Protein AF-0000000085735497 (afdb_homodimer)

Secondary structure (DSSP, 8-state):
-------------------------SS--PPPHHHHH--TTSPPPHHHHHH-HHHHHHSEE--HHHHHHHTTTT-GGGEEEEETTEEEEEEEE-TTTSTTPPPEEEEEEE--TTSSS-HHHHHHHHHHHHH---TTBPPEEEEEEETTEEEEEEE--TT-BHHHHHH-TTS----HHHHHHHHHHHHHHHHHHHTSSSPEE-S---GGGEEE-TT--EEE---TT-EE--SSTT-EE-SEEEEETTT--HHHHHH-EE-HHHHHHHHHHHHHHHHH---SS-SSSSTTS--HHHHHGGGTT-HHHHHHHS-GGGTT-S-HHHHHHHHHHHHHHT-SSGGGSPPHHHHHHHHHHHHTS--------------------------------------------------------TTGGGSGGGTTS-------------/-------------------------SS--PPPHHHHH--TTSPPPHHHHHH-HHHHHHSEE--HHHHHHHHTTT-GGGEEEEETTEEEEEEEE-TTTSTTPPPEEEEEEE--TTSSS-HHHHHHHHHHHHH---TTBPPEEEEEEETTEEEEEEE--TT-BHHHHHH-TTS----HHHHHHHHHHHHHHHHHHHTSSSPEE-S---GGGEEE-TT--EEE---TT-EE--SSTT-EE-SEEEEETTT--HHHHHH-EE-HHHHHHHHHHHHHHHHH---SS---S-TT---HHHHHGGGTT-HHHHHHHS-GGGTT-S-HHHHHHHHHHHHHHT-SSGGGSPPHHHHHHHHHHHHTS-----------------------------------------------------TTTTSGGGSGGGGGG-S-----------

Radius of gyration: 36.53 Å; Cα contacts (8 Å, |Δi|>4): 1317; chains: 2; bounding box: 145×147×109 Å

InterPro domains:
  IPR000719 Protein kinase domain [PS50011] (74-355)
  IPR001245 Serine-threonine/tyrosine-protein kinase, catalytic domain [PF07714] (79-351)
  IPR008271 Serine/threonine-protein kinase, active site [PS00108] (200-212)
  IPR011009 Protein kinase-like domain superfamily [SSF56112] (59-374)
  IPR050823 Plant Serine/Threonine-Protein Kinase [PTHR45621] (53-353)

Structure (mmCIF, N/CA/C/O backbone):
data_AF-0000000085735497-model_v1
#
loop_
_entity.id
_entity.type
_entity.pdbx_description
1 polymer 'non-specific serine/threonine protein kinase'
#
loop_
_atom_site.group_PDB
_atom_site.id
_atom_site.type_symbol
_atom_site.label_atom_id
_atom_site.label_alt_id
_atom_site.label_comp_id
_atom_site.label_asym_id
_atom_site.label_entity_id
_atom_site.label_seq_id
_atom_site.pdbx_PDB_ins_code
_atom_site.Cartn_x
_atom_site.Cartn_y
_atom_site.Cartn_z
_atom_site.occupancy
_atom_site.B_iso_or_equiv
_atom_site.auth_seq_id
_atom_site.auth_comp_id
_atom_site.auth_asym_id
_atom_site.auth_atom_id
_atom_site.pdbx_PDB_model_num
ATOM 1 N N . MET A 1 1 ? 8.148 77.188 30.281 1 22.62 1 MET A N 1
ATOM 2 C CA . MET A 1 1 ? 8.797 76 30.891 1 22.62 1 MET A CA 1
ATOM 3 C C . MET A 1 1 ? 7.996 74.75 30.625 1 22.62 1 MET A C 1
ATOM 5 O O . MET A 1 1 ? 8.141 73.75 31.328 1 22.62 1 MET A O 1
ATOM 9 N N . SER A 1 2 ? 7.098 74.625 29.688 1 28.14 2 SER A N 1
ATOM 10 C CA . SER A 1 2 ? 6.02 73.688 29.484 1 28.14 2 SER A CA 1
ATOM 11 C C . SER A 1 2 ? 6.57 72.312 29.109 1 28.14 2 SER A C 1
ATOM 13 O O . SER A 1 2 ? 7.285 72.188 28.125 1 28.14 2 SER A O 1
ATOM 15 N N . ILE A 1 3 ? 6.781 71.312 30.094 1 26.95 3 ILE A N 1
ATOM 16 C CA . ILE A 1 3 ? 7.461 70.062 30.234 1 26.95 3 ILE A CA 1
ATOM 17 C C . ILE A 1 3 ? 6.703 69 29.453 1 26.95 3 ILE A C 1
ATOM 19 O O . ILE A 1 3 ? 5.535 68.688 29.75 1 26.95 3 ILE A O 1
ATOM 23 N N . SER A 1 4 ? 6.922 68.812 28.141 1 26.97 4 SER A N 1
ATOM 24 C CA . SER A 1 4 ? 6.367 67.875 27.172 1 26.97 4 SER A CA 1
ATOM 25 C C . SER A 1 4 ? 6.543 66.438 27.609 1 26.97 4 SER A C 1
ATOM 27 O O . SER A 1 4 ? 7.672 65.938 27.797 1 26.97 4 SER A O 1
ATOM 29 N N . CYS A 1 5 ? 5.629 65.812 28.453 1 24.7 5 CYS A N 1
ATOM 30 C CA . CYS A 1 5 ? 5.617 64.5 29.141 1 24.7 5 CYS A CA 1
ATOM 31 C C . CYS A 1 5 ? 5.625 63.375 28.141 1 24.7 5 CYS A C 1
ATOM 33 O O . CYS A 1 5 ? 4.723 63.25 27.297 1 24.7 5 CYS A O 1
ATOM 35 N N . LYS A 1 6 ? 6.801 62.75 27.734 1 25.42 6 LYS A N 1
ATOM 36 C CA . LYS A 1 6 ? 7.262 61.625 26.906 1 25.42 6 LYS A CA 1
ATOM 37 C C . LYS A 1 6 ? 6.613 60.312 27.344 1 25.42 6 LYS A C 1
ATOM 39 O O . LYS A 1 6 ? 6.984 59.75 28.375 1 25.42 6 LYS A O 1
ATOM 44 N N . CYS A 1 7 ? 5.27 60.094 27.234 1 24.64 7 CYS A N 1
ATOM 45 C CA . CYS A 1 7 ? 4.598 58.875 27.719 1 24.64 7 CYS A CA 1
ATOM 46 C C . CYS A 1 7 ? 5.191 57.625 27.094 1 24.64 7 CYS A C 1
ATOM 48 O O . CYS A 1 7 ? 5.164 57.469 25.875 1 24.64 7 CYS A O 1
ATOM 50 N N . LEU A 1 8 ? 6.273 57.031 27.578 1 24.16 8 LEU A N 1
ATOM 51 C CA . LEU A 1 8 ? 6.98 55.781 27.297 1 24.16 8 LEU A CA 1
ATOM 52 C C . LEU A 1 8 ? 6.047 54.594 27.406 1 24.16 8 LEU A C 1
ATOM 54 O O . LEU A 1 8 ? 5.621 54.219 28.5 1 24.16 8 LEU A O 1
ATOM 58 N N . LEU A 1 9 ? 4.996 54.438 26.625 1 25.08 9 LEU A N 1
ATOM 59 C CA . LEU A 1 9 ? 4.125 53.281 26.844 1 25.08 9 LEU A CA 1
ATOM 60 C C . LEU A 1 9 ? 4.902 52 26.703 1 25.08 9 LEU A C 1
ATOM 62 O O . LEU A 1 9 ? 5.578 51.75 25.703 1 25.08 9 LEU A O 1
ATOM 66 N N . PRO A 1 10 ? 5.355 51.375 27.812 1 27.66 10 PRO A N 1
ATOM 67 C CA . PRO A 1 10 ? 6.109 50.125 27.859 1 27.66 10 PRO A CA 1
ATOM 68 C C . PRO A 1 10 ? 5.414 48.969 27.125 1 27.66 10 PRO A C 1
ATOM 70 O O . PRO A 1 10 ? 4.184 48.875 27.141 1 27.66 10 PRO A O 1
ATOM 73 N N . ASN A 1 11 ? 5.867 48.625 25.891 1 24.64 11 ASN A N 1
ATOM 74 C CA . ASN A 1 11 ? 5.473 47.531 25 1 24.64 11 ASN A CA 1
ATOM 75 C C . ASN A 1 11 ? 5.422 46.219 25.75 1 24.64 11 ASN A C 1
ATOM 77 O O . ASN A 1 11 ? 6.445 45.531 25.922 1 24.64 11 ASN A O 1
ATOM 81 N N . CYS A 1 12 ? 4.711 46 26.859 1 26.11 12 CYS A N 1
ATOM 82 C CA . CYS A 1 12 ? 4.605 44.781 27.641 1 26.11 12 CYS A CA 1
ATOM 83 C C . CYS A 1 12 ? 4.16 43.594 26.766 1 26.11 12 CYS A C 1
ATOM 85 O O . CYS A 1 12 ? 2.971 43.438 26.5 1 26.11 12 CYS A O 1
ATOM 87 N N . PHE A 1 13 ? 4.844 43.281 25.656 1 25.61 13 PHE A N 1
ATOM 88 C CA . PHE A 1 13 ? 4.508 42.062 24.969 1 25.61 13 PHE A CA 1
ATOM 89 C C . PHE A 1 13 ? 4.398 40.906 25.938 1 25.61 13 PHE A C 1
ATOM 91 O O . PHE A 1 13 ? 5.41 40.406 26.453 1 25.61 13 PHE A O 1
ATOM 98 N N . LYS A 1 14 ? 3.396 40.844 26.766 1 28.33 14 LYS A N 1
ATOM 99 C CA . LYS A 1 14 ? 3.121 39.719 27.672 1 28.33 14 LYS A CA 1
ATOM 100 C C . LYS A 1 14 ? 3.256 38.375 26.953 1 28.33 14 LYS A C 1
ATOM 102 O O . LYS A 1 14 ? 2.684 38.188 25.875 1 28.33 14 LYS A O 1
ATOM 107 N N . ALA A 1 15 ? 4.352 37.656 27.203 1 28.88 15 ALA A N 1
ATOM 108 C CA . ALA A 1 15 ? 4.594 36.25 26.891 1 28.88 15 ALA A CA 1
ATOM 109 C C . ALA A 1 15 ? 3.342 35.406 27.125 1 28.88 15 ALA A C 1
ATOM 111 O O . ALA A 1 15 ? 2.729 35.5 28.203 1 28.88 15 ALA A O 1
ATOM 112 N N . VAL A 1 16 ? 2.555 35.219 26.141 1 31.81 16 VAL A N 1
ATOM 113 C CA . VAL A 1 16 ? 1.426 34.281 26.281 1 31.81 16 VAL A CA 1
ATOM 114 C C . VAL A 1 16 ? 1.835 33.094 27.109 1 31.81 16 VAL A C 1
ATOM 116 O O . VAL A 1 16 ? 2.908 32.5 26.906 1 31.81 16 VAL A O 1
ATOM 119 N N . PRO A 1 17 ? 1.271 32.969 28.344 1 30.78 17 PRO A N 1
ATOM 120 C CA . PRO A 1 17 ? 1.571 31.797 29.188 1 30.78 17 PRO A CA 1
ATOM 121 C C . PRO A 1 17 ? 1.695 30.5 28.406 1 30.78 17 PRO A C 1
ATOM 123 O O . PRO A 1 17 ? 1.127 30.375 27.312 1 30.78 17 PRO A O 1
ATOM 126 N N . ASP A 1 18 ? 2.746 29.75 28.703 1 32.81 18 ASP A N 1
ATOM 127 C CA . ASP A 1 18 ? 3.064 28.375 28.312 1 32.81 18 ASP A CA 1
ATOM 128 C C . ASP A 1 18 ? 1.812 27.5 28.297 1 32.81 18 ASP A C 1
ATOM 130 O O . ASP A 1 18 ? 1.091 27.422 29.297 1 32.81 18 ASP A O 1
ATOM 134 N N . LEU A 1 19 ? 1.158 27.406 27.219 1 33.16 19 LEU A N 1
ATOM 135 C CA . LEU A 1 19 ? 0.039 26.484 27.031 1 33.16 19 LEU A CA 1
ATOM 136 C C . LEU A 1 19 ? 0.189 25.25 27.938 1 33.16 19 LEU A C 1
ATOM 138 O O . LEU A 1 19 ? 1.308 24.859 28.281 1 33.16 19 LEU A O 1
ATOM 142 N N . GLU A 1 20 ? -0.94 24.844 28.578 1 34.88 20 GLU A N 1
ATOM 143 C CA . GLU A 1 20 ? -1.168 23.688 29.438 1 34.88 20 GLU A CA 1
ATOM 144 C C . GLU A 1 20 ? -0.369 22.484 28.969 1 34.88 20 GLU A C 1
ATOM 146 O O . GLU A 1 20 ? -0.238 22.25 27.766 1 34.88 20 GLU A O 1
ATOM 151 N N . SER A 1 21 ? 0.643 22.141 29.703 1 36.41 21 SER A N 1
ATOM 152 C CA . SER A 1 21 ? 1.336 20.859 29.578 1 36.41 21 SER A CA 1
ATOM 153 C C . SER A 1 21 ? 0.394 19.766 29.094 1 36.41 21 SER A C 1
ATOM 155 O O . SER A 1 21 ? -0.81 19.812 29.359 1 36.41 21 SER A O 1
ATOM 157 N N . PRO A 1 22 ? 0.778 19.094 28.031 1 42.41 22 PRO A N 1
ATOM 158 C CA . PRO A 1 22 ? -0.065 17.969 27.641 1 42.41 22 PRO A CA 1
ATOM 159 C C . PRO A 1 22 ? -0.629 17.203 28.844 1 42.41 22 PRO A C 1
ATOM 161 O O . PRO A 1 22 ? 0.085 16.969 29.828 1 42.41 22 PRO A O 1
ATOM 164 N N . ILE A 1 23 ? -1.75 17.438 29.359 1 35.06 23 ILE A N 1
ATOM 165 C CA . ILE A 1 23 ? -2.391 16.578 30.344 1 35.06 23 ILE A CA 1
ATOM 166 C C . ILE A 1 23 ? -2.072 15.109 30.047 1 35.06 23 ILE A C 1
ATOM 168 O O . ILE A 1 23 ? -2.539 14.562 29.047 1 35.06 23 ILE A O 1
ATOM 172 N N . ARG A 1 24 ? -0.855 14.719 30.234 1 39.06 24 ARG A N 1
ATOM 173 C CA . ARG A 1 24 ? -0.714 13.266 30.281 1 39.06 24 ARG A CA 1
ATOM 174 C C . ARG A 1 24 ? -1.653 12.664 31.328 1 39.06 24 ARG A C 1
ATOM 176 O O . ARG A 1 24 ? -1.491 12.898 32.531 1 39.06 24 ARG A O 1
ATOM 183 N N . ASP A 1 25 ? -2.881 12.602 31.125 1 37.56 25 ASP A N 1
ATOM 184 C CA . ASP A 1 25 ? -3.635 11.82 32.094 1 37.56 25 ASP A CA 1
ATOM 185 C C . ASP A 1 25 ? -2.816 10.641 32.625 1 37.56 25 ASP A C 1
ATOM 187 O O . ASP A 1 25 ? -2.146 9.961 31.828 1 37.56 25 ASP A O 1
ATOM 191 N N . SER A 1 26 ? -2.492 10.438 33.844 1 40.56 26 SER A N 1
ATOM 192 C CA . SER A 1 26 ? -1.723 9.484 34.625 1 40.56 26 SER A CA 1
ATOM 193 C C . SER A 1 26 ? -1.737 8.094 34 1 40.56 26 SER A C 1
ATOM 195 O O . SER A 1 26 ? -0.694 7.586 33.594 1 40.56 26 SER A O 1
ATOM 197 N N . GLY A 1 27 ? -2.215 6.934 34.812 1 42.62 27 GLY A N 1
ATOM 198 C CA . GLY A 1 27 ? -1.994 5.504 34.969 1 42.62 27 GLY A CA 1
ATOM 199 C C . GLY A 1 27 ? -2.561 4.68 33.844 1 42.62 27 GLY A C 1
ATOM 200 O O . GLY A 1 27 ? -2.633 3.451 33.938 1 42.62 27 GLY A O 1
ATOM 201 N N . HIS A 1 28 ? -3.367 5.266 33 1 52.88 28 HIS A N 1
ATOM 202 C CA . HIS A 1 28 ? -4.066 4.301 32.156 1 52.88 28 HIS A CA 1
ATOM 203 C C . HIS A 1 28 ? -3.262 3.982 30.891 1 52.88 28 HIS A C 1
ATOM 205 O O . HIS A 1 28 ? -2.771 4.891 30.219 1 52.88 28 HIS A O 1
ATOM 211 N N . GLN A 1 29 ? -2.791 2.844 30.797 1 64.38 29 GLN A N 1
ATOM 212 C CA . GLN A 1 29 ? -2.146 2.281 29.609 1 64.38 29 GLN A CA 1
ATOM 213 C C . GLN A 1 29 ? -2.984 2.525 28.359 1 64.38 29 GLN A C 1
ATOM 215 O O . GLN A 1 29 ? -4.184 2.234 28.344 1 64.38 29 GLN A O 1
ATOM 220 N N . ARG A 1 30 ? -2.467 3.361 27.438 1 76.81 30 ARG A N 1
ATOM 221 C CA . ARG A 1 30 ? -3.135 3.625 26.172 1 76.81 30 ARG A CA 1
ATOM 222 C C . ARG A 1 30 ? -3.568 2.326 25.5 1 76.81 30 ARG A C 1
ATOM 224 O O . ARG A 1 30 ? -2.842 1.33 25.531 1 76.81 30 ARG A O 1
ATOM 231 N N . LEU A 1 31 ? -4.746 2.422 24.984 1 78.56 31 LEU A N 1
ATOM 232 C CA . LEU A 1 31 ? -5.227 1.303 24.172 1 78.56 31 LEU A CA 1
ATOM 233 C C . LEU A 1 31 ? -4.477 1.228 22.859 1 78.56 31 LEU A C 1
ATOM 235 O O . LEU A 1 31 ? -4.367 2.227 22.141 1 78.56 31 LEU A O 1
ATOM 239 N N . ALA A 1 32 ? -3.885 0.082 22.625 1 77.5 32 ALA A N 1
ATOM 240 C CA . ALA A 1 32 ? -3.17 -0.107 21.359 1 77.5 32 ALA A CA 1
ATOM 241 C C . ALA A 1 32 ? -4.141 -0.366 20.203 1 77.5 32 ALA A C 1
ATOM 243 O O . ALA A 1 32 ? -5.215 -0.937 20.422 1 77.5 32 ALA A O 1
ATOM 244 N N . ILE A 1 33 ? -3.771 0.075 19.078 1 75.06 33 ILE A N 1
ATOM 245 C CA . ILE A 1 33 ? -4.57 -0.156 17.875 1 75.06 33 ILE A CA 1
ATOM 246 C C . ILE A 1 33 ? -4.754 -1.656 17.656 1 75.06 33 ILE A C 1
ATOM 248 O O . ILE A 1 33 ? -5.848 -2.111 17.312 1 75.06 33 ILE A O 1
ATOM 252 N N . ALA A 1 34 ? -3.656 -2.357 17.828 1 68.06 34 ALA A N 1
ATOM 253 C CA . ALA A 1 34 ? -3.637 -3.801 17.594 1 68.06 34 ALA A CA 1
ATOM 254 C C . ALA A 1 34 ? -4.645 -4.512 18.5 1 68.06 34 ALA A C 1
ATOM 256 O O . ALA A 1 34 ? -5.156 -5.578 18.141 1 68.06 34 ALA A O 1
ATOM 257 N N . ASP A 1 35 ? -4.91 -3.949 19.625 1 64.5 35 ASP A N 1
ATOM 258 C CA . ASP A 1 35 ? -5.82 -4.562 20.594 1 64.5 35 ASP A CA 1
ATOM 259 C C . ASP A 1 35 ? -7.25 -4.574 20.062 1 64.5 35 ASP A C 1
ATOM 261 O O . ASP A 1 35 ? -8.062 -5.398 20.484 1 64.5 35 ASP A O 1
ATOM 265 N N . LEU A 1 36 ? -7.508 -3.762 19.203 1 61.97 36 LEU A N 1
ATOM 266 C CA . LEU A 1 36 ? -8.883 -3.607 18.75 1 61.97 36 LEU A CA 1
ATOM 267 C C . LEU A 1 36 ? -9.094 -4.309 17.406 1 61.97 36 LEU A C 1
ATOM 269 O O . LEU A 1 36 ? -10.227 -4.66 17.062 1 61.97 36 LEU A O 1
ATOM 273 N N . ILE A 1 37 ? -8.055 -4.551 16.609 1 57.88 37 ILE A N 1
ATOM 274 C CA . ILE A 1 37 ? -8.203 -5.043 15.25 1 57.88 37 ILE A CA 1
ATOM 275 C C . ILE A 1 37 ? -8 -6.555 15.219 1 57.88 37 ILE A C 1
ATOM 277 O O . ILE A 1 37 ? -8.57 -7.25 14.375 1 57.88 37 ILE A O 1
ATOM 281 N N . SER A 1 38 ? -7.254 -7.227 16.016 1 49.88 38 SER A N 1
ATOM 282 C CA . SER A 1 38 ? -6.605 -8.516 15.812 1 49.88 38 SER A CA 1
ATOM 283 C C . SER A 1 38 ? -7.625 -9.648 15.797 1 49.88 38 SER A C 1
ATOM 285 O O . SER A 1 38 ? -7.305 -10.773 15.406 1 49.88 38 SER A O 1
ATOM 287 N N . ASP A 1 39 ? -8.797 -9.648 16.562 1 44.53 39 ASP A N 1
ATOM 288 C CA . ASP A 1 39 ? -9.375 -10.977 16.719 1 44.53 39 ASP A CA 1
ATOM 289 C C . ASP A 1 39 ? -10.422 -11.25 15.633 1 44.53 39 ASP A C 1
ATOM 291 O O . ASP A 1 39 ? -11.508 -10.672 15.648 1 44.53 39 ASP A O 1
ATOM 295 N N . PRO A 1 40 ? -9.961 -11.82 14.391 1 46.88 40 PRO A N 1
ATOM 296 C CA . PRO A 1 40 ? -10.953 -12.164 13.375 1 46.88 40 PRO A CA 1
ATOM 297 C C . PRO A 1 40 ? -12.211 -12.797 13.977 1 46.88 40 PRO A C 1
ATOM 299 O O . PRO A 1 40 ? -13.305 -12.656 13.422 1 46.88 40 PRO A O 1
ATOM 302 N N . GLY A 1 41 ? -12.117 -13.516 15.047 1 43.97 41 GLY A N 1
ATOM 303 C CA . GLY A 1 41 ? -13.227 -14.242 15.648 1 43.97 41 GLY A CA 1
ATOM 304 C C . GLY A 1 41 ? -14.164 -13.352 16.438 1 43.97 41 GLY A C 1
ATOM 305 O O . GLY A 1 41 ? -15.289 -13.75 16.766 1 43.97 41 GLY A O 1
ATOM 306 N N . SER A 1 42 ? -13.633 -12.188 16.812 1 48.81 42 SER A N 1
ATOM 307 C CA . SER A 1 42 ? -14.5 -11.312 17.609 1 48.81 42 SER A CA 1
ATOM 308 C C . SER A 1 42 ? -14.328 -9.852 17.203 1 48.81 42 SER A C 1
ATOM 310 O O . SER A 1 42 ? -13.617 -9.102 17.859 1 48.81 42 SER A O 1
ATOM 312 N N . PRO A 1 43 ? -14.906 -9.617 15.977 1 56.72 43 PRO A N 1
ATOM 313 C CA . PRO A 1 43 ? -14.789 -8.234 15.508 1 56.72 43 PRO A CA 1
ATOM 314 C C . PRO A 1 43 ? -15.367 -7.219 16.484 1 56.72 43 PRO A C 1
ATOM 316 O O . PRO A 1 43 ? -16.328 -7.527 17.188 1 56.72 43 PRO A O 1
ATOM 319 N N . LEU A 1 44 ? -14.609 -6.168 16.797 1 64.25 44 LEU A N 1
ATOM 320 C CA . LEU A 1 44 ? -15.07 -5.055 17.625 1 64.25 44 LEU A CA 1
ATOM 321 C C . LEU A 1 44 ? -16.406 -4.508 17.109 1 64.25 44 LEU A C 1
ATOM 323 O O . LEU A 1 44 ? -16.594 -4.387 15.906 1 64.25 44 LEU A O 1
ATOM 327 N N . SER A 1 45 ? -17.406 -4.504 18 1 65.19 45 SER A N 1
ATOM 328 C CA . SER A 1 45 ? -18.703 -3.932 17.641 1 65.19 45 SER A CA 1
ATOM 329 C C . SER A 1 45 ? -18.75 -2.443 17.969 1 65.19 45 SER A C 1
ATOM 331 O O . SER A 1 45 ? -17.891 -1.929 18.688 1 65.19 45 SER A O 1
ATOM 333 N N . ALA A 1 46 ? -19.656 -1.799 17.391 1 67.56 46 ALA A N 1
ATOM 334 C CA . ALA A 1 46 ? -19.906 -0.393 17.703 1 67.56 46 ALA A CA 1
ATOM 335 C C . ALA A 1 46 ? -20.141 -0.195 19.203 1 67.56 46 ALA A C 1
ATOM 337 O O . ALA A 1 46 ? -19.688 0.795 19.781 1 67.56 46 ALA A O 1
ATOM 338 N N . ALA A 1 47 ? -20.797 -1.132 19.766 1 67.12 47 ALA A N 1
ATOM 339 C CA . ALA A 1 47 ? -21.109 -1.066 21.188 1 67.12 47 ALA A CA 1
ATOM 340 C C . ALA A 1 47 ? -19.844 -1.182 22.031 1 67.12 47 ALA A C 1
ATOM 342 O O . ALA A 1 47 ? -19.719 -0.517 23.062 1 67.12 47 ALA A O 1
ATOM 343 N N . ASP A 1 48 ? -18.969 -1.945 21.562 1 72.19 48 ASP A N 1
ATOM 344 C CA . ASP A 1 48 ? -17.703 -2.105 22.266 1 72.19 48 ASP A CA 1
ATOM 345 C C . ASP A 1 48 ? -16.922 -0.8 22.281 1 72.19 48 ASP A C 1
ATOM 347 O O . ASP A 1 48 ? -16.297 -0.446 23.281 1 72.19 48 ASP A O 1
ATOM 351 N N . LEU A 1 49 ? -17.047 -0.163 21.25 1 75.94 49 LEU A N 1
ATOM 352 C CA . LEU A 1 49 ? -16.281 1.072 21.094 1 75.94 49 LEU A CA 1
ATOM 353 C C . LEU A 1 49 ? -16.859 2.182 21.969 1 75.94 49 LEU A C 1
ATOM 355 O O . LEU A 1 49 ? -16.125 2.902 22.641 1 75.94 49 LEU A O 1
ATOM 359 N N . SER A 1 50 ? -18.188 2.27 21.938 1 72.94 50 SER A N 1
ATOM 360 C CA . SER A 1 50 ? -18.844 3.338 22.688 1 72.94 50 SER A CA 1
ATOM 361 C C . SER A 1 50 ? -18.766 3.086 24.188 1 72.94 50 SER A C 1
ATOM 363 O O . SER A 1 50 ? -18.797 4.027 24.984 1 72.94 50 SER A O 1
ATOM 365 N N . SER A 1 51 ? -18.594 1.823 24.516 1 70.62 51 SER A N 1
ATOM 366 C CA . SER A 1 51 ? -18.609 1.47 25.922 1 70.62 51 SER A CA 1
ATOM 367 C C . SER A 1 51 ? -17.203 1.548 26.516 1 70.62 51 SER A C 1
ATOM 369 O O . SER A 1 51 ? -17.047 1.52 27.75 1 70.62 51 SER A O 1
ATOM 371 N N . ASN A 1 52 ? -16.375 1.634 25.531 1 71.5 52 ASN A N 1
ATOM 372 C CA . ASN A 1 52 ? -15.008 1.78 26.031 1 71.5 52 ASN A CA 1
ATOM 373 C C . ASN A 1 52 ? -14.812 3.119 26.734 1 71.5 52 ASN A C 1
ATOM 375 O O . ASN A 1 52 ? -15.078 4.176 26.172 1 71.5 52 ASN A O 1
ATOM 379 N N . SER A 1 53 ? -14.438 3.119 27.906 1 68.69 53 SER A N 1
ATOM 380 C CA . SER A 1 53 ? -14.398 4.293 28.766 1 68.69 53 SER A CA 1
ATOM 381 C C . SER A 1 53 ? -13.492 5.375 28.188 1 68.69 53 SER A C 1
ATOM 383 O O . SER A 1 53 ? -13.797 6.566 28.297 1 68.69 53 SER A O 1
ATOM 385 N N . VAL A 1 54 ? -12.375 4.891 27.656 1 71.38 54 VAL A N 1
ATOM 386 C CA . VAL A 1 54 ? -11.414 5.871 27.172 1 71.38 54 VAL A CA 1
ATOM 387 C C . VAL A 1 54 ? -11.945 6.535 25.906 1 71.38 54 VAL A C 1
ATOM 389 O O . VAL A 1 54 ? -11.914 7.762 25.781 1 71.38 54 VAL A O 1
ATOM 392 N N . ILE A 1 55 ? -12.469 5.746 25.031 1 74.75 55 ILE A N 1
ATOM 393 C CA . ILE A 1 55 ? -12.945 6.262 23.75 1 74.75 55 ILE A CA 1
ATOM 394 C C . ILE A 1 55 ? -14.289 6.965 23.953 1 74.75 55 ILE A C 1
ATOM 396 O O . ILE A 1 55 ? -14.484 8.086 23.469 1 74.75 55 ILE A O 1
ATOM 400 N N . GLY A 1 56 ? -15.18 6.406 24.719 1 71.12 56 GLY A N 1
ATOM 401 C CA . GLY A 1 56 ? -16.531 6.902 24.891 1 71.12 56 GLY A CA 1
ATOM 402 C C . GLY A 1 56 ? -16.594 8.227 25.641 1 71.12 56 GLY A C 1
ATOM 403 O O . GLY A 1 56 ? -17.484 9.031 25.406 1 71.12 56 GLY A O 1
ATOM 404 N N . SER A 1 57 ? -15.656 8.414 26.406 1 74.94 57 SER A N 1
ATOM 405 C CA . SER A 1 57 ? -15.703 9.633 27.219 1 74.94 57 SER A CA 1
ATOM 406 C C . SER A 1 57 ? -15.156 10.828 26.453 1 74.94 57 SER A C 1
ATOM 408 O O . SER A 1 57 ? -15.445 11.977 26.812 1 74.94 57 SER A O 1
ATOM 410 N N . ASN A 1 58 ? -14.523 10.602 25.422 1 84.38 58 ASN A N 1
ATOM 411 C CA . ASN A 1 58 ? -13.781 11.688 24.797 1 84.38 58 ASN A CA 1
ATOM 412 C C . ASN A 1 58 ? -14.375 12.062 23.438 1 84.38 58 ASN A C 1
ATOM 414 O O . ASN A 1 58 ? -14.023 13.094 22.859 1 84.38 58 ASN A O 1
ATOM 418 N N . LEU A 1 59 ? -15.289 11.258 23.016 1 92.44 59 LEU A N 1
ATOM 419 C CA . LEU A 1 59 ? -15.812 11.5 21.672 1 92.44 59 LEU A CA 1
ATOM 420 C C . LEU A 1 59 ? -17.328 11.438 21.656 1 92.44 59 LEU A C 1
ATOM 422 O O . LEU A 1 59 ? -17.938 10.68 22.422 1 92.44 59 LEU A O 1
ATOM 426 N N . HIS A 1 60 ? -17.938 12.25 20.875 1 93.38 60 HIS A N 1
ATOM 427 C CA . HIS A 1 60 ? -19.375 12.18 20.641 1 93.38 60 HIS A CA 1
ATOM 428 C C . HIS A 1 60 ? -19.703 11.117 19.594 1 93.38 60 HIS A C 1
ATOM 430 O O . HIS A 1 60 ? -19.016 11 18.578 1 93.38 60 HIS A O 1
ATOM 436 N N . VAL A 1 61 ? -20.703 10.344 19.875 1 93.12 61 VAL A N 1
ATOM 437 C CA . VAL A 1 61 ? -21.188 9.375 18.906 1 93.12 61 VAL A CA 1
ATOM 438 C C . VAL A 1 61 ? -22.359 9.969 18.125 1 93.12 61 VAL A C 1
ATOM 440 O O . VAL A 1 61 ? -23.453 10.148 18.672 1 93.12 61 VAL A O 1
ATOM 443 N N . PHE A 1 62 ? -22.188 10.242 16.891 1 94.81 62 PHE A N 1
ATOM 444 C CA . PHE A 1 62 ? -23.219 10.844 16.047 1 94.81 62 PHE A CA 1
ATOM 445 C C . PHE A 1 62 ? -24.016 9.773 15.312 1 94.81 62 PHE A C 1
ATOM 447 O O . PHE A 1 62 ? -23.484 8.711 14.977 1 94.81 62 PHE A O 1
ATOM 454 N N . SER A 1 63 ? -25.25 10.055 15.039 1 94 63 SER A N 1
ATOM 455 C CA . SER A 1 63 ? -26.031 9.266 14.086 1 94 63 SER A CA 1
ATOM 456 C C . SER A 1 63 ? -25.812 9.758 12.656 1 94 63 SER A C 1
ATOM 458 O O . SER A 1 63 ? -25.375 10.891 12.438 1 94 63 SER A O 1
ATOM 460 N N . LEU A 1 64 ? -26.125 8.891 11.758 1 93.94 64 LEU A N 1
ATOM 461 C CA . LEU A 1 64 ? -26.031 9.289 10.359 1 93.94 64 LEU A CA 1
ATOM 462 C C . LEU A 1 64 ? -26.984 10.453 10.062 1 93.94 64 LEU A C 1
ATOM 464 O O . LEU A 1 64 ? -26.641 11.367 9.312 1 93.94 64 LEU A O 1
ATOM 468 N N . ALA A 1 65 ? -28.156 10.398 10.625 1 94.56 65 ALA A N 1
ATOM 469 C CA . ALA A 1 65 ? -29.172 11.445 10.422 1 94.56 65 ALA A CA 1
ATOM 470 C C . ALA A 1 65 ? -28.656 12.797 10.898 1 94.56 65 ALA A C 1
ATOM 472 O O . ALA A 1 65 ? -28.859 13.82 10.234 1 94.56 65 ALA A O 1
ATOM 473 N N . GLU A 1 66 ? -28.016 12.82 12.031 1 95.12 66 GLU A N 1
ATOM 474 C CA . GLU A 1 66 ? -27.422 14.055 12.547 1 95.12 66 GLU A CA 1
ATOM 475 C C . GLU A 1 66 ? -26.391 14.617 11.586 1 95.12 66 GLU A C 1
ATOM 477 O O . GLU A 1 66 ? -26.375 15.82 11.312 1 95.12 66 GLU A O 1
ATOM 482 N N . LEU A 1 67 ? -25.531 13.742 11.047 1 96.06 67 LEU A N 1
ATOM 483 C CA . LEU A 1 67 ? -24.438 14.203 10.188 1 96.06 67 LEU A CA 1
ATOM 484 C C . LEU A 1 67 ? -24.969 14.648 8.828 1 96.06 67 LEU A C 1
ATOM 486 O O . LEU A 1 67 ? -24.406 15.555 8.211 1 96.06 67 LEU A O 1
ATOM 490 N N . ARG A 1 68 ? -26.047 14.039 8.367 1 95 68 ARG A N 1
ATOM 491 C CA . ARG A 1 68 ? -26.719 14.516 7.16 1 95 68 ARG A CA 1
ATOM 492 C C . ARG A 1 68 ? -27.203 15.945 7.328 1 95 68 ARG A C 1
ATOM 494 O O . ARG A 1 68 ? -27.016 16.781 6.434 1 95 68 ARG A O 1
ATOM 501 N N . THR A 1 69 ? -27.766 16.188 8.445 1 95.12 69 THR A N 1
ATOM 502 C CA . THR A 1 69 ? -28.25 17.531 8.742 1 95.12 69 THR A CA 1
ATOM 503 C C . THR A 1 69 ? -27.078 18.516 8.844 1 95.12 69 THR A C 1
ATOM 505 O O . THR A 1 69 ? -27.125 19.594 8.266 1 95.12 69 THR A O 1
ATOM 508 N N . ILE A 1 70 ? -26.078 18.141 9.57 1 95.62 70 ILE A N 1
ATOM 509 C CA . ILE A 1 70 ? -24.906 18.969 9.828 1 95.62 70 ILE A CA 1
ATOM 510 C C . ILE A 1 70 ? -24.234 19.344 8.516 1 95.62 70 ILE A C 1
ATOM 512 O O . ILE A 1 70 ? -23.781 20.484 8.344 1 95.62 70 ILE A O 1
ATOM 516 N N . THR A 1 71 ? -24.188 18.438 7.484 1 96.19 71 THR A N 1
ATOM 517 C CA . THR A 1 71 ? -23.438 18.641 6.254 1 96.19 71 THR A CA 1
ATOM 518 C C . THR A 1 71 ? -24.344 19.094 5.117 1 96.19 71 THR A C 1
ATOM 520 O O . THR A 1 71 ? -23.906 19.234 3.977 1 96.19 71 THR A O 1
ATOM 523 N N . GLY A 1 72 ? -25.625 19.297 5.363 1 95.12 72 GLY A N 1
A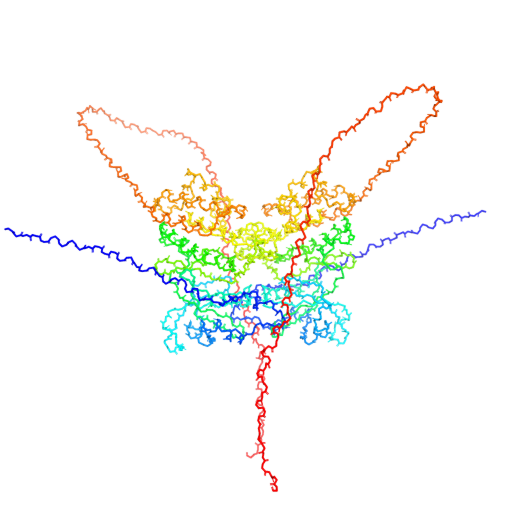TOM 524 C CA . GLY A 1 72 ? -26.547 19.547 4.273 1 95.12 72 GLY A CA 1
ATOM 525 C C . GLY A 1 72 ? -26.703 18.359 3.334 1 95.12 72 GLY A C 1
ATOM 526 O O . GLY A 1 72 ? -26.578 18.516 2.117 1 95.12 72 GLY A O 1
ATOM 527 N N . ASP A 1 73 ? -26.844 17.234 3.918 1 95.06 73 ASP A N 1
ATOM 528 C CA . ASP A 1 73 ? -27.047 15.969 3.221 1 95.06 73 ASP A CA 1
ATOM 529 C C . ASP A 1 73 ? -25.859 15.633 2.332 1 95.06 73 ASP A C 1
ATOM 531 O O . ASP A 1 73 ? -26.031 15.219 1.182 1 95.06 73 ASP A O 1
ATOM 535 N N . PHE A 1 74 ? -24.75 15.914 2.914 1 93.25 74 PHE A N 1
ATOM 536 C CA . PHE A 1 74 ? -23.5 15.617 2.203 1 93.25 74 PHE A CA 1
ATOM 537 C C . PHE A 1 74 ? -23.516 16.234 0.812 1 93.25 74 PHE A C 1
ATOM 539 O O . PHE A 1 74 ? -23.156 15.578 -0.167 1 93.25 74 PHE A O 1
ATOM 546 N N . SER A 1 75 ? -23.875 17.438 0.734 1 92.94 75 SER A N 1
ATOM 547 C CA . SER A 1 75 ? -23.938 18.188 -0.513 1 92.94 75 SER A CA 1
ATOM 548 C C . SER A 1 75 ? -22.562 18.359 -1.138 1 92.94 75 SER A C 1
ATOM 550 O O . SER A 1 75 ? -21.609 18.703 -0.445 1 92.94 75 SER A O 1
ATOM 552 N N . PRO A 1 76 ? -22.469 18.188 -2.443 1 90.75 76 PRO A N 1
ATOM 553 C CA . PRO A 1 76 ? -21.188 18.438 -3.137 1 90.75 76 PRO A CA 1
ATOM 554 C C . PRO A 1 76 ? -20.688 19.875 -2.947 1 90.75 76 PRO A C 1
ATOM 556 O O . PRO A 1 76 ? -19.484 20.109 -2.994 1 90.75 76 PRO A O 1
ATOM 559 N N . ALA A 1 77 ? -21.531 20.781 -2.715 1 93.31 77 ALA A N 1
ATOM 560 C CA . ALA A 1 77 ? -21.156 22.188 -2.514 1 93.31 77 ALA A CA 1
ATOM 561 C C . ALA A 1 77 ? -20.328 22.359 -1.247 1 93.31 77 ALA A C 1
ATOM 563 O O . ALA A 1 77 ? -19.609 23.344 -1.099 1 93.31 77 ALA A O 1
ATOM 564 N N . ASN A 1 78 ? -20.359 21.422 -0.379 1 94.44 78 ASN A N 1
ATOM 565 C CA . ASN A 1 78 ? -19.688 21.531 0.908 1 94.44 78 ASN A CA 1
ATOM 566 C C . ASN A 1 78 ? -18.422 20.672 0.959 1 94.44 78 ASN A C 1
ATOM 568 O O . ASN A 1 78 ? -17.828 20.484 2.023 1 94.44 78 ASN A O 1
ATOM 572 N N . ILE A 1 79 ? -18 20.188 -0.162 1 92.94 79 ILE A N 1
ATOM 573 C CA . ILE A 1 79 ? -16.812 19.328 -0.192 1 92.94 79 ILE A CA 1
ATOM 574 C C . ILE A 1 79 ? -15.562 20.172 0.028 1 92.94 79 ILE A C 1
ATOM 576 O O . ILE A 1 79 ? -15.344 21.172 -0.667 1 92.94 79 ILE A O 1
ATOM 580 N N . LEU A 1 80 ? -14.789 19.828 1.039 1 91.25 80 LEU A N 1
ATOM 581 C CA . LEU A 1 80 ? -13.523 20.469 1.352 1 91.25 80 LEU A CA 1
ATOM 582 C C . LEU A 1 80 ? -12.375 19.828 0.577 1 91.25 80 LEU A C 1
ATOM 584 O O . LEU A 1 80 ? -11.375 20.484 0.284 1 91.25 80 LEU A O 1
ATOM 588 N N . GLY A 1 81 ? -12.477 18.562 0.324 1 84.81 81 GLY A N 1
ATOM 589 C CA . GLY A 1 81 ? -11.461 17.797 -0.372 1 84.81 81 GLY A CA 1
ATOM 590 C C . GLY A 1 81 ? -11.844 16.328 -0.561 1 84.81 81 GLY A C 1
ATOM 591 O O . GLY A 1 81 ? -12.781 15.852 0.063 1 84.81 81 GLY A O 1
ATOM 592 N N . GLU A 1 82 ? -11.18 15.734 -1.578 1 77.44 82 GLU A N 1
ATOM 593 C CA . GLU A 1 82 ? -11.375 14.312 -1.84 1 77.44 82 GLU A CA 1
ATOM 594 C C . GLU A 1 82 ? -10.039 13.586 -1.975 1 77.44 82 GLU A C 1
ATOM 596 O O . GLU A 1 82 ? -9.141 14.055 -2.676 1 77.44 82 GLU A O 1
ATOM 601 N N . GLY A 1 83 ? -9.812 12.742 -1.011 1 65.06 83 GLY A N 1
ATOM 602 C CA . GLY A 1 83 ? -8.617 11.914 -1.135 1 65.06 83 GLY A CA 1
ATOM 603 C C . GLY A 1 83 ? -8.93 10.438 -1.278 1 65.06 83 GLY A C 1
ATOM 604 O O . GLY A 1 83 ? -10.039 10.062 -1.649 1 65.06 83 GLY A O 1
ATOM 605 N N . GLY A 1 84 ? -7.934 9.586 -1.198 1 61.69 84 GLY A N 1
ATOM 606 C CA . GLY A 1 84 ? -8.047 8.141 -1.35 1 61.69 84 GLY A CA 1
ATOM 607 C C . GLY A 1 84 ? -9 7.512 -0.357 1 61.69 84 GLY A C 1
ATOM 608 O O . GLY A 1 84 ? -9.461 6.387 -0.56 1 61.69 84 GLY A O 1
ATOM 609 N N . PHE A 1 85 ? -9.383 8.305 0.655 1 65.75 85 PHE A N 1
ATOM 610 C CA . PHE A 1 85 ? -10.172 7.684 1.708 1 65.75 85 PHE A CA 1
ATOM 611 C C . PHE A 1 85 ? -11.625 8.148 1.637 1 65.75 85 PHE A C 1
ATOM 613 O O . PHE A 1 85 ? -12.477 7.652 2.381 1 65.75 85 PHE A O 1
ATOM 620 N N . GLY A 1 86 ? -11.898 9.078 0.787 1 74.62 86 GLY A N 1
ATOM 621 C CA . GLY A 1 86 ? -13.266 9.57 0.633 1 74.62 86 GLY A CA 1
ATOM 622 C C . GLY A 1 86 ? -13.375 11.078 0.782 1 74.62 86 GLY A C 1
ATOM 623 O O . GLY A 1 86 ? -12.383 11.75 1.088 1 74.62 86 GLY A O 1
ATOM 624 N N . PRO A 1 87 ? -14.508 11.523 0.637 1 87.31 87 PRO A N 1
ATOM 625 C CA . PRO A 1 87 ? -14.711 12.977 0.674 1 87.31 87 PRO A CA 1
ATOM 626 C C . PRO A 1 87 ? -14.805 13.523 2.096 1 87.31 87 PRO A C 1
ATOM 628 O O . PRO A 1 87 ? -15.188 12.789 3.018 1 87.31 87 PRO A O 1
ATOM 631 N N . VAL A 1 88 ? -14.414 14.75 2.221 1 93.88 88 VAL A N 1
ATOM 632 C CA . VAL A 1 88 ? -14.562 15.5 3.465 1 93.88 88 VAL A CA 1
ATOM 633 C C . VAL A 1 88 ? -15.5 16.688 3.248 1 93.88 88 VAL A C 1
ATOM 635 O O . VAL A 1 88 ? -15.312 17.469 2.316 1 93.88 88 VAL A O 1
ATOM 638 N N . TYR A 1 89 ? -16.516 16.828 4.105 1 95.44 89 TYR A N 1
ATOM 639 C CA . TYR A 1 89 ? -17.531 17.875 3.967 1 95.44 89 TYR A CA 1
ATOM 640 C C . TYR A 1 89 ? -17.406 18.906 5.082 1 95.44 89 TYR A C 1
ATOM 642 O O . TYR A 1 89 ? -17.172 18.547 6.238 1 95.44 89 TYR A O 1
ATOM 650 N N . LYS A 1 90 ? -17.594 20.109 4.668 1 97.19 90 LYS A N 1
ATOM 651 C CA . LYS A 1 90 ? -17.797 21.141 5.688 1 97.19 90 LYS A CA 1
ATOM 652 C C . LYS A 1 90 ? -19.188 21.047 6.293 1 97.19 90 LYS A C 1
ATOM 654 O O . LYS A 1 90 ? -20.172 20.828 5.574 1 97.19 90 LYS A O 1
ATOM 659 N N . GLY A 1 91 ? -19.266 21.094 7.57 1 97 91 GLY A N 1
ATOM 660 C CA . GLY A 1 91 ? -20.531 21.109 8.297 1 97 91 GLY A CA 1
ATOM 661 C C . GLY A 1 91 ? -20.562 22.125 9.414 1 97 91 GLY A C 1
ATOM 662 O O . GLY A 1 91 ? -19.578 22.859 9.625 1 97 91 GLY A O 1
ATOM 663 N N . PHE A 1 92 ? -21.734 22.172 10.039 1 96.88 92 PHE A N 1
ATOM 664 C CA . PHE A 1 92 ? -21.906 23.078 11.172 1 96.88 92 PHE A CA 1
ATOM 665 C C . PHE A 1 92 ? -22.734 22.438 12.273 1 96.88 92 PHE A C 1
ATOM 667 O O . PHE A 1 92 ? -23.844 21.969 12.023 1 96.88 92 PHE A O 1
ATOM 674 N N . VAL A 1 93 ? -22.141 22.391 13.422 1 95.06 93 VAL A N 1
ATOM 675 C CA . VAL A 1 93 ? -22.844 21.891 14.602 1 95.06 93 VAL A CA 1
ATOM 676 C C . VAL A 1 93 ? -23.516 23.047 15.32 1 95.06 93 VAL A C 1
ATOM 678 O O . VAL A 1 93 ? -22.891 24.078 15.578 1 95.06 93 VAL A O 1
ATOM 681 N N . THR A 1 94 ? -24.781 22.844 15.594 1 93.31 94 THR A N 1
ATOM 682 C CA . THR A 1 94 ? -25.531 23.844 16.359 1 93.31 94 THR A CA 1
ATOM 683 C C . THR A 1 94 ? -25.578 23.469 17.828 1 93.31 94 THR A C 1
ATOM 685 O O . THR A 1 94 ? -25.266 22.328 18.203 1 93.31 94 THR A O 1
ATOM 688 N N . ASP A 1 95 ? -25.969 24.406 18.672 1 89.62 95 ASP A N 1
ATOM 689 C CA . ASP A 1 95 ? -26.016 24.188 20.109 1 89.62 95 ASP A CA 1
ATOM 690 C C . ASP A 1 95 ? -27.047 23.125 20.484 1 89.62 95 ASP A C 1
ATOM 692 O O . ASP A 1 95 ? -26.922 22.453 21.5 1 89.62 95 ASP A O 1
ATOM 696 N N . ASP A 1 96 ? -28 22.906 19.656 1 85.56 96 ASP A N 1
ATOM 697 C CA . ASP A 1 96 ? -29.094 21.984 19.969 1 85.56 96 ASP A CA 1
ATOM 698 C C . ASP A 1 96 ? -28.812 20.594 19.406 1 85.56 96 ASP A C 1
ATOM 700 O O . ASP A 1 96 ? -29.609 19.672 19.625 1 85.56 96 ASP A O 1
ATOM 704 N N . CYS A 1 97 ? -27.688 20.469 18.797 1 84.94 97 CYS A N 1
ATOM 705 C CA . CYS A 1 97 ? -27.406 19.188 18.141 1 84.94 97 CYS A CA 1
ATOM 706 C C . CYS A 1 97 ? -27.172 18.094 19.188 1 84.94 97 CYS A C 1
ATOM 708 O O . CYS A 1 97 ? -27.734 17 19.062 1 84.94 97 CYS A O 1
ATOM 710 N N . ARG A 1 98 ? -26.297 18.359 20.141 1 83.38 98 ARG A N 1
ATOM 711 C CA . ARG A 1 98 ? -25.938 17.391 21.172 1 83.38 98 ARG A CA 1
ATOM 712 C C . ARG A 1 98 ? -25.5 18.094 22.453 1 83.38 98 ARG A C 1
ATOM 714 O O . ARG A 1 98 ? -24.844 19.141 22.406 1 83.38 98 ARG A O 1
ATOM 721 N N . PRO A 1 99 ? -25.938 17.453 23.531 1 84.44 99 PRO A N 1
ATOM 722 C CA . PRO A 1 99 ? -25.484 18.047 24.797 1 84.44 99 PRO A CA 1
ATOM 723 C C . PRO A 1 99 ? -23.969 18.109 24.922 1 84.44 99 PRO A C 1
ATOM 725 O O . PRO A 1 99 ? -23.281 17.141 24.562 1 84.44 99 PRO A O 1
ATOM 728 N N . GLY A 1 100 ? -23.438 19.188 25.266 1 84.31 100 GLY A N 1
ATOM 729 C CA . GLY A 1 100 ? -22.016 19.312 25.547 1 84.31 100 GLY A CA 1
ATOM 730 C C . GLY A 1 100 ? -21.219 19.766 24.328 1 84.31 100 GLY A C 1
ATOM 731 O O . GLY A 1 100 ? -20.016 20.016 24.438 1 84.31 100 GLY A O 1
ATOM 732 N N . LEU A 1 101 ? -21.922 19.812 23.25 1 89.12 101 LEU A N 1
ATOM 733 C CA . LEU A 1 101 ? -21.219 20.234 22.047 1 89.12 101 LEU A CA 1
ATOM 734 C C . LEU A 1 101 ? -21.547 21.688 21.703 1 89.12 101 LEU A C 1
ATOM 736 O O . LEU A 1 101 ? -22.719 22.047 21.562 1 89.12 101 LEU A O 1
ATOM 740 N N . VAL A 1 102 ? -20.531 22.516 21.625 1 91.06 102 VAL A N 1
ATOM 741 C CA . VAL A 1 102 ? -20.703 23.938 21.328 1 91.06 102 VAL A CA 1
ATOM 742 C C . VAL A 1 102 ? -20.828 24.125 19.812 1 91.06 102 VAL A C 1
ATOM 744 O O . VAL A 1 102 ? -20.219 23.406 19.031 1 91.06 102 VAL A O 1
ATOM 747 N N . ALA A 1 103 ? -21.594 25.172 19.438 1 94.75 103 ALA A N 1
ATOM 748 C CA . ALA A 1 103 ? -21.766 25.484 18.031 1 94.75 103 ALA A CA 1
ATOM 749 C C . ALA A 1 103 ? -20.438 25.828 17.359 1 94.75 103 ALA A C 1
ATOM 751 O O . ALA A 1 103 ? -19.672 26.641 17.891 1 94.75 103 ALA A O 1
ATOM 752 N N . GLN A 1 104 ? -20.141 25.266 16.281 1 96.31 104 GLN A N 1
ATOM 753 C CA . GLN A 1 104 ? -18.875 25.453 15.602 1 96.31 104 GLN A CA 1
ATOM 754 C C . GLN A 1 104 ? -18.875 24.812 14.219 1 96.31 104 GLN A C 1
ATOM 756 O O . GLN A 1 104 ? -19.641 23.875 13.969 1 96.31 104 GLN A O 1
ATOM 761 N N . PRO A 1 105 ? -18.078 25.375 13.32 1 97.12 105 PRO A N 1
ATOM 762 C CA . PRO A 1 105 ? -17.859 24.641 12.07 1 97.12 105 PRO A CA 1
ATOM 763 C C . PRO A 1 105 ? -17.094 23.328 12.273 1 97.12 105 PRO A C 1
ATOM 765 O O . PRO A 1 105 ? -16.219 23.25 13.148 1 97.12 105 PRO A O 1
ATOM 768 N N . VAL A 1 106 ? -17.438 22.328 11.453 1 97.75 106 VAL A N 1
ATOM 769 C CA . VAL A 1 106 ? -16.766 21.031 11.562 1 97.75 106 VAL A CA 1
ATOM 770 C C . VAL A 1 106 ? -16.438 20.5 10.172 1 97.75 106 VAL A C 1
ATOM 772 O O . VAL A 1 106 ? -16.938 21.016 9.172 1 97.75 106 VAL A O 1
ATOM 775 N N . ALA A 1 107 ? -15.516 19.578 10.078 1 97.38 107 ALA A N 1
ATOM 776 C CA . ALA A 1 107 ? -15.219 18.781 8.891 1 97.38 107 ALA A CA 1
ATOM 777 C C . ALA A 1 107 ? -15.641 17.328 9.086 1 97.38 107 ALA A C 1
ATOM 779 O O . ALA A 1 107 ? -15.234 16.688 10.055 1 97.38 107 ALA A O 1
ATOM 780 N N . VAL A 1 108 ? -16.438 16.828 8.164 1 96.5 108 VAL A N 1
ATOM 781 C CA . VAL A 1 108 ? -16.953 15.469 8.258 1 96.5 108 VAL A CA 1
ATOM 782 C C . VAL A 1 108 ? -16.359 14.617 7.141 1 96.5 108 VAL A C 1
ATOM 784 O O . VAL A 1 108 ? -16.594 14.875 5.957 1 96.5 108 VAL A O 1
ATOM 787 N N . LYS A 1 109 ? -15.562 13.617 7.547 1 92.81 109 LYS A N 1
ATOM 788 C CA . LYS A 1 109 ? -14.953 12.695 6.59 1 92.81 109 LYS A CA 1
ATOM 789 C C . LYS A 1 109 ? -15.789 11.422 6.445 1 92.81 109 LYS A C 1
ATOM 791 O O . LYS A 1 109 ? -16.047 10.734 7.434 1 92.81 109 LYS A O 1
ATOM 796 N N . ALA A 1 110 ? -16.219 11.219 5.25 1 87.38 110 ALA A N 1
ATOM 797 C CA . ALA A 1 110 ? -16.938 9.984 4.953 1 87.38 110 ALA A CA 1
ATOM 798 C C . ALA A 1 110 ? -16 8.938 4.352 1 87.38 110 ALA A C 1
ATOM 800 O O . ALA A 1 110 ? -15.453 9.141 3.266 1 87.38 110 ALA A O 1
ATOM 801 N N . LEU A 1 111 ? -15.828 7.844 5.086 1 77.12 111 LEU A N 1
ATOM 802 C CA . LEU A 1 111 ? -14.914 6.828 4.57 1 77.12 111 LEU A CA 1
ATOM 803 C C . LEU A 1 111 ? -15.602 5.965 3.518 1 77.12 111 LEU A C 1
ATOM 805 O O . LEU A 1 111 ? -16.781 5.625 3.66 1 77.12 111 LEU A O 1
ATOM 809 N N . ASP A 1 112 ? -14.898 5.863 2.502 1 62.16 112 ASP A N 1
ATOM 810 C CA . ASP A 1 112 ? -15.375 4.961 1.457 1 62.16 112 ASP A CA 1
ATOM 811 C C . ASP A 1 112 ? -15.117 3.502 1.833 1 62.16 112 ASP A C 1
ATOM 813 O O . ASP A 1 112 ? -14 3.006 1.68 1 62.16 112 ASP A O 1
ATOM 817 N N . LEU A 1 113 ? -16.156 2.92 2.482 1 56.12 113 LEU A N 1
ATOM 818 C CA . LEU A 1 113 ? -15.969 1.544 2.93 1 56.12 113 LEU A CA 1
ATOM 819 C C . LEU A 1 113 ? -15.641 0.629 1.755 1 56.12 113 LEU A C 1
ATOM 821 O O . LEU A 1 113 ? -15.078 -0.45 1.942 1 56.12 113 LEU A O 1
ATOM 825 N N . GLU A 1 114 ? -16.141 1.172 0.652 1 51.53 114 GLU A N 1
ATOM 826 C CA . GLU A 1 114 ? -15.898 0.382 -0.55 1 51.53 114 GLU A CA 1
ATOM 827 C C . GLU A 1 114 ? -14.469 0.577 -1.057 1 51.53 114 GLU A C 1
ATOM 829 O O . GLU A 1 114 ? -14.023 -0.132 -1.962 1 51.53 114 GLU A O 1
ATOM 834 N N . GLY A 1 115 ? -13.836 1.561 -0.396 1 53.59 115 GLY A N 1
ATOM 835 C CA . GLY A 1 115 ? -12.484 1.835 -0.854 1 53.59 115 GLY A CA 1
ATOM 836 C C . GLY A 1 115 ? -11.43 1.039 -0.108 1 53.59 115 GLY A C 1
ATOM 837 O O . GLY A 1 115 ? -11.727 0.002 0.487 1 53.59 115 GLY A O 1
ATOM 838 N N . PHE A 1 116 ? -10.109 1.343 -0.43 1 49.06 116 PHE A N 1
ATOM 839 C CA . PHE A 1 116 ? -8.93 0.675 0.104 1 49.06 116 PHE A CA 1
ATOM 840 C C . PHE A 1 116 ? -8.828 0.877 1.611 1 49.06 116 PHE A C 1
ATOM 842 O O . PHE A 1 116 ? -8.094 0.162 2.291 1 49.06 116 PHE A O 1
ATOM 849 N N . GLN A 1 117 ? -9.469 1.984 2.055 1 55.5 117 GLN A N 1
ATOM 850 C CA . GLN A 1 117 ? -9.398 2.312 3.475 1 55.5 117 GLN A CA 1
ATOM 851 C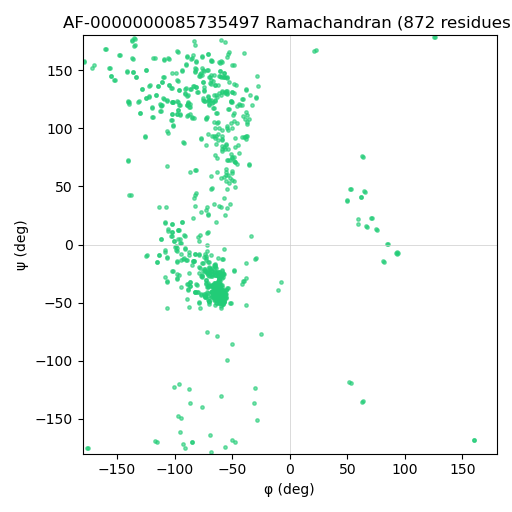 C . GLN A 1 117 ? -10.727 2.006 4.172 1 55.5 117 GLN A C 1
ATOM 853 O O . GLN A 1 117 ? -11.75 2.625 3.869 1 55.5 117 GLN A O 1
ATOM 858 N N . GLY A 1 118 ? -10.773 0.833 4.762 1 67.38 118 GLY A N 1
ATOM 859 C CA . GLY A 1 118 ? -12 0.298 5.328 1 67.38 118 GLY A CA 1
ATOM 860 C C . GLY A 1 118 ? -12.156 0.589 6.809 1 67.38 118 GLY A C 1
ATOM 861 O O . GLY A 1 118 ? -11.781 1.668 7.277 1 67.38 118 GLY A O 1
ATOM 862 N N . HIS A 1 119 ? -12.688 -0.088 7.449 1 73 119 HIS A N 1
ATOM 863 C CA . HIS A 1 119 ? -13.094 -0.088 8.852 1 73 119 HIS A CA 1
ATOM 864 C C . HIS A 1 119 ? -11.891 -0.011 9.773 1 73 119 HIS A C 1
ATOM 866 O O . HIS A 1 119 ? -11.914 0.71 10.773 1 73 119 HIS A O 1
ATOM 872 N N . ARG A 1 120 ? -10.828 -0.558 9.336 1 76.69 120 ARG A N 1
ATOM 873 C CA . ARG A 1 120 ? -9.633 -0.586 10.172 1 76.69 120 ARG A CA 1
ATOM 874 C C . ARG A 1 120 ? -8.992 0.793 10.258 1 76.69 120 ARG A C 1
ATOM 876 O O . ARG A 1 120 ? -8.531 1.208 11.32 1 76.69 120 ARG A O 1
ATOM 883 N N . GLU A 1 121 ? -8.883 1.418 9.141 1 82.5 121 GLU A N 1
ATOM 884 C CA . GLU A 1 121 ? -8.305 2.758 9.117 1 82.5 121 GLU A CA 1
ATOM 885 C C . GLU A 1 121 ? -9.156 3.742 9.914 1 82.5 121 GLU A C 1
ATOM 887 O O . GLU A 1 121 ? -8.633 4.629 10.594 1 82.5 121 GLU A O 1
ATOM 892 N N . TRP A 1 122 ? -10.43 3.541 9.781 1 85.31 122 TRP A N 1
ATOM 893 C CA . TRP A 1 122 ? -11.367 4.352 10.555 1 85.31 122 TRP A CA 1
ATOM 894 C C . TRP A 1 122 ? -11.164 4.141 12.047 1 85.31 122 TRP A C 1
ATOM 896 O O . TRP A 1 122 ? -11.062 5.105 12.812 1 85.31 122 TRP A O 1
ATOM 906 N N . LEU A 1 123 ? -11.078 2.916 12.406 1 83.5 123 LEU A N 1
ATOM 907 C CA . LEU A 1 123 ? -10.914 2.561 13.812 1 83.5 123 LEU A CA 1
ATOM 908 C C . LEU A 1 123 ? -9.586 3.086 14.352 1 83.5 123 LEU A C 1
ATOM 910 O O . LEU A 1 123 ? -9.516 3.547 15.492 1 83.5 123 LEU A O 1
ATOM 914 N N . ALA A 1 124 ? -8.586 3.006 13.562 1 85.12 124 ALA A N 1
ATOM 915 C CA . ALA A 1 124 ? -7.281 3.52 13.977 1 85.12 124 ALA A CA 1
ATOM 916 C C . ALA A 1 124 ? -7.359 5.008 14.312 1 85.12 124 ALA A C 1
ATOM 918 O O . ALA A 1 124 ? -6.805 5.449 15.32 1 85.12 124 ALA A O 1
ATOM 919 N N . GLU A 1 125 ? -8.008 5.719 13.477 1 89.75 125 GLU A N 1
ATOM 920 C CA . GLU A 1 125 ? -8.164 7.152 13.711 1 89.75 125 GLU A CA 1
ATOM 921 C C . GLU A 1 125 ? -8.938 7.418 15 1 89.75 125 GLU A C 1
ATOM 923 O O . GLU A 1 125 ? -8.531 8.258 15.805 1 89.75 125 GLU A O 1
ATOM 928 N N . VAL A 1 126 ? -9.969 6.684 15.203 1 90.38 126 VAL A N 1
ATOM 929 C CA . VAL A 1 126 ? -10.797 6.863 16.391 1 90.38 126 VAL A CA 1
ATOM 930 C C . VAL A 1 126 ? -9.984 6.559 17.641 1 90.38 126 VAL A C 1
ATOM 932 O O . VAL A 1 126 ? -9.984 7.336 18.594 1 90.38 126 VAL A O 1
ATOM 935 N N . VAL A 1 127 ? -9.281 5.531 17.609 1 87.56 127 VAL A N 1
ATOM 936 C CA . VAL A 1 127 ? -8.539 5.07 18.781 1 87.56 127 VAL A CA 1
ATOM 937 C C . VAL A 1 127 ? -7.426 6.062 19.109 1 87.56 127 VAL A C 1
ATOM 939 O O . VAL A 1 127 ? -7.262 6.453 20.266 1 87.56 127 VAL A O 1
ATOM 942 N N . ILE A 1 128 ? -6.738 6.492 18.172 1 90.62 128 ILE A N 1
ATOM 943 C CA . ILE A 1 128 ? -5.586 7.359 18.391 1 90.62 128 ILE A CA 1
ATOM 944 C C . ILE A 1 128 ? -6.059 8.734 18.844 1 90.62 128 ILE A C 1
ATOM 946 O O . ILE A 1 128 ? -5.602 9.242 19.875 1 90.62 128 ILE A O 1
ATOM 950 N N . LEU A 1 129 ? -6.988 9.281 18.188 1 93.81 129 LEU A N 1
ATOM 951 C CA . LEU A 1 129 ? -7.344 10.68 18.422 1 93.81 129 LEU A CA 1
ATOM 952 C C . LEU A 1 129 ? -8.297 10.797 19.609 1 93.81 129 LEU A C 1
ATOM 954 O O . LEU A 1 129 ? -8.5 11.898 20.125 1 93.81 129 LEU A O 1
ATOM 958 N N . SER A 1 130 ? -8.875 9.688 20.047 1 92.31 130 SER A N 1
ATOM 959 C CA . SER A 1 130 ? -9.664 9.734 21.266 1 92.31 130 SER A CA 1
ATOM 960 C C . SER A 1 130 ? -8.766 9.844 22.5 1 92.31 130 SER A C 1
ATOM 962 O O . SER A 1 130 ? -9.195 10.328 23.547 1 92.31 130 SER A O 1
ATOM 964 N N . GLN A 1 131 ? -7.562 9.422 22.344 1 90.38 131 GLN A N 1
ATOM 965 C CA . GLN A 1 131 ? -6.691 9.312 23.5 1 90.38 131 GLN A CA 1
ATOM 966 C C . GLN A 1 131 ? -5.637 10.422 23.5 1 90.38 131 GLN A C 1
ATOM 968 O O . GLN A 1 131 ? -5.172 10.836 24.562 1 90.38 131 GLN A O 1
ATOM 973 N N . LEU A 1 132 ? -5.254 10.812 22.391 1 93.06 132 LEU A N 1
ATOM 974 C CA . LEU A 1 132 ? -4.133 11.742 22.312 1 93.06 132 LEU A CA 1
ATOM 975 C C . LEU A 1 132 ? -4.613 13.141 21.938 1 93.06 132 LEU A C 1
ATOM 977 O O . LEU A 1 132 ? -5.293 13.312 20.922 1 93.06 132 LEU A O 1
ATOM 981 N N . LYS A 1 133 ? -4.254 14.055 22.797 1 94.38 133 LYS A N 1
ATOM 982 C CA . LYS A 1 133 ? -4.547 15.461 22.547 1 94.38 133 LYS A CA 1
ATOM 983 C C . LYS A 1 133 ? -3.27 16.297 22.547 1 94.38 133 LYS A C 1
ATOM 985 O O . LYS A 1 133 ? -2.438 16.172 23.438 1 94.38 133 LYS A O 1
ATOM 990 N N . HIS A 1 134 ? -3.1 17.031 21.531 1 96.88 134 HIS A N 1
ATOM 991 C CA . HIS A 1 134 ? -1.943 17.891 21.344 1 96.88 134 HIS A CA 1
ATOM 992 C C . HIS A 1 134 ? -2.273 19.047 20.406 1 96.88 134 HIS A C 1
ATOM 994 O O . HIS A 1 134 ? -3.047 18.891 19.453 1 96.88 134 HIS A O 1
ATOM 1000 N N . PRO A 1 135 ? -1.706 20.219 20.625 1 97.94 135 PRO A N 1
ATOM 1001 C CA . PRO A 1 135 ? -2.014 21.391 19.797 1 97.94 135 PRO A CA 1
ATOM 1002 C C . PRO A 1 135 ? -1.701 21.156 18.312 1 97.94 135 PRO A C 1
ATOM 1004 O O . PRO A 1 135 ? -2.225 21.859 17.453 1 97.94 135 PRO A O 1
ATOM 1007 N N . HIS A 1 136 ? -0.845 20.25 18 1 98.75 136 HIS A N 1
ATOM 1008 C CA . HIS A 1 136 ? -0.444 20.016 16.625 1 98.75 136 HIS A CA 1
ATOM 1009 C C . HIS A 1 136 ? -1.024 18.703 16.094 1 98.75 136 HIS A C 1
ATOM 1011 O O . HIS A 1 136 ? -0.521 18.156 15.109 1 98.75 136 HIS A O 1
ATOM 1017 N N . LEU A 1 137 ? -2.037 18.156 16.703 1 98.44 137 LEU A N 1
ATOM 1018 C CA . LEU A 1 137 ? -2.898 17.094 16.188 1 98.44 137 LEU A CA 1
ATOM 1019 C C . LEU A 1 137 ? -4.32 17.609 15.984 1 98.44 137 LEU A C 1
ATOM 1021 O O . LEU A 1 137 ? -4.848 18.344 16.812 1 98.44 137 LEU A O 1
ATOM 1025 N N . VAL A 1 138 ? -4.859 17.25 14.906 1 98.25 138 VAL A N 1
ATOM 1026 C CA . VAL A 1 138 ? -6.238 17.641 14.648 1 98.25 138 VAL A CA 1
ATOM 1027 C C . VAL A 1 138 ? -7.156 17.078 15.727 1 98.25 138 VAL A C 1
ATOM 1029 O O . VAL A 1 138 ? -6.965 15.953 16.188 1 98.25 138 VAL A O 1
ATOM 1032 N N . LYS A 1 139 ? -8.102 17.828 16.047 1 96.94 139 LYS A N 1
ATOM 1033 C CA . LYS A 1 139 ? -9.039 17.391 17.078 1 96.94 139 LYS A CA 1
ATOM 1034 C C . LYS A 1 139 ? -10.188 16.594 16.484 1 96.94 139 LYS A C 1
ATOM 1036 O O . LYS A 1 139 ? -10.891 17.062 15.586 1 96.94 139 LYS A O 1
ATOM 1041 N N . LEU A 1 140 ? -10.336 15.406 16.938 1 96.81 140 LEU A N 1
ATOM 1042 C CA . LEU A 1 140 ? -11.5 14.602 16.609 1 96.81 140 LEU A CA 1
ATOM 1043 C C . LEU A 1 140 ? -12.641 14.875 17.578 1 96.81 140 LEU A C 1
ATOM 1045 O O . LEU A 1 140 ? -12.5 14.672 18.797 1 96.81 140 LEU A O 1
ATOM 1049 N N . ILE A 1 141 ? -13.719 15.297 17.062 1 96.44 141 ILE A N 1
ATOM 1050 C CA . ILE A 1 141 ? -14.867 15.672 17.891 1 96.44 141 ILE A CA 1
ATOM 1051 C C . ILE A 1 141 ? -15.75 14.453 18.141 1 96.44 141 ILE A C 1
ATOM 1053 O O . ILE A 1 141 ? -16.281 14.281 19.234 1 96.44 141 ILE A O 1
ATOM 1057 N N . GLY A 1 142 ? -15.875 13.648 17.094 1 95.62 142 GLY A N 1
ATOM 1058 C CA . GLY A 1 142 ? -16.719 12.469 17.219 1 95.62 142 GLY A CA 1
ATOM 1059 C C . GLY A 1 142 ? -16.688 11.586 15.992 1 95.62 142 GLY A C 1
ATOM 1060 O O . GLY A 1 142 ? -15.844 11.773 15.109 1 95.62 142 GLY A O 1
ATOM 1061 N N . TYR A 1 143 ? -17.562 10.516 16.047 1 94.56 143 TYR A N 1
ATOM 1062 C CA . TYR A 1 143 ? -17.625 9.57 14.945 1 94.56 143 TYR A CA 1
ATOM 1063 C C . TYR A 1 143 ? -19.031 9.008 14.781 1 94.56 143 TYR A C 1
ATOM 1065 O O . TYR A 1 143 ? -19.891 9.234 15.625 1 94.56 143 TYR A O 1
ATOM 1073 N N . CYS A 1 144 ? -19.219 8.453 13.625 1 93.25 144 CYS A N 1
ATOM 1074 C CA . CYS A 1 144 ? -20.453 7.73 13.328 1 93.25 144 CYS A CA 1
ATOM 1075 C C . CYS A 1 144 ? -20.156 6.309 12.867 1 93.25 144 CYS A C 1
ATOM 1077 O O . CYS A 1 144 ? -19.297 6.098 12.008 1 93.25 144 CYS A O 1
ATOM 1079 N N . TRP A 1 145 ? -20.734 5.367 13.492 1 87.88 145 TRP A N 1
ATOM 1080 C CA . TRP A 1 145 ? -20.688 3.959 13.109 1 87.88 145 TRP A CA 1
ATOM 1081 C C . TRP A 1 145 ? -22.109 3.387 12.969 1 87.88 145 TRP A C 1
ATOM 1083 O O . TRP A 1 145 ? -22.672 2.873 13.945 1 87.88 145 TRP A O 1
ATOM 1093 N N . GLU A 1 146 ? -22.656 3.408 11.789 1 83.81 146 GLU A N 1
ATOM 1094 C CA . GLU A 1 146 ? -24 2.912 11.508 1 83.81 146 GLU A CA 1
ATOM 1095 C C . GLU A 1 146 ? -24.031 2.152 10.188 1 83.81 146 GLU A C 1
ATOM 1097 O O . GLU A 1 146 ? -23.672 2.697 9.141 1 83.81 146 GLU A O 1
ATOM 1102 N N . ASP A 1 147 ? -24.453 0.902 10.258 1 75.81 147 ASP A N 1
ATOM 1103 C CA . ASP A 1 147 ? -24.516 0.067 9.062 1 75.81 147 ASP A CA 1
ATOM 1104 C C . ASP A 1 147 ? -23.188 0.089 8.312 1 75.81 147 ASP A C 1
ATOM 1106 O O . ASP A 1 147 ? -22.125 -0.174 8.898 1 75.81 147 ASP A O 1
ATOM 1110 N N . GLU A 1 148 ? -23.203 0.568 7.074 1 72.88 148 GLU A N 1
ATOM 1111 C CA . GLU A 1 148 ? -22 0.575 6.27 1 72.88 148 GLU A CA 1
ATOM 1112 C C . GLU A 1 148 ? -21.297 1.933 6.328 1 72.88 148 GLU A C 1
ATOM 1114 O O . GLU A 1 148 ? -20.266 2.137 5.684 1 72.88 148 GLU A O 1
ATOM 1119 N N . HIS A 1 149 ? -21.875 2.75 7.156 1 80.44 149 HIS A N 1
ATOM 1120 C CA . HIS A 1 149 ? -21.328 4.105 7.188 1 80.44 149 HIS A CA 1
ATOM 1121 C C . HIS A 1 149 ? -20.359 4.285 8.336 1 80.44 149 HIS A C 1
ATOM 1123 O O . HIS A 1 149 ? -20.672 3.961 9.484 1 80.44 149 HIS A O 1
ATOM 1129 N N . ARG A 1 150 ? -19.156 4.684 7.996 1 86.56 150 ARG A N 1
ATOM 1130 C CA . ARG A 1 150 ? -18.109 5.082 8.93 1 86.56 150 ARG A CA 1
ATOM 1131 C C . ARG A 1 150 ? -17.688 6.527 8.695 1 86.56 150 ARG A C 1
ATOM 1133 O O . ARG A 1 150 ? -17.062 6.844 7.676 1 86.56 150 ARG A O 1
ATOM 1140 N N . LEU A 1 151 ? -1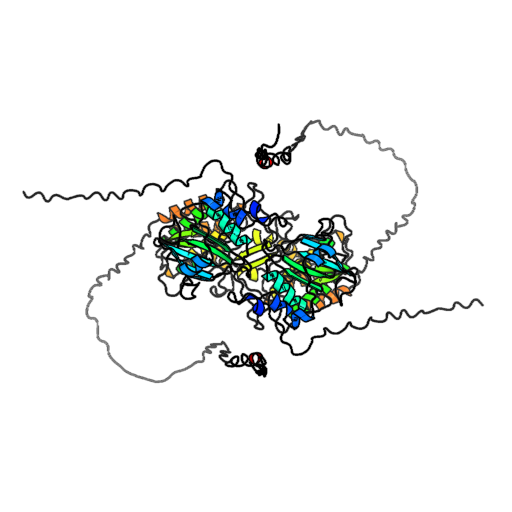8.031 7.379 9.602 1 92.31 151 LEU A N 1
ATOM 1141 C CA . LEU A 1 151 ? -17.734 8.797 9.43 1 92.31 151 LEU A CA 1
ATOM 1142 C C . LEU A 1 151 ? -16.938 9.336 10.617 1 92.31 151 LEU A C 1
ATOM 1144 O O . LEU A 1 151 ? -17.078 8.828 11.734 1 92.31 151 LEU A O 1
ATOM 1148 N N . LEU A 1 152 ? -16.125 10.32 10.367 1 94.75 152 LEU A N 1
ATOM 1149 C CA . LEU A 1 152 ? -15.344 11.023 11.383 1 94.75 152 LEU A CA 1
ATOM 1150 C C . LEU A 1 152 ? -15.664 12.516 11.375 1 94.75 152 LEU A C 1
ATOM 1152 O O . LEU A 1 152 ? -15.82 13.117 10.312 1 94.75 152 LEU A O 1
ATOM 1156 N N . VAL A 1 153 ? -15.82 13.078 12.5 1 96.75 153 VAL A N 1
ATOM 1157 C CA . VAL A 1 153 ? -16.109 14.5 12.648 1 96.75 153 VAL A CA 1
ATOM 1158 C C . VAL A 1 153 ? -14.906 15.203 13.297 1 96.75 153 VAL A C 1
ATOM 1160 O O . VAL A 1 153 ? -14.578 14.945 14.453 1 96.75 153 VAL A O 1
ATOM 1163 N N . TYR A 1 154 ? -14.344 16.172 12.578 1 97.31 154 TYR A N 1
ATOM 1164 C CA . TYR A 1 154 ? -13.156 16.891 13.031 1 97.31 154 TYR A CA 1
ATOM 1165 C C . TYR A 1 154 ? -13.445 18.359 13.227 1 97.31 154 TYR A C 1
ATOM 1167 O O . TYR A 1 154 ? -14.445 18.875 12.711 1 97.31 154 TYR A O 1
ATOM 1175 N N . GLU A 1 155 ? -12.594 19 13.992 1 97.5 155 GLU A N 1
ATOM 1176 C CA . GLU A 1 155 ? -12.57 20.469 13.93 1 97.5 155 GLU A CA 1
ATOM 1177 C C . GLU A 1 155 ? -12.297 20.953 12.508 1 97.5 155 GLU A C 1
ATOM 1179 O O . GLU A 1 155 ? -11.617 20.266 11.734 1 97.5 155 GLU A O 1
ATOM 1184 N N . TYR A 1 156 ? -12.844 22.047 12.195 1 97.62 156 TYR A N 1
ATOM 1185 C CA . TYR A 1 156 ? -12.625 22.656 10.883 1 97.62 156 TYR A CA 1
ATOM 1186 C C . TYR A 1 156 ? -11.406 23.562 10.898 1 97.62 156 TYR A C 1
ATOM 1188 O O . TYR A 1 156 ? -11.297 24.438 11.758 1 97.62 156 TYR A O 1
ATOM 1196 N N . LEU A 1 157 ? -10.531 23.406 10.016 1 97.5 157 LEU A N 1
ATOM 1197 C CA . LEU A 1 157 ? -9.352 24.25 9.859 1 97.5 157 LEU A CA 1
ATOM 1198 C C . LEU A 1 157 ? -9.445 25.062 8.57 1 97.5 157 LEU A C 1
ATOM 1200 O O . LEU A 1 157 ? -9.375 24.516 7.473 1 97.5 157 LEU A O 1
ATOM 1204 N N . PRO A 1 158 ? -9.453 26.312 8.594 1 95.75 158 PRO A N 1
ATOM 1205 C CA . PRO A 1 158 ? -9.891 27.156 7.488 1 95.75 158 PRO A CA 1
ATOM 1206 C C . PRO A 1 158 ? -8.859 27.25 6.363 1 95.75 158 PRO A C 1
ATOM 1208 O O . PRO A 1 158 ? -9.219 27.516 5.215 1 95.75 158 PRO A O 1
ATOM 1211 N N . ARG A 1 159 ? -7.578 27.094 6.637 1 94.62 159 ARG A N 1
ATOM 1212 C CA . ARG A 1 159 ? -6.582 27.266 5.586 1 94.62 159 ARG A CA 1
ATOM 1213 C C . ARG A 1 159 ? -6.285 25.938 4.895 1 94.62 159 ARG A C 1
ATOM 1215 O O . ARG A 1 159 ? -5.324 25.828 4.129 1 94.62 159 ARG A O 1
ATOM 1222 N N . ARG A 1 160 ? -7.023 24.891 5.195 1 92.75 160 ARG A N 1
ATOM 1223 C CA . ARG A 1 160 ? -6.945 23.578 4.559 1 92.75 160 ARG A CA 1
ATOM 1224 C C . ARG A 1 160 ? -5.582 22.938 4.797 1 92.75 160 ARG A C 1
ATOM 1226 O O . ARG A 1 160 ? -5.082 22.938 5.922 1 92.75 160 ARG A O 1
ATOM 1233 N N . SER A 1 161 ? -4.984 22.375 3.736 1 95.31 161 SER A N 1
ATOM 1234 C CA . SER A 1 161 ? -3.764 21.609 3.943 1 95.31 161 SER A CA 1
ATOM 1235 C C . SER A 1 161 ? -2.537 22.375 3.459 1 95.31 161 SER A C 1
ATOM 1237 O O . SER A 1 161 ? -2.658 23.328 2.682 1 95.31 161 SER A O 1
ATOM 1239 N N . LEU A 1 162 ? -1.365 21.984 3.949 1 97.5 162 LEU A N 1
ATOM 1240 C CA . LEU A 1 162 ? -0.104 22.516 3.432 1 97.5 162 LEU A CA 1
ATOM 1241 C C . LEU A 1 162 ? -0.006 22.297 1.925 1 97.5 162 LEU A C 1
ATOM 1243 O O . LEU A 1 162 ? 0.494 23.156 1.2 1 97.5 162 LEU A O 1
ATOM 1247 N N . GLU A 1 163 ? -0.464 21.141 1.462 1 94.75 163 GLU A N 1
ATOM 1248 C CA . GLU A 1 163 ? -0.451 20.859 0.03 1 94.75 163 GLU A CA 1
ATOM 1249 C C . GLU A 1 163 ? -1.183 21.953 -0.754 1 94.75 163 GLU A C 1
ATOM 1251 O O . GLU A 1 163 ? -0.668 22.453 -1.754 1 94.75 163 GLU A O 1
ATOM 1256 N N . THR A 1 164 ? -2.314 22.328 -0.273 1 91.81 164 THR A N 1
ATOM 1257 C CA . THR A 1 164 ? -3.125 23.344 -0.94 1 91.81 164 THR A CA 1
ATOM 1258 C C . THR A 1 164 ? -2.428 24.703 -0.912 1 91.81 164 THR A C 1
ATOM 1260 O O . THR A 1 164 ? -2.434 25.438 -1.907 1 91.81 164 THR A O 1
ATOM 1263 N N . GLN A 1 165 ? -1.825 25.047 0.211 1 94.25 165 GLN A N 1
ATOM 1264 C CA . GLN A 1 165 ? -1.194 26.344 0.391 1 94.25 165 GLN A CA 1
ATOM 1265 C C . GLN A 1 165 ? 0.105 26.453 -0.404 1 94.25 165 GLN A C 1
ATOM 1267 O O . GLN A 1 165 ? 0.43 27.5 -0.943 1 94.25 165 GLN A O 1
ATOM 1272 N N . LEU A 1 166 ? 0.783 25.391 -0.529 1 95.25 166 LEU A N 1
ATOM 1273 C CA . LEU A 1 166 ? 2.127 25.406 -1.094 1 95.25 166 LEU A CA 1
ATOM 1274 C C . LEU A 1 166 ? 2.082 25.297 -2.613 1 95.25 166 LEU A C 1
ATOM 1276 O O . LEU A 1 166 ? 2.881 25.922 -3.311 1 95.25 166 LEU A O 1
ATOM 1280 N N . PHE A 1 167 ? 1.138 24.531 -3.205 1 91.5 167 PHE A N 1
ATOM 1281 C CA . PHE A 1 167 ? 1.214 24.188 -4.621 1 91.5 167 PHE A CA 1
ATOM 1282 C C . PHE A 1 167 ? 0.099 24.875 -5.402 1 91.5 167 PHE A C 1
ATOM 1284 O O . PHE A 1 167 ? -0.021 24.688 -6.613 1 91.5 167 PHE A O 1
ATOM 1291 N N . ARG A 1 168 ? -0.624 25.656 -4.816 1 81.31 168 ARG A N 1
ATOM 1292 C CA . ARG A 1 168 ? -1.675 26.391 -5.527 1 81.31 168 ARG A CA 1
ATOM 1293 C C . ARG A 1 168 ? -1.083 27.344 -6.555 1 81.31 168 ARG A C 1
ATOM 1295 O O . ARG A 1 168 ? -0.164 28.109 -6.246 1 81.31 168 ARG A O 1
ATOM 1302 N N . LYS A 1 169 ? -1.399 27.297 -7.77 1 66.88 169 LYS A N 1
ATOM 1303 C CA . LYS A 1 169 ? -0.854 28.047 -8.898 1 66.88 169 LYS A CA 1
ATOM 1304 C C . LYS A 1 169 ? -1.159 29.547 -8.758 1 66.88 169 LYS A C 1
ATOM 1306 O O . LYS A 1 169 ? -0.306 30.391 -9.047 1 66.88 169 LYS A O 1
ATOM 1311 N N . TYR A 1 170 ? -2.404 29.828 -8.391 1 64.56 170 TYR A N 1
ATOM 1312 C CA . TYR A 1 170 ? -2.803 31.234 -8.523 1 64.56 170 TYR A CA 1
ATOM 1313 C C . TYR A 1 170 ? -2.785 31.938 -7.176 1 64.56 170 TYR A C 1
ATOM 1315 O O . TYR A 1 170 ? -3.33 33.031 -7.039 1 64.56 170 TYR A O 1
ATOM 1323 N N . SER A 1 171 ? -2.113 31.312 -6.285 1 65.69 171 SER A N 1
ATOM 1324 C CA . SER A 1 171 ? -2.105 31.969 -4.977 1 65.69 171 SER A CA 1
ATOM 1325 C C . SER A 1 171 ? -0.736 32.562 -4.656 1 65.69 171 SER A C 1
ATOM 1327 O O . SER A 1 171 ? 0.235 32.312 -5.375 1 65.69 171 SER A O 1
ATOM 1329 N N . THR A 1 172 ? -0.838 33.5 -3.734 1 78.94 172 THR A N 1
ATOM 1330 C CA . THR A 1 172 ? 0.364 34.094 -3.162 1 78.94 172 THR A CA 1
ATOM 1331 C C . THR A 1 172 ? 1.285 33.031 -2.6 1 78.94 172 THR A C 1
ATOM 1333 O O . THR A 1 172 ? 0.817 32.031 -2.047 1 78.94 172 THR A O 1
ATOM 1336 N N . CYS A 1 173 ? 2.49 33.125 -2.941 1 88.62 173 CYS A N 1
ATOM 1337 C CA . CYS A 1 173 ? 3.539 32.219 -2.461 1 88.62 173 CYS A CA 1
ATOM 1338 C C . CYS A 1 173 ? 3.564 32.188 -0.938 1 88.62 173 CYS A C 1
ATOM 1340 O O . CYS A 1 173 ? 3.465 33.219 -0.282 1 88.62 173 CYS A O 1
ATOM 1342 N N . LEU A 1 174 ? 3.572 31.062 -0.364 1 94.75 174 LEU A N 1
ATOM 1343 C CA . LEU A 1 174 ? 3.752 30.906 1.075 1 94.75 174 LEU A CA 1
ATOM 1344 C C . LEU A 1 174 ? 5.125 31.391 1.513 1 94.75 174 LEU A C 1
ATOM 1346 O O . LEU A 1 174 ? 6.148 30.844 1.104 1 94.75 174 LEU A O 1
ATOM 1350 N N . PRO A 1 175 ? 5.18 32.469 2.287 1 94.5 175 PRO A N 1
ATOM 1351 C CA . PRO A 1 175 ? 6.473 33.031 2.66 1 94.5 175 PRO A CA 1
ATOM 1352 C C . PRO A 1 175 ? 7.367 32.062 3.408 1 94.5 175 PRO A C 1
ATOM 1354 O O . PRO A 1 175 ? 6.863 31.156 4.094 1 94.5 175 PRO A O 1
ATOM 1357 N N . TRP A 1 176 ? 8.625 32.312 3.361 1 95.81 176 TRP A N 1
ATOM 1358 C CA . TRP A 1 176 ? 9.625 31.406 3.898 1 95.81 176 TRP A CA 1
ATOM 1359 C C . TRP A 1 176 ? 9.398 31.156 5.387 1 95.81 176 TRP A C 1
ATOM 1361 O O . TRP A 1 176 ? 9.32 30 5.828 1 95.81 176 TRP A O 1
ATOM 1371 N N . LEU A 1 177 ? 9.258 32.188 6.133 1 96.44 177 LEU A N 1
ATOM 1372 C CA . LEU A 1 177 ? 9.125 32.031 7.578 1 96.44 177 LEU A CA 1
ATOM 1373 C C . LEU A 1 177 ? 7.836 31.297 7.926 1 96.44 177 LEU A C 1
ATOM 1375 O O . LEU A 1 177 ? 7.789 30.547 8.898 1 96.44 177 LEU A O 1
ATOM 1379 N N . THR A 1 178 ? 6.797 31.516 7.148 1 97.06 178 THR A N 1
ATOM 1380 C CA . THR A 1 178 ? 5.555 30.781 7.344 1 97.06 178 THR A CA 1
ATOM 1381 C C . THR A 1 178 ? 5.758 29.281 7.066 1 97.06 178 THR A C 1
ATOM 1383 O O . THR A 1 178 ? 5.246 28.438 7.797 1 97.06 178 THR A O 1
ATOM 1386 N N . ARG A 1 179 ? 6.527 28.984 6.004 1 97.94 179 ARG A N 1
ATOM 1387 C CA . ARG A 1 179 ? 6.871 27.594 5.699 1 97.94 179 ARG A CA 1
ATOM 1388 C C . ARG A 1 179 ? 7.566 26.938 6.883 1 97.94 179 ARG A C 1
ATOM 1390 O O . ARG A 1 179 ? 7.223 25.812 7.262 1 97.94 179 ARG A O 1
ATOM 1397 N N . ILE A 1 180 ? 8.516 27.656 7.434 1 98.38 180 ILE A N 1
ATOM 1398 C CA . ILE A 1 180 ? 9.289 27.109 8.539 1 98.38 180 ILE A CA 1
ATOM 1399 C C . ILE A 1 180 ? 8.398 26.938 9.766 1 98.38 180 ILE A C 1
ATOM 1401 O O . ILE A 1 180 ? 8.477 25.938 10.477 1 98.38 180 ILE A O 1
ATOM 1405 N N . LYS A 1 181 ? 7.559 27.891 10.008 1 98.31 181 LYS A N 1
ATOM 1406 C CA . LYS A 1 181 ? 6.621 27.812 11.125 1 98.31 181 LYS A CA 1
ATOM 1407 C C . LYS A 1 181 ? 5.746 26.562 11.008 1 98.31 181 LYS A C 1
ATOM 1409 O O . LYS A 1 181 ? 5.551 25.844 11.992 1 98.31 181 LYS A O 1
ATOM 1414 N N . ILE A 1 182 ? 5.238 26.312 9.859 1 98.75 182 ILE A N 1
ATOM 1415 C CA . ILE A 1 182 ? 4.41 25.141 9.594 1 98.75 182 ILE A CA 1
ATOM 1416 C C . ILE A 1 182 ? 5.219 23.875 9.844 1 98.75 182 ILE A C 1
ATOM 1418 O O . ILE A 1 182 ? 4.742 22.938 10.492 1 98.75 182 ILE A O 1
ATOM 1422 N N . ALA A 1 183 ? 6.441 23.844 9.344 1 98.88 183 ALA A N 1
ATOM 1423 C CA . ALA A 1 183 ? 7.312 22.688 9.531 1 98.88 183 ALA A CA 1
ATOM 1424 C C . ALA A 1 183 ? 7.562 22.422 11.008 1 98.88 183 ALA A C 1
ATOM 1426 O O . ALA A 1 183 ? 7.582 21.266 11.445 1 98.88 183 ALA A O 1
ATOM 1427 N N . VAL A 1 184 ? 7.77 23.469 11.773 1 98.88 184 VAL A N 1
ATOM 1428 C CA . VAL A 1 184 ? 7.992 23.328 13.211 1 98.88 184 VAL A CA 1
ATOM 1429 C C . VAL A 1 184 ? 6.77 22.688 13.867 1 98.88 184 VAL A C 1
ATOM 1431 O O . VAL A 1 184 ? 6.906 21.734 14.641 1 98.88 184 VAL A O 1
ATOM 1434 N N . GLY A 1 185 ? 5.617 23.203 13.594 1 98.88 185 GLY A N 1
ATOM 1435 C CA . GLY A 1 185 ? 4.402 22.641 14.148 1 98.88 185 GLY A CA 1
ATOM 1436 C C . GLY A 1 185 ? 4.219 21.172 13.797 1 98.88 185 GLY A C 1
ATOM 1437 O O . GLY A 1 185 ? 3.91 20.359 14.672 1 98.88 185 GLY A O 1
ATOM 1438 N N . ALA A 1 186 ? 4.41 20.828 12.508 1 98.94 186 ALA A N 1
ATOM 1439 C CA . ALA A 1 186 ? 4.293 19.438 12.07 1 98.94 186 ALA A CA 1
ATOM 1440 C C . ALA A 1 186 ? 5.312 18.547 12.773 1 98.94 186 ALA A C 1
ATOM 1442 O O . ALA A 1 186 ? 4.992 17.438 13.18 1 98.94 186 ALA A O 1
ATOM 1443 N N . ALA A 1 187 ? 6.523 19.078 12.898 1 98.94 187 ALA A N 1
ATOM 1444 C CA . ALA A 1 187 ? 7.574 18.328 13.586 1 98.94 187 ALA A CA 1
ATOM 1445 C C . ALA A 1 187 ? 7.203 18.078 15.047 1 98.94 187 ALA A C 1
ATOM 1447 O O . ALA A 1 187 ? 7.441 16.984 15.57 1 98.94 187 ALA A O 1
ATOM 1448 N N . LYS A 1 188 ? 6.676 19.078 15.68 1 98.88 188 LYS A N 1
ATOM 1449 C CA . LYS A 1 188 ? 6.254 18.922 17.078 1 98.88 188 LYS A CA 1
ATOM 1450 C C . LYS A 1 188 ? 5.18 17.844 17.203 1 98.88 188 LYS A C 1
ATOM 1452 O O . LYS A 1 188 ? 5.195 17.062 18.156 1 98.88 188 LYS A O 1
ATOM 1457 N N . GLY A 1 189 ? 4.234 17.828 16.281 1 98.81 189 GLY A N 1
ATOM 1458 C CA . GLY A 1 189 ? 3.234 16.781 16.266 1 98.81 189 GLY A CA 1
ATOM 1459 C C . GLY A 1 189 ? 3.832 15.391 16.172 1 98.81 189 GLY A C 1
ATOM 1460 O O . GLY A 1 189 ? 3.475 14.492 16.938 1 98.81 189 GLY A O 1
ATOM 1461 N N . LEU A 1 190 ? 4.738 15.219 15.227 1 98.69 190 LEU A N 1
ATOM 1462 C CA . LEU A 1 190 ? 5.383 13.922 15.047 1 98.69 190 LEU A CA 1
ATOM 1463 C C . LEU A 1 190 ? 6.223 13.555 16.266 1 98.69 190 LEU A C 1
ATOM 1465 O O . LEU A 1 190 ? 6.254 12.398 16.688 1 98.69 190 LEU A O 1
ATOM 1469 N N . ALA A 1 191 ? 6.941 14.562 16.797 1 98.75 191 ALA A N 1
ATOM 1470 C CA . ALA A 1 191 ? 7.754 14.32 17.984 1 98.75 191 ALA A CA 1
ATOM 1471 C C . ALA A 1 191 ? 6.898 13.82 19.141 1 98.75 191 ALA A C 1
ATOM 1473 O O . ALA A 1 191 ? 7.301 12.914 19.875 1 98.75 191 ALA A O 1
ATOM 1474 N N . PHE A 1 192 ? 5.785 14.391 19.344 1 98.25 192 PHE A N 1
ATOM 1475 C CA . PHE A 1 192 ? 4.848 13.969 20.375 1 98.25 192 PHE A CA 1
ATOM 1476 C C . PHE A 1 192 ? 4.445 12.516 20.188 1 98.25 192 PHE A C 1
ATOM 1478 O O . PHE A 1 192 ? 4.488 11.727 21.141 1 98.25 192 PHE A O 1
ATOM 1485 N N . LEU A 1 193 ? 4.062 12.133 18.969 1 97.19 193 LEU A N 1
ATOM 1486 C CA . LEU A 1 193 ? 3.66 10.766 18.672 1 97.19 193 LEU A CA 1
ATOM 1487 C C . LEU A 1 193 ? 4.805 9.789 18.922 1 97.19 193 LEU A C 1
ATOM 1489 O O . LEU A 1 193 ? 4.598 8.727 19.516 1 97.19 193 LEU A O 1
ATOM 1493 N N . HIS A 1 194 ? 5.992 10.164 18.484 1 96.75 194 HIS A N 1
ATOM 1494 C CA . HIS A 1 194 ? 7.168 9.312 18.609 1 96.75 194 HIS A CA 1
ATOM 1495 C C . HIS A 1 194 ? 7.598 9.18 20.062 1 96.75 194 HIS A C 1
ATOM 1497 O O . HIS A 1 194 ? 8.328 8.258 20.422 1 96.75 194 HIS A O 1
ATOM 1503 N N . GLY A 1 195 ? 7.172 10.133 20.859 1 94.69 195 GLY A N 1
ATOM 1504 C CA . GLY A 1 195 ? 7.602 10.188 22.25 1 94.69 195 GLY A CA 1
ATOM 1505 C C . GLY A 1 195 ? 6.676 9.43 23.188 1 94.69 195 GLY A C 1
ATOM 1506 O O . GLY A 1 195 ? 6.961 9.305 24.375 1 94.69 195 GLY A O 1
ATOM 1507 N N . GLU A 1 196 ? 5.617 8.883 22.688 1 91.62 196 GLU A N 1
ATOM 1508 C CA . GLU A 1 196 ? 4.73 8.062 23.516 1 91.62 196 GLU A CA 1
ATOM 1509 C C . GLU A 1 196 ? 5.461 6.844 24.062 1 91.62 196 GLU A C 1
ATOM 1511 O O . GLU A 1 196 ? 6.484 6.426 23.516 1 91.62 196 GLU A O 1
ATOM 1516 N N . GLU A 1 197 ? 4.969 6.266 25.172 1 87.44 197 GLU A N 1
ATOM 1517 C CA . GLU A 1 197 ? 5.574 5.059 25.734 1 87.44 197 GLU A CA 1
ATOM 1518 C C . GLU A 1 197 ? 5.723 3.975 24.672 1 87.44 197 GLU A C 1
ATOM 1520 O O . GLU A 1 197 ? 6.793 3.385 24.531 1 87.44 197 GLU A O 1
ATOM 1525 N N . GLU A 1 198 ? 4.656 3.783 24.047 1 87.38 198 GLU A N 1
ATOM 1526 C CA . GLU A 1 198 ? 4.715 3.053 22.797 1 87.38 198 GLU A CA 1
ATOM 1527 C C . GLU A 1 198 ? 4.617 4 21.594 1 87.38 198 GLU A C 1
ATOM 1529 O O . GLU A 1 198 ? 3.543 4.527 21.312 1 87.38 198 GLU A O 1
ATOM 1534 N N . PRO A 1 199 ? 5.715 4.145 20.984 1 92.94 199 PRO A N 1
ATOM 1535 C CA . PRO A 1 199 ? 5.719 5.133 19.891 1 92.94 199 PRO A CA 1
ATOM 1536 C C . PRO A 1 199 ? 4.664 4.844 18.828 1 92.94 199 PRO A C 1
ATOM 1538 O O . PRO A 1 199 ? 4.363 3.682 18.547 1 92.94 199 PRO A O 1
ATOM 1541 N N . ILE A 1 200 ? 4.129 5.848 18.328 1 94.25 200 ILE A N 1
ATOM 1542 C CA . ILE A 1 200 ? 3.195 5.73 17.203 1 94.25 200 ILE A CA 1
ATOM 1543 C C . ILE A 1 200 ? 3.9 6.094 15.906 1 94.25 200 ILE A C 1
ATOM 1545 O O . ILE A 1 200 ? 4.48 7.18 15.789 1 94.25 200 ILE A O 1
ATOM 1549 N N . ILE A 1 201 ? 3.904 5.188 14.984 1 95.38 201 ILE A N 1
ATOM 1550 C CA . ILE A 1 201 ? 4.398 5.453 13.641 1 95.38 201 ILE A CA 1
ATOM 1551 C C . ILE A 1 201 ? 3.258 5.965 12.758 1 95.38 201 ILE A C 1
ATOM 1553 O O . ILE A 1 201 ? 2.258 5.27 12.562 1 95.38 201 ILE A O 1
ATOM 1557 N N . TYR A 1 202 ? 3.379 7.121 12.227 1 96.19 202 TYR A N 1
ATOM 1558 C CA . TYR A 1 202 ? 2.324 7.82 11.5 1 96.19 202 TYR A CA 1
ATOM 1559 C C . TYR A 1 202 ? 2.049 7.148 10.164 1 96.19 202 TYR A C 1
ATOM 1561 O O . TYR A 1 202 ? 0.891 6.953 9.781 1 96.19 202 TYR A O 1
ATOM 1569 N N . ARG A 1 203 ? 3.117 6.844 9.352 1 94.06 203 ARG A N 1
ATOM 1570 C CA . ARG A 1 203 ? 3.17 5.984 8.172 1 94.06 203 ARG A CA 1
ATOM 1571 C C . ARG A 1 203 ? 2.678 6.727 6.934 1 94.06 203 ARG A C 1
ATOM 1573 O O . ARG A 1 203 ? 2.869 6.262 5.809 1 94.06 203 ARG A O 1
ATOM 1580 N N . ASP A 1 204 ? 2.027 7.824 7.047 1 94 204 ASP A N 1
ATOM 1581 C CA . ASP A 1 204 ? 1.54 8.531 5.867 1 94 204 ASP A CA 1
ATOM 1582 C C . ASP A 1 204 ? 1.751 10.039 6.004 1 94 204 ASP A C 1
ATOM 1584 O O . ASP A 1 204 ? 0.833 10.82 5.758 1 94 204 ASP A O 1
ATOM 1588 N N . PHE A 1 205 ? 2.898 10.422 6.496 1 97.56 205 PHE A N 1
ATOM 1589 C CA . PHE A 1 205 ? 3.236 11.836 6.621 1 97.56 205 PHE A CA 1
ATOM 1590 C C . PHE A 1 205 ? 3.463 12.453 5.246 1 97.56 205 PHE A C 1
ATOM 1592 O O . PHE A 1 205 ? 4.301 11.984 4.477 1 97.56 205 PHE A O 1
ATOM 1599 N N . LYS A 1 206 ? 2.709 13.445 4.902 1 96.81 206 LYS A N 1
ATOM 1600 C CA . LYS A 1 206 ? 2.777 14.172 3.633 1 96.81 206 LYS A CA 1
ATOM 1601 C C . LYS A 1 206 ? 2.115 15.539 3.744 1 96.81 206 LYS A C 1
ATOM 1603 O O . LYS A 1 206 ? 1.419 15.82 4.723 1 96.81 206 LYS A O 1
ATOM 1608 N N . ALA A 1 207 ? 2.291 16.391 2.787 1 96.88 207 ALA A N 1
ATOM 1609 C CA . ALA A 1 207 ? 1.81 17.766 2.814 1 96.88 207 ALA A CA 1
ATOM 1610 C C . ALA A 1 207 ? 0.287 17.812 2.896 1 96.88 207 ALA A C 1
ATOM 1612 O O . ALA A 1 207 ? -0.279 18.703 3.545 1 96.88 207 ALA A O 1
ATOM 1613 N N . ALA A 1 208 ? -0.388 16.844 2.299 1 94.81 208 ALA A N 1
ATOM 1614 C CA . ALA A 1 208 ? -1.848 16.828 2.244 1 94.81 208 ALA A CA 1
ATOM 1615 C C . ALA A 1 208 ? -2.445 16.547 3.619 1 94.81 208 ALA A C 1
ATOM 1617 O O . ALA A 1 208 ? -3.604 16.891 3.881 1 94.81 208 ALA A O 1
ATOM 1618 N N . ASN A 1 209 ? -1.63 15.977 4.531 1 95.69 209 ASN A N 1
ATOM 1619 C CA . ASN A 1 209 ? -2.135 15.586 5.84 1 95.69 209 ASN A CA 1
ATOM 1620 C C . ASN A 1 209 ? -1.729 16.578 6.922 1 95.69 209 ASN A C 1
ATOM 1622 O O . ASN A 1 209 ? -1.9 16.312 8.117 1 95.69 209 ASN A O 1
ATOM 1626 N N . ILE A 1 210 ? -1.143 17.672 6.52 1 98.25 210 ILE A N 1
ATOM 1627 C CA . ILE A 1 210 ? -0.843 18.797 7.41 1 98.25 210 ILE A CA 1
ATOM 1628 C C . ILE A 1 210 ? -1.876 19.891 7.211 1 98.25 210 ILE A C 1
ATOM 1630 O O . ILE A 1 210 ? -1.776 20.688 6.27 1 98.25 210 ILE A O 1
ATOM 1634 N N . LEU A 1 211 ? -2.807 19.969 8.141 1 97.88 211 LEU A N 1
ATOM 1635 C CA . LEU A 1 211 ? -3.857 20.969 8.062 1 97.88 211 LEU A CA 1
ATOM 1636 C C . LEU A 1 211 ? -3.439 22.25 8.781 1 97.88 211 LEU A C 1
ATOM 1638 O O . LEU A 1 211 ? -2.59 22.219 9.672 1 97.88 211 LEU A O 1
ATOM 1642 N N . LEU A 1 212 ? -4.039 23.344 8.352 1 98.31 212 LEU A N 1
ATOM 1643 C CA . LEU A 1 212 ? -3.607 24.641 8.867 1 98.31 212 LEU A CA 1
ATOM 1644 C C . LEU A 1 212 ? -4.797 25.453 9.383 1 98.31 212 LEU A C 1
ATOM 1646 O O . LEU A 1 212 ? -5.824 25.531 8.711 1 98.31 212 LEU A O 1
ATOM 1650 N N . ASP A 1 213 ? -4.625 26.016 10.547 1 97.75 213 ASP A N 1
ATOM 1651 C CA . ASP A 1 213 ? -5.645 26.938 11.031 1 97.75 213 ASP A CA 1
ATOM 1652 C C . ASP A 1 213 ? -5.418 28.344 10.484 1 97.75 213 ASP A C 1
ATOM 1654 O O . ASP A 1 213 ? -4.598 28.547 9.586 1 97.75 213 ASP A O 1
ATOM 1658 N N . SER A 1 214 ? -6.133 29.297 11 1 97.06 214 SER A N 1
ATOM 1659 C CA . SER A 1 214 ? -6.113 30.656 10.477 1 97.06 214 SER A CA 1
ATOM 1660 C C . SER A 1 214 ? -4.742 31.297 10.656 1 97.06 214 SER A C 1
ATOM 1662 O O . SER A 1 214 ? -4.348 32.156 9.867 1 97.06 214 SER A O 1
ATOM 1664 N N . ASP A 1 215 ? -3.953 30.875 11.633 1 97.38 215 ASP A N 1
ATOM 1665 C CA . ASP A 1 215 ? -2.645 31.453 11.922 1 97.38 215 ASP A CA 1
ATOM 1666 C C . ASP A 1 215 ? -1.522 30.562 11.391 1 97.38 215 ASP A C 1
ATOM 1668 O O . ASP A 1 215 ? -0.375 30.672 11.828 1 97.38 215 ASP A O 1
ATOM 1672 N N . TYR A 1 216 ? -1.828 29.578 10.609 1 97.5 216 TYR A N 1
ATOM 1673 C CA . TYR A 1 216 ? -0.892 28.672 9.953 1 97.5 216 TYR A CA 1
ATOM 1674 C C . TYR A 1 216 ? -0.25 27.734 10.961 1 97.5 216 TYR A C 1
ATOM 1676 O O . TYR A 1 216 ? 0.867 27.25 10.75 1 97.5 216 TYR A O 1
ATOM 1684 N N . VAL A 1 217 ? -0.991 27.594 12.07 1 98.31 217 VAL A N 1
ATOM 1685 C CA . VAL A 1 217 ? -0.561 26.531 12.984 1 98.31 217 VAL A CA 1
ATOM 1686 C C . VAL A 1 217 ? -0.86 25.172 12.367 1 98.31 217 VAL A C 1
ATOM 1688 O O . VAL A 1 217 ? -1.999 24.891 11.984 1 98.31 217 VAL A O 1
ATOM 1691 N N . ALA A 1 218 ? 0.139 24.312 12.305 1 98.81 218 ALA A N 1
ATOM 1692 C CA . ALA A 1 218 ? 0.017 23.016 11.648 1 98.81 218 ALA A CA 1
ATOM 1693 C C . ALA A 1 218 ? -0.591 21.984 12.594 1 98.81 218 ALA A C 1
ATOM 1695 O O . ALA A 1 218 ? -0.225 21.922 13.773 1 98.81 218 ALA A O 1
ATOM 1696 N N . LYS A 1 219 ? -1.514 21.203 12.086 1 98.75 219 LYS A N 1
ATOM 1697 C CA . LYS A 1 219 ? -2.09 20.078 12.805 1 98.75 219 LYS A CA 1
ATOM 1698 C C . LYS A 1 219 ? -2.084 18.812 11.938 1 98.75 219 LYS A C 1
ATOM 1700 O O . LYS A 1 219 ? -2.574 18.828 10.805 1 98.75 219 LYS A O 1
ATOM 1705 N N . LEU A 1 220 ? -1.472 17.766 12.422 1 98.5 220 LEU A N 1
ATOM 1706 C CA . LEU A 1 220 ? -1.433 16.5 11.703 1 98.5 220 LEU A CA 1
ATOM 1707 C C . LEU A 1 220 ? -2.812 15.852 11.672 1 98.5 220 LEU A C 1
ATOM 1709 O O . LEU A 1 220 ? -3.541 15.883 12.672 1 98.5 220 LEU A O 1
ATOM 1713 N N . SER A 1 221 ? -3.16 15.289 10.516 1 96 221 SER A N 1
ATOM 1714 C CA . SER A 1 221 ? -4.453 14.648 10.312 1 96 221 SER A CA 1
ATOM 1715 C C . SER A 1 221 ? -4.305 13.312 9.594 1 96 221 SER A C 1
ATOM 1717 O O . SER A 1 221 ? -3.199 12.93 9.203 1 96 221 SER A O 1
ATOM 1719 N N . ASP A 1 222 ? -5.387 12.531 9.5 1 91.31 222 ASP A N 1
ATOM 1720 C CA . ASP A 1 222 ? -5.488 11.273 8.781 1 91.31 222 ASP A CA 1
ATOM 1721 C C . ASP A 1 222 ? -4.555 10.219 9.367 1 91.31 222 ASP A C 1
ATOM 1723 O O . ASP A 1 222 ? -3.559 9.844 8.75 1 91.31 222 ASP A O 1
ATOM 1727 N N . PHE A 1 223 ? -4.926 9.688 10.469 1 92.81 223 PHE A N 1
ATOM 1728 C CA . PHE A 1 223 ? -4.145 8.703 11.211 1 92.81 223 PHE A CA 1
ATOM 1729 C C . PHE A 1 223 ? -4.551 7.289 10.82 1 92.81 223 PHE A C 1
ATOM 1731 O O . PHE A 1 223 ? -4.301 6.34 11.57 1 92.81 223 PHE A O 1
ATOM 1738 N N . GLY A 1 224 ? -5.152 7.16 9.719 1 87.44 224 GLY A N 1
ATOM 1739 C CA . GLY A 1 224 ? -5.703 5.883 9.297 1 87.44 224 GLY A CA 1
ATOM 1740 C C . GLY A 1 224 ? -4.648 4.805 9.133 1 87.44 224 GLY A C 1
ATOM 1741 O O . GLY A 1 224 ? -4.926 3.621 9.344 1 87.44 224 GLY A O 1
ATOM 1742 N N . LEU A 1 225 ? -3.463 5.117 8.781 1 88.94 225 LEU A N 1
ATOM 1743 C CA . LEU A 1 225 ? -2.41 4.137 8.539 1 88.94 225 LEU A CA 1
ATOM 1744 C C . LEU A 1 225 ? -1.494 4.012 9.75 1 88.94 225 LEU A C 1
ATOM 1746 O O . LEU A 1 225 ? -0.575 3.191 9.758 1 88.94 225 LEU A O 1
ATOM 1750 N N . ALA A 1 226 ? -1.761 4.797 10.766 1 91.94 226 ALA A N 1
ATOM 1751 C CA . ALA A 1 226 ? -0.885 4.82 11.93 1 91.94 226 ALA A CA 1
ATOM 1752 C C . ALA A 1 226 ? -0.813 3.449 12.594 1 91.94 226 ALA A C 1
ATOM 1754 O O . ALA A 1 226 ? -1.768 2.67 12.531 1 91.94 226 ALA A O 1
ATOM 1755 N N . LYS A 1 227 ? 0.315 3.184 13.18 1 89.12 227 LYS A N 1
ATOM 1756 C CA . LYS A 1 227 ? 0.559 1.906 13.844 1 89.12 227 LYS A CA 1
ATOM 1757 C C . LYS A 1 227 ? 1.356 2.098 15.125 1 89.12 227 LYS A C 1
ATOM 1759 O O . LYS A 1 227 ? 2.178 3.012 15.227 1 89.12 227 LYS A O 1
ATOM 1764 N N . ASP A 1 228 ? 1.059 1.188 16.062 1 88.19 228 ASP A N 1
ATOM 1765 C CA . ASP A 1 228 ? 1.858 1.175 17.297 1 88.19 228 ASP A CA 1
ATOM 1766 C C . ASP A 1 228 ? 3.232 0.556 17.047 1 88.19 228 ASP A C 1
ATOM 1768 O O . ASP A 1 228 ? 3.338 -0.503 16.422 1 88.19 228 ASP A O 1
ATOM 1772 N N . GLY A 1 229 ? 4.188 1.304 17.375 1 83.69 229 GLY A N 1
ATOM 1773 C CA . GLY A 1 229 ? 5.527 0.739 17.328 1 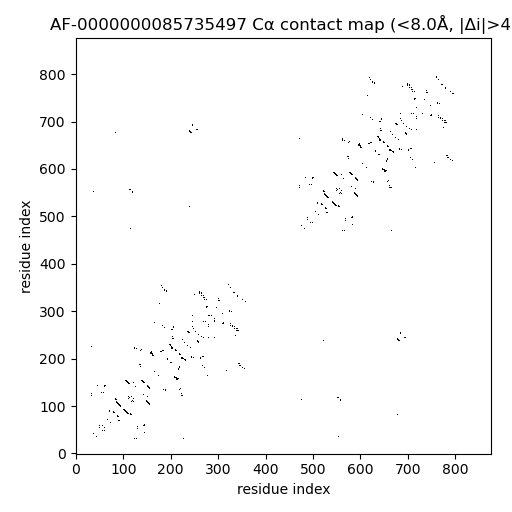83.69 229 GLY A CA 1
ATOM 1774 C C . GLY A 1 229 ? 5.812 -0.224 18.469 1 83.69 229 GLY A C 1
ATOM 1775 O O . GLY A 1 229 ? 5.043 -0.308 19.422 1 83.69 229 GLY A O 1
ATOM 1776 N N . SER A 1 230 ? 6.738 -1.258 18.125 1 71.81 230 SER A N 1
ATOM 1777 C CA . SER A 1 230 ? 7.16 -2.143 19.203 1 71.81 230 SER A CA 1
ATOM 1778 C C . SER A 1 230 ? 8.109 -1.43 20.156 1 71.81 230 SER A C 1
ATOM 1780 O O . SER A 1 230 ? 8.852 -0.536 19.75 1 71.81 230 SER A O 1
ATOM 1782 N N . GLY A 1 231 ? 7.676 -1.086 21.406 1 58.53 231 GLY A N 1
ATOM 1783 C CA . GLY A 1 231 ? 8.609 -0.519 22.375 1 58.53 231 GLY A CA 1
ATOM 1784 C C . GLY A 1 231 ? 10.039 -0.993 22.172 1 58.53 231 GLY A C 1
ATOM 1785 O O . GLY A 1 231 ? 10.961 -0.475 22.797 1 58.53 231 GLY A O 1
ATOM 1786 N N . ARG A 1 232 ? 10.156 -2.064 21.281 1 54.09 232 ARG A N 1
ATOM 1787 C CA . ARG A 1 232 ? 11.492 -2.629 21.125 1 54.09 232 ARG A CA 1
ATOM 1788 C C . ARG A 1 232 ? 12.18 -2.057 19.891 1 54.09 232 ARG A C 1
ATOM 1790 O O . ARG A 1 232 ? 11.516 -1.569 18.969 1 54.09 232 ARG A O 1
ATOM 1797 N N . ASP A 1 233 ? 13.391 -1.821 20 1 52.75 233 ASP A N 1
ATOM 1798 C CA . ASP A 1 233 ? 14.258 -1.229 18.984 1 52.75 233 ASP A CA 1
ATOM 1799 C C . ASP A 1 233 ? 14.078 -1.919 17.641 1 52.75 233 ASP A C 1
ATOM 1801 O O . ASP A 1 233 ? 14.438 -1.363 16.594 1 52.75 233 ASP A O 1
ATOM 1805 N N . GLU A 1 234 ? 13.602 -3.113 17.641 1 59.62 234 GLU A N 1
ATOM 1806 C CA . GLU A 1 234 ? 13.648 -3.869 16.391 1 59.62 234 GLU A CA 1
ATOM 1807 C C . GLU A 1 234 ? 12.469 -3.5 15.484 1 59.62 234 GLU A C 1
ATOM 1809 O O . GLU A 1 234 ? 12.43 -3.902 14.32 1 59.62 234 GLU A O 1
ATOM 1814 N N . GLY A 1 235 ? 12.141 -2.354 15.352 1 66.19 235 GLY A N 1
ATOM 1815 C CA . GLY A 1 235 ? 11.102 -1.893 14.445 1 66.19 235 GLY A CA 1
ATOM 1816 C C . GLY A 1 235 ? 10.102 -2.977 14.078 1 66.19 235 GLY A C 1
ATOM 1817 O O . GLY A 1 235 ? 10.219 -4.113 14.539 1 66.19 235 GLY A O 1
ATOM 1818 N N . LEU A 1 236 ? 8.938 -2.727 13.469 1 80.5 236 LEU A N 1
ATOM 1819 C CA . LEU A 1 236 ? 7.918 -3.609 12.906 1 80.5 236 LEU A CA 1
ATOM 1820 C C . LEU A 1 236 ? 8.25 -3.98 11.469 1 80.5 236 LEU A C 1
ATOM 1822 O O . LEU A 1 236 ? 8.852 -3.188 10.742 1 80.5 236 LEU A O 1
ATOM 1826 N N . VAL A 1 237 ? 8.125 -5.246 11.156 1 78.5 237 VAL A N 1
ATOM 1827 C CA . VAL A 1 237 ? 8.281 -5.625 9.75 1 78.5 237 VAL A CA 1
ATOM 1828 C C . VAL A 1 237 ? 6.906 -5.871 9.133 1 78.5 237 VAL A C 1
ATOM 1830 O O . VAL A 1 237 ? 6.195 -6.797 9.531 1 78.5 237 VAL A O 1
ATOM 1833 N N . ALA A 1 238 ? 6.543 -4.992 8.219 1 81.88 238 ALA A N 1
ATOM 1834 C CA . ALA A 1 238 ? 5.277 -5.121 7.504 1 81.88 238 ALA A CA 1
ATOM 1835 C C . ALA A 1 238 ? 5.449 -5.945 6.23 1 81.88 238 ALA A C 1
ATOM 1837 O O . ALA A 1 238 ? 6.414 -5.754 5.484 1 81.88 238 ALA A O 1
ATOM 1838 N N . THR A 1 239 ? 4.582 -6.832 6.008 1 80.94 239 THR A N 1
ATOM 1839 C CA . THR A 1 239 ? 4.594 -7.582 4.754 1 80.94 239 THR A CA 1
ATOM 1840 C C . THR A 1 239 ? 3.955 -6.77 3.633 1 80.94 239 THR A C 1
ATOM 1842 O O . THR A 1 239 ? 4.465 -6.742 2.512 1 80.94 239 THR A O 1
ATOM 1845 N N . ARG A 1 240 ? 2.904 -6.117 3.971 1 84.56 240 ARG A N 1
ATOM 1846 C CA . ARG A 1 240 ? 2.215 -5.254 3.02 1 84.56 240 ARG A CA 1
ATOM 1847 C C . ARG A 1 240 ? 2.654 -3.801 3.182 1 84.56 240 ARG A C 1
ATOM 1849 O O . ARG A 1 240 ? 2.693 -3.281 4.297 1 84.56 240 ARG A O 1
ATOM 1856 N N . ILE A 1 241 ? 2.939 -3.205 2.096 1 88.44 241 ILE A N 1
ATOM 1857 C CA . ILE A 1 241 ? 3.34 -1.803 2.113 1 88.44 241 ILE A CA 1
ATOM 1858 C C . ILE A 1 241 ? 2.172 -0.926 1.67 1 88.44 241 ILE A C 1
ATOM 1860 O O . ILE A 1 241 ? 1.431 -1.286 0.752 1 88.44 241 ILE A O 1
ATOM 1864 N N . MET A 1 242 ? 2.023 0.122 2.451 1 87.69 242 MET A N 1
ATOM 1865 C CA . MET A 1 242 ? 1.005 1.129 2.164 1 87.69 242 MET A CA 1
ATOM 1866 C C . MET A 1 242 ? 1.566 2.535 2.336 1 87.69 242 MET A C 1
ATOM 1868 O O . MET A 1 242 ? 2.426 2.766 3.189 1 87.69 242 MET A O 1
ATOM 1872 N N . GLY A 1 243 ? 1.061 3.459 1.565 1 89.62 243 GLY A N 1
ATOM 1873 C CA . GLY A 1 243 ? 1.464 4.852 1.676 1 89.62 243 GLY A CA 1
ATOM 1874 C C . GLY A 1 243 ? 1.154 5.664 0.431 1 89.62 243 GLY A C 1
ATOM 1875 O O . GLY A 1 243 ? 0.354 5.242 -0.407 1 89.62 243 GLY A O 1
ATOM 1876 N N . THR A 1 244 ? 1.697 6.789 0.428 1 92.31 244 THR A N 1
ATOM 1877 C CA . THR A 1 244 ? 1.512 7.676 -0.712 1 92.31 244 THR A CA 1
ATOM 1878 C C . THR A 1 244 ? 2.768 7.719 -1.576 1 92.31 244 THR A C 1
ATOM 1880 O O . THR A 1 244 ? 3.885 7.785 -1.056 1 92.31 244 THR A O 1
ATOM 1883 N N . LYS A 1 245 ? 2.584 7.68 -2.855 1 90.31 245 LYS A N 1
ATOM 1884 C CA . LYS A 1 245 ? 3.695 7.73 -3.803 1 90.31 245 LYS A CA 1
ATOM 1885 C C . LYS A 1 245 ? 4.629 8.898 -3.492 1 90.31 245 LYS A C 1
ATOM 1887 O O . LYS A 1 245 ? 4.172 10 -3.199 1 90.31 245 LYS A O 1
ATOM 1892 N N . GLY A 1 246 ? 5.922 8.633 -3.43 1 93.19 246 GLY A N 1
ATOM 1893 C CA . GLY A 1 246 ? 6.938 9.672 -3.328 1 93.19 246 GLY A CA 1
ATOM 1894 C C . GLY A 1 246 ? 7.328 9.977 -1.897 1 93.19 246 GLY A C 1
ATOM 1895 O O . GLY A 1 246 ? 8.297 10.711 -1.659 1 93.19 246 GLY A O 1
ATOM 1896 N N . TYR A 1 247 ? 6.648 9.406 -0.971 1 96.44 247 TYR A N 1
ATOM 1897 C CA . TYR A 1 247 ? 6.906 9.781 0.415 1 96.44 247 TYR A CA 1
ATOM 1898 C C . TYR A 1 247 ? 7.461 8.602 1.204 1 96.44 247 TYR A C 1
ATOM 1900 O O . TYR A 1 247 ? 7.977 8.773 2.311 1 96.44 247 TYR A O 1
ATOM 1908 N N . ALA A 1 248 ? 7.344 7.395 0.677 1 94.75 248 ALA A N 1
ATOM 1909 C CA . ALA A 1 248 ? 7.656 6.191 1.442 1 94.75 248 ALA A CA 1
ATOM 1910 C C . ALA A 1 248 ? 9.164 6.012 1.586 1 94.75 248 ALA A C 1
ATOM 1912 O O . ALA A 1 248 ? 9.914 6.207 0.626 1 94.75 248 ALA A O 1
ATOM 1913 N N . ALA A 1 249 ? 9.586 5.586 2.793 1 95.69 249 ALA A N 1
ATOM 1914 C CA . ALA A 1 249 ? 10.992 5.332 3.072 1 95.69 249 ALA A CA 1
ATOM 1915 C C . ALA A 1 249 ? 11.492 4.102 2.322 1 95.69 249 ALA A C 1
ATOM 1917 O O . ALA A 1 249 ? 10.773 3.105 2.207 1 95.69 249 ALA A O 1
ATOM 1918 N N . PRO A 1 250 ? 12.742 4.137 1.874 1 92.88 250 PRO A N 1
ATOM 1919 C CA . PRO A 1 250 ? 13.273 3.025 1.083 1 92.88 250 PRO A CA 1
ATOM 1920 C C . PRO A 1 250 ? 13.289 1.704 1.85 1 92.88 250 PRO A C 1
ATOM 1922 O O . PRO A 1 250 ? 12.961 0.656 1.285 1 92.88 250 PRO A O 1
ATOM 1925 N N . GLU A 1 251 ? 13.688 1.688 3.16 1 92.12 251 GLU A N 1
ATOM 1926 C CA . GLU A 1 251 ? 13.742 0.45 3.93 1 92.12 251 GLU A CA 1
ATOM 1927 C C . GLU A 1 251 ? 12.352 -0.15 4.109 1 92.12 251 GLU A C 1
ATOM 1929 O O . GLU A 1 251 ? 12.195 -1.372 4.156 1 92.12 251 GLU A O 1
ATOM 1934 N N . TYR A 1 252 ? 11.367 0.685 4.215 1 92.62 252 TYR A N 1
ATOM 1935 C CA . TYR A 1 252 ? 9.977 0.244 4.332 1 92.62 252 TYR A CA 1
ATOM 1936 C C . TYR A 1 252 ? 9.523 -0.45 3.055 1 92.62 252 TYR A C 1
ATOM 1938 O O . TYR A 1 252 ? 8.938 -1.538 3.105 1 92.62 252 TYR A O 1
ATOM 1946 N N . VAL A 1 253 ? 9.828 0.088 1.942 1 92.38 253 VAL A N 1
ATOM 1947 C CA . VAL A 1 253 ? 9.406 -0.413 0.639 1 92.38 253 VAL A CA 1
ATOM 1948 C C . VAL A 1 253 ? 10.148 -1.707 0.316 1 92.38 253 VAL A C 1
ATOM 1950 O O . VAL A 1 253 ? 9.547 -2.668 -0.172 1 92.38 253 VAL A O 1
ATOM 1953 N N . LYS A 1 254 ? 11.383 -1.751 0.603 1 90 254 LYS A N 1
ATOM 1954 C CA . LYS A 1 254 ? 12.242 -2.852 0.175 1 90 254 LYS A CA 1
ATOM 1955 C C . LYS A 1 254 ? 12.117 -4.047 1.114 1 90 254 LYS A C 1
ATOM 1957 O O . LYS A 1 254 ? 12.086 -5.195 0.666 1 90 254 LYS A O 1
ATOM 1962 N N . SER A 1 255 ? 12.047 -3.732 2.465 1 88.75 255 SER A N 1
ATOM 1963 C CA . SER A 1 255 ? 12.125 -4.828 3.422 1 88.75 255 SER A CA 1
ATOM 1964 C C . SER A 1 255 ? 10.922 -4.84 4.359 1 88.75 255 SER A C 1
ATOM 1966 O O . SER A 1 255 ? 10.766 -5.758 5.164 1 88.75 255 SER A O 1
ATOM 1968 N N . GLY A 1 256 ? 10.156 -3.836 4.301 1 89.69 256 GLY A N 1
ATOM 1969 C CA . GLY A 1 256 ? 9 -3.766 5.184 1 89.69 256 GLY A CA 1
ATOM 1970 C C . GLY A 1 256 ? 9.328 -3.217 6.559 1 89.69 256 GLY A C 1
ATOM 1971 O O . GLY A 1 256 ? 8.461 -3.129 7.422 1 89.69 256 GLY A O 1
ATOM 1972 N N . GLN A 1 257 ? 10.609 -2.861 6.781 1 89.62 257 GLN A N 1
ATOM 1973 C CA . GLN A 1 257 ? 11 -2.32 8.078 1 89.62 257 GLN A CA 1
ATOM 1974 C C . GLN A 1 257 ? 10.344 -0.965 8.328 1 89.62 257 GLN A C 1
ATOM 1976 O O . GLN A 1 257 ? 10.562 -0.013 7.578 1 89.62 257 GLN A O 1
ATOM 1981 N N . LEU A 1 258 ? 9.555 -0.952 9.328 1 91.88 258 LEU A N 1
ATOM 1982 C CA . LEU A 1 258 ? 8.805 0.251 9.68 1 91.88 258 LEU A CA 1
ATOM 1983 C C . LEU A 1 258 ? 9.164 0.72 11.086 1 91.88 258 LEU A C 1
ATOM 1985 O O . LEU A 1 258 ? 9.008 -0.025 12.055 1 91.88 258 LEU A O 1
ATOM 1989 N N . THR A 1 259 ? 9.727 1.901 11.258 1 93.69 259 THR A N 1
ATOM 1990 C CA . THR A 1 259 ? 10.078 2.551 12.516 1 93.69 259 THR A CA 1
ATOM 1991 C C . THR A 1 259 ? 9.688 4.027 12.484 1 93.69 259 THR A C 1
ATOM 1993 O O . THR A 1 259 ? 9.203 4.527 11.469 1 93.69 259 THR A O 1
ATOM 1996 N N . THR A 1 260 ? 9.883 4.684 13.602 1 96.25 2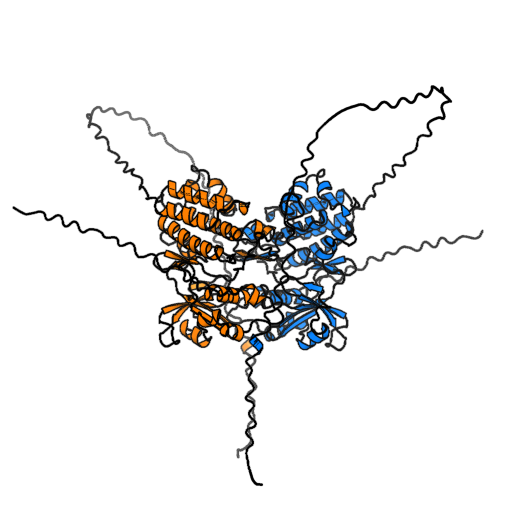60 THR A N 1
ATOM 1997 C CA . THR A 1 260 ? 9.656 6.125 13.656 1 96.25 260 THR A CA 1
ATOM 1998 C C . THR A 1 260 ? 10.531 6.844 12.633 1 96.25 260 THR A C 1
ATOM 2000 O O . THR A 1 260 ? 10.18 7.926 12.156 1 96.25 260 THR A O 1
ATOM 2003 N N . LYS A 1 261 ? 11.648 6.211 12.266 1 97.25 261 LYS A N 1
ATOM 2004 C CA . LYS A 1 261 ? 12.57 6.816 11.312 1 97.25 261 LYS A CA 1
ATOM 2005 C C . LYS A 1 261 ? 11.961 6.84 9.906 1 97.25 261 LYS A C 1
ATOM 2007 O O . LYS A 1 261 ? 12.391 7.617 9.055 1 97.25 261 LYS A O 1
ATOM 2012 N N . SER A 1 262 ? 11.023 5.938 9.641 1 96.75 262 SER A N 1
ATOM 2013 C CA . SER A 1 262 ? 10.297 5.988 8.375 1 96.75 262 SER A CA 1
ATOM 2014 C C . SER A 1 262 ? 9.516 7.289 8.242 1 96.75 262 SER A C 1
ATOM 2016 O O . SER A 1 262 ? 9.469 7.887 7.164 1 96.75 262 SER A O 1
ATOM 2018 N N . ASP A 1 263 ? 8.945 7.773 9.359 1 98.19 263 ASP A N 1
ATOM 2019 C CA . ASP A 1 263 ? 8.266 9.062 9.383 1 98.19 263 ASP A CA 1
ATOM 2020 C C . ASP A 1 263 ? 9.242 10.203 9.141 1 98.19 263 ASP A C 1
ATOM 2022 O O . ASP A 1 263 ? 8.906 11.195 8.484 1 98.19 263 ASP A O 1
ATOM 2026 N N . VAL A 1 264 ? 10.43 10.016 9.703 1 98.81 264 VAL A N 1
ATOM 2027 C CA . VAL A 1 264 ? 11.445 11.055 9.555 1 98.81 264 VAL A CA 1
ATOM 2028 C C . VAL A 1 264 ? 11.812 11.219 8.086 1 98.81 264 VAL A C 1
ATOM 2030 O O . VAL A 1 264 ? 12 12.336 7.602 1 98.81 264 VAL A O 1
ATOM 2033 N N . TYR A 1 265 ? 11.914 10.117 7.402 1 98.5 265 TYR A N 1
ATOM 2034 C CA . TYR A 1 265 ? 12.164 10.188 5.969 1 98.5 265 TYR A CA 1
ATOM 2035 C C . TYR A 1 265 ? 11.07 10.977 5.262 1 98.5 265 TYR A C 1
ATOM 2037 O O . TYR A 1 265 ? 11.359 11.883 4.48 1 98.5 265 TYR A O 1
ATOM 2045 N N . SER A 1 266 ? 9.805 10.625 5.516 1 98.56 266 SER A N 1
ATOM 2046 C CA . SER A 1 266 ? 8.68 11.32 4.898 1 98.56 266 SER A CA 1
ATOM 2047 C C . SER A 1 266 ? 8.711 12.812 5.215 1 98.56 266 SER A C 1
ATOM 2049 O O . SER A 1 266 ? 8.375 13.641 4.363 1 98.56 266 SER A O 1
ATOM 2051 N N . PHE A 1 267 ? 9.078 13.141 6.469 1 98.88 267 PHE A N 1
ATOM 2052 C CA . PHE A 1 267 ? 9.227 14.547 6.848 1 98.88 267 PHE A CA 1
ATOM 2053 C C . PHE A 1 267 ? 10.273 15.234 5.977 1 98.88 267 PHE A C 1
ATOM 2055 O O . PHE A 1 267 ? 10.078 16.375 5.559 1 98.88 267 PHE A O 1
ATOM 2062 N N . GLY A 1 268 ? 11.383 14.516 5.723 1 98.81 268 GLY A N 1
ATOM 2063 C CA . GLY A 1 268 ? 12.406 15.039 4.832 1 98.81 268 GLY A CA 1
ATOM 2064 C C . GLY A 1 268 ? 11.883 15.359 3.445 1 98.81 268 GLY A C 1
ATOM 2065 O O . GLY A 1 268 ? 12.273 16.359 2.844 1 98.81 268 GLY A O 1
ATOM 2066 N N . VAL A 1 269 ? 11.008 14.523 2.941 1 98.19 269 VAL A N 1
ATOM 2067 C CA . VAL A 1 269 ? 10.398 14.758 1.64 1 98.19 269 VAL A CA 1
ATOM 2068 C C . VAL A 1 269 ? 9.578 16.047 1.683 1 98.19 269 VAL A C 1
ATOM 2070 O O . VAL A 1 269 ? 9.656 16.875 0.768 1 98.19 269 VAL A O 1
ATOM 2073 N N . VAL A 1 270 ? 8.844 16.266 2.725 1 98.69 270 VAL A N 1
ATOM 2074 C CA . VAL A 1 270 ? 8.031 17.469 2.869 1 98.69 270 VAL A CA 1
ATOM 2075 C C . VAL A 1 270 ? 8.945 18.688 2.971 1 98.69 270 VAL A C 1
ATOM 2077 O O . VAL A 1 270 ? 8.633 19.75 2.42 1 98.69 270 VAL A O 1
ATOM 2080 N N . LEU A 1 271 ? 10.07 18.531 3.717 1 98.75 271 LEU A N 1
ATOM 2081 C CA . LEU A 1 271 ? 11.016 19.641 3.762 1 98.75 271 LEU A CA 1
ATOM 2082 C C . LEU A 1 271 ? 11.477 20.016 2.357 1 98.75 271 LEU A C 1
ATOM 2084 O O . LEU A 1 271 ? 11.602 21.203 2.037 1 98.75 271 LEU A O 1
ATOM 2088 N N . LEU A 1 272 ? 11.734 19.031 1.525 1 97.25 272 LEU A N 1
ATOM 2089 C CA . LEU A 1 272 ? 12.133 19.297 0.147 1 97.25 272 LEU A CA 1
ATOM 2090 C C . LEU A 1 272 ? 11.039 20.062 -0.591 1 97.25 272 LEU A C 1
ATOM 2092 O O . LEU A 1 272 ? 11.328 20.969 -1.367 1 97.25 272 LEU A O 1
ATOM 2096 N N . GLU A 1 273 ? 9.852 19.672 -0.351 1 97.12 273 GLU A N 1
ATOM 2097 C CA . GLU A 1 273 ? 8.734 20.391 -0.97 1 97.12 273 GLU A CA 1
ATOM 2098 C C . GLU A 1 273 ? 8.695 21.844 -0.517 1 97.12 273 GLU A C 1
ATOM 2100 O O . GLU A 1 273 ? 8.43 22.75 -1.321 1 97.12 273 GLU A O 1
ATOM 2105 N N . LEU A 1 274 ? 8.961 22.062 0.749 1 97.88 274 LEU A N 1
ATOM 2106 C CA . LEU A 1 274 ? 8.945 23.406 1.306 1 97.88 274 LEU A CA 1
ATOM 2107 C C . LEU A 1 274 ? 10.078 24.25 0.725 1 97.88 274 LEU A C 1
ATOM 2109 O O . LEU A 1 274 ? 9.906 25.453 0.504 1 97.88 274 LEU A O 1
ATOM 2113 N N . ILE A 1 275 ? 11.219 23.656 0.486 1 96.56 275 ILE A N 1
ATOM 2114 C CA . ILE A 1 275 ? 12.398 24.328 -0.029 1 96.56 275 ILE A CA 1
ATOM 2115 C C . ILE A 1 275 ? 12.211 24.641 -1.511 1 96.56 275 ILE A C 1
ATOM 2117 O O . ILE A 1 275 ? 12.469 25.766 -1.951 1 96.56 275 ILE A O 1
ATOM 2121 N N . THR A 1 276 ? 11.664 23.672 -2.254 1 94.88 276 THR A N 1
ATOM 2122 C CA . THR A 1 276 ? 11.688 23.766 -3.709 1 94.88 276 THR A CA 1
ATOM 2123 C C . THR A 1 276 ? 10.375 24.312 -4.242 1 94.88 276 THR A C 1
ATOM 2125 O O . THR A 1 276 ? 10.312 24.812 -5.363 1 94.88 276 THR A O 1
ATOM 2128 N N . GLY A 1 277 ? 9.289 24.125 -3.469 1 93.81 277 GLY A N 1
ATOM 2129 C CA . GLY A 1 277 ? 7.965 24.469 -3.969 1 93.81 277 GLY A CA 1
ATOM 2130 C C . GLY A 1 277 ? 7.43 23.453 -4.969 1 93.81 277 GLY A C 1
ATOM 2131 O O . GLY A 1 277 ? 6.43 23.719 -5.645 1 93.81 277 GLY A O 1
ATOM 2132 N N . CYS A 1 278 ? 8.125 22.281 -5.043 1 92 278 CYS A N 1
ATOM 2133 C CA . CYS A 1 278 ? 7.738 21.25 -5.988 1 92 278 CYS A CA 1
ATOM 2134 C C . CYS A 1 278 ? 7.129 20.047 -5.266 1 92 278 CYS A C 1
ATOM 2136 O O . CYS A 1 278 ? 7.59 19.672 -4.188 1 92 278 CYS A O 1
ATOM 2138 N N . ARG A 1 279 ? 6.121 19.469 -5.973 1 92.19 279 ARG A N 1
ATOM 2139 C CA . ARG A 1 279 ? 5.516 18.266 -5.41 1 92.19 279 ARG A CA 1
ATOM 2140 C C . ARG A 1 279 ? 6.461 17.078 -5.512 1 92.19 279 ARG A C 1
ATOM 2142 O O . ARG A 1 279 ? 7.211 16.953 -6.484 1 92.19 279 ARG A O 1
ATOM 2149 N N . SER A 1 280 ? 6.355 16.156 -4.582 1 89.31 280 SER A N 1
ATOM 2150 C CA . SER A 1 280 ? 7.219 14.977 -4.547 1 89.31 280 SER A CA 1
ATOM 2151 C C . SER A 1 280 ? 7.023 14.117 -5.789 1 89.31 280 SER A C 1
ATOM 2153 O O . SER A 1 280 ? 7.988 13.578 -6.336 1 89.31 280 SER A O 1
ATOM 2155 N N . ALA A 1 281 ? 5.738 13.805 -6.18 1 74.75 281 ALA A N 1
ATOM 2156 C CA . ALA A 1 281 ? 5.469 12.805 -7.207 1 74.75 281 ALA A CA 1
ATOM 2157 C C . ALA A 1 281 ? 5.238 13.469 -8.562 1 74.75 281 ALA A C 1
ATOM 2159 O O . ALA A 1 281 ? 4.98 12.781 -9.555 1 74.75 281 ALA A O 1
ATOM 2160 N N . ASP A 1 282 ? 5.223 14.75 -8.719 1 66.19 282 ASP A N 1
ATOM 2161 C CA . ASP A 1 282 ? 4.93 15.352 -10.016 1 66.19 282 ASP A CA 1
ATOM 2162 C C . ASP A 1 282 ? 6.008 15.016 -11.039 1 66.19 282 ASP A C 1
ATOM 2164 O O . ASP A 1 282 ? 7.203 15.109 -10.75 1 66.19 282 ASP A O 1
ATOM 2168 N N . LYS A 1 283 ? 5.703 13.953 -11.969 1 55.25 283 LYS A N 1
ATOM 2169 C CA . LYS A 1 283 ? 6.59 13.602 -13.078 1 55.25 283 LYS A CA 1
ATOM 2170 C C . LYS A 1 283 ? 7.219 14.852 -13.688 1 55.25 283 LYS A C 1
ATOM 2172 O O . LYS A 1 283 ? 8.359 14.812 -14.156 1 55.25 283 LYS A O 1
ATOM 2177 N N . TRP A 1 284 ? 6.23 15.812 -14.031 1 44.53 284 TRP A N 1
ATOM 2178 C CA . TRP A 1 284 ? 6.539 16.812 -15.047 1 44.53 284 TRP A CA 1
ATOM 2179 C C . TRP A 1 284 ? 7.77 17.625 -14.656 1 44.53 284 TRP A C 1
ATOM 2181 O O . TRP A 1 284 ? 8.375 18.281 -15.5 1 44.53 284 TRP A O 1
ATOM 2191 N N . SER A 1 285 ? 7.668 17.969 -13.422 1 45.53 285 SER A N 1
ATOM 2192 C CA . SER A 1 285 ? 8.336 19.266 -13.367 1 45.53 285 SER A CA 1
ATOM 2193 C C . SER A 1 285 ? 9.789 19.156 -13.836 1 45.53 285 SER A C 1
ATOM 2195 O O . SER A 1 285 ? 10.336 20.109 -14.391 1 45.53 285 SER A O 1
ATOM 2197 N N . LEU A 1 286 ? 10.445 18.078 -13.203 1 47.12 286 LEU A N 1
ATOM 2198 C CA . LEU A 1 286 ? 11.859 18.312 -13.477 1 47.12 286 LEU A CA 1
ATOM 2199 C C . LEU A 1 286 ? 12.289 17.656 -14.781 1 47.12 286 LEU A C 1
ATOM 2201 O O . LEU A 1 286 ? 11.711 16.656 -15.188 1 47.12 286 LEU A O 1
ATOM 2205 N N . SER A 1 287 ? 12.555 18.297 -15.703 1 46.88 287 SER A N 1
ATOM 2206 C CA . SER A 1 287 ? 13.016 18.016 -17.062 1 46.88 287 SER A CA 1
ATOM 2207 C C . SER A 1 287 ? 13.406 16.547 -17.203 1 46.88 287 SER A C 1
ATOM 2209 O O . SER A 1 287 ? 13.203 15.938 -18.25 1 46.88 287 SER A O 1
ATOM 2211 N N . ASN A 1 288 ? 14.023 15.953 -16.25 1 48.19 288 ASN A N 1
ATOM 2212 C CA . ASN A 1 288 ? 14.711 14.68 -16.438 1 48.19 288 ASN A CA 1
ATOM 2213 C C . ASN A 1 288 ? 13.961 13.531 -15.773 1 48.19 288 ASN A C 1
ATOM 2215 O O . ASN A 1 288 ? 14.539 12.477 -15.508 1 48.19 288 ASN A O 1
ATOM 2219 N N . LYS A 1 289 ? 12.477 13.477 -15.648 1 55.72 289 LYS A N 1
ATOM 2220 C CA . LYS A 1 289 ? 11.695 12.297 -15.297 1 55.72 289 LYS A CA 1
ATOM 2221 C C . LYS A 1 289 ? 12.102 11.75 -13.93 1 55.72 289 LYS A C 1
ATOM 2223 O O . LYS A 1 289 ? 12.062 10.539 -13.703 1 55.72 289 LYS A O 1
ATOM 2228 N N . GLN A 1 290 ? 12.781 12.57 -13.148 1 66.19 290 GLN A N 1
ATOM 2229 C CA . GLN A 1 290 ? 13.203 12.094 -11.836 1 66.19 290 GLN A CA 1
ATOM 2230 C C . GLN A 1 290 ? 12.25 12.578 -10.75 1 66.19 290 GLN A C 1
ATOM 2232 O O . GLN A 1 290 ? 11.602 13.617 -10.898 1 66.19 290 GLN A O 1
ATOM 2237 N N . ASP A 1 291 ? 12.094 11.766 -9.727 1 82.88 291 ASP A N 1
ATOM 2238 C CA . ASP A 1 291 ? 11.336 12.164 -8.539 1 82.88 291 ASP A CA 1
ATOM 2239 C C . ASP A 1 291 ? 12.07 13.25 -7.762 1 82.88 291 ASP A C 1
ATOM 2241 O O . ASP A 1 291 ? 13.273 13.461 -7.957 1 82.88 291 ASP A O 1
ATOM 2245 N N . LEU A 1 292 ? 11.43 14 -6.988 1 91.56 292 LEU A N 1
ATOM 2246 C CA . LEU A 1 292 ? 11.93 15.18 -6.281 1 91.56 292 LEU A CA 1
ATOM 2247 C C . LEU A 1 292 ? 13.156 14.828 -5.445 1 91.56 292 LEU A C 1
ATOM 2249 O O . LEU A 1 292 ? 14.148 15.562 -5.461 1 91.56 292 LEU A O 1
ATOM 2253 N N . VAL A 1 293 ? 13.125 13.695 -4.762 1 93.38 293 VAL A N 1
ATOM 2254 C CA . VAL A 1 293 ? 14.219 13.312 -3.875 1 93.38 293 VAL A CA 1
ATOM 2255 C C . VAL A 1 293 ? 15.492 13.07 -4.691 1 93.38 293 VAL A C 1
ATOM 2257 O O . VAL A 1 293 ? 16.562 13.578 -4.355 1 93.38 293 VAL A O 1
ATOM 2260 N N . SER A 1 294 ? 15.383 12.336 -5.742 1 88.56 294 SER A N 1
ATOM 2261 C CA . SER A 1 294 ? 16.531 12.023 -6.594 1 88.56 294 SER A CA 1
ATOM 2262 C C . SER A 1 294 ? 17.109 13.297 -7.203 1 88.56 294 SER A C 1
ATOM 2264 O O . SER A 1 294 ? 18.328 13.406 -7.367 1 88.56 294 SER A O 1
ATOM 2266 N N . TRP A 1 295 ? 16.328 14.18 -7.5 1 89 295 TRP A N 1
ATOM 2267 C CA . TRP A 1 295 ? 16.766 15.414 -8.148 1 89 295 TRP A CA 1
ATOM 2268 C C . TRP A 1 295 ? 17.391 16.375 -7.137 1 89 295 TRP A C 1
ATOM 2270 O O . TRP A 1 295 ? 18.5 16.875 -7.352 1 89 295 TRP A O 1
ATOM 2280 N N . ALA A 1 296 ? 16.75 16.641 -6.039 1 93.25 296 ALA A N 1
ATOM 2281 C CA . ALA A 1 296 ? 17.094 17.75 -5.16 1 93.25 296 ALA A CA 1
ATOM 2282 C C . ALA A 1 296 ? 18.125 17.328 -4.117 1 93.25 296 ALA A C 1
ATOM 2284 O O . ALA A 1 296 ? 18.953 18.141 -3.703 1 93.25 296 ALA A O 1
ATOM 2285 N N . LYS A 1 297 ? 18.078 16.125 -3.674 1 93.31 297 LYS A N 1
ATOM 2286 C CA . LYS A 1 297 ? 18.875 15.68 -2.531 1 93.31 297 LYS A CA 1
ATOM 2287 C C . LYS A 1 297 ? 20.359 15.906 -2.779 1 93.31 297 LYS A C 1
ATOM 2289 O O . LYS A 1 297 ? 21.062 16.422 -1.913 1 93.31 297 LYS A O 1
ATOM 2294 N N . PRO A 1 298 ? 20.875 15.625 -3.969 1 91.81 298 PRO A N 1
ATOM 2295 C CA . PRO A 1 298 ? 22.312 15.805 -4.195 1 91.81 298 PRO A CA 1
ATOM 2296 C C . PRO A 1 298 ? 22.75 17.266 -4.098 1 91.81 298 PRO A C 1
ATOM 2298 O O . PRO A 1 298 ? 23.938 17.547 -3.902 1 91.81 298 PRO A O 1
ATOM 2301 N N . MET A 1 299 ? 21.891 18.141 -4.184 1 93.75 299 MET A N 1
ATOM 2302 C CA . MET A 1 299 ? 22.234 19.562 -4.242 1 93.75 299 MET A CA 1
ATOM 2303 C C . MET A 1 299 ? 22.109 20.219 -2.869 1 93.75 299 MET A C 1
ATOM 2305 O O . MET A 1 299 ? 22.531 21.359 -2.684 1 93.75 299 MET A O 1
ATOM 2309 N N . LEU A 1 300 ? 21.641 19.516 -1.903 1 94.75 300 LEU A N 1
ATOM 2310 C CA . LEU A 1 300 ? 21.266 20.125 -0.628 1 94.75 300 LEU A CA 1
ATOM 2311 C C . LEU A 1 300 ? 22.5 20.453 0.203 1 94.75 300 LEU A C 1
ATOM 2313 O O . LEU A 1 300 ? 22.469 21.375 1.031 1 94.75 300 LEU A O 1
ATOM 2317 N N . LYS A 1 301 ? 23.531 19.75 -0.018 1 90 301 LYS A N 1
ATOM 2318 C CA . LYS A 1 301 ? 24.719 19.953 0.813 1 90 301 LYS A CA 1
ATOM 2319 C C . LYS A 1 301 ? 25.672 20.969 0.172 1 90 301 LYS A C 1
ATOM 2321 O O . LYS A 1 301 ? 26.641 21.391 0.794 1 90 301 LYS A O 1
ATOM 2326 N N . ASP A 1 302 ? 25.438 21.281 -1.03 1 89.81 302 ASP A N 1
ATOM 2327 C CA . ASP A 1 302 ? 26.266 22.25 -1.747 1 89.81 302 ASP A CA 1
ATOM 2328 C C . ASP A 1 302 ? 25.625 23.625 -1.742 1 89.81 302 ASP A C 1
ATOM 2330 O O . ASP A 1 302 ? 24.656 23.875 -2.471 1 89.81 302 ASP A O 1
ATOM 2334 N N . SER A 1 303 ? 26.219 24.547 -1.073 1 83.56 303 SER A N 1
ATOM 2335 C CA . SER A 1 303 ? 25.672 25.891 -0.912 1 83.56 303 SER A CA 1
ATOM 2336 C C . SER A 1 303 ? 25.531 26.594 -2.256 1 83.56 303 SER A C 1
ATOM 2338 O O . SER A 1 303 ? 24.625 27.391 -2.457 1 83.56 303 SER A O 1
ATOM 2340 N N . ARG A 1 304 ? 26.422 26.297 -3.123 1 85.06 304 ARG A N 1
ATOM 2341 C CA . ARG A 1 304 ? 26.391 26.953 -4.43 1 85.06 304 ARG A CA 1
ATOM 2342 C C . ARG A 1 304 ? 25.234 26.438 -5.273 1 85.06 304 ARG A C 1
ATOM 2344 O O . ARG A 1 304 ? 24.734 27.141 -6.156 1 85.06 304 ARG A O 1
ATOM 2351 N N . LYS A 1 305 ? 24.828 25.281 -4.961 1 92.19 305 LYS A N 1
ATOM 2352 C CA . LYS A 1 305 ? 23.781 24.656 -5.77 1 92.19 305 LYS A CA 1
ATOM 2353 C C . LYS A 1 305 ? 22.406 24.844 -5.125 1 92.19 305 LYS A C 1
ATOM 2355 O O . LYS A 1 305 ? 21.375 24.625 -5.77 1 92.19 305 LYS A O 1
ATOM 2360 N N . LEU A 1 306 ? 22.391 25.25 -3.877 1 92.38 306 LEU A N 1
ATOM 2361 C CA . LEU A 1 306 ? 21.141 25.375 -3.145 1 92.38 306 LEU A CA 1
ATOM 2362 C C . LEU A 1 306 ? 20.219 26.391 -3.814 1 92.38 306 LEU A C 1
ATOM 2364 O O . LEU A 1 306 ? 19 26.188 -3.875 1 92.38 306 LEU A O 1
ATOM 2368 N N . ASP A 1 307 ? 20.734 27.391 -4.375 1 89.06 307 ASP A N 1
ATOM 2369 C CA . ASP A 1 307 ? 19.953 28.438 -5.039 1 89.06 307 ASP A CA 1
ATOM 2370 C C . ASP A 1 307 ? 19.156 27.875 -6.215 1 89.06 307 ASP A C 1
ATOM 2372 O O . ASP A 1 307 ? 18.078 28.359 -6.547 1 89.06 307 ASP A O 1
ATOM 2376 N N . ARG A 1 308 ? 19.719 26.797 -6.742 1 90.25 308 ARG A N 1
ATOM 2377 C CA . ARG A 1 308 ? 19.109 26.188 -7.918 1 90.25 308 ARG A CA 1
ATOM 2378 C C . ARG A 1 308 ? 17.844 25.422 -7.535 1 90.25 308 ARG A C 1
ATOM 2380 O O . ARG A 1 308 ? 16.969 25.188 -8.375 1 90.25 308 ARG A O 1
ATOM 2387 N N . VAL A 1 309 ? 17.797 25.078 -6.254 1 93.38 309 VAL A N 1
ATOM 2388 C CA . VAL A 1 309 ? 16.688 24.203 -5.887 1 93.38 309 VAL A CA 1
ATOM 2389 C C . VAL A 1 309 ? 15.641 25 -5.102 1 93.38 309 VAL A C 1
ATOM 2391 O O . VAL A 1 309 ? 14.5 24.562 -4.953 1 93.38 309 VAL A O 1
ATOM 2394 N N . MET A 1 310 ? 15.977 26.25 -4.66 1 95.06 310 MET A N 1
ATOM 2395 C CA . MET A 1 310 ? 15.031 27.062 -3.895 1 95.06 310 MET A CA 1
ATOM 2396 C C . MET A 1 310 ? 13.844 27.469 -4.758 1 95.06 310 MET A C 1
ATOM 2398 O O . MET A 1 310 ? 14.008 27.766 -5.945 1 95.06 310 MET A O 1
ATOM 2402 N N . ASP A 1 311 ? 12.703 27.453 -4.184 1 94.06 311 ASP A N 1
ATOM 2403 C CA . ASP A 1 311 ? 11.508 27.953 -4.855 1 94.06 311 ASP A CA 1
ATOM 2404 C C . ASP A 1 311 ? 11.719 29.359 -5.387 1 94.06 311 ASP A C 1
ATOM 2406 O O . ASP A 1 311 ? 11.883 30.312 -4.609 1 94.06 311 ASP A O 1
ATOM 2410 N N . PRO A 1 312 ? 11.672 29.547 -6.648 1 92.75 312 PRO A N 1
ATOM 2411 C CA . PRO A 1 312 ? 11.906 30.891 -7.195 1 92.75 312 PRO A CA 1
ATOM 2412 C C . PRO A 1 312 ? 10.836 31.891 -6.77 1 92.75 312 PRO A C 1
ATOM 2414 O O . PRO A 1 312 ? 11.094 33.094 -6.738 1 92.75 312 PRO A O 1
ATOM 2417 N N . ARG A 1 313 ? 9.742 31.484 -6.367 1 92.62 313 ARG A N 1
ATOM 2418 C CA . ARG A 1 313 ? 8.656 32.375 -5.969 1 92.62 313 ARG A CA 1
ATOM 2419 C C . ARG A 1 313 ? 8.984 33.094 -4.664 1 92.62 313 ARG A C 1
ATOM 2421 O O . ARG A 1 313 ? 8.344 34.094 -4.316 1 92.62 313 ARG A O 1
ATOM 2428 N N . LEU A 1 314 ? 10.008 32.562 -3.98 1 93.44 314 LEU A N 1
ATOM 2429 C CA . LEU A 1 314 ? 10.414 33.188 -2.729 1 93.44 314 LEU A CA 1
ATOM 2430 C C . LEU A 1 314 ? 11.203 34.469 -2.994 1 93.44 314 LEU A C 1
ATOM 2432 O O . LEU A 1 314 ? 11.406 35.281 -2.086 1 93.44 314 LEU A O 1
ATOM 2436 N N . GLU A 1 315 ? 11.656 34.656 -4.145 1 90.94 315 GLU A N 1
ATOM 2437 C CA . GLU A 1 315 ? 12.359 35.875 -4.57 1 90.94 315 GLU A CA 1
ATOM 2438 C C . GLU A 1 315 ? 13.469 36.25 -3.588 1 90.94 315 GLU A C 1
ATOM 2440 O O . GLU A 1 315 ? 13.57 37.406 -3.164 1 90.94 315 GLU A O 1
ATOM 2445 N N . PHE A 1 316 ? 14.094 35.281 -3.104 1 88.06 316 PHE A N 1
ATOM 2446 C CA . PHE A 1 316 ? 15.258 35.406 -2.236 1 88.06 316 PHE A CA 1
ATOM 2447 C C . PHE A 1 316 ? 14.875 36.031 -0.904 1 88.06 316 PHE A C 1
ATOM 2449 O O . PHE A 1 316 ? 15.734 36.531 -0.179 1 88.06 316 PHE A O 1
ATOM 2456 N N . GLU A 1 317 ? 13.594 36.031 -0.679 1 90.38 317 GLU A N 1
ATOM 2457 C CA . GLU A 1 317 ? 13.125 36.531 0.608 1 90.38 317 GLU A CA 1
ATOM 2458 C C . GLU A 1 317 ? 13.234 35.469 1.693 1 90.38 317 GLU A C 1
ATOM 2460 O O . GLU A 1 317 ? 12.234 35.094 2.299 1 90.38 317 GLU A O 1
ATOM 2465 N N . TYR A 1 318 ? 14.453 35.031 2.029 1 92.31 318 TYR A N 1
ATOM 2466 C CA . TYR A 1 318 ? 14.789 34.062 3.082 1 92.31 318 TYR A CA 1
ATOM 2467 C C . TYR A 1 318 ? 16.234 34.25 3.539 1 92.31 318 TYR A C 1
ATOM 2469 O O . TYR A 1 318 ? 17.047 34.812 2.82 1 92.31 318 TYR A O 1
ATOM 2477 N N . SER A 1 319 ? 16.453 33.906 4.727 1 91.31 319 SER A N 1
ATOM 2478 C CA . SER A 1 319 ? 17.828 33.906 5.219 1 91.31 319 SER A CA 1
ATOM 2479 C C . SER A 1 319 ? 18.641 32.781 4.57 1 91.31 319 SER A C 1
ATOM 2481 O O . SER A 1 319 ? 18.281 31.609 4.664 1 91.31 319 SER A O 1
ATOM 2483 N N . PHE A 1 320 ? 19.703 33.125 3.977 1 90.88 320 PHE A N 1
ATOM 2484 C CA . PHE A 1 320 ? 20.562 32.125 3.332 1 90.88 320 PHE A CA 1
ATOM 2485 C C . PHE A 1 320 ? 21.047 31.109 4.34 1 90.88 320 PHE A C 1
ATOM 2487 O O . PHE A 1 320 ? 21.078 29.906 4.043 1 90.88 320 PHE A O 1
ATOM 2494 N N . ARG A 1 321 ? 21.406 31.625 5.461 1 93.12 321 ARG A N 1
ATOM 2495 C CA . ARG A 1 321 ? 21.844 30.719 6.516 1 93.12 321 ARG A CA 1
ATOM 2496 C C . ARG A 1 321 ? 20.703 29.766 6.91 1 93.12 321 ARG A C 1
ATOM 2498 O O . ARG A 1 321 ? 20.938 28.578 7.109 1 93.12 321 ARG A O 1
ATOM 2505 N N . GLY A 1 322 ? 19.531 30.344 7.02 1 95.19 322 GLY A N 1
ATOM 2506 C CA . GLY A 1 322 ? 18.375 29.516 7.34 1 95.19 322 GLY A CA 1
ATOM 2507 C C . GLY A 1 322 ? 18.078 28.469 6.289 1 95.19 322 GLY A C 1
ATOM 2508 O O . GLY A 1 322 ? 17.812 27.312 6.621 1 95.19 322 GLY A O 1
ATOM 2509 N N . ALA A 1 323 ? 18.172 28.891 5.07 1 95.81 323 ALA A N 1
ATOM 2510 C CA . ALA A 1 323 ? 17.938 27.969 3.961 1 95.81 323 ALA A CA 1
ATOM 2511 C C . ALA A 1 323 ? 18.953 26.812 3.984 1 95.81 323 ALA A C 1
ATOM 2513 O O . ALA A 1 323 ? 18.594 25.656 3.766 1 95.81 323 ALA A O 1
ATOM 2514 N N . LYS A 1 324 ? 20.156 27.125 4.277 1 96.25 324 LYS A N 1
ATOM 2515 C CA . LYS A 1 324 ? 21.219 26.125 4.355 1 96.25 324 LYS A CA 1
ATOM 2516 C C . LYS A 1 324 ? 20.938 25.125 5.484 1 96.25 324 LYS A C 1
ATOM 2518 O O . LYS A 1 324 ? 21.156 23.922 5.32 1 96.25 324 LYS A O 1
ATOM 2523 N N . MET A 1 325 ? 20.516 25.656 6.586 1 97 325 MET A N 1
ATOM 2524 C CA . MET A 1 325 ? 20.219 24.812 7.734 1 97 325 MET A CA 1
ATOM 2525 C C . MET A 1 325 ? 19.094 23.828 7.418 1 97 325 MET A C 1
ATOM 2527 O O . MET A 1 325 ? 19.188 22.641 7.73 1 97 325 MET A O 1
ATOM 2531 N N . VAL A 1 326 ? 18.062 24.344 6.785 1 98.19 326 VAL A N 1
ATOM 2532 C CA . VAL A 1 326 ? 16.922 23.516 6.449 1 98.19 326 VAL A CA 1
ATOM 2533 C C . VAL A 1 326 ? 17.312 22.484 5.402 1 98.19 326 VAL A C 1
ATOM 2535 O O . VAL A 1 326 ? 16.906 21.312 5.48 1 98.19 326 VAL A O 1
ATOM 2538 N N . ALA A 1 327 ? 18.109 22.891 4.449 1 98.19 327 ALA A N 1
ATOM 2539 C CA . ALA A 1 327 ? 18.594 21.969 3.416 1 98.19 327 ALA A CA 1
ATOM 2540 C C . ALA A 1 327 ? 19.422 20.844 4.027 1 98.19 327 ALA A C 1
ATOM 2542 O O . ALA A 1 327 ? 19.25 19.672 3.668 1 98.19 327 ALA A O 1
ATOM 2543 N N . ALA A 1 328 ? 20.266 21.203 4.922 1 97.75 328 ALA A N 1
ATOM 2544 C CA . ALA A 1 328 ? 21.078 20.203 5.594 1 97.75 328 ALA A CA 1
ATOM 2545 C C . ALA A 1 328 ? 20.219 19.234 6.398 1 97.75 328 ALA A C 1
ATOM 2547 O O . ALA A 1 328 ? 20.484 18.031 6.426 1 97.75 328 ALA A O 1
ATOM 2548 N N . LEU A 1 329 ? 19.297 19.797 7.07 1 98.56 329 LEU A N 1
ATOM 2549 C CA . LEU A 1 329 ? 18.375 18.969 7.844 1 98.56 329 LEU A CA 1
ATOM 2550 C C . LEU A 1 329 ? 17.625 18 6.938 1 98.56 329 LEU A C 1
ATOM 2552 O O . LEU A 1 329 ? 17.516 16.812 7.25 1 98.56 329 LEU A O 1
ATOM 2556 N N . ALA A 1 330 ? 17.094 18.484 5.805 1 98.69 330 ALA A N 1
ATOM 2557 C CA . ALA A 1 330 ? 16.391 17.641 4.84 1 98.69 330 ALA A CA 1
ATOM 2558 C C . ALA A 1 330 ? 17.297 16.5 4.355 1 98.69 330 ALA A C 1
ATOM 2560 O O . ALA A 1 330 ? 16.875 15.352 4.273 1 98.69 330 ALA A O 1
ATOM 2561 N N . HIS A 1 331 ? 18.5 16.828 4.09 1 98.38 331 HIS A N 1
ATOM 2562 C CA . HIS A 1 331 ? 19.469 15.828 3.629 1 98.38 331 HIS A CA 1
ATOM 2563 C C . HIS A 1 331 ? 19.641 14.711 4.652 1 98.38 331 HIS A C 1
ATOM 2565 O O . HIS A 1 331 ? 19.688 13.539 4.285 1 98.38 331 HIS A O 1
ATOM 2571 N N . ARG A 1 332 ? 19.719 15.086 5.895 1 98.44 332 ARG A N 1
ATOM 2572 C CA . ARG A 1 332 ? 19.891 14.102 6.961 1 98.44 332 ARG A CA 1
ATOM 2573 C C . ARG A 1 332 ? 18.641 13.242 7.121 1 98.44 332 ARG A C 1
ATOM 2575 O O . ARG A 1 332 ? 18.734 12.031 7.32 1 98.44 332 ARG A O 1
ATOM 2582 N N . CYS A 1 333 ? 17.5 13.852 7.039 1 98.81 333 CYS A N 1
ATOM 2583 C CA . CYS A 1 333 ? 16.234 13.125 7.156 1 98.81 333 CYS A CA 1
ATOM 2584 C C . CYS A 1 333 ? 16.109 12.094 6.039 1 98.81 333 CYS A C 1
ATOM 2586 O O . CYS A 1 333 ? 15.5 11.039 6.234 1 98.81 333 CYS A O 1
ATOM 2588 N N . LEU A 1 334 ? 16.703 12.367 4.906 1 98.25 334 LEU A N 1
ATOM 2589 C CA . LEU A 1 334 ? 16.516 11.555 3.709 1 98.25 334 LEU A CA 1
ATOM 2590 C C . LEU A 1 334 ? 17.656 10.547 3.555 1 98.25 334 LEU A C 1
ATOM 2592 O O . LEU A 1 334 ? 17.828 9.953 2.484 1 98.25 334 LEU A O 1
ATOM 2596 N N . SER A 1 335 ? 18.406 10.422 4.594 1 97.38 335 SER A N 1
ATOM 2597 C CA . SER A 1 335 ? 19.469 9.422 4.559 1 97.38 335 SER A CA 1
ATOM 2598 C C . SER A 1 335 ? 18.906 8.039 4.215 1 97.38 335 SER A C 1
ATOM 2600 O O . SER A 1 335 ? 17.844 7.66 4.688 1 97.38 335 SER A O 1
ATOM 2602 N N . HIS A 1 336 ? 19.672 7.281 3.477 1 92.75 336 HIS A N 1
ATOM 2603 C CA . HIS A 1 336 ? 19.281 5.922 3.123 1 92.75 336 HIS A CA 1
ATOM 2604 C C . HIS A 1 336 ? 19.266 5.016 4.348 1 92.75 336 HIS A C 1
ATOM 2606 O O . HIS A 1 336 ? 18.453 4.102 4.441 1 92.75 336 HIS A O 1
ATOM 2612 N N . CYS A 1 337 ? 20.172 5.277 5.223 1 93.25 337 CYS A N 1
ATOM 2613 C CA . CYS A 1 337 ? 20.234 4.523 6.469 1 93.25 337 CYS A CA 1
ATOM 2614 C C . CYS A 1 337 ? 19.328 5.137 7.527 1 93.25 337 CYS A C 1
ATOM 2616 O O . CYS A 1 337 ? 19.578 6.258 7.984 1 93.25 337 CYS A O 1
ATOM 2618 N N . PRO A 1 338 ? 18.375 4.426 7.965 1 94.62 338 PRO A N 1
ATOM 2619 C CA . PRO A 1 338 ? 17.422 4.98 8.93 1 94.62 338 PRO A CA 1
ATOM 2620 C C . PRO A 1 338 ? 18.094 5.418 10.234 1 94.62 338 PRO A C 1
ATOM 2622 O O . PRO A 1 338 ? 17.703 6.426 10.828 1 94.62 338 PRO A O 1
ATOM 2625 N N . LYS A 1 339 ? 19.109 4.773 10.703 1 93.38 339 LYS A N 1
ATOM 2626 C CA . LYS A 1 339 ? 19.766 5.062 11.977 1 93.38 339 LYS A CA 1
ATOM 2627 C C . LYS A 1 339 ? 20.469 6.414 11.938 1 93.38 339 LYS A C 1
ATOM 2629 O O . LYS A 1 339 ? 20.734 7.02 12.977 1 93.38 339 LYS A O 1
ATOM 2634 N N . SER A 1 340 ? 20.828 6.816 10.75 1 97 340 SER A N 1
ATOM 2635 C CA . SER A 1 340 ? 21.531 8.078 10.578 1 97 340 SER A CA 1
ATOM 2636 C C . SER A 1 340 ? 20.562 9.258 10.555 1 97 340 SER A C 1
ATOM 2638 O O . SER A 1 340 ? 20.984 10.414 10.578 1 97 340 SER A O 1
ATOM 2640 N N . ARG A 1 341 ? 19.328 9.016 10.531 1 98.31 341 ARG A N 1
ATOM 2641 C CA . ARG A 1 341 ? 18.328 10.086 10.516 1 98.31 341 ARG A CA 1
ATOM 2642 C C . ARG A 1 341 ? 18.141 10.672 11.906 1 98.31 341 ARG A C 1
ATOM 2644 O O . ARG A 1 341 ? 18.25 9.961 12.906 1 98.31 341 ARG A O 1
ATOM 2651 N N . PRO A 1 342 ? 17.891 11.938 12.031 1 98.69 342 PRO A N 1
ATOM 2652 C CA . PRO A 1 342 ? 17.703 12.555 13.344 1 98.69 342 PRO A CA 1
ATOM 2653 C C . PRO A 1 342 ? 16.375 12.148 14 1 98.69 342 PRO A C 1
ATOM 2655 O O . PRO A 1 342 ? 15.508 11.586 13.336 1 98.69 342 PRO A O 1
ATOM 2658 N N . THR A 1 343 ? 16.312 12.391 15.273 1 98.31 343 THR A N 1
ATOM 2659 C CA . THR A 1 343 ? 15.023 12.289 15.953 1 98.31 343 THR A CA 1
ATOM 2660 C C . THR A 1 343 ? 14.148 13.5 15.641 1 98.31 343 THR A C 1
ATOM 2662 O O . THR A 1 343 ? 14.664 14.555 15.266 1 98.31 343 THR A O 1
ATOM 2665 N N . MET A 1 344 ? 12.891 13.352 15.875 1 98.62 344 MET A N 1
ATOM 2666 C CA . MET A 1 344 ? 12.016 14.492 15.602 1 98.62 344 MET A CA 1
ATOM 2667 C C . MET A 1 344 ? 12.25 15.609 16.609 1 98.62 344 MET A C 1
ATOM 2669 O O . MET A 1 344 ? 12.086 16.781 16.297 1 98.62 344 MET A O 1
ATOM 2673 N N . ASN A 1 345 ? 12.695 15.297 17.797 1 98.56 345 ASN A N 1
ATOM 2674 C CA . ASN A 1 345 ? 13.062 16.328 18.75 1 98.56 345 ASN A CA 1
ATOM 2675 C C . ASN A 1 345 ? 14.203 17.203 18.234 1 98.56 345 ASN A C 1
ATOM 2677 O O . ASN A 1 345 ? 14.18 18.422 18.375 1 98.56 345 ASN A O 1
ATOM 2681 N N . HIS A 1 346 ? 15.164 16.5 17.656 1 98.69 346 HIS A N 1
ATOM 2682 C CA . HIS A 1 346 ? 16.266 17.234 17.062 1 98.69 346 HIS A CA 1
ATOM 2683 C C . HIS A 1 346 ? 15.789 18.109 15.898 1 98.69 346 HIS A C 1
ATOM 2685 O O . HIS A 1 346 ? 16.25 19.234 15.727 1 98.69 346 HIS A O 1
ATOM 2691 N N . VAL A 1 347 ? 14.898 17.594 15.109 1 98.88 347 VAL A N 1
ATOM 2692 C CA . VAL A 1 347 ? 14.328 18.328 13.984 1 98.88 347 VAL A CA 1
ATOM 2693 C C . VAL A 1 347 ? 13.633 19.594 14.492 1 98.88 347 VAL A C 1
ATOM 2695 O O . VAL A 1 347 ? 13.836 20.672 13.938 1 98.88 347 VAL A O 1
ATOM 2698 N N . VAL A 1 348 ? 12.852 19.5 15.547 1 98.88 348 VAL A N 1
ATOM 2699 C CA . VAL A 1 348 ? 12.133 20.641 16.125 1 98.88 348 VAL A CA 1
ATOM 2700 C C . VAL A 1 348 ? 13.125 21.719 16.547 1 98.88 348 VAL A C 1
ATOM 2702 O O . VAL A 1 348 ? 12.977 22.891 16.188 1 98.88 348 VAL A O 1
ATOM 2705 N N . LYS A 1 349 ? 14.148 21.312 17.234 1 98.69 349 LYS A N 1
ATOM 2706 C CA . LYS A 1 349 ? 15.141 22.266 17.734 1 98.69 349 LYS A CA 1
ATOM 2707 C C . LYS A 1 349 ? 15.82 23 16.578 1 98.69 349 LYS A C 1
ATOM 2709 O O . LYS A 1 349 ? 15.984 24.234 16.641 1 98.69 349 LYS A O 1
ATOM 2714 N N . THR A 1 350 ? 16.188 22.266 15.578 1 98.5 350 THR A N 1
ATOM 2715 C CA . THR A 1 350 ? 16.859 22.859 14.43 1 98.5 350 THR A CA 1
ATOM 2716 C C . THR A 1 350 ? 15.953 23.859 13.719 1 98.5 350 THR A C 1
ATOM 2718 O O . THR A 1 350 ? 16.375 24.969 13.391 1 98.5 350 THR A O 1
ATOM 2721 N N . LEU A 1 351 ? 14.75 23.531 13.516 1 98.56 351 LEU A N 1
ATOM 2722 C CA . LEU A 1 351 ? 13.828 24.391 12.781 1 98.56 351 LEU A CA 1
ATOM 2723 C C . LEU A 1 351 ? 13.469 25.609 13.609 1 98.56 351 LEU A C 1
ATOM 2725 O O . LEU A 1 351 ? 13.289 26.703 13.062 1 98.56 351 LEU A O 1
ATOM 2729 N N . GLU A 1 352 ? 13.336 25.469 14.906 1 98.19 352 GLU A N 1
ATOM 2730 C CA . GLU A 1 352 ? 13.07 26.625 15.773 1 98.19 352 GLU A CA 1
ATOM 2731 C C . GLU A 1 352 ? 14.203 27.641 15.688 1 98.19 352 GLU A C 1
ATOM 2733 O O . GLU A 1 352 ? 13.953 28.844 15.711 1 98.19 352 GLU A O 1
ATOM 2738 N N . ALA A 1 353 ? 15.383 27.141 15.586 1 97.56 353 ALA A N 1
ATOM 2739 C CA . ALA A 1 353 ? 16.531 28.031 15.445 1 97.56 353 ALA A CA 1
ATOM 2740 C C . ALA A 1 353 ? 16.453 28.828 14.141 1 97.56 353 ALA A C 1
ATOM 2742 O O . ALA A 1 353 ? 16.875 29.984 14.078 1 97.56 353 ALA A O 1
ATOM 2743 N N . VAL A 1 354 ? 15.945 28.203 13.141 1 96.94 354 VAL A N 1
ATOM 2744 C CA . VAL A 1 354 ? 15.82 28.859 11.844 1 96.94 354 VAL A CA 1
ATOM 2745 C C . VAL A 1 354 ? 14.797 30 11.938 1 96.94 354 VAL A C 1
ATOM 2747 O O . VAL A 1 354 ? 14.953 31.031 11.289 1 96.94 354 VAL A O 1
ATOM 2750 N N . LEU A 1 355 ? 13.758 29.875 12.703 1 95.06 355 LEU A N 1
ATOM 2751 C CA . LEU A 1 355 ? 12.727 30.891 12.867 1 95.06 355 LEU A CA 1
ATOM 2752 C C . LEU A 1 355 ? 13.312 32.156 13.445 1 95.06 355 LEU A C 1
ATOM 2754 O O . LEU A 1 355 ? 12.82 33.281 13.172 1 95.06 355 LEU A O 1
ATOM 2758 N N . ASP A 1 356 ? 14.375 32.062 14.109 1 91.31 356 ASP A N 1
ATOM 2759 C CA . ASP A 1 356 ? 14.992 33.188 14.781 1 91.31 356 ASP A CA 1
ATOM 2760 C C . ASP A 1 356 ? 15.945 33.938 13.844 1 91.31 356 ASP A C 1
ATOM 2762 O O . ASP A 1 356 ? 16.453 35 14.18 1 91.31 356 ASP A O 1
ATOM 2766 N N . LEU A 1 357 ? 16.156 33.312 12.703 1 87.19 357 LEU A N 1
ATOM 2767 C CA . LEU A 1 357 ? 17.109 33.938 11.781 1 87.19 357 LEU A CA 1
ATOM 2768 C C . LEU A 1 357 ? 16.422 35 10.93 1 87.19 357 LEU A C 1
ATOM 2770 O O . LEU A 1 357 ? 15.336 34.75 10.398 1 87.19 357 LEU A O 1
ATOM 2774 N N . LYS A 1 358 ? 16.734 36.219 11.211 1 67.94 358 LYS A N 1
ATOM 2775 C CA . LYS A 1 358 ? 16.156 37.406 10.547 1 67.94 358 LYS A CA 1
ATOM 2776 C C . LYS A 1 358 ? 16.531 37.438 9.07 1 67.94 358 LYS A C 1
ATOM 2778 O O . LYS A 1 358 ? 17.609 36.938 8.688 1 67.94 358 LYS A O 1
ATOM 2783 N N . ILE A 1 359 ? 15.516 37.594 8.234 1 65.88 359 ILE A N 1
ATOM 2784 C CA . ILE A 1 359 ? 15.75 37.844 6.82 1 65.88 359 ILE A CA 1
ATOM 2785 C C . ILE A 1 359 ? 16.578 39.125 6.656 1 65.88 359 ILE A C 1
ATOM 2787 O O . ILE A 1 359 ? 16.203 40.188 7.156 1 65.88 359 ILE A O 1
ATOM 2791 N N . ILE A 1 360 ? 17.844 39.062 6.625 1 53.47 360 ILE A N 1
ATOM 2792 C CA . ILE A 1 360 ? 18.578 40.281 6.348 1 53.47 360 ILE A CA 1
ATOM 2793 C C . ILE A 1 360 ? 18.281 40.75 4.934 1 53.47 360 ILE A C 1
ATOM 2795 O O . ILE A 1 360 ? 18.578 40.062 3.957 1 53.47 360 ILE A O 1
ATOM 2799 N N . PRO A 1 361 ? 17.312 41.594 4.887 1 53.09 361 PRO A N 1
ATOM 2800 C CA . PRO A 1 361 ? 17.094 42.125 3.535 1 53.09 361 PRO A CA 1
ATOM 2801 C C . PRO A 1 361 ? 18.391 42.5 2.826 1 53.09 361 PRO A C 1
ATOM 2803 O O . PRO A 1 361 ? 19.359 42.875 3.48 1 53.09 361 PRO A O 1
ATOM 2806 N N . PRO A 1 362 ? 18.609 41.938 1.792 1 46.5 362 PRO A N 1
ATOM 2807 C CA . PRO A 1 362 ? 19.797 42.469 1.117 1 46.5 362 PRO A CA 1
ATOM 2808 C C . PRO A 1 362 ? 19.953 43.969 1.269 1 46.5 362 PRO A C 1
ATOM 2810 O O . PRO A 1 362 ? 18.953 44.719 1.228 1 46.5 362 PRO A O 1
ATOM 2813 N N . ILE A 1 363 ? 20.828 44.5 2.094 1 41.09 363 ILE A N 1
ATOM 2814 C CA . ILE A 1 363 ? 21.172 45.906 2.232 1 41.09 363 ILE A CA 1
ATOM 2815 C C . ILE A 1 363 ? 21.172 46.562 0.861 1 41.09 363 ILE A C 1
ATOM 2817 O O . ILE A 1 363 ? 21.219 47.812 0.763 1 41.09 363 ILE A O 1
ATOM 2821 N N . ALA A 1 364 ? 21.453 45.844 -0.154 1 40.03 364 ALA A N 1
ATOM 2822 C CA . ALA A 1 364 ? 22.312 46.625 -1.052 1 40.03 364 ALA A CA 1
ATOM 2823 C C . ALA A 1 364 ? 21.531 47.781 -1.685 1 40.03 364 ALA A C 1
ATOM 2825 O O . ALA A 1 364 ? 20.641 47.562 -2.518 1 40.03 364 ALA A O 1
ATOM 2826 N N . PRO A 1 365 ? 20.938 48.719 -1.028 1 39.59 365 PRO A N 1
ATOM 2827 C CA . PRO A 1 365 ? 20.578 49.781 -1.977 1 39.59 365 PRO A CA 1
ATOM 2828 C C . PRO A 1 365 ? 21.75 50.219 -2.85 1 39.59 365 PRO A C 1
ATOM 2830 O O . PRO A 1 365 ? 22.781 50.656 -2.334 1 39.59 365 PRO A O 1
ATOM 2833 N N . PHE A 1 366 ? 22.109 49.375 -3.846 1 36.69 366 PHE A N 1
ATOM 2834 C CA . PHE A 1 366 ? 23.125 49.969 -4.715 1 36.69 366 PHE A CA 1
ATOM 2835 C C . PHE A 1 366 ? 22.719 51.375 -5.121 1 36.69 366 PHE A C 1
ATOM 2837 O O . PHE A 1 366 ? 21.734 51.562 -5.836 1 36.69 366 PHE A O 1
ATOM 2844 N N . VAL A 1 367 ? 22.844 52.25 -4.273 1 38.41 367 VAL A N 1
ATOM 2845 C CA . VAL A 1 367 ? 22.719 53.656 -4.641 1 38.41 367 VAL A CA 1
ATOM 2846 C C . VAL A 1 367 ? 23.719 54 -5.746 1 38.41 367 VAL A C 1
ATOM 2848 O O . VAL A 1 367 ? 24.922 53.906 -5.551 1 38.41 367 VAL A O 1
ATOM 2851 N N . TYR A 1 368 ? 23.359 53.688 -7.02 1 35.25 368 TYR A N 1
ATOM 2852 C CA . TYR A 1 368 ? 24.141 54.156 -8.141 1 35.25 368 TYR A CA 1
ATOM 2853 C C . TYR A 1 368 ? 24.438 55.656 -7.992 1 35.25 368 TYR A C 1
ATOM 2855 O O . TYR A 1 368 ? 23.516 56.469 -8.031 1 35.25 368 TYR A O 1
ATOM 2863 N N . ILE A 1 369 ? 25.406 55.938 -7.285 1 35.78 369 ILE A N 1
ATOM 2864 C CA . ILE A 1 369 ? 25.859 57.344 -7.234 1 35.78 369 ILE A CA 1
ATOM 2865 C C . ILE A 1 369 ? 26.359 57.781 -8.609 1 35.78 369 ILE A C 1
ATOM 2867 O O . ILE A 1 369 ? 27.328 57.219 -9.133 1 35.78 369 ILE A O 1
ATOM 2871 N N . VAL A 1 370 ? 25.5 58.25 -9.477 1 34.19 370 VAL A N 1
ATOM 2872 C CA . VAL A 1 370 ? 25.859 58.812 -10.766 1 34.19 370 VAL A CA 1
ATOM 2873 C C . VAL A 1 370 ? 27 59.812 -10.586 1 34.19 370 VAL A C 1
ATOM 2875 O O . VAL A 1 370 ? 26.859 60.812 -9.859 1 34.19 370 VAL A O 1
ATOM 2878 N N . PRO A 1 371 ? 28.172 59.281 -10.719 1 30.75 371 PRO A N 1
ATOM 2879 C CA . PRO A 1 371 ? 29.25 60.25 -10.578 1 30.75 371 PRO A CA 1
ATOM 2880 C C . PRO A 1 371 ? 28.984 61.531 -11.367 1 30.75 371 PRO A C 1
ATOM 2882 O O . PRO A 1 371 ? 28.375 61.5 -12.43 1 30.75 371 PRO A O 1
ATOM 2885 N N . SER A 1 372 ? 28.906 62.594 -10.727 1 30.39 372 SER A N 1
ATOM 2886 C CA . SER A 1 372 ? 28.766 63.906 -11.32 1 30.39 372 SER A CA 1
ATOM 2887 C C . SER A 1 372 ? 29.844 64.188 -12.367 1 30.39 372 SER A C 1
ATOM 2889 O O . SER A 1 372 ? 30.984 64.438 -12.031 1 30.39 372 SER A O 1
ATOM 2891 N N . ASP A 1 373 ? 30.016 63.188 -13.453 1 26.53 373 ASP A N 1
ATOM 2892 C CA . ASP A 1 373 ? 31 63.5 -14.484 1 26.53 373 ASP A CA 1
ATOM 2893 C C . ASP A 1 373 ? 30.922 65 -14.898 1 26.53 373 ASP A C 1
ATOM 2895 O O . ASP A 1 373 ? 29.828 65.562 -15 1 26.53 373 ASP A O 1
ATOM 2899 N N . HIS A 1 374 ? 32.031 65.625 -14.805 1 27.81 374 HIS A N 1
ATOM 2900 C CA . HIS A 1 374 ? 32.469 66.938 -15.219 1 27.81 374 HIS A CA 1
ATOM 2901 C C . HIS A 1 374 ? 32.094 67.25 -16.672 1 27.81 374 HIS A C 1
ATOM 2903 O O . HIS A 1 374 ? 32.125 66.312 -17.5 1 27.81 374 HIS A O 1
ATOM 2909 N N . ILE A 1 375 ? 31.5 68.375 -16.953 1 25.58 375 ILE A N 1
ATOM 2910 C CA . ILE A 1 375 ? 30.922 69.062 -18.125 1 25.58 375 ILE A CA 1
ATOM 2911 C C . ILE A 1 375 ? 32 69.25 -19.188 1 25.58 375 ILE A C 1
ATOM 2913 O O . ILE A 1 375 ? 31.875 70.062 -20.062 1 25.58 375 ILE A O 1
ATOM 2917 N N . GLU A 1 376 ? 32.969 68.312 -19.281 1 22.81 376 GLU A N 1
ATOM 2918 C CA . GLU A 1 376 ? 33.938 68.938 -20.172 1 22.81 376 GLU A CA 1
ATOM 2919 C C . GLU A 1 376 ? 33.25 69.375 -21.484 1 22.81 376 GLU A C 1
ATOM 2921 O O . GLU A 1 376 ? 32.25 68.75 -21.875 1 22.81 376 GLU A O 1
ATOM 2926 N N . GLY A 1 377 ? 33.969 70.312 -22.172 1 21.66 377 GLY A N 1
ATOM 2927 C CA . GLY A 1 377 ? 33.688 71.312 -23.203 1 21.66 377 GLY A CA 1
ATOM 2928 C C . GLY A 1 377 ? 33.344 70.688 -24.531 1 21.66 377 GLY A C 1
ATOM 2929 O O . GLY A 1 377 ? 33.469 69.5 -24.734 1 21.66 377 GLY A O 1
ATOM 2930 N N . PRO A 1 378 ? 33.094 71.5 -25.594 1 23.11 378 PRO A N 1
ATOM 2931 C CA . PRO A 1 378 ? 32.219 71.625 -26.766 1 23.11 378 PRO A CA 1
ATOM 2932 C C . PRO A 1 378 ? 32.75 70.812 -27.953 1 23.11 378 PRO A C 1
ATOM 2934 O O . PRO A 1 378 ? 32.156 70.875 -29.047 1 23.11 378 PRO A O 1
ATOM 2937 N N . ASN A 1 379 ? 33.594 69.75 -27.781 1 18.67 379 ASN A N 1
ATOM 2938 C CA . ASN A 1 379 ? 34.312 69.688 -29.047 1 18.67 379 ASN A CA 1
ATOM 2939 C C . ASN A 1 379 ? 33.375 69.562 -30.234 1 18.67 379 ASN A C 1
ATOM 2941 O O . ASN A 1 379 ? 32.219 69.125 -30.078 1 18.67 379 ASN A O 1
ATOM 2945 N N . SER A 1 380 ? 34.062 69.375 -31.484 1 19.55 380 SER A N 1
ATOM 2946 C CA . SER A 1 380 ? 33.969 69.75 -32.906 1 19.55 380 SER A CA 1
ATOM 2947 C C . SER A 1 380 ? 32.969 68.812 -33.625 1 19.55 380 SER A C 1
ATOM 2949 O O . SER A 1 380 ? 32.781 67.688 -33.25 1 19.55 380 SER A O 1
ATOM 2951 N N . THR A 1 381 ? 32.375 69.25 -34.812 1 17.67 381 THR A N 1
ATOM 2952 C CA . THR A 1 381 ? 31.141 69.312 -35.625 1 17.67 381 THR A CA 1
ATOM 2953 C C . THR A 1 381 ? 31.094 68.188 -36.625 1 17.67 381 THR A C 1
ATOM 2955 O O . THR A 1 381 ? 30.078 67.938 -37.281 1 17.67 381 THR A O 1
ATOM 2958 N N . GLU A 1 382 ? 32.125 67.375 -36.844 1 17.06 382 GLU A N 1
ATOM 2959 C CA . GLU A 1 382 ? 32.188 67.125 -38.281 1 17.06 382 GLU A CA 1
ATOM 2960 C C . GLU A 1 382 ? 31 66.312 -38.75 1 17.06 382 GLU A C 1
ATOM 2962 O O . GLU A 1 382 ? 30.484 65.5 -37.969 1 17.06 382 GLU A O 1
ATOM 2967 N N . LYS A 1 383 ? 30.703 66.438 -40.188 1 17.05 383 LYS A N 1
ATOM 2968 C CA . LYS A 1 383 ? 29.625 66.438 -41.156 1 17.05 383 LYS A CA 1
ATOM 2969 C C . LYS A 1 383 ? 28.984 65.062 -41.312 1 17.05 383 LYS A C 1
ATOM 2971 O O . LYS A 1 383 ? 29.578 64.062 -40.969 1 17.05 383 LYS A O 1
ATOM 2976 N N . MET A 1 384 ? 28.188 64.875 -42.469 1 16.16 384 MET A N 1
ATOM 2977 C CA . MET A 1 384 ? 26.844 64.5 -42.906 1 16.16 384 MET A CA 1
ATOM 2978 C C . MET A 1 384 ? 26.812 63.125 -43.5 1 16.16 384 MET A C 1
ATOM 2980 O O . MET A 1 384 ? 25.844 62.375 -43.344 1 16.16 384 MET A O 1
ATOM 2984 N N . HIS A 1 385 ? 27.578 62.719 -44.5 1 17.42 385 HIS A N 1
ATOM 2985 C CA . HIS A 1 385 ? 26.875 62.344 -45.719 1 17.42 385 HIS A CA 1
ATOM 2986 C C . HIS A 1 385 ? 26.312 60.906 -45.625 1 17.42 385 HIS A C 1
ATOM 2988 O O . HIS A 1 385 ? 26.812 60.094 -44.844 1 17.42 385 HIS A O 1
ATOM 2994 N N . GLY A 1 386 ? 25.172 60.562 -46.5 1 16.11 386 GLY A N 1
ATOM 2995 C CA . GLY A 1 386 ? 23.953 59.812 -46.656 1 16.11 386 GLY A CA 1
ATOM 2996 C C . GLY A 1 386 ? 24.172 58.406 -47.188 1 16.11 386 GLY A C 1
ATOM 2997 O O . GLY A 1 386 ? 23.266 57.562 -47.188 1 16.11 386 GLY A O 1
ATOM 2998 N N . ASP A 1 387 ? 25.188 58.062 -47.875 1 16.05 387 ASP A N 1
ATOM 2999 C CA . ASP A 1 387 ? 24.797 57.25 -49 1 16.05 387 ASP A CA 1
ATOM 3000 C C . ASP A 1 387 ? 24.406 55.812 -48.594 1 16.05 387 ASP A C 1
ATOM 3002 O O . ASP A 1 387 ? 25 55.25 -47.656 1 16.05 387 ASP A O 1
ATOM 3006 N N . LYS A 1 388 ? 23.312 55.312 -49.156 1 15.63 388 LYS A N 1
ATOM 3007 C CA . LYS A 1 388 ? 22.266 54.281 -49.031 1 15.63 388 LYS A CA 1
ATOM 3008 C C . LYS A 1 388 ? 22.812 52.906 -49.406 1 15.63 388 LYS A C 1
ATOM 3010 O O . LYS A 1 388 ? 22.062 51.938 -49.375 1 15.63 388 LYS A O 1
ATOM 3015 N N . ARG A 1 389 ? 23.844 52.781 -50.156 1 15.35 389 ARG A N 1
ATOM 3016 C CA . ARG A 1 389 ? 23.625 51.656 -51.094 1 15.35 389 ARG A CA 1
ATOM 3017 C C . ARG A 1 389 ? 23.25 50.375 -50.312 1 15.35 389 ARG A C 1
ATOM 3019 O O . ARG A 1 389 ? 23.562 50.25 -49.125 1 15.35 389 ARG A O 1
ATOM 3026 N N . LYS A 1 390 ? 22.688 49.344 -51 1 15.58 390 LYS A N 1
ATOM 3027 C CA . LYS A 1 390 ? 21.703 48.281 -51.188 1 15.58 390 LYS A CA 1
ATOM 3028 C C . LYS A 1 390 ? 22.234 46.938 -50.688 1 15.58 390 LYS A C 1
ATOM 3030 O O . LYS A 1 390 ? 21.469 46.031 -50.375 1 15.58 390 LYS A O 1
ATOM 3035 N N . LYS A 1 391 ? 23.625 46.688 -50.906 1 15.29 391 LYS A N 1
ATOM 3036 C CA . LYS A 1 391 ? 23.766 45.406 -51.531 1 15.29 391 LYS A CA 1
ATOM 3037 C C . LYS A 1 391 ? 23.266 44.281 -50.625 1 15.29 391 LYS A C 1
ATOM 3039 O O . LYS A 1 391 ? 22.484 43.438 -51.062 1 15.29 391 LYS A O 1
ATOM 3044 N N . GLU A 1 392 ? 24.172 43.906 -49.594 1 14.45 392 GLU A N 1
ATOM 3045 C CA . GLU A 1 392 ? 24.672 42.531 -49.812 1 14.45 392 GLU A CA 1
ATOM 3046 C C . GLU A 1 392 ? 23.656 41.5 -49.438 1 14.45 392 GLU A C 1
ATOM 3048 O O . GLU A 1 392 ? 22.656 41.812 -48.781 1 14.45 392 GLU A O 1
ATOM 3053 N N . ASN A 1 393 ? 24.297 40.438 -48.781 1 15.08 393 ASN A N 1
ATOM 3054 C CA . ASN A 1 393 ? 24.406 39 -49 1 15.08 393 ASN A CA 1
ATOM 3055 C C . ASN A 1 393 ? 23.266 38.25 -48.344 1 15.08 393 ASN A C 1
ATOM 3057 O O . ASN A 1 393 ? 22.5 38.812 -47.562 1 15.08 393 ASN A O 1
ATOM 3061 N N . GLN A 1 394 ? 23.703 37.281 -47.469 1 14.98 394 GLN A N 1
ATOM 3062 C CA . GLN A 1 394 ? 23.719 35.844 -47.562 1 14.98 394 GLN A CA 1
ATOM 3063 C C . GLN A 1 394 ? 22.562 35.219 -46.781 1 14.98 394 GLN A C 1
ATOM 3065 O O . GLN A 1 394 ? 21.719 35.938 -46.219 1 14.98 394 GLN A O 1
ATOM 3070 N N . GLU A 1 395 ? 22.938 34.312 -45.812 1 15.5 395 GLU A N 1
ATOM 3071 C CA . GLU A 1 395 ? 22.781 32.875 -45.75 1 15.5 395 GLU A CA 1
ATOM 3072 C C . GLU A 1 395 ? 21.531 32.5 -44.969 1 15.5 395 GLU A C 1
ATOM 3074 O O . GLU A 1 395 ? 20.938 33.312 -44.281 1 15.5 395 GLU A O 1
ATOM 3079 N N . ASN A 1 396 ? 21.531 31.219 -44.531 1 16.16 396 ASN A N 1
ATOM 3080 C CA . ASN A 1 396 ? 20.891 29.922 -44.594 1 16.16 396 ASN A CA 1
ATOM 3081 C C . ASN A 1 396 ? 20.125 29.578 -43.312 1 16.16 396 ASN A C 1
ATOM 3083 O O . ASN A 1 396 ? 19.359 28.609 -43.281 1 16.16 396 ASN A O 1
ATOM 3087 N N . GLY A 1 397 ? 20.594 30.156 -42.188 1 15.32 397 GLY A N 1
ATOM 3088 C CA . GLY A 1 397 ? 20.516 29.109 -41.188 1 15.32 397 GLY A CA 1
ATOM 3089 C C . GLY A 1 397 ? 19.109 28.609 -40.938 1 15.32 397 GLY A C 1
ATOM 3090 O O . GLY A 1 397 ? 18.141 29.344 -41.125 1 15.32 397 GLY A O 1
ATOM 3091 N N . CYS A 1 398 ? 19.031 27.219 -40.656 1 17.45 398 CYS A N 1
ATOM 3092 C CA . CYS A 1 398 ? 18.156 26.047 -40.656 1 17.45 398 CYS A CA 1
ATOM 3093 C C . CYS A 1 398 ? 17.312 26.016 -39.375 1 17.45 398 CYS A C 1
ATOM 3095 O O . CYS A 1 398 ? 17.812 25.688 -38.312 1 17.45 398 CYS A O 1
ATOM 3097 N N . SER A 1 399 ? 16.844 27.078 -38.938 1 16.59 399 SER A N 1
ATOM 3098 C CA . SER A 1 399 ? 16.156 26.781 -37.656 1 16.59 399 SER A CA 1
ATOM 3099 C C . SER A 1 399 ? 15.203 25.609 -37.812 1 16.59 399 SER A C 1
ATOM 3101 O O . SER A 1 399 ? 14.289 25.641 -38.625 1 16.59 399 SER A O 1
ATOM 3103 N N . PHE A 1 400 ? 15.711 24.453 -37.344 1 16.88 400 PHE A N 1
ATOM 3104 C CA . PHE A 1 400 ? 15.07 23.156 -37.281 1 16.88 400 PHE A CA 1
ATOM 3105 C C . PHE A 1 400 ? 13.867 23.172 -36.344 1 16.88 400 PHE A C 1
ATOM 3107 O O . PHE A 1 400 ? 13.336 22.125 -35.969 1 16.88 400 PHE A O 1
ATOM 3114 N N . GLY A 1 401 ? 13.32 24.234 -36.031 1 16.25 401 GLY A N 1
ATOM 3115 C CA . GLY A 1 401 ? 12.352 23.969 -34.969 1 16.25 401 GLY A CA 1
ATOM 3116 C C . GLY A 1 401 ? 11.406 22.828 -35.312 1 16.25 401 GLY A C 1
ATOM 3117 O O . GLY A 1 401 ? 10.711 22.859 -36.312 1 16.25 401 GLY A O 1
ATOM 3118 N N . ILE A 1 402 ? 11.664 21.672 -34.688 1 16.08 402 ILE A N 1
ATOM 3119 C CA . ILE A 1 402 ? 11.117 20.312 -34.781 1 16.08 402 ILE A CA 1
ATOM 3120 C C . ILE A 1 402 ? 9.609 20.359 -34.594 1 16.08 402 ILE A C 1
ATOM 3122 O O . ILE A 1 402 ? 8.852 19.828 -35.406 1 16.08 402 ILE A O 1
ATOM 3126 N N . GLU A 1 403 ? 9.18 20.031 -33.312 1 16.5 403 GLU A N 1
ATOM 3127 C CA . GLU A 1 403 ? 8.453 18.828 -32.938 1 16.5 403 GLU A CA 1
ATOM 3128 C C . GLU A 1 403 ? 6.961 18.969 -33.219 1 16.5 403 GLU A C 1
ATOM 3130 O O . GLU A 1 403 ? 6.438 20.078 -33.281 1 16.5 403 GLU A O 1
ATOM 3135 N N . GLY A 1 404 ? 6.066 17.703 -33.062 1 15.64 404 GLY A N 1
ATOM 3136 C CA . GLY A 1 404 ? 4.969 16.969 -33.688 1 15.64 404 GLY A CA 1
ATOM 3137 C C . GLY A 1 404 ? 3.605 17.484 -33.25 1 15.64 404 GLY A C 1
ATOM 3138 O O . GLY A 1 404 ? 3.506 18.406 -32.438 1 15.64 404 GLY A O 1
ATOM 3139 N N . SER A 1 405 ? 2.566 16.375 -32.906 1 16 405 SER A N 1
ATOM 3140 C CA . SER A 1 405 ? 1.29 15.906 -33.438 1 16 405 SER A CA 1
ATOM 3141 C C . SER A 1 405 ? 0.117 16.531 -32.688 1 16 405 SER A C 1
ATOM 3143 O O . SER A 1 405 ? 0.307 17.188 -31.672 1 16 405 SER A O 1
ATOM 3145 N N . PHE A 1 406 ? -0.883 15.484 -31.938 1 16.16 406 PHE A N 1
ATOM 3146 C CA . PHE A 1 406 ? -2.221 15.031 -32.312 1 16.16 406 PHE A CA 1
ATOM 3147 C C . PHE A 1 406 ? -3.271 15.664 -31.406 1 16.16 406 PHE A C 1
ATOM 3149 O O . PHE A 1 406 ? -3.303 15.398 -30.203 1 16.16 406 PHE A O 1
ATOM 3156 N N . THR A 1 407 ? -3.541 16.781 -31.391 1 17.36 407 THR A N 1
ATOM 3157 C CA . THR A 1 407 ? -4.586 17.328 -30.531 1 17.36 407 THR A CA 1
ATOM 3158 C C . THR A 1 407 ? -5.906 16.594 -30.75 1 17.36 407 THR A C 1
ATOM 3160 O O . THR A 1 407 ? -6.953 17.031 -30.266 1 17.36 407 THR A O 1
ATOM 3163 N N . TYR A 1 408 ? -6.055 15.141 -30.781 1 15.73 408 TYR A N 1
ATOM 3164 C CA . TYR A 1 408 ? -7.367 14.727 -31.266 1 15.73 408 TYR A CA 1
ATOM 3165 C C . TYR A 1 408 ? -8.461 15.125 -30.281 1 15.73 408 TYR A C 1
ATOM 3167 O O . TYR A 1 408 ? -8.391 14.781 -29.094 1 15.73 408 TYR A O 1
ATOM 3175 N N . SER A 1 409 ? -9.102 16.156 -30.328 1 17.58 409 SER A N 1
ATOM 3176 C CA . SER A 1 409 ? -10.234 16.672 -29.562 1 17.58 409 SER A CA 1
ATOM 3177 C C . SER A 1 409 ? -11.43 15.727 -29.625 1 17.58 409 SER A C 1
ATOM 3179 O O . SER A 1 409 ? -12.477 16 -29.047 1 17.58 409 SER A O 1
ATOM 3181 N N . ASP A 1 410 ? -11.578 14.531 -30.359 1 16.47 410 ASP A N 1
ATOM 3182 C CA . ASP A 1 410 ? -12.875 14.375 -31 1 16.47 410 ASP A CA 1
ATOM 3183 C C . ASP A 1 410 ? -13.977 14.086 -29.984 1 16.47 410 ASP A C 1
ATOM 3185 O O . ASP A 1 410 ? -15.062 14.648 -30.062 1 16.47 410 ASP A O 1
ATOM 3189 N N . THR A 1 411 ? -14.133 12.789 -29.359 1 17.42 411 THR A N 1
ATOM 3190 C CA . THR A 1 411 ? -15.297 11.938 -29.594 1 17.42 411 THR A CA 1
ATOM 3191 C C . THR A 1 411 ? -16.453 12.336 -28.688 1 17.42 411 THR A C 1
ATOM 3193 O O . THR A 1 411 ? -16.297 12.391 -27.453 1 17.42 411 THR A O 1
ATOM 3196 N N . SER A 1 412 ? -17.594 12.961 -29.094 1 19 412 SER A N 1
ATOM 3197 C CA . SER A 1 412 ? -19 13.352 -28.922 1 19 412 SER A CA 1
ATOM 3198 C C . SER A 1 412 ? -19.828 12.195 -28.359 1 19 412 SER A C 1
ATOM 3200 O O . SER A 1 412 ? -20.953 12.398 -27.891 1 19 412 SER A O 1
ATOM 3202 N N . LEU A 1 413 ? -19.609 10.844 -28.641 1 18.03 413 LEU A N 1
ATOM 3203 C CA . LEU A 1 413 ? -20.703 9.938 -28.922 1 18.03 413 LEU A CA 1
ATOM 3204 C C . LEU A 1 413 ? -21.406 9.5 -27.641 1 18.03 413 LEU A C 1
ATOM 3206 O O . LEU A 1 413 ? -22.547 9.016 -27.688 1 18.03 413 LEU A O 1
ATOM 3210 N N . TYR A 1 414 ? -20.953 9.453 -26.438 1 17.7 414 TYR A N 1
ATOM 3211 C CA . TYR A 1 414 ? -21.5 8.383 -25.625 1 17.7 414 TYR A CA 1
ATOM 3212 C C . TYR A 1 414 ? -22.859 8.773 -25.047 1 17.7 414 TYR A C 1
ATOM 3214 O O . TYR A 1 414 ? -22.953 9.188 -23.891 1 17.7 414 TYR A O 1
ATOM 3222 N N . VAL A 1 415 ? -23.734 9.578 -25.734 1 20 415 VAL A N 1
ATOM 3223 C CA . VAL A 1 415 ? -25.016 10.055 -25.25 1 20 415 VAL A CA 1
ATOM 3224 C C . VAL A 1 415 ? -25.922 8.859 -24.938 1 20 415 VAL A C 1
ATOM 3226 O O . VAL A 1 415 ? -26.594 8.836 -23.906 1 20 415 VAL A O 1
ATOM 3229 N N . ALA A 1 416 ? -26.172 7.906 -25.875 1 19.94 416 ALA A N 1
ATOM 3230 C CA . ALA A 1 416 ? -27.5 7.383 -26.188 1 19.94 416 ALA A CA 1
ATOM 3231 C C . ALA A 1 416 ? -27.906 6.309 -25.188 1 19.94 416 ALA A C 1
ATOM 3233 O O . ALA A 1 416 ? -29.109 6.047 -25 1 19.94 416 ALA A O 1
ATOM 3234 N N . PHE A 1 417 ? -27.109 5.484 -24.641 1 19.52 417 PHE A N 1
ATOM 3235 C CA . PHE A 1 417 ? -27.562 4.121 -24.406 1 19.52 417 PHE A CA 1
ATOM 3236 C C . PHE A 1 417 ? -28.438 4.047 -23.156 1 19.52 417 PHE A C 1
ATOM 3238 O O . PHE A 1 417 ? -28.922 2.973 -22.797 1 19.52 417 PHE A O 1
ATOM 3245 N N . ARG A 1 418 ? -28.812 5.098 -22.516 1 20.61 418 ARG A N 1
ATOM 3246 C CA . ARG A 1 418 ? -29.578 4.922 -21.297 1 20.61 418 ARG A CA 1
ATOM 3247 C C . ARG A 1 418 ? -30.969 4.344 -21.594 1 20.61 418 ARG A C 1
ATOM 3249 O O . ARG A 1 418 ? -31.75 4.109 -20.688 1 20.61 418 ARG A O 1
ATOM 3256 N N . LYS A 1 419 ? -31.438 4.469 -22.828 1 22.61 419 LYS A N 1
ATOM 3257 C CA . LYS A 1 419 ? -32.875 4.367 -22.984 1 22.61 419 LYS A CA 1
ATOM 3258 C C . LYS A 1 419 ? -33.375 2.969 -22.625 1 22.61 419 LYS A C 1
ATOM 3260 O O . LYS A 1 419 ? -34.438 2.818 -22 1 22.61 419 LYS A O 1
ATOM 3265 N N . GLU A 1 420 ? -32.781 1.921 -23.203 1 22.72 420 GLU A N 1
ATOM 3266 C CA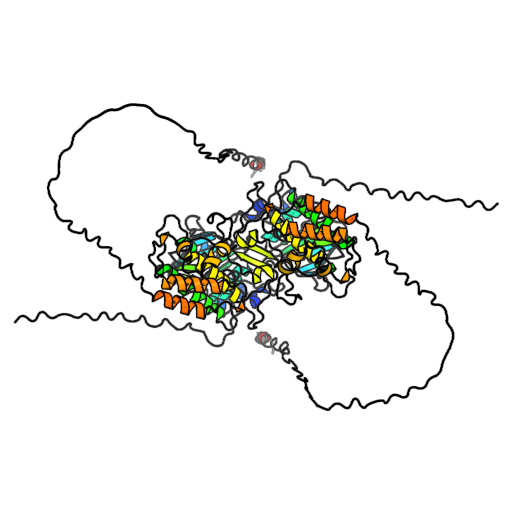 . GLU A 1 420 ? -33.656 0.782 -23.5 1 22.72 420 GLU A CA 1
ATOM 3267 C C . GLU A 1 420 ? -34.062 0.055 -22.219 1 22.72 420 GLU A C 1
ATOM 3269 O O . GLU A 1 420 ? -35.125 -0.59 -22.188 1 22.72 420 GLU A O 1
ATOM 3274 N N . LEU A 1 421 ? -33.219 -0.059 -21.266 1 21.56 421 LEU A N 1
ATOM 3275 C CA . LEU A 1 421 ? -33.688 -1.179 -20.453 1 21.56 421 LEU A CA 1
ATOM 3276 C C . LEU A 1 421 ? -34.938 -0.809 -19.672 1 21.56 421 LEU A C 1
ATOM 3278 O O . LEU A 1 421 ? -35.344 -1.554 -18.781 1 21.56 421 LEU A O 1
ATOM 3282 N N . LYS A 1 422 ? -35.438 0.449 -19.797 1 23.3 422 LYS A N 1
ATOM 3283 C CA . LYS A 1 422 ? -36.656 0.799 -19.078 1 23.3 422 LYS A CA 1
ATOM 3284 C C . LYS A 1 422 ? -37.844 -0.019 -19.578 1 23.3 422 LYS A C 1
ATOM 3286 O O . LYS A 1 422 ? -38.938 0.137 -19.078 1 23.3 422 LYS A O 1
ATOM 3291 N N . CYS A 1 423 ? -37.844 -0.505 -20.828 1 22.14 423 CYS A N 1
ATOM 3292 C CA . CYS A 1 423 ? -39.188 -0.654 -21.391 1 22.14 423 CYS A CA 1
ATOM 3293 C C . CYS A 1 423 ? -39.969 -1.721 -20.641 1 22.14 423 CYS A C 1
ATOM 3295 O O . CYS A 1 423 ? -41.219 -1.797 -20.766 1 22.14 423 CYS A O 1
ATOM 3297 N N . GLY A 1 424 ? -39.469 -2.865 -20.266 1 20.02 424 GLY A N 1
ATOM 3298 C CA . GLY A 1 424 ? -40.406 -3.959 -20.281 1 20.02 424 GLY A CA 1
ATOM 3299 C C . GLY A 1 424 ? -41.438 -3.875 -19.156 1 20.02 424 GLY A C 1
ATOM 3300 O O . GLY A 1 424 ? -42.094 -4.859 -18.844 1 20.02 424 GLY A O 1
ATOM 3301 N N . ALA A 1 425 ? -41.344 -2.924 -18.219 1 20.55 425 ALA A N 1
ATOM 3302 C CA . ALA A 1 425 ? -42.406 -3.035 -17.219 1 20.55 425 ALA A CA 1
ATOM 3303 C C . ALA A 1 425 ? -43.781 -2.773 -17.844 1 20.55 425 ALA A C 1
ATOM 3305 O O . ALA A 1 425 ? -44.062 -1.649 -18.25 1 20.55 425 ALA A O 1
ATOM 3306 N N . ASN A 1 426 ? -44.406 -3.84 -18.641 1 18.33 426 ASN A N 1
ATOM 3307 C CA . ASN A 1 426 ? -45.719 -3.975 -19.25 1 18.33 426 ASN A CA 1
ATOM 3308 C C . ASN A 1 426 ? -46.812 -3.424 -18.328 1 18.33 426 ASN A C 1
ATOM 3310 O O . ASN A 1 426 ? -46.594 -3.279 -17.125 1 18.33 426 ASN A O 1
ATOM 3314 N N . LYS A 1 427 ? -48.031 -3.209 -18.984 1 21.92 427 LYS A N 1
ATOM 3315 C CA . LYS A 1 427 ? -49.438 -2.822 -19.078 1 21.92 427 LYS A CA 1
ATOM 3316 C C . LYS A 1 427 ? -50.312 -3.654 -18.141 1 21.92 427 LYS A C 1
ATOM 3318 O O . LYS A 1 427 ? -51.5 -3.359 -17.953 1 21.92 427 LYS A O 1
ATOM 3323 N N . HIS A 1 428 ? -50 -4.938 -17.75 1 18.75 428 HIS A N 1
ATOM 3324 C CA . HIS A 1 428 ? -51.219 -5.762 -17.578 1 18.75 428 HIS A CA 1
ATOM 3325 C C . HIS A 1 428 ? -52 -5.348 -16.344 1 18.75 428 HIS A C 1
ATOM 3327 O O . HIS A 1 428 ? -51.906 -6 -15.297 1 18.75 428 HIS A O 1
ATOM 3333 N N . LYS A 1 429 ? -52.031 -4.105 -15.914 1 20.48 429 LYS A N 1
ATOM 3334 C CA . LYS A 1 429 ? -52.938 -3.984 -14.781 1 20.48 429 LYS A CA 1
ATOM 3335 C C . LYS A 1 429 ? -54.375 -4.215 -15.211 1 20.48 429 LYS A C 1
ATOM 3337 O O . LYS A 1 429 ? -55.031 -3.299 -15.703 1 20.48 429 LYS A O 1
ATOM 3342 N N . GLU A 1 430 ? -54.719 -5.316 -16 1 18.84 430 GLU A N 1
ATOM 3343 C CA . GLU A 1 430 ? -56.125 -5.539 -16.297 1 18.84 430 GLU A CA 1
ATOM 3344 C C . GLU A 1 430 ? -56.969 -5.508 -15.031 1 18.84 430 GLU A C 1
ATOM 3346 O O . GLU A 1 430 ? -56.562 -6 -13.984 1 18.84 430 GLU A O 1
ATOM 3351 N N . GLN A 1 431 ? -57.969 -4.562 -15.07 1 20.14 431 GLN A N 1
ATOM 3352 C CA . GLN A 1 431 ? -59.156 -4.23 -14.289 1 20.14 431 GLN A CA 1
ATOM 3353 C C . GLN A 1 431 ? -60.031 -5.461 -14.07 1 20.14 431 GLN A C 1
ATOM 3355 O O . GLN A 1 431 ? -60.594 -6.004 -15.031 1 20.14 431 GLN A O 1
ATOM 3360 N N . ARG A 1 432 ? -59.656 -6.543 -13.391 1 18.44 432 ARG A N 1
ATOM 3361 C CA . ARG A 1 432 ? -60.719 -7.543 -13.141 1 18.44 432 ARG A CA 1
ATOM 3362 C C . ARG A 1 432 ? -61.938 -6.918 -12.484 1 18.44 432 ARG A C 1
ATOM 3364 O O . ARG A 1 432 ? -61.844 -6.371 -11.383 1 18.44 432 ARG A O 1
ATOM 3371 N N . ARG A 1 433 ? -62.875 -6.27 -13.289 1 19.52 433 ARG A N 1
ATOM 3372 C CA . ARG A 1 433 ? -64.25 -5.918 -12.969 1 19.52 433 ARG A CA 1
ATOM 3373 C C . ARG A 1 433 ? -65 -7.109 -12.367 1 19.52 433 ARG A C 1
ATOM 3375 O O . ARG A 1 433 ? -65.188 -8.117 -13.047 1 19.52 433 ARG A O 1
ATOM 3382 N N . VAL A 1 434 ? -64.688 -7.504 -11.109 1 19.03 434 VAL A N 1
ATOM 3383 C CA . VAL A 1 434 ? -65.688 -8.383 -10.484 1 19.03 434 VAL A CA 1
ATOM 3384 C C . VAL A 1 434 ? -67.062 -7.75 -10.555 1 19.03 434 VAL A C 1
ATOM 3386 O O . VAL A 1 434 ? -67.188 -6.523 -10.523 1 19.03 434 VAL A O 1
ATOM 3389 N N . ASN A 1 435 ? -68.375 -8.422 -10.852 1 20.05 435 ASN A N 1
ATOM 3390 C CA . ASN A 1 435 ? -69.812 -8.453 -10.953 1 20.05 435 ASN A CA 1
ATOM 3391 C C . ASN A 1 435 ? -70.5 -8.078 -9.633 1 20.05 435 ASN A C 1
ATOM 3393 O O . ASN A 1 435 ? -71.625 -7.629 -9.617 1 20.05 435 ASN A O 1
ATOM 3397 N N . PRO A 1 436 ? -70.375 -8.398 -8.273 1 21.97 436 PRO A N 1
ATOM 3398 C CA . PRO A 1 436 ? -71.688 -8.68 -7.66 1 21.97 436 PRO A CA 1
ATOM 3399 C C . PRO A 1 436 ? -72.688 -7.523 -7.82 1 21.97 436 PRO A C 1
ATOM 3401 O O . PRO A 1 436 ? -72.25 -6.406 -8.156 1 21.97 436 PRO A O 1
ATOM 3404 N N . ASN A 1 437 ? -74.125 -7.809 -7.312 1 23.36 437 ASN A N 1
ATOM 3405 C CA . ASN A 1 437 ? -75.438 -7.738 -6.695 1 23.36 437 ASN A CA 1
ATOM 3406 C C . ASN A 1 437 ? -75.438 -6.75 -5.531 1 23.36 437 ASN A C 1
ATOM 3408 O O . ASN A 1 437 ? -76.375 -5.949 -5.414 1 23.36 437 ASN A O 1
ATOM 3412 N N . ILE A 1 438 ? -74.938 -6.957 -4.312 1 21.25 438 ILE A N 1
ATOM 3413 C CA . ILE A 1 438 ? -75.625 -6.176 -3.279 1 21.25 438 ILE A CA 1
ATOM 3414 C C . ILE A 1 438 ? -75.125 -4.73 -3.322 1 21.25 438 ILE A C 1
ATOM 3416 O O . ILE A 1 438 ? -73.938 -4.48 -3.432 1 21.25 438 ILE A O 1
ATOM 3420 N N . MET B 1 1 ? 18.594 -72.312 -34.5 1 23.88 1 MET B N 1
ATOM 3421 C CA . MET B 1 1 ? 18.469 -71.125 -35.312 1 23.88 1 MET B CA 1
ATOM 3422 C C . MET B 1 1 ? 17.547 -70.062 -34.656 1 23.88 1 MET B C 1
ATOM 3424 O O . MET B 1 1 ? 16.312 -70.188 -34.781 1 23.88 1 MET B O 1
ATOM 3428 N N . SER B 1 2 ? 17.766 -69.625 -33.375 1 28.19 2 SER B N 1
ATOM 3429 C CA . SER B 1 2 ? 17.141 -68.812 -32.312 1 28.19 2 SER B CA 1
ATOM 3430 C C . SER B 1 2 ? 16.969 -67.375 -32.719 1 28.19 2 SER B C 1
ATOM 3432 O O . SER B 1 2 ? 17.953 -66.625 -32.875 1 28.19 2 SER B O 1
ATOM 3434 N N . ILE B 1 3 ? 15.977 -67 -33.625 1 26.48 3 ILE B N 1
ATOM 3435 C CA . ILE B 1 3 ? 15.711 -65.75 -34.344 1 26.48 3 ILE B CA 1
ATOM 3436 C C . ILE B 1 3 ? 15.336 -64.688 -33.344 1 26.48 3 ILE B C 1
ATOM 3438 O O . ILE B 1 3 ? 14.422 -64.812 -32.531 1 26.48 3 ILE B O 1
ATOM 3442 N N . SER B 1 4 ? 16.25 -63.656 -33 1 25.56 4 SER B N 1
ATOM 3443 C CA . SER B 1 4 ? 16.422 -62.469 -32.219 1 25.56 4 SER B CA 1
ATOM 3444 C C . SER B 1 4 ? 15.406 -61.375 -32.594 1 25.56 4 SER B C 1
ATOM 3446 O O . SER B 1 4 ? 15.57 -60.719 -33.625 1 25.56 4 SER B O 1
ATOM 3448 N N . CYS B 1 5 ? 14.055 -61.594 -32.531 1 25.23 5 CYS B N 1
ATOM 3449 C CA . CYS B 1 5 ? 13.047 -60.688 -33.031 1 25.23 5 CYS B CA 1
ATOM 3450 C C . CYS B 1 5 ? 13.102 -59.344 -32.312 1 25.23 5 CYS B C 1
ATOM 3452 O O . CYS B 1 5 ? 12.969 -59.281 -31.094 1 25.23 5 CYS B O 1
ATOM 3454 N N . LYS B 1 6 ? 13.734 -58.219 -32.906 1 25.61 6 LYS B N 1
ATOM 3455 C CA . LYS B 1 6 ? 14 -56.781 -32.688 1 25.61 6 LYS B CA 1
ATOM 3456 C C . LYS B 1 6 ? 12.703 -56.031 -32.469 1 25.61 6 LYS B C 1
ATOM 3458 O O . LYS B 1 6 ? 11.984 -55.719 -33.438 1 25.61 6 LYS B O 1
ATOM 3463 N N . CYS B 1 7 ? 11.812 -56.281 -31.469 1 24.72 7 CYS B N 1
ATOM 3464 C CA . CYS B 1 7 ? 10.531 -55.594 -31.328 1 24.72 7 CYS B CA 1
ATOM 3465 C C . CYS B 1 7 ? 10.711 -54.094 -31.188 1 24.72 7 CYS B C 1
ATOM 3467 O O . CYS B 1 7 ? 11.344 -53.625 -30.25 1 24.72 7 CYS B O 1
ATOM 3469 N N . LEU B 1 8 ? 10.875 -53.344 -32.281 1 24.09 8 LEU B N 1
ATOM 3470 C CA . LEU B 1 8 ? 10.977 -51.875 -32.438 1 24.09 8 LEU B CA 1
ATOM 3471 C C . LEU B 1 8 ? 9.742 -51.188 -31.859 1 24.09 8 LEU B C 1
ATOM 3473 O O . LEU B 1 8 ? 8.656 -51.281 -32.438 1 24.09 8 LEU B O 1
ATOM 3477 N N . LEU B 1 9 ? 9.352 -51.312 -30.625 1 24.92 9 LEU B N 1
ATOM 3478 C CA . LEU B 1 9 ? 8.133 -50.656 -30.188 1 24.92 9 LEU B CA 1
ATOM 3479 C C . LEU B 1 9 ? 8.211 -49.125 -30.406 1 24.92 9 LEU B C 1
ATOM 3481 O O . LEU B 1 9 ? 9.141 -48.469 -29.938 1 24.92 9 LEU B O 1
ATOM 3485 N N . PRO B 1 10 ? 7.715 -48.625 -31.562 1 27.59 10 PRO B N 1
ATOM 3486 C CA . PRO B 1 10 ? 7.723 -47.219 -31.875 1 27.59 10 PRO B CA 1
ATOM 3487 C C . PRO B 1 10 ? 7.082 -46.344 -30.797 1 27.59 10 PRO B C 1
ATOM 3489 O O . PRO B 1 10 ? 6.078 -46.75 -30.203 1 27.59 10 PRO B O 1
ATOM 3492 N N . ASN B 1 11 ? 7.879 -45.719 -29.906 1 24.31 11 ASN B N 1
ATOM 3493 C CA . ASN B 1 11 ? 7.555 -44.781 -28.844 1 24.31 11 ASN B CA 1
ATOM 3494 C C . ASN B 1 11 ? 6.668 -43.625 -29.359 1 24.31 11 ASN B C 1
ATOM 3496 O O . ASN B 1 11 ? 7.16 -42.688 -29.953 1 24.31 11 ASN B O 1
ATOM 3500 N N . CYS B 1 12 ? 5.504 -43.875 -29.969 1 26 12 CYS B N 1
ATOM 3501 C CA . CYS B 1 12 ? 4.598 -42.844 -30.469 1 26 12 CYS B CA 1
ATOM 3502 C C . CYS B 1 12 ? 4.246 -41.844 -29.391 1 26 12 CYS B C 1
ATOM 3504 O O . CYS B 1 12 ? 3.41 -42.125 -28.531 1 26 12 CYS B O 1
ATOM 3506 N N . PHE B 1 13 ? 5.219 -41.125 -28.797 1 25.61 13 PHE B N 1
ATOM 3507 C CA . PHE B 1 13 ? 4.891 -40 -27.922 1 25.61 13 PHE B CA 1
ATOM 3508 C C . PHE B 1 13 ? 3.828 -39.125 -28.547 1 25.61 13 PHE B C 1
ATOM 3510 O O . PHE B 1 13 ? 4.113 -38.375 -29.484 1 25.61 13 PHE B O 1
ATOM 3517 N N . LYS B 1 14 ? 2.617 -39.562 -28.672 1 28.77 14 LYS B N 1
ATOM 3518 C CA . LYS B 1 14 ? 1.513 -38.75 -29.156 1 28.77 14 LYS B CA 1
ATOM 3519 C C . LYS B 1 14 ? 1.472 -37.406 -28.453 1 28.77 14 LYS B C 1
ATOM 3521 O O . LYS B 1 14 ? 1.498 -37.344 -27.219 1 28.77 14 LYS B O 1
ATOM 3526 N N . ALA B 1 15 ? 1.867 -36.312 -29.141 1 29.78 15 ALA B N 1
ATOM 3527 C CA . ALA B 1 15 ? 1.679 -34.906 -28.828 1 29.78 15 ALA B CA 1
ATOM 3528 C C . ALA B 1 15 ? 0.27 -34.656 -28.297 1 29.78 15 ALA B C 1
ATOM 3530 O O . ALA B 1 15 ? -0.717 -35.031 -28.938 1 29.78 15 ALA B O 1
ATOM 3531 N N . VAL B 1 16 ? 0.085 -34.688 -27.016 1 31.73 16 VAL B N 1
ATOM 3532 C CA . VAL B 1 16 ? -1.195 -34.281 -26.453 1 31.73 16 VAL B CA 1
ATOM 3533 C C . VAL B 1 16 ? -1.731 -33.031 -27.188 1 31.73 16 VAL B C 1
ATOM 3535 O O . VAL B 1 16 ? -0.997 -32.094 -27.422 1 31.73 16 VAL B O 1
ATOM 3538 N N . PRO B 1 17 ? -2.818 -33.219 -27.969 1 30.69 17 PRO B N 1
ATOM 3539 C CA . PRO B 1 17 ? -3.424 -32.094 -28.672 1 30.69 17 PRO B CA 1
ATOM 3540 C C . PRO B 1 17 ? -3.43 -30.812 -27.844 1 30.69 17 PRO B C 1
ATOM 3542 O O . PRO B 1 17 ? -3.4 -30.875 -26.609 1 30.69 17 PRO B O 1
ATOM 3545 N N . ASP B 1 18 ? -3.025 -29.703 -28.484 1 32.84 18 ASP B N 1
ATOM 3546 C CA . ASP B 1 18 ? -3.078 -28.312 -28.062 1 32.84 18 ASP B CA 1
ATOM 3547 C C . ASP B 1 18 ? -4.387 -28 -27.344 1 32.84 18 ASP B C 1
ATOM 3549 O O . ASP B 1 18 ? -5.469 -28.25 -27.875 1 32.84 18 ASP B O 1
ATOM 3553 N N . LEU B 1 19 ? -4.441 -28.094 -26.094 1 32.78 19 LEU B N 1
ATOM 3554 C CA . LEU B 1 19 ? -5.574 -27.703 -25.266 1 32.78 19 LEU B CA 1
ATOM 3555 C C . LEU B 1 19 ? -6.359 -26.578 -25.938 1 32.78 19 LEU B C 1
ATOM 3557 O O . LEU B 1 19 ? -5.805 -25.828 -26.734 1 32.78 19 LEU B O 1
ATOM 3561 N N . GLU B 1 20 ? -7.711 -26.609 -25.75 1 35.16 20 GLU B N 1
ATOM 3562 C CA . GLU B 1 20 ? -8.773 -25.719 -26.203 1 35.16 20 GLU B CA 1
ATOM 3563 C C . GLU B 1 20 ? -8.336 -24.25 -26.141 1 35.16 20 GLU B C 1
ATOM 3565 O O . GLU B 1 20 ? -7.648 -23.844 -25.203 1 35.16 20 GLU B O 1
ATOM 3570 N N . SER B 1 21 ? -8.117 -23.672 -27.281 1 36.59 21 SER B N 1
ATOM 3571 C CA . SER B 1 21 ? -7.984 -22.219 -27.438 1 36.59 21 SER B CA 1
ATOM 3572 C C . SER B 1 21 ? -8.805 -21.469 -26.391 1 36.59 21 SER B C 1
ATOM 3574 O O . SER B 1 21 ? -9.844 -21.953 -25.938 1 36.59 21 SER B O 1
ATOM 3576 N N . PRO B 1 22 ? -8.164 -20.578 -25.688 1 42.28 22 PRO B N 1
ATOM 3577 C CA . PRO B 1 22 ? -8.969 -19.766 -24.766 1 42.28 22 PRO B CA 1
ATOM 3578 C C . PRO B 1 22 ? -10.336 -19.391 -25.359 1 42.28 22 PRO B C 1
ATOM 3580 O O . PRO B 1 22 ? -10.438 -19.047 -26.531 1 42.28 22 PRO B O 1
ATOM 3583 N N . ILE B 1 23 ? -11.375 -20.062 -25.172 1 35.12 23 ILE B N 1
ATOM 3584 C CA . ILE B 1 23 ? -12.719 -19.594 -25.516 1 35.12 23 ILE B CA 1
ATOM 3585 C C . ILE B 1 23 ? -12.828 -18.094 -25.281 1 35.12 23 ILE B C 1
ATOM 3587 O O . ILE B 1 23 ? -12.805 -17.641 -24.141 1 35.12 23 ILE B O 1
ATOM 3591 N N . ARG B 1 24 ? -12.141 -17.312 -26.062 1 38.91 24 ARG B N 1
ATOM 3592 C CA . ARG B 1 24 ? -12.578 -15.914 -26.031 1 38.91 24 ARG B CA 1
ATOM 3593 C C . ARG B 1 24 ? -14.07 -15.805 -26.312 1 38.91 24 ARG B C 1
ATOM 3595 O O . ARG B 1 24 ? -14.531 -16.094 -27.422 1 38.91 24 ARG B O 1
ATOM 3602 N N . ASP B 1 25 ? -14.922 -16.156 -25.453 1 37.22 25 ASP B N 1
ATOM 3603 C CA . ASP B 1 25 ? -16.312 -15.828 -25.766 1 37.22 25 ASP B CA 1
ATOM 3604 C C . ASP B 1 25 ? -16.406 -14.5 -26.516 1 37.22 25 ASP B C 1
ATOM 3606 O O . ASP B 1 25 ? -15.648 -13.57 -26.234 1 37.22 25 ASP B O 1
ATOM 3610 N N . SER B 1 26 ? -17.047 -14.32 -27.625 1 39.78 26 SER B N 1
ATOM 3611 C CA . SER B 1 26 ? -17.328 -13.258 -28.578 1 39.78 26 SER B CA 1
ATOM 3612 C C . SER B 1 26 ? -17.375 -11.898 -27.891 1 39.78 26 SER B C 1
ATOM 3614 O O . SER B 1 26 ? -16.719 -11.68 -26.891 1 39.78 26 SER B O 1
ATOM 3616 N N . GLY B 1 27 ? -18.484 -10.93 -28.25 1 42.62 27 GLY B N 1
ATOM 3617 C CA . GLY B 1 27 ? -18.828 -9.516 -28.328 1 42.62 27 GLY B CA 1
ATOM 3618 C C . GLY B 1 27 ? -18.938 -8.852 -26.969 1 42.62 27 GLY B C 1
ATOM 3619 O O . GLY B 1 27 ? -19.469 -7.75 -26.859 1 42.62 27 GLY B O 1
ATOM 3620 N N . HIS B 1 28 ? -18.906 -9.609 -25.938 1 52.72 28 HIS B N 1
ATOM 3621 C CA . HIS B 1 28 ? -19.312 -8.883 -24.734 1 52.72 28 HIS B CA 1
ATOM 3622 C C . HIS B 1 28 ? -18.125 -8.164 -24.094 1 52.72 28 HIS B C 1
ATOM 3624 O O . HIS B 1 28 ? -17.062 -8.758 -23.922 1 52.72 28 HIS B O 1
ATOM 3630 N N . GLN B 1 29 ? -18.125 -6.93 -24.125 1 64.12 29 GLN B N 1
ATOM 3631 C CA . GLN B 1 29 ? -17.188 -6.055 -23.438 1 64.12 29 GLN B CA 1
ATOM 3632 C C . GLN B 1 29 ? -17.047 -6.441 -21.969 1 64.12 29 GLN B C 1
ATOM 3634 O O . GLN B 1 29 ? -18.047 -6.586 -21.266 1 64.12 29 GLN B O 1
ATOM 3639 N N . ARG B 1 30 ? -15.859 -6.957 -21.594 1 76.69 30 ARG B N 1
ATOM 3640 C CA . ARG B 1 30 ? -15.57 -7.293 -20.203 1 76.69 30 ARG B CA 1
ATOM 3641 C C . ARG B 1 30 ? -15.977 -6.16 -19.266 1 76.69 30 ARG B C 1
ATOM 3643 O O . ARG B 1 30 ? -15.797 -4.984 -19.594 1 76.69 30 ARG B O 1
ATOM 3650 N N . LEU B 1 31 ? -16.562 -6.598 -18.203 1 78.38 31 LEU B N 1
ATOM 3651 C CA . LEU B 1 31 ? -16.859 -5.633 -17.156 1 78.38 31 LEU B CA 1
ATOM 3652 C C . LEU B 1 31 ? -15.586 -5.156 -16.469 1 78.38 31 LEU B C 1
ATOM 3654 O O . LEU B 1 31 ? -14.758 -5.969 -16.047 1 78.38 31 LEU B O 1
ATOM 3658 N N . ALA B 1 32 ? -15.414 -3.852 -16.469 1 77.25 32 ALA B N 1
ATOM 3659 C CA . ALA B 1 32 ? -14.242 -3.287 -15.805 1 77.25 32 ALA B CA 1
ATOM 3660 C C . ALA B 1 32 ? -14.43 -3.258 -14.289 1 77.25 32 ALA B C 1
ATOM 3662 O O . ALA B 1 32 ? -15.547 -3.113 -13.797 1 77.25 32 ALA B O 1
ATOM 3663 N N . ILE B 1 33 ? -13.375 -3.426 -13.609 1 75 33 ILE B N 1
ATOM 3664 C CA . ILE B 1 33 ? -13.391 -3.355 -12.156 1 75 33 ILE B CA 1
ATOM 3665 C C . ILE B 1 33 ? -13.93 -1.999 -11.711 1 75 33 ILE B C 1
ATOM 3667 O O . ILE B 1 33 ? -14.727 -1.918 -10.773 1 75 33 ILE B O 1
ATOM 3671 N N . ALA B 1 34 ? -13.438 -0.973 -12.383 1 67.88 34 ALA B N 1
ATOM 3672 C CA . ALA B 1 34 ? -13.797 0.404 -12.047 1 67.88 34 ALA B CA 1
ATOM 3673 C C . ALA B 1 34 ? -15.305 0.62 -12.148 1 67.88 34 ALA B C 1
ATOM 3675 O O . ALA B 1 34 ? -15.867 1.466 -11.453 1 67.88 34 ALA B O 1
ATOM 3676 N N . ASP B 1 35 ? -15.93 -0.127 -13 1 64 35 ASP B N 1
ATOM 3677 C CA . ASP B 1 35 ? -17.359 0.024 -13.227 1 64 35 ASP B CA 1
ATOM 3678 C C . ASP B 1 35 ? -18.156 -0.413 -12 1 64 35 ASP B C 1
ATOM 3680 O O . ASP B 1 35 ? -19.297 0.026 -11.805 1 64 35 ASP B O 1
ATOM 3684 N N . LEU B 1 36 ? -17.594 -1.17 -11.25 1 61.84 36 LEU B N 1
ATOM 3685 C CA . LEU B 1 36 ? -18.328 -1.748 -10.133 1 61.84 36 LEU B CA 1
ATOM 3686 C C . LEU B 1 36 ? -18 -1.032 -8.828 1 61.84 36 LEU B C 1
ATOM 3688 O O . LEU B 1 36 ? -18.781 -1.053 -7.883 1 61.84 36 LEU B O 1
ATOM 3692 N N . ILE B 1 37 ? -16.844 -0.365 -8.719 1 57.75 37 ILE B N 1
ATOM 3693 C CA . ILE B 1 37 ? -16.375 0.186 -7.449 1 57.75 37 ILE B CA 1
ATOM 3694 C C . ILE B 1 37 ? -16.719 1.669 -7.371 1 57.75 37 ILE B C 1
ATOM 3696 O O . ILE B 1 37 ? -16.938 2.205 -6.281 1 57.75 37 ILE B O 1
ATOM 3700 N N . SER B 1 38 ? -16.828 2.463 -8.383 1 49.84 38 SER B N 1
ATOM 3701 C CA . SER B 1 38 ? -16.672 3.914 -8.438 1 49.84 38 SER B CA 1
ATOM 3702 C C . SER B 1 38 ? -17.828 4.617 -7.734 1 49.84 38 SER B C 1
ATOM 3704 O O . SER B 1 38 ? -17.766 5.816 -7.465 1 49.84 38 SER B O 1
ATOM 3706 N N . ASP B 1 39 ? -19.141 4.125 -7.746 1 44.19 39 ASP B N 1
ATOM 3707 C CA . ASP B 1 39 ? -20.125 5.152 -7.414 1 44.19 39 ASP B CA 1
ATOM 3708 C C . ASP B 1 39 ? -20.406 5.168 -5.914 1 44.19 39 ASP B C 1
ATOM 3710 O O . ASP B 1 39 ? -21.031 4.246 -5.391 1 44.19 39 ASP B O 1
ATOM 3714 N N . PRO B 1 40 ? -19.562 5.98 -5.086 1 46.53 40 PRO B N 1
ATOM 3715 C CA . PRO B 1 40 ? -19.875 6.07 -3.658 1 46.53 40 PRO B CA 1
ATOM 3716 C C . PRO B 1 40 ? -21.375 6.164 -3.387 1 46.53 40 PRO B C 1
ATOM 3718 O O . PRO B 1 40 ? -21.844 5.707 -2.342 1 46.53 40 PRO B O 1
ATOM 3721 N N . GLY B 1 41 ? -22.141 6.738 -4.246 1 43.62 41 GLY B N 1
ATOM 3722 C CA . GLY B 1 41 ? -23.562 6.965 -4.047 1 43.62 41 GLY B CA 1
ATOM 3723 C C . GLY B 1 41 ? -24.406 5.723 -4.285 1 43.62 41 GLY B C 1
ATOM 3724 O O . GLY B 1 41 ? -25.562 5.668 -3.875 1 43.62 41 GLY B O 1
ATOM 3725 N N . SER B 1 42 ? -23.797 4.781 -5.008 1 48.41 42 SER B N 1
ATOM 3726 C CA . SER B 1 42 ? -24.594 3.59 -5.273 1 48.41 42 SER B CA 1
ATOM 3727 C C . SER B 1 42 ? -23.75 2.326 -5.188 1 48.41 42 SER B C 1
ATOM 3729 O O . SER B 1 42 ? -23.312 1.797 -6.211 1 48.41 42 SER B O 1
ATOM 3731 N N . PRO B 1 43 ? -23.406 2.043 -3.879 1 56.34 43 PRO B N 1
ATOM 3732 C CA . PRO B 1 43 ? -22.578 0.847 -3.701 1 56.34 43 PRO B CA 1
ATOM 3733 C C . PRO B 1 43 ? -23.219 -0.406 -4.293 1 56.34 43 PRO B C 1
ATOM 3735 O O . PRO B 1 43 ? -24.453 -0.527 -4.309 1 56.34 43 PRO B O 1
ATOM 3738 N N . LEU B 1 44 ? -22.453 -1.164 -5.086 1 63.97 44 LEU B N 1
ATOM 3739 C CA . LEU B 1 44 ? -22.875 -2.449 -5.629 1 63.97 44 LEU B CA 1
ATOM 3740 C C . LEU B 1 44 ? -23.406 -3.357 -4.527 1 63.97 44 LEU B C 1
ATOM 3742 O O . LEU B 1 44 ? -22.844 -3.408 -3.434 1 63.97 44 LEU B O 1
ATOM 3746 N N . SER B 1 45 ? -24.672 -3.793 -4.715 1 64.88 45 SER B N 1
ATOM 3747 C CA . SER B 1 45 ? -25.25 -4.734 -3.762 1 64.88 45 SER B CA 1
ATOM 3748 C C . SER B 1 45 ? -24.969 -6.176 -4.164 1 64.88 45 SER B C 1
ATOM 3750 O O . SER B 1 45 ? -24.547 -6.438 -5.293 1 64.88 45 SER B O 1
ATOM 3752 N N . ALA B 1 46 ? -25.094 -7.035 -3.26 1 67.38 46 ALA B N 1
ATOM 3753 C CA . ALA B 1 46 ? -24.969 -8.461 -3.533 1 67.38 46 ALA B CA 1
ATOM 3754 C C . ALA B 1 46 ? -25.906 -8.891 -4.656 1 67.38 46 ALA B C 1
ATOM 3756 O O . ALA B 1 46 ? -25.547 -9.727 -5.492 1 67.38 46 ALA B O 1
ATOM 3757 N N . ALA B 1 47 ? -27.047 -8.297 -4.652 1 67 47 ALA B N 1
ATOM 3758 C CA . ALA B 1 47 ? -28.047 -8.617 -5.664 1 67 47 ALA B CA 1
ATOM 3759 C C . ALA B 1 47 ? -27.594 -8.172 -7.051 1 67 47 ALA B C 1
ATOM 3761 O O . ALA B 1 47 ? -27.844 -8.859 -8.047 1 67 47 ALA B O 1
ATOM 3762 N N . ASP B 1 48 ? -26.938 -7.105 -7.07 1 72.12 48 ASP B N 1
ATOM 3763 C CA . ASP B 1 48 ? -26.422 -6.598 -8.336 1 72.12 48 ASP B CA 1
ATOM 3764 C C . ASP B 1 48 ? -25.375 -7.543 -8.922 1 72.12 48 ASP B C 1
ATOM 3766 O O . ASP B 1 48 ? -25.344 -7.77 -10.133 1 72.12 48 ASP B O 1
ATOM 3770 N N . LEU B 1 49 ? -24.688 -8.07 -8.062 1 75.75 49 LEU B N 1
ATOM 3771 C CA . LEU B 1 49 ? -23.594 -8.945 -8.484 1 75.75 49 LEU B CA 1
ATOM 3772 C C . LEU B 1 49 ? -24.141 -10.273 -9.008 1 75.75 49 LEU B C 1
ATOM 3774 O O . LEU B 1 49 ? -23.688 -10.758 -10.047 1 75.75 49 LEU B O 1
ATOM 3778 N N . SER B 1 50 ? -25.094 -10.82 -8.266 1 72.62 50 SER B N 1
ATOM 3779 C CA . SER B 1 50 ? -25.625 -12.125 -8.633 1 72.62 50 SER B CA 1
ATOM 3780 C C . SER B 1 50 ? -26.5 -12.023 -9.883 1 72.62 50 SER B C 1
ATOM 3782 O O . SER B 1 50 ? -26.641 -13 -10.625 1 72.62 50 SER B O 1
ATOM 3784 N N . SER B 1 51 ? -26.984 -10.82 -10.109 1 70.31 51 SER B N 1
ATOM 3785 C CA . SER B 1 51 ? -27.891 -10.648 -11.234 1 70.31 51 SER B CA 1
ATOM 3786 C C . SER B 1 51 ? -27.141 -10.305 -12.516 1 70.31 51 SER B C 1
ATOM 3788 O O . SER B 1 51 ? -27.703 -10.352 -13.609 1 70.31 51 SER B O 1
ATOM 3790 N N . ASN B 1 52 ? -25.938 -9.992 -12.172 1 71.38 52 ASN B N 1
ATOM 3791 C CA . ASN B 1 52 ? -25.125 -9.711 -13.352 1 71.38 52 ASN B CA 1
ATOM 3792 C C . ASN B 1 52 ? -24.906 -10.969 -14.195 1 71.38 52 ASN B C 1
ATOM 3794 O O . ASN B 1 52 ? -24.422 -11.977 -13.68 1 71.38 52 ASN B O 1
ATOM 3798 N N . SER B 1 53 ? -25.25 -10.969 -15.367 1 68.62 53 SER B N 1
ATOM 3799 C CA . SER B 1 53 ? -25.281 -12.141 -16.234 1 68.62 53 SER B CA 1
ATOM 3800 C C . SER B 1 53 ? -23.906 -12.766 -16.375 1 68.62 53 SER B C 1
ATOM 3802 O O . SER B 1 53 ? -23.766 -13.992 -16.422 1 68.62 53 SER B O 1
ATOM 3804 N N . VAL B 1 54 ? -22.938 -11.867 -16.469 1 71.06 54 VAL B N 1
ATOM 3805 C CA . VAL B 1 54 ? -21.594 -12.391 -16.719 1 71.06 54 VAL B CA 1
ATOM 3806 C C . VAL B 1 54 ? -21.062 -13.047 -15.445 1 71.06 54 VAL B C 1
ATOM 3808 O O . VAL B 1 54 ? -20.547 -14.172 -15.484 1 71.06 54 VAL B O 1
ATOM 3811 N N . ILE B 1 55 ? -21.25 -12.391 -14.352 1 74.75 55 ILE B N 1
ATOM 3812 C CA . ILE B 1 55 ? -20.719 -12.891 -13.086 1 74.75 55 ILE B CA 1
ATOM 3813 C C . ILE B 1 55 ? -21.609 -14.039 -12.586 1 74.75 55 ILE B C 1
ATOM 3815 O O . ILE B 1 55 ? -21.094 -15.094 -12.195 1 74.75 55 ILE B O 1
ATOM 3819 N N . GLY B 1 56 ? -22.906 -13.891 -12.664 1 70.88 56 GLY B N 1
ATOM 3820 C CA . GLY B 1 56 ? -23.859 -14.844 -12.117 1 70.88 56 GLY B CA 1
ATOM 3821 C C . GLY B 1 56 ? -23.859 -16.172 -12.844 1 70.88 56 GLY B C 1
ATOM 3822 O O . GLY B 1 56 ? -24.125 -17.219 -12.234 1 70.88 56 GLY B O 1
ATOM 3823 N N . SER B 1 57 ? -23.516 -16.141 -14.031 1 74.88 57 SER B N 1
ATOM 3824 C CA . SER B 1 57 ? -23.578 -17.375 -14.805 1 74.88 57 SER B CA 1
ATOM 3825 C C . SER B 1 57 ? -22.328 -18.219 -14.609 1 74.88 57 SER B C 1
ATOM 3827 O O . SER B 1 57 ? -22.344 -19.422 -14.859 1 74.88 57 SER B O 1
ATOM 3829 N N . ASN B 1 58 ? -21.344 -17.672 -14.07 1 84.38 58 ASN B N 1
ATOM 3830 C CA . ASN B 1 58 ? -20.062 -18.359 -14.086 1 84.38 58 ASN B CA 1
ATOM 3831 C C . ASN B 1 58 ? -19.641 -18.766 -12.68 1 84.38 58 ASN B C 1
ATOM 3833 O O . ASN B 1 58 ? -18.688 -19.547 -12.516 1 84.38 58 ASN B O 1
ATOM 3837 N N . LEU B 1 59 ? -20.359 -18.297 -11.719 1 92.44 59 LEU B N 1
ATOM 3838 C CA . LEU B 1 59 ? -19.938 -18.562 -10.352 1 92.44 59 LEU B CA 1
ATOM 3839 C C . LEU B 1 59 ? -21.094 -19.031 -9.492 1 92.44 59 LEU B C 1
ATOM 3841 O O . LEU B 1 59 ? -22.234 -18.609 -9.703 1 92.44 59 LEU B O 1
ATOM 3845 N N . HIS B 1 60 ? -20.844 -19.906 -8.609 1 93.38 60 HIS B N 1
ATOM 3846 C CA . HIS B 1 60 ? -21.828 -20.312 -7.602 1 93.38 60 HIS B CA 1
ATOM 3847 C C . HIS B 1 60 ? -21.875 -19.328 -6.441 1 93.38 60 HIS B C 1
ATOM 3849 O O . HIS B 1 60 ? -20.828 -18.859 -5.98 1 93.38 60 HIS B O 1
ATOM 3855 N N . VAL B 1 61 ? -23.062 -18.984 -6.031 1 93.19 61 VAL B N 1
ATOM 3856 C CA . VAL B 1 61 ? -23.219 -18.156 -4.852 1 93.19 61 VAL B CA 1
ATOM 3857 C C . VAL B 1 61 ? -23.469 -19.031 -3.625 1 93.19 61 VAL B C 1
ATOM 3859 O O . VAL B 1 61 ? -24.531 -19.641 -3.498 1 93.19 61 VAL B O 1
ATOM 3862 N N . PHE B 1 62 ? -22.562 -19.078 -2.727 1 94.81 62 PHE B N 1
ATOM 3863 C CA . PHE B 1 62 ? -22.656 -19.906 -1.531 1 94.81 62 PHE B CA 1
ATOM 3864 C C . PHE B 1 62 ? -23.234 -19.109 -0.365 1 94.81 62 PHE B C 1
ATOM 3866 O O . PHE B 1 62 ? -23.016 -17.891 -0.269 1 94.81 62 PHE B O 1
ATOM 3873 N N . SER B 1 63 ? -23.922 -19.75 0.506 1 94 63 SER B N 1
ATOM 3874 C CA . SER B 1 63 ? -24.25 -19.188 1.808 1 94 63 SER B CA 1
ATOM 3875 C C . SER B 1 63 ? -23.125 -19.406 2.812 1 94 63 SER B C 1
ATOM 3877 O O . SER B 1 63 ? -22.297 -20.281 2.629 1 94 63 SER B O 1
ATOM 3879 N N . LEU B 1 64 ? -23.172 -18.625 3.818 1 94 64 LEU B N 1
ATOM 3880 C CA . LEU B 1 64 ? -22.188 -18.797 4.883 1 94 64 LEU B CA 1
ATOM 3881 C C . LEU B 1 64 ? -22.344 -20.172 5.523 1 94 64 LEU B C 1
ATOM 3883 O O . LEU B 1 64 ? -21.344 -20.828 5.852 1 94 64 LEU B O 1
ATOM 3887 N N . ALA B 1 65 ? -23.562 -20.594 5.723 1 94.62 65 ALA B N 1
ATOM 3888 C CA . ALA B 1 65 ? -23.859 -21.891 6.332 1 94.62 65 ALA B CA 1
ATOM 3889 C C . ALA B 1 65 ? -23.25 -23.031 5.508 1 94.62 65 ALA B C 1
ATOM 3891 O O . ALA B 1 65 ? -22.688 -23.969 6.062 1 94.62 65 ALA B O 1
ATOM 3892 N N . GLU B 1 66 ? -23.375 -22.969 4.215 1 95.12 66 GLU B N 1
ATOM 3893 C CA . GLU B 1 66 ? -22.781 -23.969 3.328 1 95.12 66 GLU B CA 1
ATOM 3894 C C . GLU B 1 66 ? -21.266 -24.016 3.486 1 95.12 66 GLU B C 1
ATOM 3896 O O . GLU B 1 66 ? -20.688 -25.094 3.578 1 95.12 66 GLU B O 1
ATOM 3901 N N . LEU B 1 67 ? -20.625 -22.859 3.543 1 96.12 67 LEU B N 1
ATOM 3902 C CA . LEU B 1 67 ? -19.172 -22.812 3.6 1 96.12 67 LEU B CA 1
ATOM 3903 C C . LEU B 1 67 ? -18.672 -23.25 4.969 1 96.12 67 LEU B C 1
ATOM 3905 O O . LEU B 1 67 ? -17.594 -23.828 5.074 1 96.12 67 LEU B O 1
ATOM 3909 N N . ARG B 1 68 ? -19.453 -23 6.016 1 95.06 68 ARG B N 1
ATOM 3910 C CA . ARG B 1 68 ? -19.109 -23.547 7.328 1 95.06 68 ARG B CA 1
ATOM 3911 C C . ARG B 1 68 ? -19.078 -25.062 7.305 1 95.06 68 ARG B C 1
ATOM 3913 O O . ARG B 1 68 ? -18.156 -25.672 7.852 1 95.06 68 ARG B O 1
ATOM 3920 N N . THR B 1 69 ? -20.047 -25.609 6.672 1 95.19 69 THR B N 1
ATOM 3921 C CA . THR B 1 69 ? -20.094 -27.062 6.547 1 95.19 69 THR B CA 1
ATOM 3922 C C . THR B 1 69 ? -18.938 -27.578 5.711 1 95.19 69 THR B C 1
ATOM 3924 O O . THR B 1 69 ? -18.266 -28.547 6.098 1 95.19 69 THR B O 1
ATOM 3927 N N . ILE B 1 70 ? -18.688 -26.953 4.602 1 95.69 70 ILE B N 1
ATOM 3928 C CA . ILE B 1 70 ? -17.672 -27.359 3.646 1 95.69 70 ILE B CA 1
ATOM 3929 C C . ILE B 1 70 ? -16.297 -27.328 4.324 1 95.69 70 ILE B C 1
ATOM 3931 O O . ILE B 1 70 ? -15.461 -28.203 4.09 1 95.69 70 ILE B O 1
ATOM 3935 N N . THR B 1 71 ? -16.016 -26.359 5.238 1 96.19 71 THR B N 1
ATOM 3936 C CA . THR B 1 71 ? -14.688 -26.141 5.812 1 96.19 71 THR B CA 1
ATOM 3937 C C . THR B 1 71 ? -14.594 -26.75 7.207 1 96.19 71 THR B C 1
ATOM 3939 O O . THR B 1 71 ? -13.57 -26.609 7.883 1 96.19 71 THR B O 1
ATOM 3942 N N . GLY B 1 72 ? -15.617 -27.406 7.68 1 95.19 72 GLY B N 1
ATOM 3943 C CA . GLY B 1 72 ? -15.633 -27.844 9.062 1 95.19 72 GLY B CA 1
ATOM 3944 C C . GLY B 1 72 ? -15.633 -26.688 10.055 1 95.19 72 GLY B C 1
ATOM 3945 O O . GLY B 1 72 ? -14.812 -26.656 10.977 1 95.19 72 GLY B O 1
ATOM 3946 N N . ASP B 1 73 ? -16.469 -25.75 9.781 1 95 73 ASP B N 1
ATOM 3947 C CA . ASP B 1 73 ? -16.688 -24.562 10.609 1 95 73 ASP B CA 1
ATOM 3948 C C . ASP B 1 73 ? -15.398 -23.734 10.719 1 95 73 ASP B C 1
ATOM 3950 O O . ASP B 1 73 ? -15.039 -23.297 11.805 1 95 73 ASP B O 1
ATOM 3954 N N . PHE B 1 74 ? -14.781 -23.672 9.594 1 93.25 74 PHE B N 1
ATOM 3955 C CA . PHE B 1 74 ? -13.562 -22.891 9.531 1 93.25 74 PHE B CA 1
ATOM 3956 C C . PHE B 1 74 ? -12.578 -23.312 10.617 1 93.25 74 PHE B C 1
ATOM 3958 O O . PHE B 1 74 ? -11.992 -22.469 11.289 1 93.25 74 PHE B O 1
ATOM 3965 N N . SER B 1 75 ? -12.383 -24.547 10.742 1 92.94 75 SER B N 1
ATOM 3966 C CA . SER B 1 75 ? -11.484 -25.141 11.734 1 92.94 75 SER B CA 1
ATOM 3967 C C . SER B 1 75 ? -10.039 -24.75 11.469 1 92.94 75 SER B C 1
ATOM 3969 O O . SER B 1 75 ? -9.57 -24.797 10.328 1 92.94 75 SER B O 1
ATOM 3971 N N . PRO B 1 76 ? -9.297 -24.422 12.508 1 90.69 76 PRO B N 1
ATOM 3972 C CA . PRO B 1 76 ? -7.867 -24.125 12.352 1 90.69 76 PRO B CA 1
ATOM 3973 C C . PRO B 1 76 ? -7.086 -25.297 11.766 1 90.69 76 PRO B C 1
ATOM 3975 O O . PRO B 1 76 ? -6.062 -25.094 11.102 1 90.69 76 PRO B O 1
ATOM 3978 N N . ALA B 1 77 ? -7.531 -26.469 11.938 1 93.31 77 ALA B N 1
ATOM 3979 C CA . ALA B 1 77 ? -6.879 -27.672 11.414 1 93.31 77 ALA B CA 1
ATOM 3980 C C . ALA B 1 77 ? -6.887 -27.688 9.891 1 93.31 77 ALA B C 1
ATOM 3982 O O . ALA B 1 77 ? -6.082 -28.375 9.266 1 93.31 77 ALA B O 1
ATOM 3983 N N . ASN B 1 78 ? -7.727 -26.922 9.297 1 94.38 78 ASN B N 1
ATOM 3984 C CA . ASN B 1 78 ? -7.887 -26.938 7.848 1 94.38 78 ASN B CA 1
ATOM 3985 C C . ASN B 1 78 ? -7.266 -25.703 7.207 1 94.38 78 ASN B C 1
ATOM 3987 O O . ASN B 1 78 ? -7.469 -25.438 6.016 1 94.38 78 ASN B O 1
ATOM 3991 N N . ILE B 1 79 ? -6.477 -24.984 7.941 1 92.81 79 ILE B N 1
ATOM 3992 C CA . ILE B 1 79 ? -5.867 -23.766 7.406 1 92.81 79 ILE B CA 1
ATOM 3993 C C . ILE B 1 79 ? -4.746 -24.141 6.438 1 92.81 79 ILE B C 1
ATOM 3995 O O . ILE B 1 79 ? -3.85 -24.906 6.781 1 92.81 79 ILE B O 1
ATOM 3999 N N . LEU B 1 80 ? -4.852 -23.656 5.219 1 91.12 80 LEU B N 1
ATOM 4000 C CA . LEU B 1 80 ? -3.842 -23.844 4.188 1 91.12 80 LEU B CA 1
ATOM 4001 C C . LEU B 1 80 ? -2.771 -22.766 4.258 1 91.12 80 LEU B C 1
ATOM 4003 O O . LEU B 1 80 ? -1.622 -23 3.871 1 91.12 80 LEU B O 1
ATOM 4007 N N . GLY B 1 81 ? -3.146 -21.594 4.656 1 84.56 81 GLY B N 1
ATOM 4008 C CA . GLY B 1 81 ? -2.262 -20.438 4.746 1 84.56 81 GLY B CA 1
ATOM 4009 C C . GLY B 1 81 ? -2.949 -19.203 5.277 1 84.56 81 GLY B C 1
ATOM 4010 O O . GLY B 1 81 ? -4.18 -19.141 5.344 1 84.56 81 GLY B O 1
ATOM 4011 N N . GLU B 1 82 ? -2.092 -18.297 5.82 1 77.38 82 GLU B N 1
ATOM 4012 C CA . GLU B 1 82 ? -2.588 -17.016 6.305 1 77.38 82 GLU B CA 1
ATOM 4013 C C . GLU B 1 82 ? -1.761 -15.852 5.754 1 77.38 82 GLU B C 1
ATOM 4015 O O . GLU B 1 82 ? -0.529 -15.906 5.762 1 77.38 82 GLU B O 1
ATOM 4020 N N . GLY B 1 83 ? -2.439 -15.078 4.934 1 65.19 83 GLY B N 1
ATOM 4021 C CA . GLY B 1 83 ? -1.758 -13.891 4.457 1 65.19 83 GLY B CA 1
ATOM 4022 C C . GLY B 1 83 ? -2.426 -12.602 4.895 1 65.19 83 GLY B C 1
ATOM 4023 O O . GLY B 1 83 ? -3.188 -12.586 5.867 1 65.19 83 GLY B O 1
ATOM 4024 N N . GLY B 1 84 ? -2.021 -11.469 4.348 1 61.84 84 GLY B N 1
ATOM 4025 C CA . GLY B 1 84 ? -2.525 -10.148 4.68 1 61.84 84 GLY B CA 1
ATOM 4026 C C . GLY B 1 84 ? -4.02 -10.008 4.461 1 61.84 84 GLY B C 1
ATOM 4027 O O . GLY B 1 84 ? -4.648 -9.094 5 1 61.84 84 GLY B O 1
ATOM 4028 N N . PHE B 1 85 ? -4.582 -11 3.758 1 66.12 85 PHE B N 1
ATOM 4029 C CA . PHE B 1 85 ? -5.984 -10.812 3.402 1 66.12 85 PHE B CA 1
ATOM 4030 C C . PHE B 1 85 ? -6.879 -11.75 4.215 1 66.12 85 PHE B C 1
ATOM 4032 O O . PHE B 1 85 ? -8.102 -11.68 4.117 1 66.12 85 PHE B O 1
ATOM 4039 N N . GLY B 1 86 ? -6.289 -12.602 4.98 1 74.75 86 GLY B N 1
ATOM 4040 C CA . GLY B 1 86 ? -7.055 -13.508 5.812 1 74.75 86 GLY B CA 1
ATOM 4041 C C . GLY B 1 86 ? -6.699 -14.969 5.586 1 74.75 86 GLY B C 1
ATOM 4042 O O . GLY B 1 86 ? -5.895 -15.289 4.711 1 74.75 86 GLY B O 1
ATOM 4043 N N . PRO B 1 87 ? -7.309 -15.773 6.293 1 87.31 87 PRO B N 1
ATOM 4044 C CA . PRO B 1 87 ? -6.977 -17.203 6.219 1 87.31 87 PRO B CA 1
ATOM 4045 C C . PRO B 1 87 ? -7.648 -17.906 5.043 1 87.31 87 PRO B C 1
ATOM 4047 O O . PRO B 1 87 ? -8.703 -17.453 4.574 1 87.31 87 PRO B O 1
ATOM 4050 N N . VAL B 1 88 ? -6.996 -18.922 4.582 1 93.94 88 VAL B N 1
ATOM 4051 C CA . VAL B 1 88 ? -7.535 -19.812 3.555 1 93.94 88 VAL B CA 1
ATOM 4052 C C . VAL B 1 88 ? -7.711 -21.219 4.125 1 93.94 88 VAL B C 1
ATOM 4054 O O . VAL B 1 88 ? -6.777 -21.781 4.703 1 93.94 88 VAL B O 1
ATOM 4057 N N . TYR B 1 89 ? -8.898 -21.797 3.967 1 95.44 89 TYR B N 1
ATOM 4058 C CA . TYR B 1 89 ? -9.227 -23.109 4.527 1 95.44 89 TYR B CA 1
ATOM 4059 C C . TYR B 1 89 ? -9.391 -24.141 3.428 1 95.44 89 TYR B C 1
ATOM 4061 O O . TYR B 1 89 ? -9.969 -23.859 2.379 1 95.44 89 TYR B O 1
ATOM 4069 N N . LYS B 1 90 ? -8.875 -25.297 3.732 1 97.12 90 LYS B N 1
ATOM 4070 C CA . LYS B 1 90 ? -9.227 -26.438 2.887 1 97.12 90 LYS B CA 1
ATOM 4071 C C . LYS B 1 90 ? -10.648 -26.906 3.17 1 97.12 90 LYS B C 1
ATOM 4073 O O . LYS B 1 90 ? -11.07 -26.969 4.328 1 97.12 90 LYS B O 1
ATOM 4078 N N . GLY B 1 91 ? -11.406 -27.109 2.156 1 97 91 GLY B N 1
ATOM 4079 C CA . GLY B 1 91 ? -12.758 -27.641 2.252 1 97 91 GLY B CA 1
ATOM 4080 C C . GLY B 1 91 ? -13.039 -28.734 1.231 1 97 91 GLY B C 1
ATOM 4081 O O . GLY B 1 91 ? -12.164 -29.078 0.436 1 97 91 GLY B O 1
ATOM 4082 N N . PHE B 1 92 ? -14.258 -29.266 1.361 1 96.81 92 PHE B N 1
ATOM 4083 C CA . PHE B 1 92 ? -14.688 -30.297 0.42 1 96.81 92 PHE B CA 1
ATOM 4084 C C . PHE B 1 92 ? -16.156 -30.094 0.04 1 96.81 92 PHE B C 1
ATOM 4086 O O . PHE B 1 92 ? -17.016 -30.031 0.911 1 96.81 92 PHE B O 1
ATOM 4093 N N . VAL B 1 93 ? -16.359 -29.969 -1.228 1 95.06 93 VAL B N 1
ATOM 4094 C CA . VAL B 1 93 ? -17.719 -29.875 -1.76 1 95.06 93 VAL B CA 1
ATOM 4095 C C . VAL B 1 93 ? -18.219 -31.281 -2.107 1 95.06 93 VAL B C 1
ATOM 4097 O O . VAL B 1 93 ? -17.531 -32.062 -2.775 1 95.06 93 VAL B O 1
ATOM 4100 N N . THR B 1 94 ? -19.406 -31.562 -1.612 1 93.31 94 THR B N 1
ATOM 4101 C CA . THR B 1 94 ? -20.031 -32.844 -1.944 1 93.31 94 THR B CA 1
ATOM 4102 C C . THR B 1 94 ? -21.031 -32.656 -3.09 1 93.31 94 THR B C 1
ATOM 4104 O O . THR B 1 94 ? -21.391 -31.547 -3.439 1 93.31 94 THR B O 1
ATOM 4107 N N . ASP B 1 95 ? -21.469 -33.75 -3.678 1 89.62 95 ASP B N 1
ATOM 4108 C CA . ASP B 1 95 ? -22.375 -33.719 -4.816 1 89.62 95 ASP B CA 1
ATOM 4109 C C . ASP B 1 95 ? -23.719 -33.125 -4.434 1 89.62 95 ASP B C 1
ATOM 4111 O O . ASP B 1 95 ? -24.422 -32.562 -5.277 1 89.62 95 ASP B O 1
ATOM 4115 N N . ASP B 1 96 ? -24.047 -33.188 -3.197 1 85.56 96 ASP B N 1
ATOM 4116 C CA . ASP B 1 96 ? -25.375 -32.75 -2.748 1 85.56 96 ASP B CA 1
ATOM 4117 C C . ASP B 1 96 ? -25.344 -31.297 -2.283 1 85.56 96 ASP B C 1
ATOM 4119 O O . ASP B 1 96 ? -26.375 -30.734 -1.911 1 85.56 96 ASP B O 1
ATOM 4123 N N . CYS B 1 97 ? -24.203 -30.703 -2.381 1 84.81 97 CYS B N 1
ATOM 4124 C CA . CYS B 1 97 ? -24.078 -29.344 -1.864 1 84.81 97 CYS B CA 1
ATOM 4125 C C . CYS B 1 97 ? -24.844 -28.359 -2.73 1 84.81 97 CYS B C 1
ATOM 4127 O O . CYS B 1 97 ? -25.594 -27.531 -2.213 1 84.81 97 CYS B O 1
ATOM 4129 N N . ARG B 1 98 ? -24.625 -28.422 -4.043 1 83.56 98 ARG B N 1
ATOM 4130 C CA . ARG B 1 98 ? -25.25 -27.5 -4.988 1 83.56 98 ARG B CA 1
ATOM 4131 C C . ARG B 1 98 ? -25.391 -28.141 -6.363 1 83.56 98 ARG B C 1
ATOM 4133 O O . ARG B 1 98 ? -24.5 -28.875 -6.801 1 83.56 98 ARG B O 1
ATOM 4140 N N . PRO B 1 99 ? -26.531 -27.812 -6.953 1 84.38 99 PRO B N 1
ATOM 4141 C CA . PRO B 1 99 ? -26.688 -28.359 -8.305 1 84.38 99 PRO B CA 1
ATOM 4142 C C . PRO B 1 99 ? -25.578 -27.906 -9.25 1 84.38 99 PRO B C 1
ATOM 4144 O O . PRO B 1 99 ? -25.188 -26.734 -9.242 1 84.38 99 PRO B O 1
ATOM 4147 N N . GLY B 1 100 ? -25 -28.766 -9.953 1 84.31 100 GLY B N 1
ATOM 4148 C CA . GLY B 1 100 ? -24.031 -28.422 -10.984 1 84.31 100 GLY B CA 1
ATOM 4149 C C . GLY B 1 100 ? -22.594 -28.438 -10.477 1 84.31 100 GLY B C 1
ATOM 4150 O O . GLY B 1 100 ? -21.656 -28.266 -11.258 1 84.31 100 GLY B O 1
ATOM 4151 N N . LEU B 1 101 ? -22.516 -28.594 -9.195 1 89.06 101 LEU B N 1
ATOM 4152 C CA . LEU B 1 101 ? -21.156 -28.609 -8.641 1 89.06 101 LEU B CA 1
ATOM 4153 C C . LEU B 1 101 ? -20.719 -30.031 -8.336 1 89.06 101 LEU B C 1
ATOM 4155 O O . LEU B 1 101 ? -21.406 -30.766 -7.609 1 89.06 101 LEU B O 1
ATOM 4159 N N . VAL B 1 102 ? -19.625 -30.453 -8.914 1 91.06 102 VAL B N 1
ATOM 4160 C CA . VAL B 1 102 ? -19.094 -31.797 -8.727 1 91.06 102 VAL B CA 1
ATOM 4161 C C . VAL B 1 102 ? -18.281 -31.859 -7.43 1 91.06 102 VAL B C 1
ATOM 4163 O O . VAL B 1 102 ? -17.641 -30.875 -7.047 1 91.06 102 VAL B O 1
ATOM 4166 N N . ALA B 1 103 ? -18.297 -33.031 -6.805 1 94.75 103 ALA B N 1
ATOM 4167 C CA . ALA B 1 103 ? -17.531 -33.25 -5.574 1 94.75 103 ALA B CA 1
ATOM 4168 C C . ALA B 1 103 ? -16.047 -33.031 -5.801 1 94.75 103 ALA B C 1
ATOM 4170 O O . ALA B 1 103 ? -15.469 -33.594 -6.738 1 94.75 103 ALA B O 1
ATOM 4171 N N . GLN B 1 104 ? -15.422 -32.25 -5.004 1 96.31 104 GLN B N 1
ATOM 4172 C CA . GLN B 1 104 ? -14.008 -31.938 -5.168 1 96.31 104 GLN B CA 1
ATOM 4173 C C . GLN B 1 104 ? -13.477 -31.188 -3.949 1 96.31 104 GLN B C 1
ATOM 4175 O O . GLN B 1 104 ? -14.234 -30.547 -3.223 1 96.31 104 GLN B O 1
ATOM 4180 N N . PRO B 1 105 ? -12.18 -31.312 -3.723 1 97.19 105 PRO B N 1
ATOM 4181 C CA . PRO B 1 105 ? -11.586 -30.422 -2.725 1 97.19 105 PRO B CA 1
ATOM 4182 C C . PRO B 1 105 ? -11.562 -28.953 -3.176 1 97.19 105 PRO B C 1
ATOM 4184 O O . PRO B 1 105 ? -11.422 -28.688 -4.371 1 97.19 105 PRO B O 1
ATOM 4187 N N . VAL B 1 106 ? -11.727 -28.062 -2.203 1 97.75 106 VAL B N 1
ATOM 4188 C CA . VAL B 1 106 ? -11.742 -26.641 -2.521 1 97.75 106 VAL B CA 1
ATOM 4189 C C . VAL B 1 106 ? -10.906 -25.859 -1.493 1 97.75 106 VAL B C 1
ATOM 4191 O O . VAL B 1 106 ? -10.547 -26.406 -0.449 1 97.75 106 VAL B O 1
ATOM 4194 N N . ALA B 1 107 ? -10.477 -24.688 -1.82 1 97.44 107 ALA B N 1
ATOM 4195 C CA . ALA B 1 107 ? -9.867 -23.703 -0.917 1 97.44 107 ALA B CA 1
ATOM 4196 C C . ALA B 1 107 ? -10.805 -22.516 -0.689 1 97.44 107 ALA B C 1
ATOM 4198 O O . ALA B 1 107 ? -11.25 -21.891 -1.645 1 97.44 107 ALA B O 1
ATOM 4199 N N . VAL B 1 108 ? -11.086 -22.234 0.573 1 96.56 108 VAL B N 1
ATOM 4200 C CA . VAL B 1 108 ? -12 -21.156 0.932 1 96.56 108 VAL B CA 1
ATOM 4201 C C . VAL B 1 108 ? -11.227 -20.031 1.615 1 96.56 108 VAL B C 1
ATOM 4203 O O . VAL B 1 108 ? -10.664 -20.219 2.695 1 96.56 108 VAL B O 1
ATOM 4206 N N . LYS B 1 109 ? -11.195 -18.875 0.945 1 92.81 109 LYS B N 1
ATOM 4207 C CA . LYS B 1 109 ? -10.531 -17.703 1.499 1 92.81 109 LYS B CA 1
ATOM 4208 C C . LYS B 1 109 ? -11.523 -16.797 2.217 1 92.81 109 LYS B C 1
ATOM 4210 O O . LYS B 1 109 ? -12.516 -16.359 1.625 1 92.81 109 LYS B O 1
ATOM 4215 N N . ALA B 1 110 ? -11.273 -16.609 3.467 1 87.5 110 ALA B N 1
ATOM 4216 C CA . ALA B 1 110 ? -12.086 -15.672 4.25 1 87.5 110 ALA B CA 1
ATOM 4217 C C . ALA B 1 110 ? -11.406 -14.305 4.348 1 87.5 110 ALA B C 1
ATOM 4219 O O . ALA B 1 110 ? -10.328 -14.18 4.934 1 87.5 110 ALA B O 1
ATOM 4220 N N . LEU B 1 111 ? -12.062 -13.312 3.758 1 77.12 111 LEU B N 1
ATOM 4221 C CA . LEU B 1 111 ? -11.438 -12 3.791 1 77.12 111 LEU B CA 1
ATOM 4222 C C . LEU B 1 111 ? -11.664 -11.32 5.141 1 77.12 111 LEU B C 1
ATOM 4224 O O . LEU B 1 111 ? -12.742 -11.438 5.727 1 77.12 111 LEU B O 1
ATOM 4228 N N . ASP B 1 112 ? -10.602 -10.867 5.594 1 62.69 112 ASP B N 1
ATOM 4229 C CA . ASP B 1 112 ? -10.68 -10.078 6.82 1 62.69 112 ASP B CA 1
ATOM 4230 C C . ASP B 1 112 ? -11.188 -8.664 6.531 1 62.69 112 ASP B C 1
ATOM 4232 O O . ASP B 1 112 ? -10.422 -7.797 6.109 1 62.69 112 ASP B O 1
ATOM 4236 N N . LEU B 1 113 ? -12.555 -8.555 6.625 1 56.19 113 LEU B N 1
ATOM 4237 C CA . LEU B 1 113 ? -13.133 -7.254 6.305 1 56.19 113 LEU B CA 1
ATOM 4238 C C . LEU B 1 113 ? -12.547 -6.164 7.199 1 56.19 113 LEU B C 1
ATOM 4240 O O . LEU B 1 113 ? -12.594 -4.98 6.855 1 56.19 113 LEU B O 1
ATOM 4244 N N . GLU B 1 114 ? -12.133 -6.723 8.32 1 51.59 114 GLU B N 1
ATOM 4245 C CA . GLU B 1 114 ? -11.555 -5.77 9.273 1 51.59 114 GLU B CA 1
ATOM 4246 C C . GLU B 1 114 ? -10.125 -5.406 8.891 1 51.59 114 GLU B C 1
ATOM 4248 O O . GLU B 1 114 ? -9.531 -4.5 9.477 1 51.59 114 GLU B O 1
ATOM 4253 N N . GLY B 1 115 ? -9.672 -6.168 7.879 1 53.62 115 GLY B N 1
ATOM 4254 C CA . GLY B 1 115 ? -8.297 -5.906 7.484 1 53.62 115 GLY B CA 1
ATOM 4255 C C . GLY B 1 115 ? -8.18 -4.895 6.363 1 53.62 115 GLY B C 1
ATOM 4256 O O . GLY B 1 115 ? -9.07 -4.066 6.168 1 53.62 115 GLY B O 1
ATOM 4257 N N . PHE B 1 116 ? -6.906 -4.738 5.824 1 49.41 116 PHE B N 1
ATOM 4258 C CA . PHE B 1 116 ? -6.527 -3.781 4.789 1 49.41 116 PHE B CA 1
ATOM 4259 C C . PHE B 1 116 ? -7.219 -4.109 3.473 1 49.41 116 PHE B C 1
ATOM 4261 O O . PHE B 1 116 ? -7.258 -3.275 2.562 1 49.41 116 PHE B O 1
ATOM 4268 N N . GLN B 1 117 ? -7.605 -5.383 3.35 1 55.44 117 GLN B N 1
ATOM 4269 C CA . GLN B 1 117 ? -8.258 -5.82 2.121 1 55.44 117 GLN B CA 1
ATOM 4270 C C . GLN B 1 117 ? -9.75 -6.047 2.344 1 55.44 117 GLN B C 1
ATOM 4272 O O . GLN B 1 117 ? -10.141 -6.926 3.113 1 55.44 117 GLN B O 1
ATOM 4277 N N . GLY B 1 118 ? -10.492 -5.035 1.985 1 67.62 118 GLY B N 1
ATOM 4278 C CA . GLY B 1 118 ? -11.922 -5.043 2.268 1 67.62 118 GLY B CA 1
ATOM 4279 C C . GLY B 1 118 ? -12.758 -5.504 1.089 1 67.62 118 GLY B C 1
ATOM 4280 O O . GLY B 1 118 ? -12.367 -6.422 0.365 1 67.62 118 GLY B O 1
ATOM 4281 N N . HIS B 1 119 ? -13.742 -5.098 0.942 1 73.25 119 HIS B N 1
ATOM 4282 C CA . HIS B 1 119 ? -14.828 -5.391 0.01 1 73.25 119 HIS B CA 1
ATOM 4283 C C . HIS B 1 119 ? -14.398 -5.141 -1.431 1 73.25 119 HIS B C 1
ATOM 4285 O O . HIS B 1 119 ? -14.719 -5.926 -2.324 1 73.25 119 HIS B O 1
ATOM 4291 N N . ARG B 1 120 ? -13.539 -4.215 -1.592 1 76.75 120 ARG B N 1
ATOM 4292 C CA . ARG B 1 120 ? -13.117 -3.865 -2.943 1 76.75 120 ARG B CA 1
ATOM 4293 C C . ARG B 1 120 ? -12.195 -4.934 -3.521 1 76.75 120 ARG B C 1
ATOM 4295 O O . ARG B 1 120 ? -12.297 -5.277 -4.703 1 76.75 120 ARG B O 1
ATOM 4302 N N . GLU B 1 121 ? -11.281 -5.348 -2.725 1 82.69 121 GLU B N 1
ATOM 4303 C CA . GLU B 1 121 ? -10.359 -6.395 -3.178 1 82.69 121 GLU B CA 1
ATOM 4304 C C . GLU B 1 121 ? -11.109 -7.691 -3.467 1 82.69 121 GLU B C 1
ATOM 4306 O O . GLU B 1 121 ? -10.773 -8.406 -4.414 1 82.69 121 GLU B O 1
ATOM 4311 N N . TRP B 1 122 ? -12.062 -7.938 -2.629 1 85.31 122 TRP B N 1
ATOM 4312 C CA . TRP B 1 122 ? -12.914 -9.102 -2.84 1 85.31 122 TRP B CA 1
ATOM 4313 C C . TRP B 1 122 ? -13.664 -9 -4.164 1 85.31 122 TRP B C 1
ATOM 4315 O O . TRP B 1 122 ? -13.672 -9.945 -4.957 1 85.31 122 TRP B O 1
ATOM 4325 N N . LEU B 1 123 ? -14.219 -7.871 -4.375 1 83.69 123 LEU B N 1
ATOM 4326 C CA . LEU B 1 123 ? -15 -7.637 -5.586 1 83.69 123 LEU B CA 1
ATOM 4327 C C . LEU B 1 123 ? -14.109 -7.727 -6.824 1 83.69 123 LEU B C 1
ATOM 4329 O O . LEU B 1 123 ? -14.531 -8.258 -7.855 1 83.69 123 LEU B O 1
ATOM 4333 N N . ALA B 1 124 ? -12.938 -7.215 -6.723 1 85.38 124 ALA B N 1
ATOM 4334 C CA . ALA B 1 124 ? -12 -7.285 -7.844 1 85.38 124 ALA B CA 1
ATOM 4335 C C . ALA B 1 124 ? -11.727 -8.734 -8.242 1 85.38 124 ALA B C 1
ATOM 4337 O O . ALA B 1 124 ? -11.711 -9.062 -9.43 1 85.38 124 ALA B O 1
ATOM 4338 N N . GLU B 1 125 ? -11.508 -9.531 -7.262 1 89.88 125 GLU B N 1
ATOM 4339 C CA . GLU B 1 125 ? -11.258 -10.945 -7.523 1 89.88 125 GLU B CA 1
ATOM 4340 C C . GLU B 1 125 ? -12.461 -11.609 -8.195 1 89.88 125 GLU B C 1
ATOM 4342 O O . GLU B 1 125 ? -12.312 -12.336 -9.172 1 89.88 125 GLU B O 1
ATOM 4347 N N . VAL B 1 126 ? -13.609 -11.297 -7.707 1 90.5 126 VAL B N 1
ATOM 4348 C CA . VAL B 1 126 ? -14.828 -11.891 -8.25 1 90.5 126 VAL B CA 1
ATOM 4349 C C . VAL B 1 126 ? -15.008 -11.453 -9.703 1 90.5 126 VAL B C 1
ATOM 4351 O O . VAL B 1 126 ? -15.266 -12.289 -10.578 1 90.5 126 VAL B O 1
ATOM 4354 N N . VAL B 1 127 ? -14.82 -10.258 -9.953 1 87.62 127 VAL B N 1
ATOM 4355 C CA . VAL B 1 127 ? -15.07 -9.703 -11.281 1 87.62 127 VAL B CA 1
ATOM 4356 C C . VAL B 1 127 ? -14.062 -10.273 -12.281 1 87.62 127 VAL B C 1
ATOM 4358 O O . VAL B 1 127 ? -14.445 -10.703 -13.367 1 87.62 127 VAL B O 1
ATOM 4361 N N . ILE B 1 128 ? -12.875 -10.32 -11.93 1 90.62 128 ILE B N 1
ATOM 4362 C CA . ILE B 1 128 ? -11.82 -10.75 -12.844 1 90.62 128 ILE B CA 1
ATOM 4363 C C . ILE B 1 128 ? -11.953 -12.242 -13.109 1 90.62 128 ILE B C 1
ATOM 4365 O O . ILE B 1 128 ? -12 -12.672 -14.266 1 90.62 128 ILE B O 1
ATOM 4369 N N . LEU B 1 129 ? -12.094 -13.008 -12.109 1 93.81 129 LEU B N 1
ATOM 4370 C CA . LEU B 1 129 ? -12.008 -14.461 -12.258 1 93.81 129 LEU B CA 1
ATOM 4371 C C . LEU B 1 129 ? -13.336 -15.039 -12.727 1 93.81 129 LEU B C 1
ATOM 4373 O O . LEU B 1 129 ? -13.398 -16.188 -13.164 1 93.81 129 LEU B O 1
ATOM 4377 N N . SER B 1 130 ? -14.406 -14.242 -12.641 1 92.31 130 SER B N 1
ATOM 4378 C CA . SER B 1 130 ? -15.664 -14.695 -13.227 1 92.31 130 SER B CA 1
ATOM 4379 C C . SER B 1 130 ? -15.625 -14.625 -14.742 1 92.31 130 SER B C 1
ATOM 4381 O O . SER B 1 130 ? -16.375 -15.336 -15.43 1 92.31 130 SER B O 1
ATOM 4383 N N . GLN B 1 131 ? -14.773 -13.797 -15.234 1 90.38 131 GLN B N 1
ATOM 4384 C CA . GLN B 1 131 ? -14.789 -13.523 -16.672 1 90.38 131 GLN B CA 1
ATOM 4385 C C . GLN B 1 131 ? -13.617 -14.18 -17.375 1 90.38 131 GLN B C 1
ATOM 4387 O O . GLN B 1 131 ? -13.703 -14.523 -18.562 1 90.38 131 GLN B O 1
ATOM 4392 N N . LEU B 1 132 ? -12.562 -14.297 -16.719 1 93.06 132 LEU B N 1
ATOM 4393 C CA . LEU B 1 132 ? -11.344 -14.766 -17.359 1 93.06 132 LEU B CA 1
ATOM 4394 C C . LEU B 1 132 ? -11.016 -16.188 -16.938 1 93.06 132 LEU B C 1
ATOM 4396 O O . LEU B 1 132 ? -10.914 -16.484 -15.742 1 93.06 132 LEU B O 1
ATOM 4400 N N . LYS B 1 133 ? -10.898 -17.016 -17.953 1 94.31 133 LYS B N 1
ATOM 4401 C CA . LYS B 1 133 ? -10.492 -18.391 -17.75 1 94.31 133 LYS B CA 1
ATOM 4402 C C . LYS B 1 133 ? -9.234 -18.734 -18.531 1 94.31 133 LYS B C 1
ATOM 4404 O O . LYS B 1 133 ? -9.141 -18.422 -19.719 1 94.31 133 LYS B O 1
ATOM 4409 N N . HIS B 1 134 ? -8.297 -19.234 -17.875 1 96.88 134 HIS B N 1
ATOM 4410 C CA . HIS B 1 134 ? -7.012 -19.625 -18.438 1 96.88 134 HIS B CA 1
ATOM 4411 C C . HIS B 1 134 ? -6.344 -20.703 -17.609 1 96.88 134 HIS B C 1
ATOM 4413 O O . HIS B 1 134 ? -6.457 -20.719 -16.391 1 96.88 134 HIS B O 1
ATOM 4419 N N . PRO B 1 135 ? -5.625 -21.625 -18.234 1 97.94 135 PRO B N 1
ATOM 4420 C CA . PRO B 1 135 ? -4.992 -22.719 -17.5 1 97.94 135 PRO B CA 1
ATOM 4421 C C . PRO B 1 135 ? -4.02 -22.234 -16.438 1 97.94 135 PRO B C 1
ATOM 4423 O O . PRO B 1 135 ? -3.688 -22.984 -15.508 1 97.94 135 PRO B O 1
ATOM 4426 N N . HIS B 1 136 ? -3.52 -21.047 -16.562 1 98.75 136 HIS B N 1
ATOM 4427 C CA . HIS B 1 136 ? -2.531 -20.547 -15.609 1 98.75 136 HIS B CA 1
ATOM 4428 C C . HIS B 1 136 ? -3.133 -19.469 -14.703 1 98.75 136 HIS B C 1
ATOM 4430 O O . HIS B 1 136 ? -2.404 -18.672 -14.117 1 98.75 136 HIS B O 1
ATOM 4436 N N . LEU B 1 137 ? -4.434 -19.391 -14.594 1 98.44 137 LEU B N 1
ATOM 4437 C CA . LEU B 1 137 ? -5.172 -18.656 -13.578 1 98.44 137 LEU B CA 1
ATOM 4438 C C . LEU B 1 137 ? -5.957 -19.594 -12.68 1 98.44 137 LEU B C 1
ATOM 4440 O O . LEU B 1 137 ? -6.559 -20.562 -13.156 1 98.44 137 LEU B O 1
ATOM 4444 N N . VAL B 1 138 ? -5.902 -19.328 -11.445 1 98.25 138 VAL B N 1
ATOM 4445 C CA . VAL B 1 138 ? -6.66 -20.156 -10.508 1 98.25 138 VAL B CA 1
ATOM 4446 C C . VAL B 1 138 ? -8.148 -20.062 -10.836 1 98.25 138 VAL B C 1
ATOM 4448 O O . VAL B 1 138 ? -8.648 -19 -11.195 1 98.25 138 VAL B O 1
ATOM 4451 N N . LYS B 1 139 ? -8.781 -21.125 -10.648 1 97 139 LYS B N 1
ATOM 4452 C CA . LYS B 1 139 ? -10.211 -21.156 -10.938 1 97 139 LYS B CA 1
ATOM 4453 C C . LYS B 1 139 ? -11.031 -20.734 -9.719 1 97 139 LYS B C 1
ATOM 4455 O O . LYS B 1 139 ? -10.898 -21.328 -8.648 1 97 139 LYS B O 1
ATOM 4460 N N . LEU B 1 140 ? -11.805 -19.75 -9.898 1 96.81 140 LEU B N 1
ATOM 4461 C CA . LEU B 1 140 ? -12.789 -19.375 -8.891 1 96.81 140 LEU B CA 1
ATOM 4462 C C . LEU B 1 140 ? -14.102 -20.125 -9.094 1 96.81 140 LEU B C 1
ATOM 4464 O O . LEU B 1 140 ? -14.727 -20.031 -10.148 1 96.81 140 LEU B O 1
ATOM 4468 N N . ILE B 1 141 ? -14.484 -20.844 -8.125 1 96.44 141 ILE B N 1
ATOM 4469 C CA . ILE B 1 141 ? -15.672 -21.688 -8.211 1 96.44 141 ILE B CA 1
ATOM 4470 C C . ILE B 1 141 ? -16.906 -20.891 -7.785 1 96.44 141 ILE B C 1
ATOM 4472 O O . ILE B 1 141 ? -17.969 -21.031 -8.367 1 96.44 141 ILE B O 1
ATOM 4476 N N . GLY B 1 142 ? -16.703 -20.062 -6.773 1 95.62 142 GLY B N 1
ATOM 4477 C CA . GLY B 1 142 ? -17.828 -19.266 -6.281 1 95.62 142 GLY B CA 1
ATOM 4478 C C . GLY B 1 142 ? -17.422 -18.297 -5.184 1 95.62 142 GLY B C 1
ATOM 4479 O O . GLY B 1 142 ? -16.234 -18.078 -4.945 1 95.62 142 GLY B O 1
ATOM 4480 N N . TYR B 1 143 ? -18.5 -17.609 -4.629 1 94.69 143 TYR B N 1
ATOM 4481 C CA . TYR B 1 143 ? -18.266 -16.625 -3.58 1 94.69 143 TYR B CA 1
ATOM 4482 C C . TYR B 1 143 ? -19.438 -16.578 -2.605 1 94.69 143 TYR B C 1
ATOM 4484 O O . TYR B 1 143 ? -20.484 -17.188 -2.848 1 94.69 143 TYR B O 1
ATOM 4492 N N . CYS B 1 144 ? -19.141 -16 -1.482 1 93.31 144 CYS B N 1
ATOM 4493 C CA . CYS B 1 144 ? -20.156 -15.719 -0.473 1 93.31 144 CYS B CA 1
ATOM 4494 C C . CYS B 1 144 ? -20.172 -14.242 -0.104 1 93.31 144 CYS B C 1
ATOM 4496 O O . CYS B 1 144 ? -19.125 -13.656 0.154 1 93.31 144 CYS B O 1
ATOM 4498 N N . TRP B 1 145 ? -21.281 -13.641 -0.196 1 87.88 145 TRP B N 1
ATOM 4499 C CA . TRP B 1 145 ? -21.531 -12.273 0.25 1 87.88 145 TRP B CA 1
ATOM 4500 C C . TRP B 1 145 ? -22.719 -12.219 1.2 1 87.88 145 TRP B C 1
ATOM 4502 O O . TRP B 1 145 ? -23.859 -12.039 0.766 1 87.88 145 TRP B O 1
ATOM 4512 N N . GLU B 1 146 ? -22.484 -12.305 2.484 1 83.75 146 GLU B N 1
ATOM 4513 C CA . GLU B 1 146 ? -23.516 -12.289 3.518 1 83.75 146 GLU B CA 1
ATOM 4514 C C . GLU B 1 146 ? -23.078 -11.453 4.719 1 83.75 146 GLU B C 1
ATOM 4516 O O . GLU B 1 146 ? -22.031 -11.727 5.324 1 83.75 146 GLU B O 1
ATOM 4521 N N . ASP B 1 147 ? -23.859 -10.43 5.02 1 76.06 147 ASP B N 1
ATOM 4522 C CA . ASP B 1 147 ? -23.531 -9.547 6.133 1 76.06 147 ASP B CA 1
ATOM 4523 C C . ASP B 1 147 ? -22.109 -9.016 6.012 1 76.06 147 ASP B C 1
ATOM 4525 O O . ASP B 1 147 ? -21.734 -8.477 4.973 1 76.06 147 ASP B O 1
ATOM 4529 N N . GLU B 1 148 ? -21.281 -9.32 7 1 72.94 148 GLU B N 1
ATOM 4530 C CA . GLU B 1 148 ? -19.922 -8.82 6.984 1 72.94 148 GLU B CA 1
ATOM 4531 C C . GLU B 1 148 ? -18.953 -9.844 6.398 1 72.94 148 GLU B C 1
ATOM 4533 O O . GLU B 1 148 ? -17.75 -9.602 6.328 1 72.94 148 GLU B O 1
ATOM 4538 N N . HIS B 1 149 ? -19.547 -10.906 5.953 1 80.56 149 HIS B N 1
ATOM 4539 C CA . HIS B 1 149 ? -18.688 -11.984 5.48 1 80.56 149 HIS B CA 1
ATOM 4540 C C . HIS B 1 149 ? -18.516 -11.938 3.967 1 80.56 149 HIS B C 1
ATOM 4542 O O . HIS B 1 149 ? -19.5 -11.875 3.23 1 80.56 149 HIS B O 1
ATOM 4548 N N . ARG B 1 150 ? -17.281 -11.844 3.545 1 86.56 150 ARG B N 1
ATOM 4549 C CA . ARG B 1 150 ? -16.859 -11.953 2.15 1 86.56 150 ARG B CA 1
ATOM 4550 C C . ARG B 1 150 ? -15.914 -13.133 1.952 1 86.56 150 ARG B C 1
ATOM 4552 O O . ARG B 1 150 ? -14.773 -13.102 2.412 1 86.56 150 ARG B O 1
ATOM 4559 N N . LEU B 1 151 ? -16.375 -14.141 1.302 1 92.38 151 LEU B N 1
ATOM 4560 C CA . LEU B 1 151 ? -15.562 -15.336 1.124 1 92.38 151 LEU B CA 1
ATOM 4561 C C . LEU B 1 151 ? -15.438 -15.695 -0.353 1 92.38 151 LEU B C 1
ATOM 4563 O O . LEU B 1 151 ? -16.328 -15.391 -1.149 1 92.38 151 LEU B O 1
ATOM 4567 N N . LEU B 1 152 ? -14.336 -16.297 -0.704 1 94.81 152 LEU B N 1
ATOM 4568 C CA . LEU B 1 152 ? -14.062 -16.797 -2.049 1 94.81 152 LEU B CA 1
ATOM 4569 C C . LEU B 1 152 ? -13.781 -18.281 -2.031 1 94.81 152 LEU B C 1
ATOM 4571 O O . LEU B 1 152 ? -13.102 -18.781 -1.133 1 94.81 152 LEU B O 1
ATOM 4575 N N . VAL B 1 153 ? -14.32 -18.984 -2.953 1 96.81 153 VAL B N 1
ATOM 4576 C CA . VAL B 1 153 ? -14.125 -20.438 -3.074 1 96.81 153 VAL B CA 1
ATOM 4577 C C . VAL B 1 153 ? -13.328 -20.734 -4.344 1 96.81 153 VAL B C 1
ATOM 4579 O O . VAL B 1 153 ? -13.812 -20.516 -5.453 1 96.81 153 VAL B O 1
ATOM 4582 N N . TYR B 1 154 ? -12.164 -21.375 -4.172 1 97.31 154 TYR B N 1
ATOM 4583 C CA . TYR B 1 154 ? -11.266 -21.672 -5.281 1 97.31 154 TYR B CA 1
ATOM 4584 C C . TYR B 1 154 ? -11.078 -23.172 -5.438 1 97.31 154 TYR B C 1
ATOM 4586 O O . TYR B 1 154 ? -11.367 -23.938 -4.516 1 97.31 154 TYR B O 1
ATOM 4594 N N . GLU B 1 155 ? -10.625 -23.562 -6.609 1 97.5 155 GLU B N 1
ATOM 4595 C CA . GLU B 1 155 ? -10.055 -24.891 -6.73 1 97.5 155 GLU B CA 1
ATOM 4596 C C . GLU B 1 155 ? -8.898 -25.094 -5.762 1 97.5 155 GLU B C 1
ATOM 4598 O O . GLU B 1 155 ? -8.188 -24.141 -5.43 1 97.5 155 GLU B O 1
ATOM 4603 N N . TYR B 1 156 ? -8.758 -26.266 -5.316 1 97.62 156 TYR B N 1
ATOM 4604 C CA . TYR B 1 156 ? -7.66 -26.609 -4.422 1 97.62 156 TYR B CA 1
ATOM 4605 C C . TYR B 1 156 ? -6.426 -27.047 -5.207 1 97.62 156 TYR B C 1
ATOM 4607 O O . TYR B 1 156 ? -6.512 -27.922 -6.07 1 97.62 156 TYR B O 1
ATOM 4615 N N . LEU B 1 157 ? -5.32 -26.484 -4.953 1 97.5 157 LEU B N 1
ATOM 4616 C CA . LEU B 1 157 ? -4.051 -26.859 -5.562 1 97.5 157 LEU B CA 1
ATOM 4617 C C . LEU B 1 157 ? -3.123 -27.5 -4.539 1 97.5 157 LEU B C 1
ATOM 4619 O O . LEU B 1 157 ? -2.662 -26.844 -3.605 1 97.5 157 LEU B O 1
ATOM 4623 N N . PRO B 1 158 ? -2.713 -28.656 -4.688 1 95.69 158 PRO B N 1
ATOM 4624 C CA . PRO B 1 158 ? -2.135 -29.484 -3.619 1 95.69 158 PRO B CA 1
ATOM 4625 C C . PRO B 1 158 ? -0.703 -29.078 -3.275 1 95.69 158 PRO B C 1
ATOM 4627 O O . PRO B 1 158 ? -0.239 -29.312 -2.16 1 95.69 158 PRO B O 1
ATOM 4630 N N . ARG B 1 159 ? 0.054 -28.516 -4.203 1 94.56 159 ARG B N 1
ATOM 4631 C CA . ARG B 1 159 ? 1.45 -28.219 -3.908 1 94.56 159 ARG B CA 1
ATOM 4632 C C . ARG B 1 159 ? 1.597 -26.797 -3.361 1 94.56 159 ARG B C 1
ATOM 4634 O O . ARG B 1 159 ? 2.711 -26.281 -3.248 1 94.56 159 ARG B O 1
ATOM 4641 N N . ARG B 1 160 ? 0.512 -26.125 -3.088 1 92.81 160 ARG B N 1
ATOM 4642 C CA . ARG B 1 160 ? 0.467 -24.812 -2.459 1 92.81 160 ARG B CA 1
ATOM 4643 C C . ARG B 1 160 ? 1.147 -23.766 -3.336 1 92.81 160 ARG B C 1
ATOM 4645 O O . ARG B 1 160 ? 0.909 -23.703 -4.543 1 92.81 160 ARG B O 1
ATOM 4652 N N . SER B 1 161 ? 1.974 -22.906 -2.721 1 95.31 161 SER B N 1
ATOM 4653 C CA . SER B 1 161 ? 2.512 -21.781 -3.48 1 95.31 161 SER B CA 1
ATOM 4654 C C . SER B 1 161 ? 3.977 -22.016 -3.844 1 95.31 161 SER B C 1
ATOM 4656 O O . SER B 1 161 ? 4.648 -22.844 -3.238 1 95.31 161 SER B O 1
ATOM 4658 N N . LEU B 1 162 ? 4.453 -21.297 -4.852 1 97.44 162 LEU B N 1
ATOM 4659 C CA . LEU B 1 162 ? 5.875 -21.281 -5.176 1 97.44 162 LEU B CA 1
ATOM 4660 C C . LEU B 1 162 ? 6.707 -20.875 -3.963 1 97.44 162 LEU B C 1
ATOM 4662 O O . LEU B 1 162 ? 7.785 -21.422 -3.734 1 97.44 162 LEU B O 1
ATOM 4666 N N . GLU B 1 163 ? 6.211 -19.922 -3.209 1 94.69 163 GLU B N 1
ATOM 4667 C CA . GLU B 1 163 ? 6.914 -19.5 -2.002 1 94.69 163 GLU B CA 1
ATOM 4668 C C . GLU B 1 163 ? 7.176 -20.672 -1.068 1 94.69 163 GLU B C 1
ATOM 4670 O O . GLU B 1 163 ? 8.297 -20.844 -0.585 1 94.69 163 GLU B O 1
ATOM 4675 N N . THR B 1 164 ? 6.18 -21.469 -0.873 1 91.81 164 THR B N 1
ATOM 4676 C CA . THR B 1 164 ? 6.293 -22.625 0.018 1 91.81 164 THR B CA 1
ATOM 4677 C C . THR B 1 164 ? 7.281 -23.641 -0.54 1 91.81 164 THR B C 1
ATOM 4679 O O . THR B 1 164 ? 8.086 -24.203 0.204 1 91.81 164 THR B O 1
ATOM 4682 N N . GLN B 1 165 ? 7.238 -23.891 -1.84 1 94.12 165 GLN B N 1
ATOM 4683 C CA . GLN B 1 165 ? 8.07 -24.906 -2.48 1 94.12 165 GLN B CA 1
ATOM 4684 C C . GLN B 1 165 ? 9.531 -24.453 -2.551 1 94.12 165 GLN B C 1
ATOM 4686 O O . GLN B 1 165 ? 10.445 -25.266 -2.398 1 94.12 165 GLN B O 1
ATOM 4691 N N . LEU B 1 166 ? 9.742 -23.219 -2.705 1 95.25 166 LEU B N 1
ATOM 4692 C CA . LEU B 1 166 ? 11.078 -22.703 -2.98 1 95.25 166 LEU B CA 1
ATOM 4693 C C . LEU B 1 166 ? 11.844 -22.453 -1.685 1 95.25 166 LEU B C 1
ATOM 4695 O O . LEU B 1 166 ? 13.047 -22.688 -1.616 1 95.25 166 LEU B O 1
ATOM 4699 N N . PHE B 1 167 ? 11.18 -22 -0.59 1 91.44 167 PHE B N 1
ATOM 4700 C CA . PHE B 1 167 ? 11.906 -21.5 0.575 1 91.44 167 PHE B CA 1
ATOM 4701 C C . PHE B 1 167 ? 11.727 -22.438 1.763 1 91.44 167 PHE B C 1
ATOM 4703 O O . PHE B 1 167 ? 12.25 -22.188 2.85 1 91.44 167 PHE B O 1
ATOM 4710 N N . ARG B 1 168 ? 11.125 -23.469 1.611 1 81.31 168 ARG B N 1
ATOM 4711 C CA . ARG B 1 168 ? 10.969 -24.422 2.707 1 81.31 168 ARG B CA 1
ATOM 4712 C C . ARG B 1 168 ? 12.32 -25 3.123 1 81.31 168 ARG B C 1
ATOM 4714 O O . ARG B 1 168 ? 13.102 -25.438 2.275 1 81.31 168 ARG B O 1
ATOM 4721 N N . LYS B 1 169 ? 12.75 -24.938 4.301 1 66.31 169 LYS B N 1
ATOM 4722 C CA . LYS B 1 169 ? 14.047 -25.328 4.848 1 66.31 169 LYS B CA 1
ATOM 4723 C C . LYS B 1 169 ? 14.258 -26.828 4.742 1 66.31 169 LYS B C 1
ATOM 4725 O O . LYS B 1 169 ? 15.359 -27.281 4.418 1 66.31 169 LYS B O 1
ATOM 4730 N N . TYR B 1 170 ? 13.211 -27.578 5.102 1 64.38 170 TYR B N 1
ATOM 4731 C CA . TYR B 1 170 ? 13.477 -29 5.285 1 64.38 170 TYR B CA 1
ATOM 4732 C C . TYR B 1 170 ? 12.992 -29.812 4.082 1 64.38 170 TYR B C 1
ATOM 4734 O O . TYR B 1 170 ? 12.883 -31.031 4.148 1 64.38 170 TYR B O 1
ATOM 4742 N N . SER B 1 171 ? 12.797 -29.078 3.027 1 65.5 171 SER B N 1
ATOM 4743 C CA . SER B 1 171 ? 12.305 -29.828 1.871 1 65.5 171 SER B CA 1
ATOM 4744 C C . SER B 1 171 ? 13.383 -29.938 0.793 1 65.5 171 SER B C 1
ATOM 4746 O O . SER B 1 171 ? 14.422 -29.281 0.88 1 65.5 171 SER B O 1
ATOM 4748 N N . THR B 1 172 ? 13.133 -30.953 -0.027 1 78.88 172 THR B N 1
ATOM 4749 C CA . THR B 1 172 ? 13.938 -31.156 -1.229 1 78.88 172 THR B CA 1
ATOM 4750 C C . THR B 1 172 ? 13.945 -29.906 -2.088 1 78.88 172 THR B C 1
ATOM 4752 O O . THR B 1 172 ? 12.938 -29.188 -2.178 1 78.88 172 THR B O 1
ATOM 4755 N N . CYS B 1 173 ? 15.086 -29.547 -2.492 1 88.5 173 CYS B N 1
ATOM 4756 C CA . CYS B 1 173 ? 15.305 -28.406 -3.375 1 88.5 173 CYS B CA 1
ATOM 4757 C C . CYS B 1 173 ? 14.461 -28.531 -4.641 1 88.5 173 CYS B C 1
ATOM 4759 O O . CYS B 1 173 ? 14.391 -29.609 -5.238 1 88.5 173 CYS B O 1
ATOM 4761 N N . LEU B 1 174 ? 13.758 -27.547 -4.988 1 94.62 174 LEU B N 1
ATOM 4762 C CA . LEU B 1 174 ? 13.039 -27.484 -6.262 1 94.62 174 LEU B CA 1
ATOM 4763 C C . LEU B 1 174 ? 14.016 -27.516 -7.434 1 94.62 174 LEU B C 1
ATOM 4765 O O . LEU B 1 174 ? 14.828 -26.609 -7.598 1 94.62 174 LEU B O 1
ATOM 4769 N N . PRO B 1 175 ? 14 -28.578 -8.219 1 94.5 175 PRO B N 1
ATOM 4770 C CA . PRO B 1 175 ? 14.977 -28.703 -9.305 1 94.5 175 PRO B CA 1
ATOM 4771 C C . PRO B 1 175 ? 14.891 -27.547 -10.312 1 94.5 175 PRO B C 1
ATOM 4773 O O . PRO B 1 175 ? 13.82 -26.969 -10.5 1 94.5 175 PRO B O 1
ATOM 4776 N N . TRP B 1 176 ? 15.961 -27.344 -11.008 1 95.81 176 TRP B N 1
ATOM 4777 C CA . TRP B 1 176 ? 16.109 -26.219 -11.906 1 95.81 176 TRP B CA 1
ATOM 4778 C C . TRP B 1 176 ? 15.031 -26.234 -12.984 1 95.81 176 TRP B C 1
ATOM 4780 O O . TRP B 1 176 ? 14.32 -25.234 -13.18 1 95.81 176 TRP B O 1
ATOM 4790 N N . LEU B 1 177 ? 14.859 -27.328 -13.641 1 96.38 177 LEU B N 1
ATOM 4791 C CA . LEU B 1 177 ? 13.906 -27.375 -14.742 1 96.38 177 LEU B CA 1
ATOM 4792 C C . LEU B 1 177 ? 12.484 -27.188 -14.242 1 96.38 177 LEU B C 1
ATOM 4794 O O . LEU B 1 177 ? 11.648 -26.609 -14.938 1 96.38 177 LEU B O 1
ATOM 4798 N N . THR B 1 178 ? 12.203 -27.672 -13.039 1 97.06 178 THR B N 1
ATOM 4799 C CA . THR B 1 178 ? 10.898 -27.438 -12.438 1 97.06 178 THR B CA 1
ATOM 4800 C C . THR B 1 178 ? 10.688 -25.953 -12.156 1 97.06 178 THR B C 1
ATOM 4802 O O . THR B 1 178 ? 9.602 -25.422 -12.383 1 97.06 178 THR B O 1
ATOM 4805 N N . ARG B 1 179 ? 11.75 -25.281 -11.672 1 97.94 179 ARG B N 1
ATOM 4806 C CA . ARG B 1 179 ? 11.695 -23.844 -11.461 1 97.94 179 ARG B CA 1
ATOM 4807 C C . ARG B 1 179 ? 11.336 -23.109 -12.75 1 97.94 179 ARG B C 1
ATOM 4809 O O . ARG B 1 179 ? 10.477 -22.219 -12.75 1 97.94 179 ARG B O 1
ATOM 4816 N N . ILE B 1 180 ? 11.992 -23.5 -13.805 1 98.38 180 ILE B N 1
ATOM 4817 C CA . ILE B 1 180 ? 11.781 -22.844 -15.086 1 98.38 180 ILE B CA 1
ATOM 4818 C C . ILE B 1 180 ? 10.367 -23.141 -15.594 1 98.38 180 ILE B C 1
ATOM 4820 O O . ILE B 1 180 ? 9.688 -22.25 -16.109 1 98.38 180 ILE B O 1
ATOM 4824 N N . LYS B 1 181 ? 9.93 -24.344 -15.438 1 98.31 181 LYS B N 1
ATOM 4825 C CA . LYS B 1 181 ? 8.57 -24.719 -15.828 1 98.31 181 LYS B CA 1
ATOM 4826 C C . LYS B 1 181 ? 7.539 -23.859 -15.117 1 98.31 181 LYS B C 1
ATOM 4828 O O . LYS B 1 181 ? 6.598 -23.359 -15.742 1 98.31 181 LYS B O 1
ATOM 4833 N N . ILE B 1 182 ? 7.707 -23.672 -13.852 1 98.75 182 ILE B N 1
ATOM 4834 C CA . ILE B 1 182 ? 6.816 -22.844 -13.055 1 98.75 182 ILE B CA 1
ATOM 4835 C C . ILE B 1 182 ? 6.848 -21.406 -13.57 1 98.75 182 ILE B C 1
ATOM 4837 O O . ILE B 1 182 ? 5.801 -20.781 -13.742 1 98.75 182 ILE B O 1
ATOM 4841 N N . ALA B 1 183 ? 8.039 -20.906 -13.836 1 98.88 183 ALA B N 1
ATOM 4842 C CA . ALA B 1 183 ? 8.195 -19.547 -14.344 1 98.88 183 ALA B CA 1
ATOM 4843 C C . ALA B 1 183 ? 7.469 -19.359 -15.672 1 98.88 183 ALA B C 1
ATOM 4845 O O . ALA B 1 183 ? 6.84 -18.328 -15.914 1 98.88 183 ALA B O 1
ATOM 4846 N N . VAL B 1 184 ? 7.559 -20.359 -16.531 1 98.88 184 VAL B N 1
ATOM 4847 C CA . VAL B 1 184 ? 6.887 -20.312 -17.828 1 98.88 184 VAL B CA 1
ATOM 4848 C C . VAL B 1 184 ? 5.379 -20.203 -17.625 1 98.88 184 VAL B C 1
ATOM 4850 O O . VAL B 1 184 ? 4.719 -19.359 -18.234 1 98.88 184 VAL B O 1
ATOM 4853 N N . GLY B 1 185 ? 4.844 -21.062 -16.812 1 98.88 185 GLY B N 1
ATOM 4854 C CA . GLY B 1 185 ? 3.414 -21.016 -16.547 1 98.88 185 GLY B CA 1
ATOM 4855 C C . GLY B 1 185 ? 2.957 -19.688 -15.992 1 98.88 185 GLY B C 1
ATOM 4856 O O . GLY B 1 185 ? 1.956 -19.125 -16.453 1 98.88 185 GLY B O 1
ATOM 4857 N N . ALA B 1 186 ? 3.693 -19.156 -14.992 1 98.94 186 ALA B N 1
ATOM 4858 C CA . ALA B 1 186 ? 3.369 -17.859 -14.406 1 98.94 186 ALA B CA 1
ATOM 4859 C C . ALA B 1 186 ? 3.438 -16.75 -15.461 1 98.94 186 ALA B C 1
ATOM 4861 O O . ALA B 1 186 ? 2.578 -15.867 -15.492 1 98.94 186 ALA B O 1
ATOM 4862 N N . ALA B 1 187 ? 4.465 -16.828 -16.281 1 98.94 187 ALA B N 1
ATOM 4863 C CA . ALA B 1 187 ? 4.625 -15.836 -17.359 1 98.94 187 ALA B CA 1
ATOM 4864 C C . ALA B 1 187 ? 3.451 -15.891 -18.328 1 98.94 187 ALA B C 1
ATOM 4866 O O . ALA B 1 187 ? 2.961 -14.852 -18.781 1 98.94 187 ALA B O 1
ATOM 4867 N N . LYS B 1 188 ? 3.043 -17.078 -18.672 1 98.88 188 LYS B N 1
ATOM 4868 C CA . LYS B 1 188 ? 1.903 -17.234 -19.578 1 98.88 188 LYS B CA 1
ATOM 4869 C C . LYS B 1 188 ? 0.639 -16.625 -18.969 1 98.88 188 LYS B C 1
ATOM 4871 O O . LYS B 1 188 ? -0.146 -15.992 -19.688 1 98.88 188 LYS B O 1
ATOM 4876 N N . GLY B 1 189 ? 0.432 -16.844 -17.688 1 98.81 189 GLY B N 1
ATOM 4877 C CA . GLY B 1 189 ? -0.689 -16.203 -17 1 98.81 189 GLY B CA 1
ATOM 4878 C C . GLY B 1 189 ? -0.663 -14.695 -17.094 1 98.81 189 GLY B C 1
ATOM 4879 O O . GLY B 1 189 ? -1.67 -14.07 -17.438 1 98.81 189 GLY B O 1
ATOM 4880 N N . LEU B 1 190 ? 0.481 -14.109 -16.812 1 98.75 190 LEU B N 1
ATOM 4881 C CA . LEU B 1 190 ? 0.62 -12.664 -16.875 1 98.75 190 LEU B CA 1
ATOM 4882 C C . LEU B 1 190 ? 0.455 -12.164 -18.312 1 98.75 190 LEU B C 1
ATOM 4884 O O . LEU B 1 190 ? -0.159 -11.117 -18.547 1 98.75 190 LEU B O 1
ATOM 4888 N N . ALA B 1 191 ? 1.053 -12.906 -19.25 1 98.75 191 ALA B N 1
ATOM 4889 C CA . ALA B 1 191 ? 0.928 -12.531 -20.656 1 98.75 191 ALA B CA 1
ATOM 4890 C C . ALA B 1 191 ? -0.535 -12.492 -21.078 1 98.75 191 ALA B C 1
ATOM 4892 O O . ALA B 1 191 ? -0.948 -11.586 -21.812 1 98.75 191 ALA B O 1
ATOM 4893 N N . PHE B 1 192 ? -1.29 -13.43 -20.703 1 98.19 192 PHE B N 1
ATOM 4894 C CA . PHE B 1 192 ? -2.717 -13.484 -20.984 1 98.19 192 PHE B CA 1
ATOM 4895 C C . PHE B 1 192 ? -3.426 -12.242 -20.453 1 98.19 192 PHE B C 1
ATOM 4897 O O . PHE B 1 192 ? -4.188 -11.602 -21.172 1 98.19 192 PHE B O 1
ATOM 4904 N N . LEU B 1 193 ? -3.18 -11.898 -19.188 1 97.25 193 LEU B N 1
ATOM 4905 C CA . LEU B 1 193 ? -3.795 -10.727 -18.562 1 97.25 193 LEU B CA 1
ATOM 4906 C C . LEU B 1 193 ? -3.412 -9.453 -19.297 1 97.25 193 LEU B C 1
ATOM 4908 O O . LEU B 1 193 ? -4.266 -8.602 -19.562 1 97.25 193 LEU B O 1
ATOM 4912 N N . HIS B 1 194 ? -2.131 -9.336 -19.625 1 96.81 194 HIS B N 1
ATOM 4913 C CA . HIS B 1 194 ? -1.609 -8.148 -20.297 1 96.81 194 HIS B CA 1
ATOM 4914 C C . HIS B 1 194 ? -2.135 -8.039 -21.719 1 96.81 194 HIS B C 1
ATOM 4916 O O . HIS B 1 194 ? -2.105 -6.961 -22.328 1 96.81 194 HIS B O 1
ATOM 4922 N N . GLY B 1 195 ? -2.564 -9.148 -22.25 1 94.75 195 GLY B N 1
ATOM 4923 C CA . GLY B 1 195 ? -2.99 -9.203 -23.641 1 94.75 195 GLY B CA 1
ATOM 4924 C C . GLY B 1 195 ? -4.473 -8.922 -23.828 1 94.75 195 GLY B C 1
ATOM 4925 O O . GLY B 1 195 ? -4.957 -8.836 -24.953 1 94.75 195 GLY B O 1
ATOM 4926 N N . GLU B 1 196 ? -5.191 -8.742 -22.766 1 91.69 196 GLU B N 1
ATOM 4927 C CA . GLU B 1 196 ? -6.602 -8.375 -22.859 1 91.69 196 GLU B CA 1
ATOM 4928 C C . GLU B 1 196 ? -6.781 -7.047 -23.578 1 91.69 196 GLU B C 1
ATOM 4930 O O . GLU B 1 196 ? -5.852 -6.238 -23.641 1 91.69 196 GLU B O 1
ATOM 4935 N N . GLU B 1 197 ? -7.965 -6.809 -24.172 1 87.44 197 GLU B N 1
ATOM 4936 C CA . GLU B 1 197 ? -8.234 -5.535 -24.828 1 87.44 197 GLU B CA 1
ATOM 4937 C C . GLU B 1 197 ? -7.918 -4.355 -23.922 1 87.44 197 GLU B C 1
ATOM 4939 O O . GLU B 1 197 ? -7.23 -3.416 -24.328 1 87.44 197 GLU B O 1
ATOM 4944 N N . GLU B 1 198 ? -8.445 -4.484 -22.797 1 87.44 198 GLU B N 1
ATOM 4945 C CA . GLU B 1 198 ? -7.961 -3.645 -21.703 1 87.44 198 GLU B CA 1
ATOM 4946 C C . GLU B 1 198 ? -7.047 -4.43 -20.766 1 87.44 198 GLU B C 1
ATOM 4948 O O . GLU B 1 198 ? -7.512 -5.262 -20 1 87.44 198 GLU B O 1
ATOM 4953 N N . PRO B 1 199 ? -5.828 -4.113 -20.875 1 93 199 PRO B N 1
ATOM 4954 C CA . PRO B 1 199 ? -4.883 -4.91 -20.094 1 93 199 PRO B CA 1
ATOM 4955 C C . PRO B 1 199 ? -5.191 -4.891 -18.594 1 93 199 PRO B C 1
ATOM 4957 O O . PRO B 1 199 ? -5.672 -3.883 -18.078 1 93 199 PRO B O 1
ATOM 4960 N N . ILE B 1 200 ? -4.969 -5.957 -18 1 94.31 200 ILE B N 1
ATOM 4961 C CA . ILE B 1 200 ? -5.102 -6.047 -16.547 1 94.31 200 ILE B CA 1
ATOM 4962 C C . ILE B 1 200 ? -3.721 -5.996 -15.898 1 94.31 200 ILE B C 1
ATOM 4964 O O . ILE B 1 200 ? -2.838 -6.785 -16.234 1 94.31 200 ILE B O 1
ATOM 4968 N N . ILE B 1 201 ? -3.523 -5.047 -15.039 1 95.44 201 ILE B N 1
ATOM 4969 C CA . ILE B 1 201 ? -2.312 -4.973 -14.227 1 95.44 201 ILE B CA 1
ATOM 4970 C C . ILE B 1 201 ? -2.512 -5.75 -12.93 1 95.44 201 ILE B C 1
ATOM 4972 O O . ILE B 1 201 ? -3.402 -5.434 -12.141 1 95.44 201 ILE B O 1
ATOM 4976 N N . TYR B 1 202 ? -1.727 -6.727 -12.68 1 96.19 202 TYR B N 1
ATOM 4977 C CA . TYR B 1 202 ? -1.88 -7.664 -11.57 1 96.19 202 TYR B CA 1
ATOM 4978 C C . TYR B 1 202 ? -1.583 -6.988 -10.242 1 96.19 202 TYR B C 1
ATOM 4980 O O . TYR B 1 202 ? -2.318 -7.172 -9.266 1 96.19 202 TYR B O 1
ATOM 4988 N N . ARG B 1 203 ? -0.44 -6.242 -10.125 1 94.12 203 ARG B N 1
ATOM 4989 C CA . ARG B 1 203 ? -0.048 -5.297 -9.086 1 94.12 203 ARG B CA 1
ATOM 4990 C C . ARG B 1 203 ? 0.519 -6.02 -7.867 1 94.12 203 ARG B C 1
ATOM 4992 O O . ARG B 1 203 ? 1.115 -5.395 -6.988 1 94.12 203 ARG B O 1
ATOM 4999 N N . ASP B 1 204 ? 0.361 -7.289 -7.734 1 94 204 ASP B N 1
ATOM 5000 C CA . ASP B 1 204 ? 0.894 -7.988 -6.57 1 94 204 ASP B CA 1
ATOM 5001 C C . ASP B 1 204 ? 1.503 -9.328 -6.969 1 94 204 ASP B C 1
ATOM 5003 O O . ASP B 1 204 ? 1.221 -10.352 -6.344 1 94 204 ASP B O 1
ATOM 5007 N N . PHE B 1 205 ? 2.227 -9.336 -8.047 1 97.56 205 PHE B N 1
ATOM 5008 C CA . PHE B 1 205 ? 2.91 -10.547 -8.492 1 97.56 205 PHE B CA 1
ATOM 5009 C C . PHE B 1 205 ? 4.059 -10.891 -7.555 1 97.56 205 PHE B C 1
ATOM 5011 O O . PHE B 1 205 ? 4.953 -10.07 -7.332 1 97.56 205 PHE B O 1
ATOM 5018 N N . LYS B 1 206 ? 4.027 -12.031 -6.961 1 96.75 206 LYS B N 1
ATOM 5019 C CA . LYS B 1 206 ? 5.031 -12.539 -6.027 1 96.75 206 LYS B CA 1
ATOM 5020 C C . LYS B 1 206 ? 4.949 -14.062 -5.902 1 96.75 206 LYS B C 1
ATOM 5022 O O . LYS B 1 206 ? 3.979 -14.672 -6.352 1 96.75 206 LYS B O 1
ATOM 5027 N N . ALA B 1 207 ? 5.906 -14.688 -5.305 1 96.88 207 ALA B N 1
ATOM 5028 C CA . ALA B 1 207 ? 6.008 -16.141 -5.215 1 96.88 207 ALA B CA 1
ATOM 5029 C C . ALA B 1 207 ? 4.824 -16.719 -4.445 1 96.88 207 ALA B C 1
ATOM 5031 O O . ALA B 1 207 ? 4.348 -17.812 -4.766 1 96.88 207 ALA B O 1
ATOM 5032 N N . ALA B 1 208 ? 4.305 -15.984 -3.469 1 94.81 208 ALA B N 1
ATOM 5033 C CA . ALA B 1 208 ? 3.225 -16.469 -2.615 1 94.81 208 ALA B CA 1
ATOM 5034 C C . ALA B 1 208 ? 1.914 -16.578 -3.391 1 94.81 208 ALA B C 1
ATOM 5036 O O . ALA B 1 208 ? 1.012 -17.312 -3.002 1 94.81 208 ALA B O 1
ATOM 5037 N N . ASN B 1 209 ? 1.828 -15.859 -4.531 1 95.75 209 ASN B N 1
ATOM 5038 C CA . ASN B 1 209 ? 0.585 -15.82 -5.293 1 95.75 209 ASN B CA 1
ATOM 5039 C C . ASN B 1 209 ? 0.646 -16.719 -6.52 1 95.75 209 ASN B C 1
ATOM 5041 O O . ASN B 1 209 ? -0.23 -16.656 -7.387 1 95.75 209 ASN B O 1
ATOM 5045 N N . ILE B 1 210 ? 1.692 -17.484 -6.625 1 98.31 210 ILE B N 1
ATOM 5046 C CA . ILE B 1 210 ? 1.819 -18.516 -7.645 1 98.31 210 ILE B CA 1
ATOM 5047 C C . ILE B 1 210 ? 1.532 -19.891 -7.031 1 98.31 210 ILE B C 1
ATOM 5049 O O . ILE B 1 210 ? 2.402 -20.484 -6.391 1 98.31 210 ILE B O 1
ATOM 5053 N N . LEU B 1 211 ? 0.343 -20.375 -7.293 1 97.88 211 LEU B N 1
ATOM 5054 C CA . LEU B 1 211 ? -0.054 -21.672 -6.758 1 97.88 211 LEU B CA 1
ATOM 5055 C C . LEU B 1 211 ? 0.308 -22.797 -7.723 1 97.88 211 LEU B C 1
ATOM 5057 O O . LEU B 1 211 ? 0.437 -22.562 -8.93 1 97.88 211 LEU B O 1
ATOM 5061 N N . LEU B 1 212 ? 0.479 -23.984 -7.16 1 98.25 212 LEU B N 1
ATOM 5062 C CA . LEU B 1 212 ? 0.974 -25.094 -7.965 1 98.25 212 LEU B CA 1
ATOM 5063 C C . LEU B 1 212 ? 0.071 -26.312 -7.82 1 98.25 212 LEU B C 1
ATOM 5065 O O . LEU B 1 212 ? -0.309 -26.672 -6.707 1 98.25 212 LEU B O 1
ATOM 5069 N N . ASP B 1 213 ? -0.244 -26.906 -8.938 1 97.75 213 ASP B N 1
ATOM 5070 C CA . ASP B 1 213 ? -0.966 -28.172 -8.875 1 97.75 213 ASP B CA 1
ATOM 5071 C C . ASP B 1 213 ? -0.004 -29.344 -8.703 1 97.75 213 ASP B C 1
ATOM 5073 O O . ASP B 1 213 ? 1.183 -29.141 -8.438 1 97.75 213 ASP B O 1
ATOM 5077 N N . SER B 1 214 ? -0.49 -30.531 -8.836 1 96.94 214 SER B N 1
ATOM 5078 C CA . SER B 1 214 ? 0.286 -31.75 -8.562 1 96.94 214 SER B CA 1
ATOM 5079 C C . SER B 1 214 ? 1.451 -31.891 -9.531 1 96.94 214 SER B C 1
ATOM 5081 O O . SER B 1 214 ? 2.48 -32.469 -9.195 1 96.94 214 SER B O 1
ATOM 5083 N N . ASP B 1 215 ? 1.361 -31.328 -10.734 1 97.31 215 ASP B N 1
ATOM 5084 C CA . ASP B 1 215 ? 2.393 -31.438 -11.758 1 97.31 215 ASP B CA 1
ATOM 5085 C C . ASP B 1 215 ? 3.225 -30.156 -11.844 1 97.31 215 ASP B C 1
ATOM 5087 O O . ASP B 1 215 ? 3.887 -29.906 -12.852 1 97.31 215 ASP B O 1
ATOM 5091 N N . TYR B 1 216 ? 3.088 -29.266 -10.922 1 97.44 216 TYR B N 1
ATOM 5092 C CA . TYR B 1 216 ? 3.84 -28.016 -10.805 1 97.44 216 TYR B CA 1
ATOM 5093 C C . TYR B 1 216 ? 3.436 -27.031 -11.891 1 97.44 216 TYR B C 1
ATOM 5095 O O . TYR B 1 216 ? 4.23 -26.172 -12.281 1 97.44 216 TYR B O 1
ATOM 5103 N N . VAL B 1 217 ? 2.213 -27.281 -12.383 1 98.31 217 VAL B N 1
ATOM 5104 C CA . VAL B 1 217 ? 1.665 -26.25 -13.258 1 98.31 217 VAL B CA 1
ATOM 5105 C C . VAL B 1 217 ? 1.301 -25.016 -12.438 1 98.31 217 VAL B C 1
ATOM 5107 O O . VAL B 1 217 ? 0.554 -25.109 -11.461 1 98.31 217 VAL B O 1
ATOM 5110 N N . ALA B 1 218 ? 1.79 -23.875 -12.836 1 98.81 218 ALA B N 1
ATOM 5111 C CA . ALA B 1 218 ? 1.604 -22.625 -12.086 1 98.81 218 ALA B CA 1
ATOM 5112 C C . ALA B 1 218 ? 0.26 -21.984 -12.414 1 98.81 218 ALA B C 1
ATOM 5114 O O . ALA B 1 218 ? -0.139 -21.922 -13.586 1 98.81 218 ALA B O 1
ATOM 5115 N N . LYS B 1 219 ? -0.427 -21.516 -11.406 1 98.75 219 LYS B N 1
ATOM 5116 C CA . LYS B 1 219 ? -1.655 -20.75 -11.555 1 98.75 219 LYS B CA 1
ATOM 5117 C C . LYS B 1 219 ? -1.612 -19.484 -10.703 1 98.75 219 LYS B C 1
ATOM 5119 O O . LYS B 1 219 ? -1.352 -19.547 -9.5 1 98.75 219 LYS B O 1
ATOM 5124 N N . LEU B 1 220 ? -1.777 -18.344 -11.328 1 98.56 220 LEU B N 1
ATOM 5125 C CA . LEU B 1 220 ? -1.797 -17.062 -10.625 1 98.56 220 LEU B CA 1
ATOM 5126 C C . LEU B 1 220 ? -3.049 -16.938 -9.758 1 98.56 220 LEU B C 1
ATOM 5128 O O . LEU B 1 220 ? -4.141 -17.344 -10.18 1 98.56 220 LEU B O 1
ATOM 5132 N N . SER B 1 221 ? -2.859 -16.422 -8.555 1 96.06 221 SER B N 1
ATOM 5133 C CA . SER B 1 221 ? -3.953 -16.25 -7.598 1 96.06 221 SER B CA 1
ATOM 5134 C C . SER B 1 221 ? -3.906 -14.875 -6.941 1 96.06 221 SER B C 1
ATOM 5136 O O . SER B 1 221 ? -2.986 -14.094 -7.188 1 96.06 221 SER B O 1
ATOM 5138 N N . ASP B 1 222 ? -4.949 -14.523 -6.176 1 91.38 222 ASP B N 1
ATOM 5139 C CA . ASP B 1 222 ? -5.07 -13.297 -5.383 1 91.38 222 ASP B CA 1
ATOM 5140 C C . ASP B 1 222 ? -5.055 -12.062 -6.281 1 91.38 222 ASP B C 1
ATOM 5142 O O . ASP B 1 222 ? -4.082 -11.305 -6.285 1 91.38 222 ASP B O 1
ATOM 5146 N N . PHE B 1 223 ? -6.137 -11.812 -6.922 1 92.88 223 PHE B N 1
ATOM 5147 C CA . PHE B 1 223 ? -6.301 -10.711 -7.859 1 92.88 223 PHE B CA 1
ATOM 5148 C C . PHE B 1 223 ? -6.883 -9.492 -7.16 1 92.88 223 PHE B C 1
ATOM 5150 O O . PHE B 1 223 ? -7.438 -8.602 -7.812 1 92.88 223 PHE B O 1
ATOM 5157 N N . GLY B 1 224 ? -6.781 -9.461 -5.895 1 87.5 224 GLY B N 1
ATOM 5158 C CA . GLY B 1 224 ? -7.41 -8.414 -5.105 1 87.5 224 GLY B CA 1
ATOM 5159 C C . GLY B 1 224 ? -6.895 -7.023 -5.434 1 87.5 224 GLY B C 1
ATOM 5160 O O . GLY B 1 224 ? -7.629 -6.043 -5.324 1 87.5 224 GLY B O 1
ATOM 5161 N N . LEU B 1 225 ? -5.695 -6.863 -5.836 1 89 225 LEU B N 1
ATOM 5162 C CA . LEU B 1 225 ? -5.105 -5.559 -6.109 1 89 225 LEU B CA 1
ATOM 5163 C C . LEU B 1 225 ? -5.125 -5.258 -7.605 1 89 225 LEU B C 1
ATOM 5165 O O . LEU B 1 225 ? -4.723 -4.172 -8.031 1 89 225 LEU B O 1
ATOM 5169 N N . ALA B 1 226 ? -5.613 -6.191 -8.375 1 92 226 ALA B N 1
ATOM 5170 C CA . ALA B 1 226 ? -5.586 -6.043 -9.828 1 92 226 ALA B CA 1
ATOM 5171 C C . ALA B 1 226 ? -6.379 -4.816 -10.266 1 92 226 ALA B C 1
ATOM 5173 O O . ALA B 1 226 ? -7.34 -4.418 -9.602 1 92 226 ALA B O 1
ATOM 5174 N N . LYS B 1 227 ? -5.945 -4.238 -11.352 1 89.12 227 LYS B N 1
ATOM 5175 C CA . LYS B 1 227 ? -6.574 -3.039 -11.898 1 89.12 227 LYS B CA 1
ATOM 5176 C C . LYS B 1 227 ? -6.613 -3.082 -13.422 1 89.12 227 LYS B C 1
ATOM 5178 O O . LYS B 1 227 ? -5.723 -3.652 -14.055 1 89.12 227 LYS B O 1
ATOM 5183 N N . ASP B 1 228 ? -7.676 -2.439 -13.93 1 88.19 228 ASP B N 1
ATOM 5184 C CA . ASP B 1 228 ? -7.742 -2.279 -15.383 1 88.19 228 ASP B CA 1
ATOM 5185 C C . ASP B 1 228 ? -6.781 -1.197 -15.859 1 88.19 228 ASP B C 1
ATOM 5187 O O . ASP B 1 228 ? -6.727 -0.108 -15.289 1 88.19 228 ASP B O 1
ATOM 5191 N N . GLY B 1 229 ? -5.977 -1.6 -16.766 1 83.62 229 GLY B N 1
ATOM 5192 C CA . GLY B 1 229 ? -5.133 -0.603 -17.391 1 83.62 229 GLY B CA 1
ATOM 5193 C C . GLY B 1 229 ? -5.879 0.273 -18.375 1 83.62 229 GLY B C 1
ATOM 5194 O O . GLY B 1 229 ? -7.027 -0.017 -18.734 1 83.62 229 GLY B O 1
ATOM 5195 N N . SER B 1 230 ? -5.355 1.593 -18.5 1 71.56 230 SER B N 1
ATOM 5196 C CA . SER B 1 230 ? -5.945 2.447 -19.516 1 71.56 230 SER B CA 1
ATOM 5197 C C . SER B 1 230 ? -5.52 2.014 -20.922 1 71.56 230 SER B C 1
ATOM 5199 O O . SER B 1 230 ? -4.418 1.491 -21.094 1 71.56 230 SER B O 1
ATOM 5201 N N . GLY B 1 231 ? -6.418 1.428 -21.766 1 58.47 231 GLY B N 1
ATOM 5202 C CA . GLY B 1 231 ? -6.047 1.131 -23.141 1 58.47 231 GLY B CA 1
ATOM 5203 C C . GLY B 1 231 ? -5.023 2.096 -23.703 1 58.47 231 GLY B C 1
ATOM 5204 O O . GLY B 1 231 ? -4.488 1.873 -24.781 1 58.47 231 GLY B O 1
ATOM 5205 N N . ARG B 1 232 ? -4.824 3.234 -22.922 1 54.31 232 ARG B N 1
ATOM 5206 C CA . ARG B 1 232 ? -3.914 4.242 -23.453 1 54.31 232 ARG B CA 1
ATOM 5207 C C . ARG B 1 232 ? -2.516 4.078 -22.859 1 54.31 232 ARG B C 1
ATOM 5209 O O . ARG B 1 232 ? -2.35 3.498 -21.781 1 54.31 232 ARG B O 1
ATOM 5216 N N . ASP B 1 233 ? -1.576 4.258 -23.656 1 52.62 233 ASP B N 1
ATOM 5217 C CA . ASP B 1 233 ? -0.155 4.105 -23.359 1 52.62 233 ASP B CA 1
ATOM 5218 C C . ASP B 1 233 ? 0.219 4.832 -22.062 1 52.62 233 ASP B C 1
ATOM 5220 O O . ASP B 1 233 ? 1.261 4.555 -21.469 1 52.62 233 ASP B O 1
ATOM 5224 N N . GLU B 1 234 ? -0.557 5.801 -21.672 1 59.84 234 GLU B N 1
ATOM 5225 C CA . GLU B 1 234 ? -0.093 6.648 -20.578 1 59.84 234 GLU B CA 1
ATOM 5226 C C . GLU B 1 234 ? -0.352 6 -19.219 1 59.84 234 GLU B C 1
ATOM 5228 O O . GLU B 1 234 ? 0.129 6.477 -18.188 1 59.84 234 GLU B O 1
ATOM 5233 N N . GLY B 1 235 ? -0.101 4.816 -19.047 1 66.19 235 GLY B N 1
ATOM 5234 C CA . GLY B 1 235 ? -0.224 4.129 -17.781 1 66.19 235 GLY B CA 1
ATOM 5235 C C . GLY B 1 235 ? -1.156 4.828 -16.812 1 66.19 235 GLY B C 1
ATOM 5236 O O . GLY B 1 235 ? -1.715 5.883 -17.125 1 66.19 235 GLY B O 1
ATOM 5237 N N . LEU B 1 236 ? -1.618 4.254 -15.695 1 80.56 236 LEU B N 1
ATOM 5238 C CA . LEU B 1 236 ? -2.396 4.777 -14.578 1 80.56 236 LEU B CA 1
ATOM 5239 C C . LEU B 1 236 ? -1.484 5.395 -13.516 1 80.56 236 LEU B C 1
ATOM 5241 O O . LEU B 1 236 ? -0.361 4.93 -13.312 1 80.56 236 LEU B O 1
ATOM 5245 N N . VAL B 1 237 ? -1.844 6.57 -13.062 1 78.69 237 VAL B N 1
ATOM 5246 C CA . VAL B 1 237 ? -1.088 7.129 -11.945 1 78.69 237 VAL B CA 1
ATOM 5247 C C . VAL B 1 237 ? -1.872 6.949 -10.648 1 78.69 237 VAL B C 1
ATOM 5249 O O . VAL B 1 237 ? -2.957 7.512 -10.484 1 78.69 237 VAL B O 1
ATOM 5252 N N . ALA B 1 238 ? -1.338 6.117 -9.789 1 82.12 238 ALA B N 1
ATOM 5253 C CA . ALA B 1 238 ? -1.94 5.871 -8.484 1 82.12 238 ALA B CA 1
ATOM 5254 C C . ALA B 1 238 ? -1.39 6.832 -7.434 1 82.12 238 ALA B C 1
ATOM 5256 O O . ALA B 1 238 ? -0.18 7.062 -7.371 1 82.12 238 ALA B O 1
ATOM 5257 N N . THR B 1 239 ? -2.223 7.387 -6.676 1 81.38 239 THR B N 1
ATOM 5258 C CA . THR B 1 239 ? -1.776 8.219 -5.57 1 81.38 239 THR B CA 1
ATOM 5259 C C . THR B 1 239 ? -1.36 7.363 -4.379 1 81.38 239 THR B C 1
ATOM 5261 O O . THR B 1 239 ? -0.341 7.633 -3.738 1 81.38 239 THR B O 1
ATOM 5264 N N . ARG B 1 240 ? -2.125 6.359 -4.145 1 84.81 240 ARG B N 1
ATOM 5265 C CA . ARG B 1 240 ? -1.823 5.418 -3.074 1 84.81 240 ARG B CA 1
ATOM 5266 C C . ARG B 1 240 ? -1.073 4.203 -3.611 1 84.81 240 ARG B C 1
ATOM 5268 O O . ARG B 1 240 ? -1.474 3.613 -4.617 1 84.81 240 ARG B O 1
ATOM 5275 N N . ILE B 1 241 ? -0.054 3.865 -2.932 1 88.44 241 ILE B N 1
ATOM 5276 C CA . ILE B 1 241 ? 0.731 2.699 -3.32 1 88.44 241 ILE B CA 1
ATOM 5277 C C . ILE B 1 241 ? 0.399 1.523 -2.404 1 88.44 241 ILE B C 1
ATOM 5279 O O . ILE B 1 241 ? 0.221 1.7 -1.197 1 88.44 241 ILE B O 1
ATOM 5283 N N . MET B 1 242 ? 0.222 0.411 -3.082 1 87.56 242 MET B N 1
ATOM 5284 C CA . MET B 1 242 ? -0.038 -0.851 -2.393 1 87.56 242 MET B CA 1
ATOM 5285 C C . MET B 1 242 ? 0.782 -1.982 -3.004 1 87.56 242 MET B C 1
ATOM 5287 O O . MET B 1 242 ? 1.037 -1.99 -4.207 1 87.56 242 MET B O 1
ATOM 5291 N N . GLY B 1 243 ? 1.152 -2.936 -2.182 1 89.56 243 GLY B N 1
ATOM 5292 C CA . GLY B 1 243 ? 1.881 -4.105 -2.652 1 89.56 243 GLY B CA 1
ATOM 5293 C C . GLY B 1 243 ? 2.617 -4.836 -1.544 1 89.56 243 GLY B C 1
ATOM 5294 O O . GLY B 1 243 ? 2.336 -4.625 -0.363 1 89.56 243 GLY B O 1
ATOM 5295 N N . THR B 1 244 ? 3.426 -5.695 -1.975 1 92.12 244 THR B N 1
ATOM 5296 C CA . THR B 1 244 ? 4.23 -6.465 -1.029 1 92.12 244 THR B CA 1
ATOM 5297 C C . THR B 1 244 ? 5.672 -5.969 -1.018 1 92.12 244 THR B C 1
ATOM 5299 O O . THR B 1 244 ? 6.25 -5.695 -2.072 1 92.12 244 THR B O 1
ATOM 5302 N N . LYS B 1 245 ? 6.227 -5.848 0.146 1 90.19 245 LYS B N 1
ATOM 5303 C CA . LYS B 1 245 ? 7.605 -5.402 0.303 1 90.19 245 LYS B CA 1
ATOM 5304 C C . LYS B 1 245 ? 8.547 -6.195 -0.597 1 90.19 245 LYS B C 1
ATOM 5306 O O . LYS B 1 245 ? 8.43 -7.418 -0.706 1 90.19 245 LYS B O 1
ATOM 5311 N N . GLY B 1 246 ? 9.398 -5.5 -1.322 1 93.25 246 GLY B N 1
ATOM 5312 C CA . GLY B 1 246 ? 10.469 -6.125 -2.08 1 93.25 246 GLY B CA 1
ATOM 5313 C C . GLY B 1 246 ? 10.086 -6.438 -3.514 1 93.25 246 GLY B C 1
ATOM 5314 O O . GLY B 1 246 ? 10.938 -6.809 -4.324 1 93.25 246 GLY B O 1
ATOM 5315 N N . TYR B 1 247 ? 8.852 -6.25 -3.838 1 96.44 247 TYR B N 1
ATOM 5316 C CA . TYR B 1 247 ? 8.406 -6.66 -5.168 1 96.44 247 TYR B CA 1
ATOM 5317 C C . TYR B 1 247 ? 7.98 -5.457 -5.996 1 96.44 247 TYR B C 1
ATOM 5319 O O . TYR B 1 247 ? 7.816 -5.559 -7.215 1 96.44 247 TYR B O 1
ATOM 5327 N N . ALA B 1 248 ? 7.766 -4.316 -5.367 1 94.75 248 ALA B N 1
ATOM 5328 C CA . ALA B 1 248 ? 7.16 -3.17 -6.039 1 94.75 248 ALA B CA 1
ATOM 5329 C C . ALA B 1 248 ? 8.156 -2.49 -6.973 1 94.75 248 ALA B C 1
ATOM 5331 O O . ALA B 1 248 ? 9.32 -2.301 -6.613 1 94.75 248 ALA B O 1
ATOM 5332 N N . ALA B 1 249 ? 7.656 -2.082 -8.156 1 95.69 249 ALA B N 1
ATOM 5333 C CA . ALA B 1 249 ? 8.484 -1.39 -9.133 1 95.69 249 ALA B CA 1
ATOM 5334 C C . ALA B 1 249 ? 8.844 0.013 -8.656 1 95.69 249 ALA B C 1
ATOM 5336 O O . ALA B 1 249 ? 8.023 0.704 -8.055 1 95.69 249 ALA B O 1
ATOM 5337 N N . PRO B 1 250 ? 10.055 0.463 -8.977 1 92.81 250 PRO B N 1
ATOM 5338 C CA . PRO B 1 250 ? 10.508 1.77 -8.5 1 92.81 250 PRO B CA 1
ATOM 5339 C C . PRO B 1 250 ? 9.633 2.918 -8.992 1 92.81 250 PRO B C 1
ATOM 5341 O O . PRO B 1 250 ? 9.336 3.842 -8.227 1 92.81 250 PRO B O 1
ATOM 5344 N N . GLU B 1 251 ? 9.211 2.941 -10.289 1 92.06 251 GLU B N 1
ATOM 5345 C CA . GLU B 1 251 ? 8.398 4.027 -10.812 1 92.06 251 GLU B CA 1
ATOM 5346 C C . GLU B 1 251 ? 7.035 4.082 -10.133 1 92.06 251 GLU B C 1
ATOM 5348 O O . GLU B 1 251 ? 6.465 5.16 -9.953 1 92.06 251 GLU B O 1
ATOM 5353 N N . TYR B 1 252 ? 6.512 2.941 -9.773 1 92.69 252 TYR B N 1
ATOM 5354 C CA . TYR B 1 252 ? 5.246 2.857 -9.055 1 92.69 252 TYR B CA 1
ATOM 5355 C C . TYR B 1 252 ? 5.359 3.484 -7.668 1 92.69 252 TYR B C 1
ATOM 5357 O O . TYR B 1 252 ? 4.512 4.289 -7.273 1 92.69 252 TYR B O 1
ATOM 5365 N N . VAL B 1 253 ? 6.398 3.209 -6.973 1 92.38 253 VAL B N 1
ATOM 5366 C CA . VAL B 1 253 ? 6.621 3.67 -5.605 1 92.38 253 VAL B CA 1
ATOM 5367 C C . VAL B 1 253 ? 6.914 5.168 -5.609 1 92.38 253 VAL B C 1
ATOM 5369 O O . VAL B 1 253 ? 6.395 5.91 -4.77 1 92.38 253 VAL B O 1
ATOM 5372 N N . LYS B 1 254 ? 7.672 5.621 -6.523 1 89.94 254 LYS B N 1
ATOM 5373 C CA . LYS B 1 254 ? 8.18 6.992 -6.527 1 89.94 254 LYS B CA 1
ATOM 5374 C C . LYS B 1 254 ? 7.141 7.957 -7.102 1 89.94 254 LYS B C 1
ATOM 5376 O O . LYS B 1 254 ? 6.969 9.062 -6.59 1 89.94 254 LYS B O 1
ATOM 5381 N N . SER B 1 255 ? 6.449 7.488 -8.203 1 88.75 255 SER B N 1
ATOM 5382 C CA . SER B 1 255 ? 5.598 8.438 -8.914 1 88.75 255 SER B CA 1
ATOM 5383 C C . SER B 1 255 ? 4.168 7.918 -9.023 1 88.75 255 SER B C 1
ATOM 5385 O O . SER B 1 255 ? 3.279 8.633 -9.5 1 88.75 255 SER B O 1
ATOM 5387 N N . GLY B 1 256 ? 3.969 6.727 -8.68 1 89.69 256 GLY B N 1
ATOM 5388 C CA . GLY B 1 256 ? 2.633 6.16 -8.773 1 89.69 256 GLY B CA 1
ATOM 5389 C C . GLY B 1 256 ? 2.316 5.613 -10.148 1 89.69 256 GLY B C 1
ATOM 5390 O O . GLY B 1 256 ? 1.208 5.129 -10.391 1 89.69 256 GLY B O 1
ATOM 5391 N N . GLN B 1 257 ? 3.279 5.699 -11.078 1 89.5 257 GLN B N 1
ATOM 5392 C CA . GLN B 1 257 ? 3.043 5.188 -12.422 1 89.5 257 GLN B CA 1
ATOM 5393 C C . GLN B 1 257 ? 2.881 3.672 -12.414 1 89.5 257 GLN B C 1
ATOM 5395 O O . GLN B 1 257 ? 3.799 2.945 -12.023 1 89.5 257 GLN B O 1
ATOM 5400 N N . LEU B 1 258 ? 1.733 3.275 -12.805 1 91.88 258 LEU B N 1
ATOM 5401 C CA . LEU B 1 258 ? 1.396 1.856 -12.82 1 91.88 258 LEU B CA 1
ATOM 5402 C C . LEU B 1 258 ? 1.06 1.395 -14.234 1 91.88 258 LEU B C 1
ATOM 5404 O O . LEU B 1 258 ? 0.143 1.927 -14.867 1 91.88 258 LEU B O 1
ATOM 5408 N N . THR B 1 259 ? 1.807 0.464 -14.812 1 93.75 259 THR B N 1
ATOM 5409 C CA . THR B 1 259 ? 1.601 -0.156 -16.109 1 93.75 259 THR B CA 1
ATOM 5410 C C . THR B 1 259 ? 1.838 -1.662 -16.047 1 93.75 259 THR B C 1
ATOM 5412 O O . THR B 1 259 ? 2.201 -2.188 -14.984 1 93.75 259 THR B O 1
ATOM 5415 N N . THR B 1 260 ? 1.589 -2.334 -17.141 1 96.31 260 THR B N 1
ATOM 5416 C CA . THR B 1 260 ? 1.895 -3.758 -17.219 1 96.31 260 THR B CA 1
ATOM 5417 C C . THR B 1 260 ? 3.373 -4.008 -16.938 1 96.31 260 THR B C 1
ATOM 5419 O O . THR B 1 260 ? 3.748 -5.086 -16.469 1 96.31 260 THR B O 1
ATOM 5422 N N . LYS B 1 261 ? 4.203 -2.994 -17.188 1 97.31 261 LYS B N 1
ATOM 5423 C CA . LYS B 1 261 ? 5.641 -3.133 -16.969 1 97.31 261 LYS B CA 1
ATOM 5424 C C . LYS B 1 261 ? 5.965 -3.211 -15.484 1 97.31 261 LYS B C 1
ATOM 5426 O O . LYS B 1 261 ? 7.035 -3.688 -15.102 1 97.31 261 LYS B O 1
ATOM 5431 N N . SER B 1 262 ? 5.086 -2.66 -14.648 1 96.81 262 SER B N 1
ATOM 5432 C CA . SER B 1 262 ? 5.25 -2.824 -13.203 1 96.81 262 SER B CA 1
ATOM 5433 C C . SER B 1 262 ? 5.184 -4.293 -12.805 1 96.81 262 SER B C 1
ATOM 5435 O O . SER B 1 262 ? 5.957 -4.75 -11.953 1 96.81 262 SER B O 1
ATOM 5437 N N . ASP B 1 263 ? 4.301 -5.059 -13.469 1 98.19 263 ASP B N 1
ATOM 5438 C CA . ASP B 1 263 ? 4.223 -6.5 -13.25 1 98.19 263 ASP B CA 1
ATOM 5439 C C . ASP B 1 263 ? 5.496 -7.199 -13.719 1 98.19 263 ASP B C 1
ATOM 5441 O O . ASP B 1 263 ? 5.949 -8.164 -13.094 1 98.19 263 ASP B O 1
ATOM 5445 N N . VAL B 1 264 ? 6.02 -6.672 -14.82 1 98.81 264 VAL B N 1
ATOM 5446 C CA . VAL B 1 264 ? 7.23 -7.266 -15.375 1 98.81 264 VAL B CA 1
ATOM 5447 C C . VAL B 1 264 ? 8.383 -7.129 -14.375 1 98.81 264 VAL B C 1
ATOM 5449 O O . VAL B 1 264 ? 9.18 -8.055 -14.211 1 98.81 264 VAL B O 1
ATOM 5452 N N . TYR B 1 265 ? 8.453 -5.996 -13.75 1 98.5 265 TYR B N 1
ATOM 5453 C CA . TYR B 1 265 ? 9.461 -5.816 -12.711 1 98.5 265 TYR B CA 1
ATOM 5454 C C . TYR B 1 265 ? 9.297 -6.855 -11.609 1 98.5 265 TYR B C 1
ATOM 5456 O O . TYR B 1 265 ? 10.258 -7.52 -11.227 1 98.5 265 TYR B O 1
ATOM 5464 N N . SER B 1 266 ? 8.078 -6.992 -11.078 1 98.56 266 SER B N 1
ATOM 5465 C CA . SER B 1 266 ? 7.805 -7.965 -10.023 1 98.56 266 SER B CA 1
ATOM 5466 C C . SER B 1 266 ? 8.18 -9.375 -10.469 1 98.56 266 SER B C 1
ATOM 5468 O O . SER B 1 266 ? 8.68 -10.172 -9.672 1 98.56 266 SER B O 1
ATOM 5470 N N . PHE B 1 267 ? 7.879 -9.695 -11.742 1 98.88 267 PHE B N 1
ATOM 5471 C CA . PHE B 1 267 ? 8.266 -10.992 -12.289 1 98.88 267 PHE B CA 1
ATOM 5472 C C . PHE B 1 267 ? 9.781 -11.172 -12.227 1 98.88 267 PHE B C 1
ATOM 5474 O O . PHE B 1 267 ? 10.266 -12.258 -11.898 1 98.88 267 PHE B O 1
ATOM 5481 N N . GLY B 1 268 ? 10.516 -10.094 -12.547 1 98.81 268 GLY B N 1
ATOM 5482 C CA . GLY B 1 268 ? 11.961 -10.125 -12.438 1 98.81 268 GLY B CA 1
ATOM 5483 C C . GLY B 1 268 ? 12.445 -10.453 -11.039 1 98.81 268 GLY B C 1
ATOM 5484 O O . GLY B 1 268 ? 13.422 -11.188 -10.867 1 98.81 268 GLY B O 1
ATOM 5485 N N . VAL B 1 269 ? 11.773 -9.914 -10.047 1 98.31 269 VAL B N 1
ATOM 5486 C CA . VAL B 1 269 ? 12.109 -10.211 -8.664 1 98.31 269 VAL B CA 1
ATOM 5487 C C . VAL B 1 269 ? 11.914 -11.703 -8.383 1 98.31 269 VAL B C 1
ATOM 5489 O O . VAL B 1 269 ? 12.766 -12.344 -7.762 1 98.31 269 VAL B O 1
ATOM 5492 N N . VAL B 1 270 ? 10.859 -12.273 -8.859 1 98.75 270 VAL B N 1
ATOM 5493 C CA . VAL B 1 270 ? 10.594 -13.695 -8.672 1 98.75 270 VAL B CA 1
ATOM 5494 C C . VAL B 1 270 ? 11.648 -14.523 -9.391 1 98.75 270 VAL B C 1
ATOM 5496 O O . VAL B 1 270 ? 12.094 -15.555 -8.875 1 98.75 270 VAL B O 1
ATOM 5499 N N . LEU B 1 271 ? 12.031 -14.07 -10.609 1 98.75 271 LEU B N 1
ATOM 5500 C CA . LEU B 1 271 ? 13.117 -14.766 -11.289 1 98.75 271 LEU B CA 1
ATOM 5501 C C . LEU B 1 271 ? 14.367 -14.805 -10.422 1 98.75 271 LEU B C 1
ATOM 5503 O O . LEU B 1 271 ? 15.047 -15.828 -10.352 1 98.75 271 LEU B O 1
ATOM 5507 N N . LEU B 1 272 ? 14.68 -13.703 -9.781 1 97.5 272 LEU B N 1
ATOM 5508 C CA . LEU B 1 272 ? 15.836 -13.664 -8.891 1 97.5 272 LEU B CA 1
ATOM 5509 C C . LEU B 1 272 ? 15.68 -14.672 -7.758 1 97.5 272 LEU B C 1
ATOM 5511 O O . LEU B 1 272 ? 16.656 -15.336 -7.379 1 97.5 272 LEU B O 1
ATOM 5515 N N . GLU B 1 273 ? 14.516 -14.758 -7.25 1 97.12 273 GLU B N 1
ATOM 5516 C CA . GLU B 1 273 ? 14.266 -15.734 -6.199 1 97.12 273 GLU B CA 1
ATOM 5517 C C . GLU B 1 273 ? 14.492 -17.156 -6.707 1 97.12 273 GLU B C 1
ATOM 5519 O O . GLU B 1 273 ? 15.055 -18 -5.996 1 97.12 273 GLU B O 1
ATOM 5524 N N . LEU B 1 274 ? 14.07 -17.406 -7.926 1 97.94 274 LEU B N 1
ATOM 5525 C CA . LEU B 1 274 ? 14.227 -18.734 -8.523 1 97.94 274 LEU B CA 1
ATOM 5526 C C . LEU B 1 274 ? 15.695 -19.062 -8.758 1 97.94 274 LEU B C 1
ATOM 5528 O O . LEU B 1 274 ? 16.109 -20.203 -8.617 1 97.94 274 LEU B O 1
ATOM 5532 N N . ILE B 1 275 ? 16.484 -18.062 -9.133 1 96.75 275 ILE B N 1
ATOM 5533 C CA . ILE B 1 275 ? 17.906 -18.234 -9.43 1 96.75 275 ILE B CA 1
ATOM 5534 C C . ILE B 1 275 ? 18.688 -18.422 -8.133 1 96.75 275 ILE B C 1
ATOM 5536 O O . ILE B 1 275 ? 19.516 -19.328 -8.031 1 96.75 275 ILE B O 1
ATOM 5540 N N . THR B 1 276 ? 18.344 -17.625 -7.121 1 95 276 THR B N 1
ATOM 5541 C CA . THR B 1 276 ? 19.188 -17.531 -5.941 1 95 276 THR B CA 1
ATOM 5542 C C . THR B 1 276 ? 18.688 -18.453 -4.832 1 95 276 THR B C 1
ATOM 5544 O O . THR B 1 276 ? 19.438 -18.812 -3.926 1 95 276 THR B O 1
ATOM 5547 N N . GLY B 1 277 ? 17.375 -18.75 -4.848 1 93.75 277 GLY B N 1
ATOM 5548 C CA . GLY B 1 277 ? 16.766 -19.469 -3.742 1 93.75 277 GLY B CA 1
ATOM 5549 C C . GLY B 1 277 ? 16.562 -18.609 -2.51 1 93.75 277 GLY B C 1
ATOM 5550 O O . GLY B 1 277 ? 16.281 -19.125 -1.428 1 93.75 277 GLY B O 1
ATOM 5551 N N . CYS B 1 278 ? 16.703 -17.266 -2.713 1 92.12 278 CYS B N 1
ATOM 5552 C CA . CYS B 1 278 ? 16.562 -16.328 -1.602 1 92.12 278 CYS B CA 1
ATOM 5553 C C . CYS B 1 278 ? 15.289 -15.508 -1.732 1 92.12 278 CYS B C 1
ATOM 5555 O O . CYS B 1 278 ? 14.914 -15.109 -2.836 1 92.12 278 CYS B O 1
ATOM 5557 N N . ARG B 1 279 ? 14.703 -15.25 -0.532 1 92.12 279 ARG B N 1
ATOM 5558 C CA . ARG B 1 279 ? 13.508 -14.406 -0.527 1 92.12 279 ARG B CA 1
ATOM 5559 C C . ARG B 1 279 ? 13.867 -12.953 -0.839 1 92.12 279 ARG B C 1
ATOM 5561 O O . ARG B 1 279 ? 14.922 -12.469 -0.431 1 92.12 279 ARG B O 1
ATOM 5568 N N . SER B 1 280 ? 12.914 -12.242 -1.458 1 89.19 280 SER B N 1
ATOM 5569 C CA . SER B 1 280 ? 13.141 -10.844 -1.836 1 89.19 280 SER B CA 1
ATOM 5570 C C . SER B 1 280 ? 13.367 -9.969 -0.608 1 89.19 280 SER B C 1
ATOM 5572 O O . SER B 1 280 ? 14.219 -9.078 -0.625 1 89.19 280 SER B O 1
ATOM 5574 N N . ALA B 1 281 ? 12.398 -10.094 0.447 1 73.88 281 ALA B N 1
ATOM 5575 C CA . ALA B 1 281 ? 12.406 -9.141 1.555 1 73.88 281 ALA B CA 1
ATOM 5576 C C . ALA B 1 281 ? 13.211 -9.68 2.736 1 73.88 281 ALA B C 1
ATOM 5578 O O . ALA B 1 281 ? 13.352 -9 3.756 1 73.88 281 ALA B O 1
ATOM 5579 N N . ASP B 1 282 ? 13.539 -10.938 2.752 1 65.56 282 ASP B N 1
ATOM 5580 C CA . ASP B 1 282 ? 14.25 -11.438 3.926 1 65.56 282 ASP B CA 1
ATOM 5581 C C . ASP B 1 282 ? 15.508 -10.617 4.199 1 65.56 282 ASP B C 1
ATOM 5583 O O . ASP B 1 282 ? 16.234 -10.266 3.27 1 65.56 282 ASP B O 1
ATOM 5587 N N . LYS B 1 283 ? 15.312 -9.68 5.234 1 54.56 283 LYS B N 1
ATOM 5588 C CA . LYS B 1 283 ? 16.547 -9.055 5.703 1 54.56 283 LYS B CA 1
ATOM 5589 C C . LYS B 1 283 ? 17.719 -10.039 5.637 1 54.56 283 LYS B C 1
ATOM 5591 O O . LYS B 1 283 ? 18.203 -10.5 6.672 1 54.56 283 LYS B O 1
ATOM 5596 N N . TRP B 1 284 ? 17.312 -11.148 5.02 1 43.5 284 TRP B N 1
ATOM 5597 C CA . TRP B 1 284 ? 18.344 -12.164 5.234 1 43.5 284 TRP B CA 1
ATOM 5598 C C . TRP B 1 284 ? 19.703 -11.516 5.414 1 43.5 284 TRP B C 1
ATOM 5600 O O . TRP B 1 284 ? 19.875 -10.32 5.176 1 43.5 284 TRP B O 1
ATOM 5610 N N . SER B 1 285 ? 20.453 -12.57 4.898 1 41.19 285 SER B N 1
ATOM 5611 C CA . SER B 1 285 ? 21.688 -13.344 4.949 1 41.19 285 SER B CA 1
ATOM 5612 C C . SER B 1 285 ? 22.891 -12.484 4.547 1 41.19 285 SER B C 1
ATOM 5614 O O . SER B 1 285 ? 24.031 -12.922 4.656 1 41.19 285 SER B O 1
ATOM 5616 N N . LEU B 1 286 ? 22.406 -11.719 3.432 1 43.69 286 LEU B N 1
ATOM 5617 C CA . LEU B 1 286 ? 23.719 -11.352 2.904 1 43.69 286 LEU B CA 1
ATOM 5618 C C . LEU B 1 286 ? 24.391 -10.328 3.801 1 43.69 286 LEU B C 1
ATOM 5620 O O . LEU B 1 286 ? 23.719 -9.555 4.488 1 43.69 286 LEU B O 1
ATOM 5624 N N . SER B 1 287 ? 25.188 -10.625 4.34 1 46.53 287 SER B N 1
ATOM 5625 C CA . SER B 1 287 ? 26.109 -9.938 5.242 1 46.53 287 SER B CA 1
ATOM 5626 C C . SER B 1 287 ? 25.875 -8.438 5.23 1 46.53 287 SER B C 1
ATOM 5628 O O . SER B 1 287 ? 26.047 -7.766 6.254 1 46.53 287 SER B O 1
ATOM 5630 N N . ASN B 1 288 ? 25.453 -7.859 4.113 1 47.38 288 ASN B N 1
ATOM 5631 C CA . ASN B 1 288 ? 25.578 -6.414 3.971 1 47.38 288 ASN B CA 1
ATOM 5632 C C . ASN B 1 288 ? 24.203 -5.738 3.93 1 47.38 288 ASN B C 1
ATOM 5634 O O . ASN B 1 288 ? 24.078 -4.605 3.461 1 47.38 288 ASN B O 1
ATOM 5638 N N . LYS B 1 289 ? 22.953 -6.238 4.668 1 55.09 289 LYS B N 1
ATOM 5639 C CA . LYS B 1 289 ? 21.734 -5.469 4.934 1 55.09 289 LYS B CA 1
ATOM 5640 C C . LYS B 1 289 ? 21.094 -4.992 3.635 1 55.09 289 LYS B C 1
ATOM 5642 O O . LYS B 1 289 ? 20.531 -3.9 3.582 1 55.09 289 LYS B O 1
ATOM 5647 N N . GLN B 1 290 ? 21.391 -5.648 2.494 1 66.19 290 GLN B N 1
ATOM 5648 C CA . GLN B 1 290 ? 20.812 -5.211 1.228 1 66.19 290 GLN B CA 1
ATOM 5649 C C . GLN B 1 290 ? 19.656 -6.117 0.812 1 66.19 290 GLN B C 1
ATOM 5651 O O . GLN B 1 290 ? 19.625 -7.289 1.187 1 66.19 290 GLN B O 1
ATOM 5656 N N . ASP B 1 291 ? 18.656 -5.551 0.135 1 83 291 ASP B N 1
ATOM 5657 C CA . ASP B 1 291 ? 17.562 -6.316 -0.466 1 83 291 ASP B CA 1
ATOM 5658 C C . ASP B 1 291 ? 18.078 -7.16 -1.635 1 83 291 ASP B C 1
ATOM 5660 O O . ASP B 1 291 ? 19.156 -6.914 -2.16 1 83 291 ASP B O 1
ATOM 5664 N N . LEU B 1 292 ? 17.406 -8.172 -2.006 1 91.69 292 LEU B N 1
ATOM 5665 C CA . LEU B 1 292 ? 17.812 -9.172 -2.992 1 91.69 292 LEU B CA 1
ATOM 5666 C C . LEU B 1 292 ? 18.156 -8.516 -4.324 1 91.69 292 LEU B C 1
ATOM 5668 O O . LEU B 1 292 ? 19.172 -8.852 -4.941 1 91.69 292 LEU B O 1
ATOM 5672 N N . VAL B 1 293 ? 17.344 -7.551 -4.754 1 93.62 293 VAL B N 1
ATOM 5673 C CA . VAL B 1 293 ? 17.547 -6.91 -6.047 1 93.62 293 VAL B CA 1
ATOM 5674 C C . VAL B 1 293 ? 18.875 -6.152 -6.051 1 93.62 293 VAL B C 1
ATOM 5676 O O . VAL B 1 293 ? 19.672 -6.301 -6.973 1 93.62 293 VAL B O 1
ATOM 5679 N N . SER B 1 294 ? 19.109 -5.387 -5.043 1 88.75 294 SER B N 1
ATOM 5680 C CA . SER B 1 294 ? 20.344 -4.605 -4.941 1 88.75 294 SER B CA 1
ATOM 5681 C C . SER B 1 294 ? 21.562 -5.512 -4.898 1 88.75 294 SER B C 1
ATOM 5683 O O . SER B 1 294 ? 22.609 -5.168 -5.453 1 88.75 294 SER B O 1
ATOM 5685 N N . TRP B 1 295 ? 21.453 -6.57 -4.32 1 89.06 295 TRP B N 1
ATOM 5686 C CA . TRP B 1 295 ? 22.578 -7.488 -4.156 1 89.06 295 TRP B CA 1
ATOM 5687 C C . TRP B 1 295 ? 22.828 -8.281 -5.438 1 89.06 295 TRP B C 1
ATOM 5689 O O . TRP B 1 295 ? 23.969 -8.344 -5.926 1 89.06 295 TRP B O 1
ATOM 5699 N N . ALA B 1 296 ? 21.828 -8.883 -6.02 1 93.38 296 ALA B N 1
ATOM 5700 C CA . ALA B 1 296 ? 21.984 -9.898 -7.055 1 93.38 296 ALA B CA 1
ATOM 5701 C C . ALA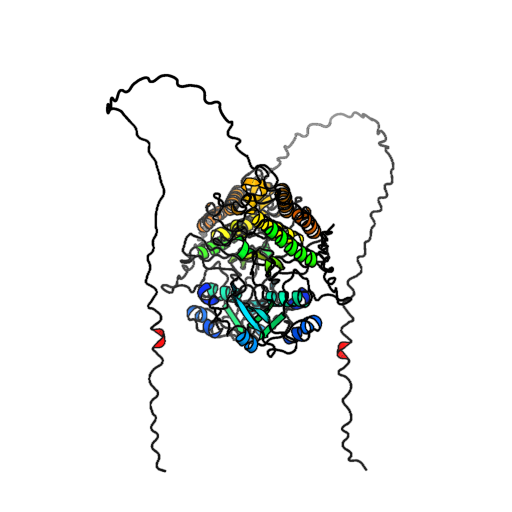 B 1 296 ? 22.047 -9.258 -8.445 1 93.38 296 ALA B C 1
ATOM 5703 O O . ALA B 1 296 ? 22.734 -9.766 -9.336 1 93.38 296 ALA B O 1
ATOM 5704 N N . LYS B 1 297 ? 21.344 -8.195 -8.648 1 93.44 297 LYS B N 1
ATOM 5705 C CA . LYS B 1 297 ? 21.156 -7.641 -9.992 1 93.44 297 LYS B CA 1
ATOM 5706 C C . LYS B 1 297 ? 22.5 -7.297 -10.633 1 93.44 297 LYS B C 1
ATOM 5708 O O . LYS B 1 297 ? 22.734 -7.625 -11.797 1 93.44 297 LYS B O 1
ATOM 5713 N N . PRO B 1 298 ? 23.453 -6.727 -9.906 1 92.12 298 PRO B N 1
ATOM 5714 C CA . PRO B 1 298 ? 24.719 -6.363 -10.531 1 92.12 298 PRO B CA 1
ATOM 5715 C C . PRO B 1 298 ? 25.516 -7.582 -11.016 1 92.12 298 PRO B C 1
ATOM 5717 O O . PRO B 1 298 ? 26.391 -7.449 -11.867 1 92.12 298 PRO B O 1
ATOM 5720 N N . MET B 1 299 ? 25.203 -8.695 -10.57 1 93.94 299 MET B N 1
ATOM 5721 C CA . MET B 1 299 ? 26 -9.891 -10.867 1 93.94 299 MET B CA 1
ATOM 5722 C C . MET B 1 299 ? 25.375 -10.688 -12 1 93.94 299 MET B C 1
ATOM 5724 O O . MET B 1 299 ? 25.969 -11.641 -12.5 1 93.94 299 MET B O 1
ATOM 5728 N N . LEU B 1 300 ? 24.25 -10.32 -12.477 1 94.81 300 LEU B N 1
ATOM 5729 C CA . LEU B 1 300 ? 23.469 -11.156 -13.383 1 94.81 300 LEU B CA 1
ATOM 5730 C C . LEU B 1 300 ? 24.047 -11.125 -14.789 1 94.81 300 LEU B C 1
ATOM 5732 O O . LEU B 1 300 ? 23.891 -12.078 -15.555 1 94.81 300 LEU B O 1
ATOM 5736 N N . LYS B 1 301 ? 24.688 -10.078 -15.102 1 89.88 301 LYS B N 1
ATOM 5737 C CA . LYS B 1 301 ? 25.203 -9.953 -16.469 1 89.88 301 LYS B CA 1
ATOM 5738 C C . LYS B 1 301 ? 26.625 -10.477 -16.578 1 89.88 301 LYS B C 1
ATOM 5740 O O . LYS B 1 301 ? 27.172 -10.594 -17.672 1 89.88 301 LYS B O 1
ATOM 5745 N N . ASP B 1 302 ? 27.234 -10.719 -15.484 1 89.75 302 ASP B N 1
ATOM 5746 C CA . ASP B 1 302 ? 28.594 -11.242 -15.445 1 89.75 302 ASP B CA 1
ATOM 5747 C C . ASP B 1 302 ? 28.594 -12.758 -15.25 1 89.75 302 ASP B C 1
ATOM 5749 O O . ASP B 1 302 ? 28.344 -13.242 -14.141 1 89.75 302 ASP B O 1
ATOM 5753 N N . SER B 1 303 ? 29 -13.484 -16.219 1 83.19 303 SER B N 1
ATOM 5754 C CA . SER B 1 303 ? 28.969 -14.938 -16.203 1 83.19 303 SER B CA 1
ATOM 5755 C C . SER B 1 303 ? 29.859 -15.492 -15.094 1 83.19 303 SER B C 1
ATOM 5757 O O . SER B 1 303 ? 29.562 -16.531 -14.508 1 83.19 303 SER B O 1
ATOM 5759 N N . ARG B 1 304 ? 30.906 -14.812 -14.828 1 85.06 304 ARG B N 1
ATOM 5760 C CA . ARG B 1 304 ? 31.844 -15.281 -13.805 1 85.06 304 ARG B CA 1
ATOM 5761 C C . ARG B 1 304 ? 31.25 -15.117 -12.414 1 85.06 304 ARG B C 1
ATOM 5763 O O . ARG B 1 304 ? 31.609 -15.844 -11.484 1 85.06 304 ARG B O 1
ATOM 5770 N N . LYS B 1 305 ? 30.359 -14.227 -12.32 1 92.12 305 LYS B N 1
ATOM 5771 C CA . LYS B 1 305 ? 29.797 -13.922 -11.008 1 92.12 305 LYS B CA 1
ATOM 5772 C C . LYS B 1 305 ? 28.469 -14.648 -10.797 1 92.12 305 LYS B C 1
ATOM 5774 O O . LYS B 1 305 ? 27.969 -14.727 -9.672 1 92.12 305 LYS B O 1
ATOM 5779 N N . LEU B 1 306 ? 27.906 -15.156 -11.875 1 92.25 306 LEU B N 1
ATOM 5780 C CA . LEU B 1 306 ? 26.594 -15.797 -11.797 1 92.25 306 LEU B CA 1
ATOM 5781 C C . LEU B 1 306 ? 26.625 -16.984 -10.844 1 92.25 306 LEU B C 1
ATOM 5783 O O . LEU B 1 306 ? 25.672 -17.219 -10.102 1 92.25 306 LEU B O 1
ATOM 5787 N N . ASP B 1 307 ? 27.672 -17.688 -10.773 1 89.12 307 ASP B N 1
ATOM 5788 C CA . ASP B 1 307 ? 27.812 -18.859 -9.906 1 89.12 307 ASP B CA 1
ATOM 5789 C C . ASP B 1 307 ? 27.672 -18.469 -8.438 1 89.12 307 ASP B C 1
ATOM 5791 O O . ASP B 1 307 ? 27.203 -19.266 -7.617 1 89.12 307 ASP B O 1
ATOM 5795 N N . ARG B 1 308 ? 28.016 -17.203 -8.188 1 90.25 308 ARG B N 1
ATOM 5796 C CA . ARG B 1 308 ? 27.969 -16.719 -6.805 1 90.25 308 ARG B CA 1
ATOM 5797 C C . ARG B 1 308 ? 26.547 -16.5 -6.34 1 90.25 308 ARG B C 1
ATOM 5799 O O . ARG B 1 308 ? 26.266 -16.5 -5.141 1 90.25 308 ARG B O 1
ATOM 5806 N N . VAL B 1 309 ? 25.688 -16.344 -7.34 1 93.5 309 VAL B N 1
ATOM 5807 C CA . VAL B 1 309 ? 24.328 -15.961 -6.938 1 93.5 309 VAL B CA 1
ATOM 5808 C C . VAL B 1 309 ? 23.391 -17.141 -7.098 1 93.5 309 VAL B C 1
ATOM 5810 O O . VAL B 1 309 ? 22.297 -17.156 -6.539 1 93.5 309 VAL B O 1
ATOM 5813 N N . MET B 1 310 ? 23.844 -18.25 -7.773 1 95.06 310 MET B N 1
ATOM 5814 C CA . MET B 1 310 ? 22.984 -19.406 -7.973 1 95.06 310 MET B CA 1
ATOM 5815 C C . MET B 1 310 ? 22.703 -20.109 -6.645 1 95.06 310 MET B C 1
ATOM 5817 O O . MET B 1 310 ? 23.578 -20.188 -5.781 1 95.06 310 MET B O 1
ATOM 5821 N N . ASP B 1 311 ? 21.516 -20.562 -6.504 1 94.19 311 ASP B N 1
ATOM 5822 C CA . ASP B 1 311 ? 21.156 -21.359 -5.34 1 94.19 311 ASP B CA 1
ATOM 5823 C C . ASP B 1 311 ? 22.109 -22.547 -5.164 1 94.19 311 ASP B C 1
ATOM 5825 O O . ASP B 1 311 ? 22.125 -23.453 -6 1 94.19 311 ASP B O 1
ATOM 5829 N N . PRO B 1 312 ? 22.828 -22.578 -4.094 1 92.81 312 PRO B N 1
ATOM 5830 C CA . PRO B 1 312 ? 23.766 -23.672 -3.91 1 92.81 312 PRO B CA 1
ATOM 5831 C C . PRO B 1 312 ? 23.078 -25.031 -3.789 1 92.81 312 PRO B C 1
ATOM 5833 O O . PRO B 1 312 ? 23.688 -26.062 -4.09 1 92.81 312 PRO B O 1
ATOM 5836 N N . ARG B 1 313 ? 21.891 -25.109 -3.484 1 92.25 313 ARG B N 1
ATOM 5837 C CA . ARG B 1 313 ? 21.172 -26.359 -3.311 1 92.25 313 ARG B CA 1
ATOM 5838 C C . ARG B 1 313 ? 20.953 -27.062 -4.648 1 92.25 313 ARG B C 1
ATOM 5840 O O . ARG B 1 313 ? 20.625 -28.25 -4.688 1 92.25 313 ARG B O 1
ATOM 5847 N N . LEU B 1 314 ? 21.156 -26.266 -5.727 1 93.44 314 LEU B N 1
ATOM 5848 C CA . LEU B 1 314 ? 21 -26.859 -7.055 1 93.44 314 LEU B CA 1
ATOM 5849 C C . LEU B 1 314 ? 22.188 -27.734 -7.402 1 93.44 314 LEU B C 1
ATOM 5851 O O . LEU B 1 314 ? 22.125 -28.531 -8.352 1 93.44 314 LEU B O 1
ATOM 5855 N N . GLU B 1 315 ? 23.234 -27.625 -6.727 1 91 315 GLU B N 1
ATOM 5856 C CA . GLU B 1 315 ? 24.438 -28.453 -6.891 1 91 315 GLU B CA 1
ATOM 5857 C C . GLU B 1 315 ? 24.859 -28.516 -8.359 1 91 315 GLU B C 1
ATOM 5859 O O . GLU B 1 315 ? 25.109 -29.594 -8.883 1 91 315 GLU B O 1
ATOM 5864 N N . PHE B 1 316 ? 24.719 -27.453 -9.008 1 88.12 316 PHE B N 1
ATOM 5865 C CA . PHE B 1 316 ? 25.156 -27.266 -10.383 1 88.12 316 PHE B CA 1
ATOM 5866 C C . PHE B 1 316 ? 24.359 -28.141 -11.336 1 88.12 316 PHE B C 1
ATOM 5868 O O . PHE B 1 316 ? 24.781 -28.406 -12.461 1 88.12 316 PHE B O 1
ATOM 5875 N N . GLU B 1 317 ? 23.266 -28.609 -10.812 1 90.38 317 GLU B N 1
ATOM 5876 C CA . GLU B 1 317 ? 22.375 -29.391 -11.672 1 90.38 317 GLU B CA 1
ATOM 5877 C C . GLU B 1 317 ? 21.484 -28.484 -12.516 1 90.38 317 GLU B C 1
ATOM 5879 O O . GLU B 1 317 ? 20.25 -28.547 -12.422 1 90.38 317 GLU B O 1
ATOM 5884 N N . TYR B 1 318 ? 22.047 -27.672 -13.422 1 92.31 318 TYR B N 1
ATOM 5885 C CA . TYR B 1 318 ? 21.391 -26.797 -14.375 1 92.31 318 TYR B CA 1
ATOM 5886 C C . TYR B 1 318 ? 22.281 -26.5 -15.57 1 92.31 318 TYR B C 1
ATOM 5888 O O . TYR B 1 318 ? 23.5 -26.672 -15.492 1 92.31 318 TYR B O 1
ATOM 5896 N N . SER B 1 319 ? 21.703 -26.25 -16.641 1 91.25 319 SER B N 1
ATOM 5897 C CA . SER B 1 319 ? 22.469 -25.812 -17.797 1 91.25 319 SER B CA 1
ATOM 5898 C C . SER B 1 319 ? 23.047 -24.422 -17.594 1 91.25 319 SER B C 1
ATOM 5900 O O . SER B 1 319 ? 22.297 -23.469 -17.344 1 91.25 319 SER B O 1
ATOM 5902 N N . PHE B 1 320 ? 24.312 -24.312 -17.734 1 90.88 320 PHE B N 1
ATOM 5903 C CA . PHE B 1 320 ? 24.953 -23.016 -17.562 1 90.88 320 PHE B CA 1
ATOM 5904 C C . PHE B 1 320 ? 24.406 -22 -18.547 1 90.88 320 PHE B C 1
ATOM 5906 O O . PHE B 1 320 ? 24.172 -20.844 -18.188 1 90.88 320 PHE B O 1
ATOM 5913 N N . ARG B 1 321 ? 24.25 -22.469 -19.75 1 93.06 321 ARG B N 1
ATOM 5914 C CA . ARG B 1 321 ? 23.656 -21.594 -20.75 1 93.06 321 ARG B CA 1
ATOM 5915 C C . ARG B 1 321 ? 22.25 -21.156 -20.344 1 93.06 321 ARG B C 1
ATOM 5917 O O . ARG B 1 321 ? 21.891 -19.984 -20.5 1 93.06 321 ARG B O 1
ATOM 5924 N N . GLY B 1 322 ? 21.5 -22.109 -19.859 1 95.19 322 GLY B N 1
ATOM 5925 C CA . GLY B 1 322 ? 20.156 -21.797 -19.391 1 95.19 322 GLY B CA 1
ATOM 5926 C C . GLY B 1 322 ? 20.141 -20.797 -18.25 1 95.19 322 GLY B C 1
ATOM 5927 O O . GLY B 1 322 ? 19.359 -19.844 -18.25 1 95.19 322 GLY B O 1
ATOM 5928 N N . ALA B 1 323 ? 21.047 -21.016 -17.328 1 95.81 323 ALA B N 1
ATOM 5929 C CA . ALA B 1 323 ? 21.156 -20.125 -16.188 1 95.81 323 ALA B CA 1
ATOM 5930 C C . ALA B 1 323 ? 21.516 -18.703 -16.641 1 95.81 323 ALA B C 1
ATOM 5932 O O . ALA B 1 323 ? 20.953 -17.734 -16.125 1 95.81 323 ALA B O 1
ATOM 5933 N N . LYS B 1 324 ? 22.375 -18.594 -17.594 1 96.25 324 LYS B N 1
ATOM 5934 C CA . LYS B 1 324 ? 22.766 -17.297 -18.125 1 96.25 324 LYS B CA 1
ATOM 5935 C C . LYS B 1 324 ? 21.594 -16.594 -18.797 1 96.25 324 LYS B C 1
ATOM 5937 O O . LYS B 1 324 ? 21.422 -15.391 -18.656 1 96.25 324 LYS B O 1
ATOM 5942 N N . MET B 1 325 ? 20.859 -17.359 -19.531 1 97 325 MET B N 1
ATOM 5943 C CA . MET B 1 325 ? 19.703 -16.812 -20.219 1 97 325 MET B CA 1
ATOM 5944 C C . MET B 1 325 ? 18.672 -16.266 -19.234 1 97 325 MET B C 1
ATOM 5946 O O . MET B 1 325 ? 18.156 -15.164 -19.406 1 97 325 MET B O 1
ATOM 5950 N N . VAL B 1 326 ? 18.422 -17.031 -18.203 1 98.19 326 VAL B N 1
ATOM 5951 C CA . VAL B 1 326 ? 17.453 -16.609 -17.203 1 98.19 326 VAL B CA 1
ATOM 5952 C C . VAL B 1 326 ? 17.969 -15.391 -16.438 1 98.19 326 VAL B C 1
ATOM 5954 O O . VAL B 1 326 ? 17.203 -14.469 -16.156 1 98.19 326 VAL B O 1
ATOM 5957 N N . ALA B 1 327 ? 19.234 -15.383 -16.125 1 98.19 327 ALA B N 1
ATOM 5958 C CA . ALA B 1 327 ? 19.844 -14.25 -15.438 1 98.19 327 ALA B CA 1
ATOM 5959 C C . ALA B 1 327 ? 19.75 -12.977 -16.281 1 98.19 327 ALA B C 1
ATOM 5961 O O . ALA B 1 327 ? 19.406 -11.914 -15.758 1 98.19 327 ALA B O 1
ATOM 5962 N N . ALA B 1 328 ? 20.016 -13.117 -17.516 1 97.75 328 ALA B N 1
ATOM 5963 C CA . ALA B 1 328 ? 19.906 -11.977 -18.422 1 97.75 328 ALA B CA 1
ATOM 5964 C C . ALA B 1 328 ? 18.469 -11.461 -18.516 1 97.75 328 ALA B C 1
ATOM 5966 O O . ALA B 1 328 ? 18.234 -10.25 -18.547 1 97.75 328 ALA B O 1
ATOM 5967 N N . LEU B 1 329 ? 17.609 -12.375 -18.609 1 98.56 329 LEU B N 1
ATOM 5968 C CA . LEU B 1 329 ? 16.188 -12.023 -18.656 1 98.56 329 LEU B CA 1
ATOM 5969 C C . LEU B 1 329 ? 15.789 -11.281 -17.391 1 98.56 329 LEU B C 1
ATOM 5971 O O . LEU B 1 329 ? 15.109 -10.25 -17.453 1 98.56 329 LEU B O 1
ATOM 5975 N N . ALA B 1 330 ? 16.172 -11.805 -16.203 1 98.69 330 ALA B N 1
ATOM 5976 C CA . ALA B 1 330 ? 15.883 -11.148 -14.938 1 98.69 330 ALA B CA 1
ATOM 5977 C C . ALA B 1 330 ? 16.438 -9.727 -14.906 1 98.69 330 ALA B C 1
ATOM 5979 O O . ALA B 1 330 ? 15.758 -8.797 -14.477 1 98.69 330 ALA B O 1
ATOM 5980 N N . HIS B 1 331 ? 17.609 -9.578 -15.391 1 98.38 331 HIS B N 1
ATOM 5981 C CA . HIS B 1 331 ? 18.25 -8.266 -15.438 1 98.38 331 HIS B CA 1
ATOM 5982 C C . HIS B 1 331 ? 17.422 -7.277 -16.25 1 98.38 331 HIS B C 1
ATOM 5984 O O . HIS B 1 331 ? 17.25 -6.125 -15.852 1 98.38 331 HIS B O 1
ATOM 5990 N N . ARG B 1 332 ? 16.922 -7.73 -17.375 1 98.44 332 ARG B N 1
ATOM 5991 C CA . ARG B 1 332 ? 16.109 -6.871 -18.234 1 98.44 332 ARG B CA 1
ATOM 5992 C C . ARG B 1 332 ? 14.781 -6.527 -17.578 1 98.44 332 ARG B C 1
ATOM 5994 O O . ARG B 1 332 ? 14.32 -5.391 -17.672 1 98.44 332 ARG B O 1
ATOM 6001 N N . CYS B 1 333 ? 14.18 -7.484 -16.953 1 98.81 333 CYS B N 1
ATOM 6002 C CA . CYS B 1 333 ? 12.906 -7.258 -16.266 1 98.81 333 CYS B CA 1
ATOM 6003 C C . CYS B 1 333 ? 13.062 -6.227 -15.156 1 98.81 333 CYS B C 1
ATOM 6005 O O . CYS B 1 333 ? 12.125 -5.477 -14.867 1 98.81 333 CYS B O 1
ATOM 6007 N N . LEU B 1 334 ? 14.242 -6.141 -14.586 1 98.25 334 LEU B N 1
ATOM 6008 C CA . LEU B 1 334 ? 14.484 -5.316 -13.406 1 98.25 334 LEU B CA 1
ATOM 6009 C C . LEU B 1 334 ? 15.07 -3.965 -13.797 1 98.25 334 LEU B C 1
ATOM 6011 O O . LEU B 1 334 ? 15.586 -3.238 -12.945 1 98.25 334 LEU B O 1
ATOM 6015 N N . SER B 1 335 ? 15.016 -3.697 -15.055 1 97.38 335 SER B N 1
ATOM 6016 C CA . SER B 1 335 ? 15.484 -2.393 -15.508 1 97.38 335 SER B CA 1
ATOM 6017 C C . SER B 1 335 ? 14.781 -1.262 -14.766 1 97.38 335 SER B C 1
ATOM 6019 O O . SER B 1 335 ? 13.578 -1.334 -14.516 1 97.38 335 SER B O 1
ATOM 6021 N N . HIS B 1 336 ? 15.508 -0.211 -14.492 1 92.69 336 HIS B N 1
ATOM 6022 C CA . HIS B 1 336 ? 14.938 0.961 -13.836 1 92.69 336 HIS B CA 1
ATOM 6023 C C . HIS B 1 336 ? 13.93 1.665 -14.742 1 92.69 336 HIS B C 1
ATOM 6025 O O . HIS B 1 336 ? 12.945 2.227 -14.258 1 92.69 336 HIS B O 1
ATOM 6031 N N . CYS B 1 337 ? 14.219 1.635 -15.977 1 93.19 337 CYS B N 1
ATOM 6032 C CA . CYS B 1 337 ? 13.312 2.225 -16.953 1 93.19 337 CYS B CA 1
ATOM 6033 C C . CYS B 1 337 ? 12.258 1.221 -17.391 1 93.19 337 CYS B C 1
ATOM 6035 O O . CYS B 1 337 ? 12.57 0.214 -18.031 1 93.19 337 CYS B O 1
ATOM 6037 N N . PRO B 1 338 ? 11.039 1.492 -17.156 1 94.62 338 PRO B N 1
ATOM 6038 C CA . PRO B 1 338 ? 9.977 0.538 -17.484 1 94.62 338 PRO B CA 1
ATOM 6039 C C . PRO B 1 338 ? 9.914 0.224 -18.984 1 94.62 338 PRO B C 1
ATOM 6041 O O . PRO B 1 338 ? 9.641 -0.916 -19.375 1 94.62 338 PRO B O 1
ATOM 6044 N N . LYS B 1 339 ? 10.203 1.138 -19.859 1 93.38 339 LYS B N 1
ATOM 6045 C CA . LYS B 1 339 ? 10.094 0.957 -21.312 1 93.38 339 LYS B CA 1
ATOM 6046 C C . LYS B 1 339 ? 11.125 -0.047 -21.812 1 93.38 339 LYS B C 1
ATOM 6048 O O . LYS B 1 339 ? 10.945 -0.639 -22.875 1 93.38 339 LYS B O 1
ATOM 6053 N N . SER B 1 340 ? 12.195 -0.177 -21.078 1 97 340 SER B N 1
ATOM 6054 C CA . SER B 1 340 ? 13.266 -1.087 -21.469 1 97 340 SER B CA 1
ATOM 6055 C C . SER B 1 340 ? 12.953 -2.52 -21.047 1 97 340 SER B C 1
ATOM 6057 O O . SER B 1 340 ? 13.664 -3.451 -21.422 1 97 340 SER B O 1
ATOM 6059 N N . ARG B 1 341 ? 11.938 -2.715 -20.312 1 98.38 341 ARG B N 1
ATOM 6060 C CA . ARG B 1 341 ? 11.57 -4.055 -19.859 1 98.38 341 ARG B CA 1
ATOM 6061 C C . ARG B 1 341 ? 10.859 -4.82 -20.984 1 98.38 341 ARG B C 1
ATOM 6063 O O . ARG B 1 341 ? 10.141 -4.23 -21.781 1 98.38 341 ARG B O 1
ATOM 6070 N N . PRO B 1 342 ? 11.055 -6.102 -21.078 1 98.62 342 PRO B N 1
ATOM 6071 C CA . PRO B 1 342 ? 10.398 -6.891 -22.125 1 98.62 342 PRO B CA 1
ATOM 6072 C C . PRO B 1 342 ? 8.898 -7.043 -21.891 1 98.62 342 PRO B C 1
ATOM 6074 O O . PRO B 1 342 ? 8.398 -6.746 -20.797 1 98.62 342 PRO B O 1
ATOM 6077 N N . THR B 1 343 ? 8.219 -7.441 -22.938 1 98.31 343 THR B N 1
ATOM 6078 C CA . THR B 1 343 ? 6.836 -7.867 -22.766 1 98.31 343 THR B CA 1
ATOM 6079 C C . THR B 1 343 ? 6.773 -9.273 -22.156 1 98.31 343 THR B C 1
ATOM 6081 O O . THR B 1 343 ? 7.742 -10.031 -22.25 1 98.31 343 THR B O 1
ATOM 6084 N N . MET B 1 344 ? 5.633 -9.602 -21.641 1 98.62 344 MET B N 1
ATOM 6085 C CA . MET B 1 344 ? 5.523 -10.938 -21.047 1 98.62 344 MET B CA 1
ATOM 6086 C C . MET B 1 344 ? 5.527 -12.008 -22.141 1 98.62 344 MET B C 1
ATOM 6088 O O . MET B 1 344 ? 5.992 -13.125 -21.906 1 98.62 344 MET B O 1
ATOM 6092 N N . ASN B 1 345 ? 5.109 -11.688 -23.328 1 98.56 345 ASN B N 1
ATOM 6093 C CA . ASN B 1 345 ? 5.223 -12.633 -24.438 1 98.56 345 ASN B CA 1
ATOM 6094 C C . ASN B 1 345 ? 6.68 -12.984 -24.734 1 98.56 345 ASN B C 1
ATOM 6096 O O . ASN B 1 345 ? 7.008 -14.148 -24.969 1 98.56 345 ASN B O 1
ATOM 6100 N N . HIS B 1 346 ? 7.469 -11.945 -24.719 1 98.75 346 HIS B N 1
ATOM 6101 C CA . HIS B 1 346 ? 8.898 -12.18 -24.906 1 98.75 346 HIS B CA 1
ATOM 6102 C C . HIS B 1 346 ? 9.477 -13.023 -23.781 1 98.75 346 HIS B C 1
ATOM 6104 O O . HIS B 1 346 ? 10.312 -13.898 -24.016 1 98.75 346 HIS B O 1
ATOM 6110 N N . VAL B 1 347 ? 9.062 -12.773 -22.578 1 98.88 347 VAL B N 1
ATOM 6111 C CA . VAL B 1 347 ? 9.508 -13.531 -21.422 1 98.88 347 VAL B CA 1
ATOM 6112 C C . VAL B 1 347 ? 9.148 -15 -21.594 1 98.88 347 VAL B C 1
ATOM 6114 O O . VAL B 1 347 ? 9.984 -15.883 -21.359 1 98.88 347 VAL B O 1
ATOM 6117 N N . VAL B 1 348 ? 7.934 -15.305 -22.016 1 98.88 348 VAL B N 1
ATOM 6118 C CA . VAL B 1 348 ? 7.465 -16.672 -22.234 1 98.88 348 VAL B CA 1
ATOM 6119 C C . VAL B 1 348 ? 8.367 -17.375 -23.234 1 98.88 348 VAL B C 1
ATOM 6121 O O . VAL B 1 348 ? 8.859 -18.484 -22.984 1 98.88 348 VAL B O 1
ATOM 6124 N N . LYS B 1 349 ? 8.633 -16.734 -24.328 1 98.69 349 LYS B N 1
ATOM 6125 C CA . LYS B 1 349 ? 9.43 -17.328 -25.391 1 98.69 349 LYS B CA 1
ATOM 6126 C C . LYS B 1 349 ? 10.844 -17.641 -24.906 1 98.69 349 LYS B C 1
ATOM 6128 O O . LYS B 1 349 ? 11.359 -18.734 -25.172 1 98.69 349 LYS B O 1
ATOM 6133 N N . THR B 1 350 ? 11.414 -16.719 -24.188 1 98.5 350 THR B N 1
ATOM 6134 C CA . THR B 1 350 ? 12.766 -16.906 -23.688 1 98.5 350 THR B CA 1
ATOM 6135 C C . THR B 1 350 ? 12.82 -18.078 -22.703 1 98.5 350 THR B C 1
ATOM 6137 O O . THR B 1 350 ? 13.711 -18.922 -22.797 1 98.5 350 THR B O 1
ATOM 6140 N N . LEU B 1 351 ? 11.906 -18.156 -21.828 1 98.56 351 LEU B N 1
ATOM 6141 C CA . LEU B 1 351 ? 11.922 -19.203 -20.812 1 98.56 351 LEU B CA 1
ATOM 6142 C C . LEU B 1 351 ? 11.617 -20.562 -21.422 1 98.56 351 LEU B C 1
ATOM 6144 O O . LEU B 1 351 ? 12.164 -21.594 -20.984 1 98.56 351 LEU B O 1
ATOM 6148 N N . GLU B 1 352 ? 10.75 -20.625 -22.406 1 98.19 352 GLU B N 1
ATOM 6149 C CA . GLU B 1 352 ? 10.477 -21.875 -23.109 1 98.19 352 GLU B CA 1
ATOM 6150 C C . GLU B 1 352 ? 11.734 -22.422 -23.766 1 98.19 352 GLU B C 1
ATOM 6152 O O . GLU B 1 352 ? 11.961 -23.625 -23.781 1 98.19 352 GLU B O 1
ATOM 6157 N N . ALA B 1 353 ? 12.516 -21.531 -24.281 1 97.5 353 ALA B N 1
ATOM 6158 C CA . ALA B 1 353 ? 13.773 -21.953 -24.891 1 97.5 353 ALA B CA 1
ATOM 6159 C C . ALA B 1 353 ? 14.711 -22.562 -23.859 1 97.5 353 ALA B C 1
ATOM 6161 O O . ALA B 1 353 ? 15.469 -23.484 -24.172 1 97.5 353 ALA B O 1
ATOM 6162 N N . VAL B 1 354 ? 14.656 -22.062 -22.688 1 97 354 VAL B N 1
ATOM 6163 C CA . VAL B 1 354 ? 15.516 -22.562 -21.609 1 97 354 VAL B CA 1
ATOM 6164 C C . VAL B 1 354 ? 15.086 -23.984 -21.25 1 97 354 VAL B C 1
ATOM 6166 O O . VAL B 1 354 ? 15.922 -24.828 -20.922 1 97 354 VAL B O 1
ATOM 6169 N N . LEU B 1 355 ? 13.828 -24.312 -21.297 1 95.06 355 LEU B N 1
ATOM 6170 C CA . LEU B 1 355 ? 13.32 -25.641 -20.969 1 95.06 355 LEU B CA 1
ATOM 6171 C C . LEU B 1 355 ? 13.891 -26.703 -21.922 1 95.06 355 LEU B C 1
ATOM 6173 O O . LEU B 1 355 ? 14.047 -27.859 -21.531 1 95.06 355 LEU B O 1
ATOM 6177 N N . ASP B 1 356 ? 14.273 -26.281 -23.047 1 91.19 356 ASP B N 1
ATOM 6178 C CA . ASP B 1 356 ? 14.766 -27.203 -24.062 1 91.19 356 ASP B CA 1
ATOM 6179 C C . ASP B 1 356 ? 16.266 -27.438 -23.906 1 91.19 356 ASP B C 1
ATOM 6181 O O . ASP B 1 356 ? 16.828 -28.297 -24.578 1 91.19 356 ASP B O 1
ATOM 6185 N N . LEU B 1 357 ? 16.844 -26.688 -23 1 87.25 357 LEU B N 1
ATOM 6186 C CA . LEU B 1 357 ? 18.281 -26.828 -22.828 1 87.25 357 LEU B CA 1
ATOM 6187 C C . LEU B 1 357 ? 18.609 -27.969 -21.875 1 87.25 357 LEU B C 1
ATOM 6189 O O . LEU B 1 357 ? 18 -28.078 -20.797 1 87.25 357 LEU B O 1
ATOM 6193 N N . LYS B 1 358 ? 19.156 -29.031 -22.391 1 67.69 358 LYS B N 1
ATOM 6194 C CA . LYS B 1 358 ? 19.5 -30.25 -21.641 1 67.69 358 LYS B CA 1
ATOM 6195 C C . LYS B 1 358 ? 20.594 -29.969 -20.625 1 67.69 358 LYS B C 1
ATOM 6197 O O . LYS B 1 358 ? 21.453 -29.109 -20.844 1 67.69 358 LYS B O 1
ATOM 6202 N N . ILE B 1 359 ? 20.328 -30.375 -19.406 1 65.94 359 ILE B N 1
ATOM 6203 C CA . ILE B 1 359 ? 21.375 -30.375 -18.391 1 65.94 359 ILE B CA 1
ATOM 6204 C C . ILE B 1 359 ? 22.547 -31.25 -18.844 1 65.94 359 ILE B C 1
ATOM 6206 O O . ILE B 1 359 ? 22.359 -32.438 -19.156 1 65.94 359 ILE B O 1
ATOM 6210 N N . ILE B 1 360 ? 23.484 -30.734 -19.5 1 53.59 360 ILE B N 1
ATOM 6211 C CA . ILE B 1 360 ? 24.641 -31.578 -19.812 1 53.59 360 ILE B CA 1
ATOM 6212 C C . ILE B 1 360 ? 25.359 -31.969 -18.516 1 53.59 360 ILE B C 1
ATOM 6214 O O . ILE B 1 360 ? 25.859 -31.094 -17.797 1 53.59 360 ILE B O 1
ATOM 6218 N N . PRO B 1 361 ? 24.938 -33.062 -18.031 1 52.81 361 PRO B N 1
ATOM 6219 C CA . PRO B 1 361 ? 25.688 -33.469 -16.844 1 52.81 361 PRO B CA 1
ATOM 6220 C C . PRO B 1 361 ? 27.203 -33.281 -17 1 52.81 361 PRO B C 1
ATOM 6222 O O . PRO B 1 361 ? 27.719 -33.344 -18.109 1 52.81 361 PRO B O 1
ATOM 6225 N N . PRO B 1 362 ? 27.703 -32.531 -16.188 1 46.56 362 PRO B N 1
ATOM 6226 C CA . PRO B 1 362 ? 29.172 -32.5 -16.328 1 46.56 362 PRO B CA 1
ATOM 6227 C C . PRO B 1 362 ? 29.766 -33.875 -16.688 1 46.56 362 PRO B C 1
ATOM 6229 O O . PRO B 1 362 ? 29.281 -34.906 -16.203 1 46.56 362 PRO B O 1
ATOM 6232 N N . ILE B 1 363 ? 30.188 -34.094 -17.891 1 41.41 363 ILE B N 1
ATOM 6233 C CA . ILE B 1 363 ? 30.906 -35.281 -18.312 1 41.41 363 ILE B CA 1
ATOM 6234 C C . ILE B 1 363 ? 31.875 -35.719 -17.219 1 41.41 363 ILE B C 1
ATOM 6236 O O . ILE B 1 363 ? 32.531 -36.75 -17.344 1 41.41 363 ILE B O 1
ATOM 6240 N N . ALA B 1 364 ? 32.125 -34.875 -16.328 1 39.72 364 ALA B N 1
ATOM 6241 C CA . ALA B 1 364 ? 33.531 -35.125 -16 1 39.72 364 ALA B CA 1
ATOM 6242 C C . ALA B 1 364 ? 33.688 -36.469 -15.32 1 39.72 364 ALA B C 1
ATOM 6244 O O . ALA B 1 364 ? 33.312 -36.656 -14.156 1 39.72 364 ALA B O 1
ATOM 6245 N N . PRO B 1 365 ? 33.188 -37.594 -15.695 1 39.34 365 PRO B N 1
ATOM 6246 C CA . PRO B 1 365 ? 33.781 -38.594 -14.836 1 39.34 365 PRO B CA 1
ATOM 6247 C C . PRO B 1 365 ? 35.312 -38.5 -14.797 1 39.34 365 PRO B C 1
ATOM 6249 O O . PRO B 1 365 ? 35.969 -38.625 -15.844 1 39.34 365 PRO B O 1
ATOM 6252 N N . PHE B 1 366 ? 35.781 -37.438 -14.102 1 36.38 366 PHE B N 1
ATOM 6253 C CA . PHE B 1 366 ? 37.25 -37.562 -14 1 36.38 366 PHE B CA 1
ATOM 6254 C C . PHE B 1 366 ? 37.656 -38.969 -13.57 1 36.38 366 PHE B C 1
ATOM 6256 O O . PHE B 1 366 ? 37.344 -39.406 -12.445 1 36.38 366 PHE B O 1
ATOM 6263 N N . VAL B 1 367 ? 37.5 -39.875 -14.414 1 37.53 367 VAL B N 1
ATOM 6264 C CA . VAL B 1 367 ? 38.094 -41.188 -14.164 1 37.53 367 VAL B CA 1
ATOM 6265 C C . VAL B 1 367 ? 39.562 -41 -13.82 1 37.53 367 VAL B C 1
ATOM 6267 O O . VAL B 1 367 ? 40.344 -40.531 -14.648 1 37.53 367 VAL B O 1
ATOM 6270 N N . TYR B 1 368 ? 39.812 -40.594 -12.57 1 35 368 TYR B N 1
ATOM 6271 C CA . TYR B 1 368 ? 41.188 -40.656 -12.109 1 35 368 TYR B CA 1
ATOM 6272 C C . TYR B 1 368 ? 41.844 -41.969 -12.516 1 35 368 TYR B C 1
ATOM 6274 O O . TYR B 1 368 ? 41.438 -43.062 -12.047 1 35 368 TYR B O 1
ATOM 6282 N N . ILE B 1 369 ? 42.219 -42.031 -13.688 1 34.81 369 ILE B N 1
ATOM 6283 C CA . ILE B 1 369 ? 43.031 -43.188 -14.094 1 34.81 369 ILE B CA 1
ATOM 6284 C C . ILE B 1 369 ? 44.281 -43.25 -13.25 1 34.81 369 ILE B C 1
ATOM 6286 O O . ILE B 1 369 ? 45.125 -42.344 -13.305 1 34.81 369 ILE B O 1
ATOM 6290 N N . VAL B 1 370 ? 44.188 -43.844 -12.094 1 34.22 370 VAL B N 1
ATOM 6291 C CA . VAL B 1 370 ? 45.375 -44.094 -11.281 1 34.22 370 VAL B CA 1
ATOM 6292 C C . VAL B 1 370 ? 46.5 -44.656 -12.148 1 34.22 370 VAL B C 1
ATOM 6294 O O . VAL B 1 370 ? 46.312 -45.719 -12.766 1 34.22 370 VAL B O 1
ATOM 6297 N N . PRO B 1 371 ? 47.188 -43.75 -12.727 1 30.31 371 PRO B N 1
ATOM 6298 C CA . PRO B 1 371 ? 48.281 -44.344 -13.5 1 30.31 371 PRO B CA 1
ATOM 6299 C C . PRO B 1 371 ? 48.906 -45.531 -12.789 1 30.31 371 PRO B C 1
ATOM 6301 O O . PRO B 1 371 ? 49 -45.562 -11.562 1 30.31 371 PRO B O 1
ATOM 6304 N N . SER B 1 372 ? 48.75 -46.656 -13.359 1 29.75 372 SER B N 1
ATOM 6305 C CA . SER B 1 372 ? 49.406 -47.875 -12.875 1 29.75 372 SER B CA 1
ATOM 6306 C C . SER B 1 372 ? 50.875 -47.656 -12.609 1 29.75 372 SER B C 1
ATOM 6308 O O . SER B 1 372 ? 51.688 -47.625 -13.539 1 29.75 372 SER B O 1
ATOM 6310 N N . ASP B 1 373 ? 51.25 -46.531 -11.828 1 27.36 373 ASP B N 1
ATOM 6311 C CA . ASP B 1 373 ? 52.688 -46.344 -11.555 1 27.36 373 ASP B CA 1
ATOM 6312 C C . ASP B 1 373 ? 53.344 -47.688 -11.219 1 27.36 373 ASP B C 1
ATOM 6314 O O . ASP B 1 373 ? 52.75 -48.531 -10.531 1 27.36 373 ASP B O 1
ATOM 6318 N N . HIS B 1 374 ? 54.312 -48.031 -12.023 1 27.03 374 HIS B N 1
ATOM 6319 C CA . HIS B 1 374 ? 55.344 -49.094 -11.992 1 27.03 374 HIS B CA 1
ATOM 6320 C C . HIS B 1 374 ? 55.906 -49.25 -10.586 1 27.03 374 HIS B C 1
ATOM 6322 O O . HIS B 1 374 ? 56.125 -48.281 -9.875 1 27.03 374 HIS B O 1
ATOM 6328 N N . ILE B 1 375 ? 55.844 -50.5 -10.047 1 25.88 375 ILE B N 1
ATOM 6329 C CA . ILE B 1 375 ? 56.281 -51.062 -8.773 1 25.88 375 ILE B CA 1
ATOM 6330 C C . ILE B 1 375 ? 57.75 -50.812 -8.555 1 25.88 375 ILE B C 1
ATOM 6332 O O . ILE B 1 375 ? 58.406 -51.5 -7.75 1 25.88 375 ILE B O 1
ATOM 6336 N N . GLU B 1 376 ? 58.375 -49.75 -9.172 1 22.52 376 GLU B N 1
ATOM 6337 C CA . GLU B 1 376 ? 59.781 -50.031 -9.039 1 22.52 376 GLU B CA 1
ATOM 6338 C C . GLU B 1 376 ? 60.156 -50.406 -7.598 1 22.52 376 GLU B C 1
ATOM 6340 O O . GLU B 1 376 ? 59.438 -50 -6.664 1 22.52 376 GLU B O 1
ATOM 6345 N N . GLY B 1 377 ? 61.281 -51.188 -7.504 1 21.19 377 GLY B N 1
ATOM 6346 C CA . GLY B 1 377 ? 62 -52 -6.543 1 21.19 377 GLY B CA 1
ATOM 6347 C C . GLY B 1 377 ? 62.312 -51.281 -5.25 1 21.19 377 GLY B C 1
ATOM 6348 O O . GLY B 1 377 ? 62.219 -50.062 -5.184 1 21.19 377 GLY B O 1
ATOM 6349 N N . PRO B 1 378 ? 62.719 -52.031 -4.18 1 23.84 378 PRO B N 1
ATOM 6350 C CA . PRO B 1 378 ? 62.656 -52 -2.715 1 23.84 378 PRO B CA 1
ATOM 6351 C C . PRO B 1 378 ? 63.594 -51 -2.098 1 23.84 378 PRO B C 1
ATOM 6353 O O . PRO B 1 378 ? 63.531 -50.719 -0.895 1 23.84 378 PRO B O 1
ATOM 6356 N N . ASN B 1 379 ? 64.562 -50.375 -2.9 1 18.19 379 ASN B N 1
ATOM 6357 C CA . ASN B 1 379 ? 65.812 -50.594 -2.225 1 18.19 379 ASN B CA 1
ATOM 6358 C C . ASN B 1 379 ? 65.812 -50 -0.819 1 18.19 379 ASN B C 1
ATOM 6360 O O . ASN B 1 379 ? 64.75 -49.656 -0.289 1 18.19 379 ASN B O 1
ATOM 6364 N N . SER B 1 380 ? 66.938 -49.188 -0.517 1 18.72 380 SER B N 1
ATOM 6365 C CA . SER B 1 380 ? 67.938 -49.125 0.538 1 18.72 380 SER B CA 1
ATOM 6366 C C . SER B 1 380 ? 67.438 -48.344 1.736 1 18.72 380 SER B C 1
ATOM 6368 O O . SER B 1 380 ? 66.562 -47.5 1.6 1 18.72 380 SER B O 1
ATOM 6370 N N . THR B 1 381 ? 68.125 -48.5 2.977 1 17.66 381 THR B N 1
ATOM 6371 C CA . THR B 1 381 ? 68 -48.719 4.414 1 17.66 381 THR B CA 1
ATOM 6372 C C . THR B 1 381 ? 67.875 -47.406 5.145 1 17.66 381 THR B C 1
ATOM 6374 O O . THR B 1 381 ? 67.062 -47.281 6.102 1 17.66 381 THR B O 1
ATOM 6377 N N . GLU B 1 382 ? 68.75 -46.375 4.824 1 16.95 382 GLU B N 1
ATOM 6378 C CA . GLU B 1 382 ? 69.5 -45.844 5.941 1 16.95 382 GLU B CA 1
ATOM 6379 C C . GLU B 1 382 ? 68.688 -44.938 6.828 1 16.95 382 GLU B C 1
ATOM 6381 O O . GLU B 1 382 ? 67.75 -44.281 6.352 1 16.95 382 GLU B O 1
ATOM 6386 N N . LYS B 1 383 ? 69.125 -44.906 8.203 1 19.38 383 LYS B N 1
ATOM 6387 C CA . LYS B 1 383 ? 68.562 -44.812 9.555 1 19.38 383 LYS B CA 1
ATOM 6388 C C . LYS B 1 383 ? 68.188 -43.375 9.898 1 19.38 383 LYS B C 1
ATOM 6390 O O . LYS B 1 383 ? 67.688 -43.062 10.992 1 19.38 383 LYS B O 1
ATOM 6395 N N . MET B 1 384 ? 68.312 -42.312 9 1 17 384 MET B N 1
ATOM 6396 C CA . MET B 1 384 ? 68.812 -41.125 9.742 1 17 384 MET B CA 1
ATOM 6397 C C . MET B 1 384 ? 67.812 -40.688 10.789 1 17 384 MET B C 1
ATOM 6399 O O . MET B 1 384 ? 66.625 -40.625 10.508 1 17 384 MET B O 1
ATOM 6403 N N . HIS B 1 385 ? 68.25 -40.531 12.141 1 17.55 385 HIS B N 1
ATOM 6404 C CA . HIS B 1 385 ? 67.75 -40.5 13.508 1 17.55 385 HIS B CA 1
ATOM 6405 C C . HIS B 1 385 ? 67 -39.156 13.781 1 17.55 385 HIS B C 1
ATOM 6407 O O . HIS B 1 385 ? 66.438 -39 14.844 1 17.55 385 HIS B O 1
ATOM 6413 N N . GLY B 1 386 ? 67.062 -38.219 12.844 1 16.86 386 GLY B N 1
ATOM 6414 C CA . GLY B 1 386 ? 67.188 -36.938 13.539 1 16.86 386 GLY B CA 1
ATOM 6415 C C . GLY B 1 386 ? 66.062 -36.656 14.484 1 16.86 386 GLY B C 1
ATOM 6416 O O . GLY B 1 386 ? 65 -37.25 14.336 1 16.86 386 GLY B O 1
ATOM 6417 N N . ASP B 1 387 ? 66.438 -36 15.594 1 17.2 387 ASP B N 1
ATOM 6418 C CA . ASP B 1 387 ? 66 -35.688 16.938 1 17.2 387 ASP B CA 1
ATOM 6419 C C . ASP B 1 387 ? 64.688 -34.844 16.891 1 17.2 387 ASP B C 1
ATOM 6421 O O . ASP B 1 387 ? 64.5 -34.094 15.93 1 17.2 387 ASP B O 1
ATOM 6425 N N . LYS B 1 388 ? 63.75 -35.156 17.734 1 16.59 388 LYS B N 1
ATOM 6426 C CA . LYS B 1 388 ? 62.375 -34.969 18.172 1 16.59 388 LYS B CA 1
ATOM 6427 C C . LYS B 1 388 ? 62.188 -33.594 18.797 1 16.59 388 LYS B C 1
ATOM 6429 O O . LYS B 1 388 ? 61.938 -33.5 20 1 16.59 388 LYS B O 1
ATOM 6434 N N . ARG B 1 389 ? 63.031 -32.594 18.406 1 15.6 389 ARG B N 1
ATOM 6435 C CA . ARG B 1 389 ? 62.906 -31.547 19.422 1 15.6 389 ARG B CA 1
ATOM 6436 C C . ARG B 1 389 ? 61.469 -31.188 19.688 1 15.6 389 ARG B C 1
ATOM 6438 O O . ARG B 1 389 ? 60.594 -31.344 18.812 1 15.6 389 ARG B O 1
ATOM 6445 N N . LYS B 1 390 ? 61.156 -30.656 20.953 1 16.55 390 LYS B N 1
ATOM 6446 C CA . LYS B 1 390 ? 60.312 -30.453 22.125 1 16.55 390 LYS B CA 1
ATOM 6447 C C . LYS B 1 390 ? 59.344 -29.281 21.891 1 16.55 390 LYS B C 1
ATOM 6449 O O . LYS B 1 390 ? 59.781 -28.125 21.797 1 16.55 390 LYS B O 1
ATOM 6454 N N . LYS B 1 391 ? 58.5 -29.328 20.984 1 17.25 391 LYS B N 1
ATOM 6455 C CA . LYS B 1 391 ? 57.594 -28.203 20.828 1 17.25 391 LYS B CA 1
ATOM 6456 C C . LYS B 1 391 ? 56.938 -27.844 22.156 1 17.25 391 LYS B C 1
ATOM 6458 O O . LYS B 1 391 ? 56.094 -28.578 22.672 1 17.25 391 LYS B O 1
ATOM 6463 N N . GLU B 1 392 ? 57.594 -27.25 23.047 1 15.59 392 GLU B N 1
ATOM 6464 C CA . GLU B 1 392 ? 57.188 -26.922 24.406 1 15.59 392 GLU B CA 1
ATOM 6465 C C . GLU B 1 392 ? 55.938 -26.047 24.406 1 15.59 392 GLU B C 1
ATOM 6467 O O . GLU B 1 392 ? 55.156 -26.047 25.359 1 15.59 392 GLU B O 1
ATOM 6472 N N . ASN B 1 393 ? 55.812 -25.172 23.438 1 15.7 393 ASN B N 1
ATOM 6473 C CA . ASN B 1 393 ? 55.469 -23.922 24.125 1 15.7 393 ASN B CA 1
ATOM 6474 C C . ASN B 1 393 ? 54.156 -24.078 24.922 1 15.7 393 ASN B C 1
ATOM 6476 O O . ASN B 1 393 ? 53.344 -24.953 24.656 1 15.7 393 ASN B O 1
ATOM 6480 N N . GLN B 1 394 ? 53.781 -22.984 25.688 1 15.9 394 GLN B N 1
ATOM 6481 C CA . GLN B 1 394 ? 53.25 -22.438 26.938 1 15.9 394 GLN B CA 1
ATOM 6482 C C . GLN B 1 394 ? 51.75 -22.469 26.969 1 15.9 394 GLN B C 1
ATOM 6484 O O . GLN B 1 394 ? 51.094 -22.578 25.938 1 15.9 394 GLN B O 1
ATOM 6489 N N . GLU B 1 395 ? 51.125 -22.062 28.156 1 15.83 395 GLU B N 1
ATOM 6490 C CA . GLU B 1 395 ? 50.156 -22.328 29.188 1 15.83 395 GLU B CA 1
ATOM 6491 C C . GLU B 1 395 ? 48.781 -21.797 28.797 1 15.83 395 GLU B C 1
ATOM 6493 O O . GLU B 1 395 ? 47.75 -22.469 28.984 1 15.83 395 GLU B O 1
ATOM 6498 N N . ASN B 1 396 ? 48.688 -20.453 28.422 1 16.39 396 ASN B N 1
ATOM 6499 C CA . ASN B 1 396 ? 47.844 -19.688 29.344 1 16.39 396 ASN B CA 1
ATOM 6500 C C . ASN B 1 396 ? 46.375 -19.953 29.125 1 16.39 396 ASN B C 1
ATOM 6502 O O . ASN B 1 396 ? 45.969 -20.328 28.016 1 16.39 396 ASN B O 1
ATOM 6506 N N . GLY B 1 397 ? 45.562 -19.938 30.188 1 16.23 397 GLY B N 1
ATOM 6507 C CA . GLY B 1 397 ? 44.344 -20.328 30.875 1 16.23 397 GLY B CA 1
ATOM 6508 C C . GLY B 1 397 ? 43.094 -19.656 30.312 1 16.23 397 GLY B C 1
ATOM 6509 O O . GLY B 1 397 ? 42.031 -19.766 30.891 1 16.23 397 GLY B O 1
ATOM 6510 N N . CYS B 1 398 ? 43.188 -18.984 29.156 1 16.91 398 CYS B N 1
ATOM 6511 C CA . CYS B 1 398 ? 42.156 -17.953 29.219 1 16.91 398 CYS B CA 1
ATOM 6512 C C . CYS B 1 398 ? 40.781 -18.562 29.312 1 16.91 398 CYS B C 1
ATOM 6514 O O . CYS B 1 398 ? 40.375 -19.328 28.438 1 16.91 398 CYS B O 1
ATOM 6516 N N . SER B 1 399 ? 40.344 -18.781 30.5 1 16.64 399 SER B N 1
ATOM 6517 C CA . SER B 1 399 ? 39.094 -19.359 31.016 1 16.64 399 SER B CA 1
ATOM 6518 C C . SER B 1 399 ? 37.875 -18.672 30.406 1 16.64 399 SER B C 1
ATOM 6520 O O . SER B 1 399 ? 36.781 -18.797 30.922 1 16.64 399 SER B O 1
ATOM 6522 N N . PHE B 1 400 ? 37.969 -18.281 29.188 1 16.47 400 PHE B N 1
ATOM 6523 C CA . PHE B 1 400 ? 36.875 -17.359 28.953 1 16.47 400 PHE B CA 1
ATOM 6524 C C . PHE B 1 400 ? 35.531 -18.031 29.203 1 16.47 400 PHE B C 1
ATOM 6526 O O . PHE B 1 400 ? 35.156 -18.953 28.5 1 16.47 400 PHE B O 1
ATOM 6533 N N . GLY B 1 401 ? 35.125 -18.141 30.469 1 16.42 401 GLY B N 1
ATOM 6534 C CA . GLY B 1 401 ? 33.906 -18.703 31 1 16.42 401 GLY B CA 1
ATOM 6535 C C . GLY B 1 401 ? 32.656 -18.172 30.312 1 16.42 401 GLY B C 1
ATOM 6536 O O . GLY B 1 401 ? 32.344 -17 30.438 1 16.42 401 GLY B O 1
ATOM 6537 N N . ILE B 1 402 ? 32.5 -18.375 29.109 1 16.78 402 ILE B N 1
ATOM 6538 C CA . ILE B 1 402 ? 31.438 -17.656 28.406 1 16.78 402 ILE B CA 1
ATOM 6539 C C . ILE B 1 402 ? 30.078 -18.094 28.922 1 16.78 402 ILE B C 1
ATOM 6541 O O . ILE B 1 402 ? 29.078 -18.047 28.203 1 16.78 402 ILE B O 1
ATOM 6545 N N . GLU B 1 403 ? 29.875 -18.422 30.203 1 16.44 403 GLU B N 1
ATOM 6546 C CA . GLU B 1 403 ? 28.672 -19.188 30.547 1 16.44 403 GLU B CA 1
ATOM 6547 C C . GLU B 1 403 ? 27.406 -18.422 30.219 1 16.44 403 GLU B C 1
ATOM 6549 O O . GLU B 1 403 ? 26.328 -19 30.141 1 16.44 403 GLU B O 1
ATOM 6554 N N . GLY B 1 404 ? 27.312 -17.141 29.891 1 16.17 404 GLY B N 1
ATOM 6555 C CA . GLY B 1 404 ? 26.188 -16.484 30.516 1 16.17 404 GLY B CA 1
ATOM 6556 C C . GLY B 1 404 ? 24.844 -17.062 30.094 1 16.17 404 GLY B C 1
ATOM 6557 O O . GLY B 1 404 ? 24.609 -17.312 28.922 1 16.17 404 GLY B O 1
ATOM 6558 N N . SER B 1 405 ? 24.031 -17.875 30.859 1 17.34 405 SER B N 1
ATOM 6559 C CA . SER B 1 405 ? 22.781 -18.609 30.984 1 17.34 405 SER B CA 1
ATOM 6560 C C . SER B 1 405 ? 21.578 -17.719 30.734 1 17.34 405 SER B C 1
ATOM 6562 O O . SER B 1 405 ? 20.438 -18.125 30.906 1 17.34 405 SER B O 1
ATOM 6564 N N . PHE B 1 406 ? 21.516 -16.672 29.922 1 16.67 406 PHE B N 1
ATOM 6565 C CA . PHE B 1 406 ? 20.422 -15.766 30.266 1 16.67 406 PHE B CA 1
ATOM 6566 C C . PHE B 1 406 ? 19.078 -16.438 30.094 1 16.67 406 PHE B C 1
ATOM 6568 O O . PHE B 1 406 ? 18.766 -16.969 29.031 1 16.67 406 PHE B O 1
ATOM 6575 N N . THR B 1 407 ? 18.422 -17.062 31.094 1 17.61 407 THR B N 1
ATOM 6576 C CA . THR B 1 407 ? 17.156 -17.703 31.406 1 17.61 407 THR B CA 1
ATOM 6577 C C . THR B 1 407 ? 15.977 -16.797 31.062 1 17.61 407 THR B C 1
ATOM 6579 O O . THR B 1 407 ? 15.766 -15.766 31.688 1 17.61 407 THR B O 1
ATOM 6582 N N . TYR B 1 408 ? 15.781 -16.328 29.922 1 16.53 408 TYR B N 1
ATOM 6583 C CA . TYR B 1 408 ? 14.75 -15.297 29.859 1 16.53 408 TYR B CA 1
ATOM 6584 C C . TYR B 1 408 ? 13.391 -15.867 30.25 1 16.53 408 TYR B C 1
ATOM 6586 O O . TYR B 1 408 ? 12.977 -16.922 29.75 1 16.53 408 TYR B O 1
ATOM 6594 N N . SER B 1 409 ? 12.781 -15.633 31.484 1 18.09 409 SER B N 1
ATOM 6595 C CA . SER B 1 409 ? 11.695 -15.984 32.406 1 18.09 409 SER B CA 1
ATOM 6596 C C . SER B 1 409 ? 10.336 -15.734 31.75 1 18.09 409 SER B C 1
ATOM 6598 O O . SER B 1 409 ? 9.406 -16.531 31.922 1 18.09 409 SER B O 1
ATOM 6600 N N . ASP B 1 410 ? 9.891 -14.617 31.172 1 18.06 410 ASP B N 1
ATOM 6601 C CA . ASP B 1 410 ? 8.742 -13.992 31.828 1 18.06 410 ASP B CA 1
ATOM 6602 C C . ASP B 1 410 ? 7.434 -14.625 31.344 1 18.06 410 ASP B C 1
ATOM 6604 O O . ASP B 1 410 ? 6.355 -14.289 31.844 1 18.06 410 ASP B O 1
ATOM 6608 N N . THR B 1 411 ? 7.254 -15.328 30.297 1 19.55 411 THR B N 1
ATOM 6609 C CA . THR B 1 411 ? 5.953 -15.102 29.672 1 19.55 411 THR B CA 1
ATOM 6610 C C . THR B 1 411 ? 4.855 -15.828 30.453 1 19.55 411 THR B C 1
ATOM 6612 O O . THR B 1 411 ? 4.453 -16.938 30.062 1 19.55 411 THR B O 1
ATOM 6615 N N . SER B 1 412 ? 4.902 -16.094 31.719 1 20.11 412 SER B N 1
ATOM 6616 C CA . SER B 1 412 ? 3.9 -16.859 32.469 1 20.11 412 SER B CA 1
ATOM 6617 C C . SER B 1 412 ? 2.535 -16.188 32.375 1 20.11 412 SER B C 1
ATOM 6619 O O . SER B 1 412 ? 1.555 -16.688 32.938 1 20.11 412 SER B O 1
ATOM 6621 N N . LEU B 1 413 ? 2.391 -14.953 32.156 1 20.39 413 LEU B N 1
ATOM 6622 C CA . LEU B 1 413 ? 1.261 -14.273 32.781 1 20.39 413 LEU B CA 1
ATOM 6623 C C . LEU B 1 413 ? -0.052 -14.695 32.125 1 20.39 413 LEU B C 1
ATOM 6625 O O . LEU B 1 413 ? -1.072 -14.016 32.281 1 20.39 413 LEU B O 1
ATOM 6629 N N . TYR B 1 414 ? -0.239 -15.789 31.531 1 19.06 414 TYR B N 1
ATOM 6630 C CA . TYR B 1 414 ? -1.444 -16.047 30.75 1 19.06 414 TYR B CA 1
ATOM 6631 C C . TYR B 1 414 ? -2.668 -16.156 31.656 1 19.06 414 TYR B C 1
ATOM 6633 O O . TYR B 1 414 ? -3.801 -15.984 31.188 1 19.06 414 TYR B O 1
ATOM 6641 N N . VAL B 1 415 ? -2.598 -16.719 32.875 1 20.75 415 VAL B N 1
ATOM 6642 C CA . VAL B 1 415 ? -3.66 -17.562 33.406 1 20.75 415 VAL B CA 1
ATOM 6643 C C . VAL B 1 415 ? -4.809 -16.688 33.906 1 20.75 415 VAL B C 1
ATOM 6645 O O . VAL B 1 415 ? -5.977 -16.984 33.656 1 20.75 415 VAL B O 1
ATOM 6648 N N . ALA B 1 416 ? -4.555 -15.75 34.781 1 20.55 416 ALA B N 1
ATOM 6649 C CA . ALA B 1 416 ? -5.434 -15.562 35.938 1 20.55 416 ALA B CA 1
ATOM 6650 C C . ALA B 1 416 ? -6.676 -14.758 35.562 1 20.55 416 ALA B C 1
ATOM 6652 O O . ALA B 1 416 ? -7.719 -14.875 36.188 1 20.55 416 ALA B O 1
ATOM 6653 N N . PHE B 1 417 ? -6.602 -13.852 34.719 1 20.33 417 PHE B N 1
ATOM 6654 C CA . PHE B 1 417 ? -7.512 -12.734 34.938 1 20.33 417 PHE B CA 1
ATOM 6655 C C . PHE B 1 417 ? -8.922 -13.078 34.5 1 20.33 417 PHE B C 1
ATOM 6657 O O . PHE B 1 417 ? -9.82 -12.234 34.562 1 20.33 417 PHE B O 1
ATOM 6664 N N . ARG B 1 418 ? -9.219 -14.297 34.156 1 21.31 418 ARG B N 1
ATOM 6665 C CA . ARG B 1 418 ? -10.578 -14.578 33.719 1 21.31 418 ARG B CA 1
ATOM 6666 C C . ARG B 1 418 ? -11.586 -14.297 34.812 1 21.31 418 ARG B C 1
ATOM 6668 O O . ARG B 1 418 ? -12.797 -14.375 34.594 1 21.31 418 ARG B O 1
ATOM 6675 N N . LYS B 1 419 ? -11.117 -14.398 36.062 1 23.31 419 LYS B N 1
ATOM 6676 C CA . LYS B 1 419 ? -12.117 -14.68 37.094 1 23.31 419 LYS B CA 1
ATOM 6677 C C . LYS B 1 419 ? -13.117 -13.539 37.219 1 23.31 419 LYS B C 1
ATOM 6679 O O . LYS B 1 419 ? -14.312 -13.766 37.406 1 23.31 419 LYS B O 1
ATOM 6684 N N . GLU B 1 420 ? -12.57 -12.32 37.344 1 23.03 420 GLU B N 1
ATOM 6685 C CA . GLU B 1 420 ? -13.406 -11.477 38.188 1 23.03 420 GLU B CA 1
ATOM 6686 C C . GLU B 1 420 ? -14.719 -11.109 37.469 1 23.03 420 GLU B C 1
ATOM 6688 O O . GLU B 1 420 ? -15.719 -10.828 38.125 1 23.03 420 GLU B O 1
ATOM 6693 N N . LEU B 1 421 ? -14.594 -10.922 36.188 1 21.53 421 LEU B N 1
ATOM 6694 C CA . LEU B 1 421 ? -15.805 -10.172 35.906 1 21.53 421 LEU B CA 1
ATOM 6695 C C . LEU B 1 421 ? -17.031 -11.07 35.969 1 21.53 421 LEU B C 1
ATOM 6697 O O . LEU B 1 421 ? -18.141 -10.648 35.625 1 21.53 421 LEU B O 1
ATOM 6701 N N . LYS B 1 422 ? -16.75 -12.406 36.062 1 24.02 422 LYS B N 1
ATOM 6702 C CA . LYS B 1 422 ? -17.953 -13.234 36.125 1 24.02 422 LYS B CA 1
ATOM 6703 C C . LYS B 1 422 ? -18.781 -12.906 37.344 1 24.02 422 LYS B C 1
ATOM 6705 O O . LYS B 1 422 ? -19.797 -13.539 37.594 1 24.02 422 LYS B O 1
ATOM 6710 N N . CYS B 1 423 ? -18.078 -12.328 38.375 1 22.47 423 CYS B N 1
ATOM 6711 C CA . CYS B 1 423 ? -18.766 -12.562 39.625 1 22.47 423 CYS B CA 1
ATOM 6712 C C . CYS B 1 423 ? -20.156 -11.953 39.625 1 22.47 423 CYS B C 1
ATOM 6714 O O . CYS B 1 423 ? -20.984 -12.258 40.5 1 22.47 423 CYS B O 1
ATOM 6716 N N . GLY B 1 424 ? -20.312 -10.797 39.031 1 21.06 424 GLY B N 1
ATOM 6717 C CA . GLY B 1 424 ? -21.375 -10.109 39.75 1 21.06 424 GLY B CA 1
ATOM 6718 C C . GLY B 1 424 ? -22.734 -10.719 39.469 1 21.06 424 GLY B C 1
ATOM 6719 O O . GLY B 1 424 ? -23.766 -10.141 39.844 1 21.06 424 GLY B O 1
ATOM 6720 N N . ALA B 1 425 ? -22.844 -11.562 38.469 1 21.31 425 ALA B N 1
ATOM 6721 C CA . ALA B 1 425 ? -24.25 -11.836 38.188 1 21.31 425 ALA B CA 1
ATOM 6722 C C . ALA B 1 425 ? -24.859 -12.695 39.281 1 21.31 425 ALA B C 1
ATOM 6724 O O . ALA B 1 425 ? -25.844 -13.406 39.062 1 21.31 425 ALA B O 1
ATOM 6725 N N . ASN B 1 426 ? -24.094 -12.883 40.406 1 19.64 426 ASN B N 1
ATOM 6726 C CA . ASN B 1 426 ? -24.688 -13.898 41.281 1 19.64 426 ASN B CA 1
ATOM 6727 C C . ASN B 1 426 ? -26.172 -13.617 41.531 1 19.64 426 ASN B C 1
ATOM 6729 O O . ASN B 1 426 ? -27 -14.516 41.375 1 19.64 426 ASN B O 1
ATOM 6733 N N . LYS B 1 427 ? -26.359 -12.758 42.562 1 20.42 427 LYS B N 1
ATOM 6734 C CA . LYS B 1 427 ? -27.141 -13.133 43.719 1 20.42 427 LYS B CA 1
ATOM 6735 C C . LYS B 1 427 ? -28.641 -12.953 43.469 1 20.42 427 LYS B C 1
ATOM 6737 O O . LYS B 1 427 ? -29.469 -13.508 44.188 1 20.42 427 LYS B O 1
ATOM 6742 N N . HIS B 1 428 ? -29.094 -11.883 42.812 1 17.83 428 HIS B N 1
ATOM 6743 C CA . HIS B 1 428 ? -30.328 -11.445 43.438 1 17.83 428 HIS B CA 1
ATOM 6744 C C . HIS B 1 428 ? -31.484 -12.391 43.125 1 17.83 428 HIS B C 1
ATOM 6746 O O . HIS B 1 428 ? -32.219 -12.164 42.156 1 17.83 428 HIS B O 1
ATOM 6752 N N . LYS B 1 429 ? -31.266 -13.672 42.906 1 20.25 429 LYS B N 1
ATOM 6753 C CA . LYS B 1 429 ? -32.5 -14.438 42.75 1 20.25 429 LYS B CA 1
ATOM 6754 C C . LYS B 1 429 ? -33.406 -14.289 43.969 1 20.25 429 LYS B C 1
ATOM 6756 O O . LYS B 1 429 ? -33.25 -14.992 44.969 1 20.25 429 LYS B O 1
ATOM 6761 N N . GLU B 1 430 ? -33.562 -13.055 44.625 1 18.31 430 GLU B N 1
ATOM 6762 C CA . GLU B 1 430 ? -34.438 -13.055 45.812 1 18.31 430 GLU B CA 1
ATOM 6763 C C . GLU B 1 430 ? -35.75 -13.781 45.5 1 18.31 430 GLU B C 1
ATOM 6765 O O . GLU B 1 430 ? -36.125 -13.961 44.344 1 18.31 430 GLU B O 1
ATOM 6770 N N . GLN B 1 431 ? -36.719 -13.625 46.5 1 18.36 431 GLN B N 1
ATOM 6771 C CA . GLN B 1 431 ? -37.688 -14.18 47.469 1 18.36 431 GLN B CA 1
ATOM 6772 C C . GLN B 1 431 ? -39.094 -14.195 46.844 1 18.36 431 GLN B C 1
ATOM 6774 O O . GLN B 1 431 ? -40.094 -14.367 47.594 1 18.36 431 GLN B O 1
ATOM 6779 N N . ARG B 1 432 ? -39.5 -14.031 45.688 1 17.94 432 ARG B N 1
ATOM 6780 C CA . ARG B 1 432 ? -40.938 -13.797 45.781 1 17.94 432 ARG B CA 1
ATOM 6781 C C . ARG B 1 432 ? -41.656 -15.016 46.344 1 17.94 432 ARG B C 1
ATOM 6783 O O . ARG B 1 432 ? -41.781 -16.047 45.688 1 17.94 432 ARG B O 1
ATOM 6790 N N . ARG B 1 433 ? -41.375 -15.484 47.656 1 17.81 433 ARG B N 1
ATOM 6791 C CA . ARG B 1 433 ? -42.219 -16.438 48.344 1 17.81 433 ARG B CA 1
ATOM 6792 C C . ARG B 1 433 ? -43.656 -15.953 48.406 1 17.81 433 ARG B C 1
ATOM 6794 O O . ARG B 1 433 ? -43.938 -14.867 48.938 1 17.81 433 ARG B O 1
ATOM 6801 N N . VAL B 1 434 ? -44.469 -16.172 47.469 1 19.7 434 VAL B N 1
ATOM 6802 C CA . VAL B 1 434 ? -45.906 -16.156 47.656 1 19.7 434 VAL B CA 1
ATOM 6803 C C . VAL B 1 434 ? -46.281 -17.062 48.844 1 19.7 434 VAL B C 1
ATOM 6805 O O . VAL B 1 434 ? -45.688 -18.141 49 1 19.7 434 VAL B O 1
ATOM 6808 N N . ASN B 1 435 ? -47.031 -16.672 50.031 1 19.03 435 ASN B N 1
ATOM 6809 C CA . ASN B 1 435 ? -47.594 -16.828 51.344 1 19.03 435 ASN B CA 1
ATOM 6810 C C . ASN B 1 435 ? -48.594 -17.984 51.375 1 19.03 435 ASN B C 1
ATOM 6812 O O . ASN B 1 435 ? -49.406 -18.094 52.312 1 19.03 435 ASN B O 1
ATOM 6816 N N . PRO B 1 436 ? -48.812 -19.141 50.844 1 20.36 436 PRO B N 1
ATOM 6817 C CA . PRO B 1 436 ? -49.875 -20.031 51.281 1 20.36 436 PRO B CA 1
ATOM 6818 C C . PRO B 1 436 ? -49.625 -20.594 52.688 1 20.36 436 PRO B C 1
ATOM 6820 O O . PRO B 1 436 ? -50.531 -21.141 53.281 1 20.36 436 PRO B O 1
ATOM 6823 N N . ASN B 1 437 ? -48.625 -21.125 53.375 1 19.28 437 ASN B N 1
ATOM 6824 C CA . ASN B 1 437 ? -49.031 -22.141 54.344 1 19.28 437 ASN B CA 1
ATOM 6825 C C . ASN B 1 437 ? -50.156 -21.641 55.219 1 19.28 437 ASN B C 1
ATOM 6827 O O . ASN B 1 437 ? -50.281 -20.438 55.438 1 19.28 437 ASN B O 1
ATOM 6831 N N . ILE B 1 438 ? -50.281 -22.609 56.312 1 19.59 438 ILE B N 1
ATOM 6832 C CA . ILE B 1 438 ? -50.812 -22.953 57.625 1 19.59 438 ILE B CA 1
ATOM 6833 C C . ILE B 1 438 ? -50.438 -21.891 58.625 1 19.59 438 ILE B C 1
ATOM 6835 O O . ILE B 1 438 ? -49.281 -21.438 58.656 1 19.59 438 ILE B O 1
#

Solvent-accessible surface area (backbone atoms only — not comparable to full-atom values): 50714 Å² total; per-residue (Å²): 133,87,76,82,82,79,80,74,76,77,81,74,76,71,74,73,75,81,70,79,67,70,77,68,76,80,88,70,78,76,81,54,59,66,77,59,64,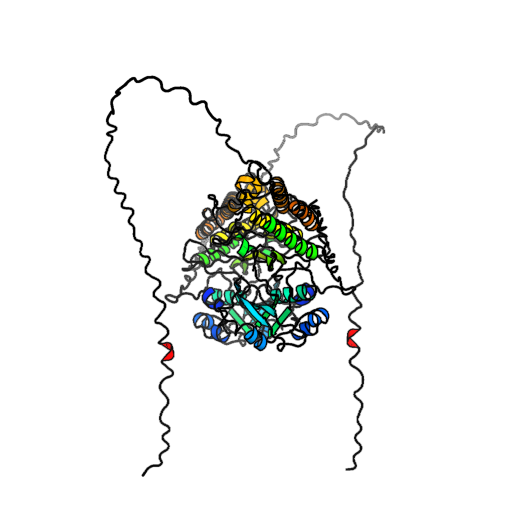68,46,86,90,57,68,71,46,68,65,56,49,56,64,30,64,67,43,34,71,50,34,47,81,47,52,69,68,58,51,29,63,34,26,60,61,69,33,76,88,29,54,76,48,72,58,85,45,33,45,26,28,44,29,46,44,47,61,82,71,41,92,92,44,71,60,42,62,26,28,38,35,42,42,30,45,63,30,69,38,24,58,39,23,53,48,32,31,51,57,49,40,37,70,54,74,52,92,19,39,54,53,50,52,28,36,28,76,52,92,78,44,46,35,40,33,28,60,55,46,82,53,40,23,44,39,58,50,58,60,46,83,91,51,76,70,67,48,51,68,57,52,48,49,27,51,32,29,41,30,47,32,50,28,53,37,51,63,38,88,54,22,40,28,52,60,56,56,46,44,71,32,28,30,16,33,89,84,48,52,17,18,40,48,80,42,38,65,38,42,72,41,54,79,49,88,75,42,41,74,38,62,64,38,70,37,43,33,39,34,68,31,66,54,28,48,35,45,9,46,41,42,62,47,39,40,36,23,10,48,16,46,43,45,47,25,68,47,33,55,45,62,45,35,49,54,70,74,46,87,77,72,42,41,41,63,75,61,46,50,79,32,35,81,36,76,85,45,36,70,76,49,41,31,71,82,51,70,78,61,52,30,66,68,38,52,47,52,53,30,42,50,25,45,37,23,55,40,85,50,55,86,69,29,67,53,44,62,57,50,30,55,55,44,54,57,39,71,69,51,65,60,68,65,80,72,72,71,76,69,78,71,72,71,81,74,75,78,76,78,81,78,87,79,84,89,78,89,75,88,69,88,78,74,84,84,82,87,74,84,72,80,67,84,74,86,89,89,78,74,82,76,74,92,81,70,91,71,70,79,76,61,63,87,65,61,75,79,76,75,81,75,73,77,79,79,80,73,95,85,131,138,86,81,82,80,79,80,75,73,79,80,75,76,71,75,74,74,80,70,78,66,69,78,69,72,77,91,68,77,78,81,54,59,65,77,58,64,65,45,85,90,58,68,72,47,67,65,56,48,57,64,30,64,65,44,33,71,52,34,46,81,48,53,69,70,57,50,29,62,33,26,58,62,69,35,78,90,30,53,76,46,74,57,84,45,33,45,27,28,42,27,47,45,48,60,83,72,42,92,91,43,73,58,42,62,27,30,36,37,42,42,30,45,63,32,70,36,21,59,39,24,53,49,30,32,52,56,49,40,37,70,54,74,50,90,20,39,56,52,50,51,27,35,27,78,52,93,80,45,44,35,38,32,26,60,56,47,81,53,41,23,45,40,58,52,56,61,45,82,91,51,76,69,67,50,50,68,58,51,48,49,26,49,32,29,43,30,48,32,52,27,52,38,51,63,36,86,55,22,40,27,52,58,54,56,46,44,71,31,30,30,17,33,92,84,46,51,19,18,42,48,79,42,38,67,38,41,71,42,55,77,51,89,76,43,42,72,38,62,63,37,70,36,43,31,38,34,68,31,66,53,29,49,35,44,9,46,42,41,61,47,39,41,35,23,11,48,16,46,43,45,48,26,69,47,33,54,46,62,45,33,48,76,45,76,56,86,76,79,48,43,42,63,74,62,47,52,80,32,33,80,36,75,85,44,37,70,77,50,41,30,71,80,51,71,77,60,51,28,66,68,38,52,47,52,51,30,44,50,26,46,36,22,54,40,85,50,55,85,70,28,67,54,45,62,56,50,29,54,55,44,52,55,38,70,69,51,65,60,66,65,79,71,68,70,74,69,76,70,71,71,81,70,76,77,77,80,80,76,88,82,81,76,84,72,80,80,79,81,75,86,67,83,88,80,83,69,81,62,77,74,74,68,81,68,86,73,85,75,73,86,64,79,76,73,69,77,72,57,62,80,65,54,74,76,65,67,84,75,74,68,90,71,82,80,71,86,132

pLDDT: mean 72.17, std 29.82, range [14.45, 98.94]

Nearest PDB structures (foldseek):
  5lpw-assembly1_A  TM=9.383E-01  e=3.078E-26  Arabidopsis thaliana
  5lpb-assembly1_A  TM=9.359E-01  e=2.909E-26  Arabidopsis thaliana
  3hgk-assembly3_C  TM=9.327E-01  e=2.374E-23  Solanum pimpinellifolium
  2qkw-assembly1_B  TM=9.083E-01  e=9.640E-24  Solanum pimpinellifolium
  3f5p-assembly2_B  TM=6.975E-01  e=4.882E-17  Homo sapiens

Foldseek 3Di:
DPPPPPPPPPPCPPPPPDPPDFCPPPDDDADFLCNQPPDPVDHDDPVNQCPPPLLVVQADEDEPVLVCQFQVNVDPVQWPDQDQFGTKGKGWDDPPSDPPDHTAIKIKGKGDCVGPQHDSLLSQQSRVQSHGDDPQAWHWHHWYDDDRTTMTITHDAPVAWQCCQLQPPPDQHQALLLLLQLLLLNLVQLLVQCPPLFHKAQQEDDRNQWGAHPSRRTHGHRSSVIHTFDNDPQADADPDHDYDPQQFAPCCVPTVGGDSLRVLQSSLSRLLCSFQSDDQPPQPDDPPSDGSCVPCLVQLQPLVSSVVRGHCSNVLQADSVLSNLSSVLSNQSNDNDSVSHDRSVVVSVSSVVRSPDDRPPPPPPVPPPVPPPDPDDDDDDDDDDDDDDDDDDDDDDDPCPDDDDDPPPDDPPPPDDPPPPPPDPDDPPPDPPDDDDD/DPDPPPPPVPPCPPPPPDPDDFCPPPDDDADFLCNQPPDPVDHDDPVNQCPPPLLVVQADEDEPVLVCQFQVNVDPVQWPDQDQFGTKGKGWDDPPSDPPDHTAIKIKGKGDCVGPQHDSLLSQQSRVQSHDDDPQAWHWHHWYDDDRTTMTITHDAPVAWQVCQLQPPPDQHQALLLLLQLLLLNLVVLLVQCPPLFHKAQQEDDRNQWGAHPSRRTHGHRSSVIHTFDNDPQADADPDHDYDPQQFAPCCVPTVGGDSLRVLQSSLSRLLCSFQSDDQPPCDDDPPSDGSCVPCLVQLQPLVSSVVRGHVSNVLQADSVLSNLSSVLSNQSNDNDSVSHDRSVVVSVSSVVSSPDDRPPPPPPVPVPVPPPDPPDDDDDDDPDDDDDDPDDDDDDPPVVVPDPPPPDDPPPPDPDPPPVPPPVDDDPDDPPDDDDD

Organism: Cuscuta europaea (NCBI:txid41803)

Sequence (876 aa):
MSISCKCLLPNCFKAVPDLESPIRDSGHQRLAIADLISDPGSPLSAADLSSNSVIGSNLHVFSLAELRTITGDFSPANILGEGGFGPVYKGFVTDDCRPGLVAQPVAVKALDLEGFQGHREWLAEVVILSQLKHPHLVKLIGYCWEDEHRLLVYEYLPRRSLETQLFRKYSTCLPWLTRIKIAVGAAKGLAFLHGEEEPIIYRDFKAANILLDSDYVAKLSDFGLAKDGSGRDEGLVATRIMGTKGYAAPEYVKSGQLTTKSDVYSFGVVLLELITGCRSADKWSLSNKQDLVSWAKPMLKDSRKLDRVMDPRLEFEYSFRGAKMVAALAHRCLSHCPKSRPTMNHVVKTLEAVLDLKIIPPIAPFVYIVPSDHIEGPNSTEKMHGDKRKKENQENGCSFGIEGSFTYSDTSLYVAFRKELKCGANKHKEQRRVNPNIMSISCKCLLPNCFKAVPDLESPIRDSGHQRLAIADLISDPGSPLSAADLSSNSVIGSNLHVFSLAELRTITGDFSPANILGEGGFGPVYKGFVTDDCRPGLVAQPVAVKALDLEGFQGHREWLAEVVILSQLKHPHLVKLIGYCWEDEHRLLVYEYLPRRSLETQLFRKYSTCLPWLTRIKIAVGAAKGLAFLHGEEEPIIYRDFKAANILLDSDYVAKLSDFGLAKDGSGRDEGLVATRIMGTKGYAAPEYVKSGQLTTKSDVYSFGVVLLELITGCRSADKWSLSNKQDLVSWAKPMLKDSRKLDRVMDPRLEFEYSFRGAKMVAALAHRCLSHCPKSRPTMNHVVKTLEAVLDLKIIPPIAPFVYIVPSDHIEGPNSTEKMHGDKRKKENQENGCSFGIEGSFTYSDTSLYVAFRKELKCGANKHKEQRRVNPNI